Protein AF-0000000077934400 (afdb_homodimer)

Radius of gyration: 28.25 Å; Cα contacts (8 Å, |Δi|>4): 2368; chains: 2; bounding box: 60×85×66 Å

Foldseek 3Di:
DPLLFKKKKKKKAALDWDFCLLVLLLQLVQQLRAFFKKKKWAADPLWIDIFMATGTSPVTGDPVSRRDIGRIMMMMHDRPLADDRDRVPYDFDDPGFKTKYKIKAQLCLVVVDDDPGVNVSLRVQLVVCVVVVDDSVVSVLVCLVPTWFFMWMWMAGSQRKIKTFGHQQRAFWWFWKDDPLMIMIISFCVSQVVSVIDTDATQAHQWIWIDHNSDTPDIDRSHHDHHAYALCCLLPRPDQCTDGRNFRSLQLLLLLLQLCLVPVNDDWQEEEEPDDRNVSSSVSVCVNNVRHYDHFWAFDPQDPDLDDDPPCRVVSVVSNQRTDGNLVRAAPIAYEYEYSAAFQLPNLLVVVVVNVVSHHPAYEYEYSAAQQQADDSITTNGAANVSGLRNPDDFVRSCVVSVHPTYDYDDPVSSCVSRVHVNYDPCRRPVDDPIDDDDDVVVSCVVSVND/DPLLAKKKKKKKAALDWDFCLLVLLLQLVQQLRAFFKKKKWAADPLWIDIFMATGTSPVTGDPVSRRDIGRIMMMMHDRPLAPDRDRVPYDFDDPTFKTKYKIKAQLCLVVVDDDPGVNVSLRVQQVVCVVVVDDSVRSVLVCLVPTWFFMWMWMAGSQRKIKTFGHQQRAFWWFWKDDPLMIMIISFCVSQVVSVIDTDGIQAHQWIWIDHNSGTPDIDRSHHDHHAYALCCLLPRPDQCTDGRNFRSLQLLLLLLQLCLVPVNDDWQEEEEPDDRNVSSSVSVCVNNVRHYDHFWAFDPQDPDLPDDPPPRVVSVVSPQRTDGNLVRAAPIAYEYEYSAAFQLPNLLVVVVVNVVSHHPAYEYEYSAAQQQADDSIRTNGAANVRGLRNPDDFVRSCVVSVHPTYDYDDPVSSCVSRVHVNYDPCRRPVDDPIDDDDDVVVSCVVSVND

Structure (mmCIF, N/CA/C/O backbone):
data_AF-0000000077934400-model_v1
#
loop_
_entity.id
_entity.type
_entity.pdbx_description
1 polymer Amidophosphoribosyltransferase
#
loop_
_atom_site.group_PDB
_atom_site.id
_atom_site.type_symbol
_atom_site.label_atom_id
_atom_site.label_alt_id
_atom_site.label_comp_id
_atom_site.label_asym_id
_atom_site.label_entity_id
_atom_site.label_seq_id
_atom_site.pdbx_PDB_ins_code
_atom_site.Cartn_x
_atom_site.Cartn_y
_atom_site.Cartn_z
_atom_site.occupancy
_atom_site.B_iso_or_equiv
_atom_site.auth_seq_id
_atom_site.auth_comp_id
_atom_site.auth_asym_id
_atom_site.auth_atom_id
_atom_site.pdbx_PDB_model_num
ATOM 1 N N . MET A 1 1 ? -16.484 6.113 -1.085 1 32.16 1 MET A N 1
ATOM 2 C CA . MET A 1 1 ? -15.969 7.457 -1.328 1 32.16 1 MET A CA 1
ATOM 3 C C . MET A 1 1 ? -15 7.875 -0.227 1 32.16 1 MET A C 1
ATOM 5 O O . MET A 1 1 ? -15.336 7.82 0.957 1 32.16 1 MET A O 1
ATOM 9 N N . PHE A 1 2 ? -13.812 7.676 -0.437 1 43.5 2 PHE A N 1
ATOM 10 C CA . PHE A 1 2 ? -12.766 7.945 0.538 1 43.5 2 PHE A CA 1
ATOM 11 C C . PHE A 1 2 ? -12.773 9.414 0.945 1 43.5 2 PHE A C 1
ATOM 13 O O . PHE A 1 2 ? -13.148 10.281 0.155 1 43.5 2 PHE A O 1
ATOM 20 N N . LEU A 1 3 ? -13.18 9.594 2.244 1 44.72 3 LEU A N 1
ATOM 21 C CA . LEU A 1 3 ? -12.945 10.945 2.721 1 44.72 3 LEU A CA 1
ATOM 22 C C . LEU A 1 3 ? -11.75 11.578 2.01 1 44.72 3 LEU A C 1
ATOM 24 O O . LEU A 1 3 ? -10.664 11 1.994 1 44.72 3 LEU A O 1
ATOM 28 N N . LYS A 1 4 ? -12.016 12.258 0.818 1 49.44 4 LYS A N 1
ATOM 29 C CA . LYS A 1 4 ? -10.984 12.961 0.069 1 49.44 4 LYS A CA 1
ATOM 30 C C . LYS A 1 4 ? -10.445 14.148 0.86 1 49.44 4 LYS A C 1
ATOM 32 O O . LYS A 1 4 ? -11.211 15.023 1.27 1 49.44 4 LYS A O 1
ATOM 37 N N . GLU A 1 5 ? -9.539 13.766 1.959 1 51.53 5 GLU A N 1
ATOM 38 C CA . GLU A 1 5 ? -9.055 14.797 2.875 1 51.53 5 GLU A CA 1
ATOM 39 C C . GLU A 1 5 ? -7.688 15.312 2.449 1 51.53 5 GLU A C 1
ATOM 41 O O . GLU A 1 5 ? -6.973 14.648 1.699 1 51.53 5 GLU A O 1
ATOM 46 N N . HIS A 1 6 ? -7.227 16.547 2.664 1 68.5 6 HIS A N 1
ATOM 47 C CA . HIS A 1 6 ? -6.195 17.516 3.027 1 68.5 6 HIS A CA 1
ATOM 48 C C . HIS A 1 6 ? -5.129 17.625 1.943 1 68.5 6 HIS A C 1
ATOM 50 O O . HIS A 1 6 ? -5.023 16.734 1.085 1 68.5 6 HIS A O 1
ATOM 56 N N . CYS A 1 7 ? -4.77 18.656 1.824 1 90 7 CYS A N 1
ATOM 57 C CA . CYS A 1 7 ? -3.615 19.047 1.021 1 90 7 CYS A CA 1
ATOM 58 C C . CYS A 1 7 ? -2.326 18.922 1.825 1 90 7 CYS A C 1
ATOM 60 O O . CYS A 1 7 ? -2.363 18.672 3.033 1 90 7 CYS A O 1
ATOM 62 N N . GLY A 1 8 ? -1.307 18.75 1.295 1 96.25 8 GLY A N 1
ATOM 63 C CA . GLY A 1 8 ? 0.01 18.797 1.909 1 96.25 8 GLY A CA 1
ATOM 64 C C . GLY A 1 8 ? 0.884 19.906 1.357 1 96.25 8 GLY A C 1
ATOM 65 O O . GLY A 1 8 ? 0.826 20.219 0.165 1 96.25 8 GLY A O 1
ATOM 66 N N . VAL A 1 9 ? 1.655 20.547 2.305 1 98.38 9 VAL A N 1
ATOM 67 C CA . VAL A 1 9 ? 2.57 21.594 1.873 1 98.38 9 VAL A CA 1
ATOM 68 C C . VAL A 1 9 ? 3.992 21.25 2.309 1 98.38 9 VAL A C 1
ATOM 70 O O . VAL A 1 9 ? 4.191 20.562 3.314 1 98.38 9 VAL A O 1
ATOM 73 N N . ILE A 1 10 ? 4.934 21.75 1.532 1 98.69 10 ILE A N 1
ATOM 74 C CA . ILE A 1 10 ? 6.344 21.594 1.872 1 98.69 10 ILE A CA 1
ATOM 75 C C . ILE A 1 10 ? 7.129 22.797 1.35 1 98.69 10 ILE A C 1
ATOM 77 O O . ILE A 1 10 ? 6.832 23.328 0.271 1 98.69 10 ILE A O 1
ATOM 81 N N . GLY A 1 11 ? 8.047 23.344 2.111 1 98.88 11 GLY A N 1
ATOM 82 C CA . GLY A 1 11 ? 8.969 24.391 1.738 1 98.88 11 GLY A CA 1
ATOM 83 C C . GLY A 1 11 ? 10.414 24.078 2.07 1 98.88 11 GLY A C 1
ATOM 84 O O . GLY A 1 11 ? 10.695 23.484 3.111 1 98.88 11 GLY A O 1
ATOM 85 N N . VAL A 1 12 ? 11.289 24.422 1.178 1 98.81 12 VAL A N 1
ATOM 86 C CA . VAL A 1 12 ? 12.711 24.172 1.374 1 98.81 12 VAL A CA 1
ATOM 87 C C . VAL A 1 12 ? 13.492 25.469 1.233 1 98.81 12 VAL A C 1
ATOM 89 O O . VAL A 1 12 ? 13.305 26.219 0.268 1 98.81 12 VAL A O 1
ATOM 92 N N . SER A 1 13 ? 14.32 25.812 2.176 1 98.81 13 SER A N 1
ATOM 93 C CA . SER A 1 13 ? 15.258 26.922 2.156 1 98.81 13 SER A CA 1
ATOM 94 C C . SER A 1 13 ? 16.672 26.469 2.455 1 98.81 13 SER A C 1
ATOM 96 O O . SER A 1 13 ? 16.922 25.828 3.479 1 98.81 13 SER A O 1
ATOM 98 N N . SER A 1 14 ? 17.562 26.812 1.558 1 98.31 14 SER A N 1
ATOM 99 C CA . SER A 1 14 ? 18.938 26.344 1.692 1 98.31 14 SER A CA 1
ATOM 100 C C . SER A 1 14 ? 19.922 27.484 1.471 1 98.31 14 SER A C 1
ATOM 102 O O . SER A 1 14 ? 19.656 28.406 0.716 1 98.31 14 SER A O 1
ATOM 104 N N . PRO A 1 15 ? 21.109 27.438 2.131 1 96.94 15 PRO A N 1
ATOM 105 C CA . PRO A 1 15 ? 22.125 28.469 1.913 1 96.94 15 PRO A CA 1
ATOM 106 C C . PRO A 1 15 ? 22.781 28.375 0.535 1 96.94 15 PRO A C 1
ATOM 108 O O . PRO A 1 15 ? 23.359 29.344 0.05 1 96.94 15 PRO A O 1
ATOM 111 N N . PHE A 1 16 ? 22.734 27.172 -0.097 1 95.81 16 PHE A N 1
ATOM 112 C CA . PHE A 1 16 ? 23.203 26.938 -1.459 1 95.81 16 PHE A CA 1
ATOM 113 C C . PHE A 1 16 ? 22.141 26.203 -2.275 1 95.81 16 PHE A C 1
ATOM 115 O O . PHE A 1 16 ? 21.266 25.547 -1.716 1 95.81 16 PHE A O 1
ATOM 122 N N . PRO A 1 17 ? 22.266 26.422 -3.586 1 96.19 17 PRO A N 1
ATOM 123 C CA . PRO A 1 17 ? 21.266 25.734 -4.406 1 96.19 17 PRO A CA 1
ATOM 124 C C . PRO A 1 17 ? 21.266 24.219 -4.203 1 96.19 17 PRO A C 1
ATOM 126 O O . PRO A 1 17 ? 22.328 23.594 -4.164 1 96.19 17 PRO A O 1
ATOM 129 N N . VAL A 1 18 ? 20.109 23.688 -3.986 1 96.06 18 VAL A N 1
ATOM 130 C CA . VAL A 1 18 ? 19.938 22.25 -3.873 1 96.06 18 VAL A CA 1
ATOM 131 C C . VAL A 1 18 ? 18.938 21.766 -4.906 1 96.06 18 VAL A C 1
ATOM 133 O O . VAL A 1 18 ? 18.062 22.516 -5.344 1 96.06 18 VAL A O 1
ATOM 136 N N . PRO A 1 19 ? 19.062 20.484 -5.328 1 95.44 19 PRO A N 1
ATOM 137 C CA . PRO A 1 19 ? 18.109 19.953 -6.312 1 95.44 19 PRO A CA 1
ATOM 138 C C . PRO A 1 19 ? 16.656 20 -5.824 1 95.44 19 PRO A C 1
ATOM 140 O O . PRO A 1 19 ? 16.391 1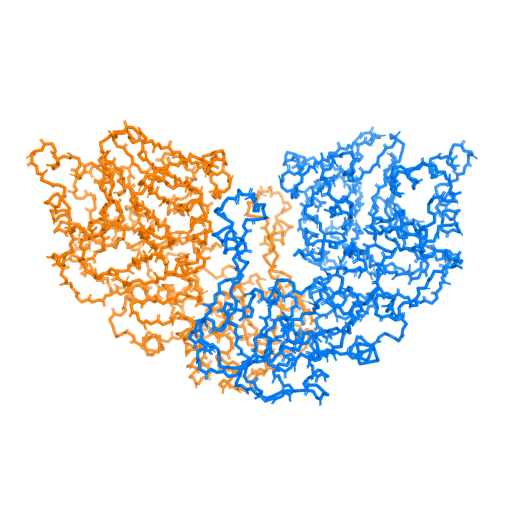9.75 -4.648 1 95.44 19 PRO A O 1
ATOM 143 N N . LEU A 1 20 ? 15.75 20.328 -6.77 1 97.75 20 LEU A N 1
ATOM 144 C CA . LEU A 1 20 ? 14.32 20.344 -6.469 1 97.75 20 LEU A CA 1
ATOM 145 C C . LEU A 1 20 ? 13.82 18.938 -6.141 1 97.75 20 LEU A C 1
ATOM 147 O O . LEU A 1 20 ? 12.688 18.766 -5.684 1 97.75 20 LEU A O 1
ATOM 151 N N . LYS A 1 21 ? 14.68 18.031 -6.27 1 94.69 21 LYS A N 1
ATOM 152 C CA . LYS A 1 21 ? 14.383 16.641 -5.891 1 94.69 21 LYS A CA 1
ATOM 153 C C . LYS A 1 21 ? 13.984 16.547 -4.422 1 94.69 21 LYS A C 1
ATOM 155 O O . LYS A 1 21 ? 13.156 15.719 -4.051 1 94.69 21 LYS A O 1
ATOM 160 N N . LEU A 1 22 ? 14.586 17.375 -3.596 1 95 22 LEU A N 1
ATOM 161 C CA . LEU A 1 22 ? 14.258 17.375 -2.174 1 95 22 LEU A CA 1
ATOM 162 C C . LEU A 1 22 ? 12.789 17.719 -1.952 1 95 22 LEU A C 1
ATOM 164 O O . LEU A 1 22 ? 12.078 16.984 -1.252 1 95 22 LEU A O 1
ATOM 168 N N . THR A 1 23 ? 12.328 18.75 -2.623 1 97.62 23 THR A N 1
ATOM 169 C CA . THR A 1 23 ? 10.93 19.141 -2.537 1 97.62 23 THR A CA 1
ATOM 170 C C . THR A 1 23 ? 10.031 18.094 -3.184 1 97.62 23 THR A C 1
ATOM 172 O O . THR A 1 23 ? 8.984 17.734 -2.633 1 97.62 23 THR A O 1
ATOM 175 N N . TYR A 1 24 ? 10.477 17.641 -4.289 1 96 24 TYR A N 1
ATOM 176 C CA . TYR A 1 24 ? 9.758 16.609 -5.035 1 96 24 TYR A CA 1
ATOM 177 C C . TYR A 1 24 ? 9.555 15.359 -4.188 1 96 24 TYR A C 1
ATOM 179 O O . TYR A 1 24 ? 8.43 14.867 -4.059 1 96 24 TYR A O 1
ATOM 187 N N . ASP A 1 25 ? 10.586 14.891 -3.594 1 93.38 25 ASP A N 1
ATOM 188 C CA . ASP A 1 25 ? 10.516 13.695 -2.758 1 93.38 25 ASP A CA 1
ATOM 189 C C . ASP A 1 25 ? 9.672 13.945 -1.507 1 93.38 25 ASP A C 1
ATOM 191 O O . ASP A 1 25 ? 8.953 13.062 -1.043 1 93.38 25 ASP A O 1
ATOM 195 N N . GLY A 1 26 ? 9.797 15.078 -0.98 1 95.62 26 GLY A N 1
ATOM 196 C CA . GLY A 1 26 ? 8.945 15.445 0.143 1 95.62 26 GLY A CA 1
ATOM 197 C C . GLY A 1 26 ? 7.469 15.383 -0.182 1 95.62 26 GLY A C 1
ATOM 198 O O . GLY A 1 26 ? 6.668 14.922 0.63 1 95.62 26 GLY A O 1
ATOM 199 N N . LEU A 1 27 ? 7.129 15.875 -1.364 1 96.5 27 LEU A N 1
ATOM 200 C CA . LEU A 1 27 ? 5.738 15.828 -1.804 1 96.5 27 LEU A CA 1
ATOM 201 C C . LEU A 1 27 ? 5.266 14.391 -1.963 1 96.5 27 LEU A C 1
ATOM 203 O O . LEU A 1 27 ? 4.121 14.062 -1.637 1 96.5 27 LEU A O 1
ATOM 207 N N . LYS A 1 28 ? 6.105 13.594 -2.438 1 93.25 28 LYS A N 1
ATOM 208 C CA . LYS A 1 28 ? 5.75 12.188 -2.559 1 93.25 28 LYS A CA 1
ATOM 209 C C . LYS A 1 28 ? 5.438 11.578 -1.194 1 93.25 28 LYS A C 1
ATOM 211 O O . LYS A 1 28 ? 4.523 10.766 -1.068 1 93.25 28 LYS A O 1
ATOM 216 N N . LEU A 1 29 ? 6.199 11.961 -0.241 1 94.12 29 LEU A N 1
ATOM 217 C CA . LEU A 1 29 ? 6.012 11.453 1.111 1 94.12 29 LEU A CA 1
ATOM 218 C C . LEU A 1 29 ? 4.73 12.008 1.728 1 94.12 29 LEU A C 1
ATOM 220 O O . LEU A 1 29 ? 4.234 11.477 2.723 1 94.12 29 LEU A O 1
ATOM 224 N N . LEU A 1 30 ? 4.199 13.055 1.114 1 95.12 30 LEU A N 1
ATOM 225 C CA . LEU A 1 30 ? 2.953 13.656 1.576 1 95.12 30 LEU A CA 1
ATOM 226 C C . LEU A 1 30 ? 1.801 13.312 0.638 1 95.12 30 LEU A C 1
ATOM 228 O O . LEU A 1 30 ? 0.711 13.875 0.75 1 95.12 30 LEU A O 1
ATOM 232 N N . GLN A 1 31 ? 1.99 12.391 -0.286 1 92.44 31 GLN A N 1
ATOM 233 C CA . GLN A 1 31 ? 1.028 12.07 -1.336 1 92.44 31 GLN A CA 1
ATOM 234 C C . GLN A 1 31 ? -0.306 11.633 -0.743 1 92.44 31 GLN A C 1
ATOM 236 O O . GLN A 1 31 ? -1.364 11.891 -1.317 1 92.44 31 GLN A O 1
ATOM 241 N N . HIS A 1 32 ? -0.294 11.016 0.437 1 89.38 32 HIS A N 1
ATOM 242 C CA . HIS A 1 32 ? -1.509 10.531 1.079 1 89.38 32 HIS A CA 1
ATOM 243 C C . HIS A 1 32 ? -2.439 11.68 1.441 1 89.38 32 HIS A C 1
ATOM 245 O O . HIS A 1 32 ? -3.637 11.477 1.659 1 89.38 32 HIS A O 1
ATOM 251 N N . ARG A 1 33 ? -1.907 12.852 1.431 1 93.06 33 ARG A N 1
ATOM 252 C CA . ARG A 1 33 ? -2.711 14.016 1.796 1 93.06 33 ARG A CA 1
ATOM 253 C C . ARG A 1 33 ? -3.389 14.625 0.57 1 93.06 33 ARG A C 1
ATOM 255 O O . ARG A 1 33 ? -4.254 15.492 0.698 1 93.06 33 ARG A O 1
ATOM 262 N N . GLY A 1 34 ? -2.959 14.203 -0.565 1 89.31 34 GLY A N 1
ATOM 263 C CA . GLY A 1 34 ? -3.553 14.711 -1.792 1 89.31 34 GLY A CA 1
ATOM 264 C C . GLY A 1 34 ? -3.127 13.938 -3.025 1 89.31 34 GLY A C 1
ATOM 265 O O . GLY A 1 34 ? -1.933 13.758 -3.268 1 89.31 34 GLY A O 1
ATOM 266 N N . GLU A 1 35 ? -4.156 13.586 -3.881 1 85.94 35 GLU A N 1
ATOM 267 C CA . GLU A 1 35 ? -3.824 12.758 -5.039 1 85.94 35 GLU A CA 1
ATOM 268 C C . GLU A 1 35 ? -4.395 13.352 -6.324 1 85.94 35 GLU A C 1
ATOM 270 O O . GLU A 1 35 ? -4.324 12.734 -7.383 1 85.94 35 GLU A O 1
ATOM 275 N N . GLU A 1 36 ? -4.938 14.539 -6.238 1 87.38 36 GLU A N 1
ATOM 276 C CA . GLU A 1 36 ? -5.652 15.078 -7.391 1 87.38 36 GLU A CA 1
ATOM 277 C C . GLU A 1 36 ? -4.742 15.969 -8.234 1 87.38 36 GLU A C 1
ATOM 279 O O . GLU A 1 36 ? -4.898 16.047 -9.461 1 87.38 36 GLU A O 1
ATOM 284 N N . SER A 1 37 ? -3.891 16.703 -7.562 1 92.31 37 SER A N 1
ATOM 285 C CA . SER A 1 37 ? -2.922 17.562 -8.242 1 92.31 37 SER A CA 1
ATOM 286 C C . SER A 1 37 ? -1.695 17.812 -7.371 1 92.31 37 SER A C 1
ATOM 288 O O . SER A 1 37 ? -1.709 17.516 -6.172 1 92.31 37 SER A O 1
ATOM 290 N N . ALA A 1 38 ? -0.666 18.281 -7.98 1 95.69 38 ALA A N 1
ATOM 291 C CA . ALA A 1 38 ? 0.574 18.625 -7.285 1 95.69 38 ALA A CA 1
ATOM 292 C C . ALA A 1 38 ? 1.332 19.719 -8.016 1 95.69 38 ALA A C 1
ATOM 294 O O . ALA A 1 38 ? 1.078 19.984 -9.195 1 95.69 38 ALA A O 1
ATOM 295 N N . GLY A 1 39 ? 2.197 20.359 -7.293 1 97.31 39 GLY A N 1
ATOM 296 C CA . GLY A 1 39 ? 2.994 21.391 -7.922 1 97.31 39 GLY A CA 1
ATOM 297 C C . GLY A 1 39 ? 4.191 21.812 -7.09 1 97.31 39 GLY A C 1
ATOM 298 O O . GLY A 1 39 ? 4.242 21.547 -5.887 1 97.31 39 GLY A O 1
ATOM 299 N N . ILE A 1 40 ? 5.148 22.438 -7.781 1 98.38 40 ILE A N 1
ATOM 300 C CA . ILE A 1 40 ? 6.344 23 -7.168 1 98.38 40 ILE A CA 1
ATOM 301 C C . ILE A 1 40 ? 6.602 24.406 -7.727 1 98.38 40 ILE A C 1
ATOM 303 O O . ILE A 1 40 ? 6.453 24.641 -8.93 1 98.38 40 ILE A O 1
ATOM 307 N N . SER A 1 41 ? 6.859 25.281 -6.902 1 98.56 41 SER A N 1
ATOM 308 C CA . SER A 1 41 ? 7.383 26.594 -7.266 1 98.56 41 SER A CA 1
ATOM 309 C C . SER A 1 41 ? 8.781 26.812 -6.699 1 98.56 41 SER A C 1
ATOM 311 O O . SER A 1 41 ? 9.102 26.328 -5.613 1 98.56 41 SER A O 1
ATOM 313 N N . TYR A 1 42 ? 9.617 27.516 -7.402 1 98.56 42 TYR A N 1
ATOM 314 C CA . TYR A 1 42 ? 11 27.734 -6.98 1 98.56 42 TYR A CA 1
ATOM 315 C C . TYR A 1 42 ? 11.531 29.047 -7.543 1 98.56 42 TYR A C 1
ATOM 317 O O . TYR A 1 42 ? 10.961 29.609 -8.477 1 98.56 42 TYR A O 1
ATOM 325 N N . VAL A 1 43 ? 12.57 29.516 -6.926 1 98 43 VAL A N 1
ATOM 326 C CA . VAL A 1 43 ? 13.219 30.75 -7.387 1 98 43 VAL A CA 1
ATOM 327 C C . VAL A 1 43 ? 14.32 30.406 -8.391 1 98 43 VAL A C 1
ATOM 329 O O . VAL A 1 43 ? 15.164 29.547 -8.117 1 98 43 VAL A O 1
ATOM 332 N N . ASP A 1 44 ? 14.25 30.984 -9.547 1 96.75 44 ASP A N 1
ATOM 333 C CA . ASP A 1 44 ? 15.266 30.891 -10.594 1 96.75 44 ASP A CA 1
ATOM 334 C C . ASP A 1 44 ? 15.75 32.281 -11.031 1 96.75 44 ASP A C 1
ATOM 336 O O . ASP A 1 44 ? 15.07 32.969 -11.797 1 96.75 44 ASP A O 1
ATOM 340 N N . SER A 1 45 ? 16.953 32.656 -10.648 1 93.94 45 SER A N 1
ATOM 341 C CA . SER A 1 45 ? 17.562 33.906 -11.016 1 93.94 45 SER A CA 1
ATOM 342 C C . SER A 1 45 ? 16.641 35.094 -10.672 1 93.94 45 SER A C 1
ATOM 344 O O . SER A 1 45 ? 16.375 35.938 -11.516 1 93.94 45 SER A O 1
ATOM 346 N N . GLY A 1 46 ? 16.031 35 -9.562 1 93.31 46 GLY A N 1
ATOM 347 C CA . GLY A 1 46 ? 15.227 36.094 -9.055 1 93.31 46 GLY A CA 1
ATOM 348 C C . GLY A 1 46 ? 13.789 36.062 -9.555 1 93.31 46 GLY A C 1
ATOM 349 O O . GLY A 1 46 ? 13.023 37 -9.312 1 93.31 46 GLY A O 1
ATOM 350 N N . ASN A 1 47 ? 13.453 35.031 -10.258 1 96.38 47 ASN A N 1
ATOM 351 C CA . ASN A 1 47 ? 12.086 34.844 -10.742 1 96.38 47 ASN A CA 1
ATOM 352 C C . ASN A 1 47 ? 11.414 33.625 -10.117 1 96.38 47 ASN A C 1
ATOM 354 O O . ASN A 1 47 ? 12.078 32.625 -9.82 1 96.38 47 ASN A O 1
ATOM 358 N N . LEU A 1 48 ? 10.125 33.812 -9.961 1 97.88 48 LEU A N 1
ATOM 359 C CA . LEU A 1 48 ? 9.344 32.688 -9.461 1 97.88 48 LEU A CA 1
ATOM 360 C C . LEU A 1 48 ? 8.867 31.812 -10.602 1 97.88 48 LEU A C 1
ATOM 362 O O . LEU A 1 48 ? 8.203 32.281 -11.523 1 97.88 48 LEU A O 1
ATOM 366 N N . LYS A 1 49 ? 9.25 30.578 -10.547 1 97.75 49 LYS A N 1
ATOM 367 C CA . LYS A 1 49 ? 8.812 29.594 -11.531 1 97.75 49 LYS A CA 1
ATOM 368 C C . LYS A 1 49 ? 7.809 28.609 -10.922 1 97.75 49 LYS A C 1
ATOM 370 O O . LYS A 1 49 ? 7.816 28.375 -9.711 1 97.75 49 LYS A O 1
ATOM 375 N N . LEU A 1 50 ? 6.957 28.141 -11.828 1 96.31 50 LEU A N 1
ATOM 376 C CA . LEU A 1 50 ? 5.871 27.281 -11.375 1 96.31 50 LEU A CA 1
ATOM 377 C C . LEU A 1 50 ? 5.719 26.062 -12.289 1 96.31 50 LEU A C 1
ATOM 379 O O . LEU A 1 50 ? 5.754 26.203 -13.516 1 96.31 50 LEU A O 1
ATOM 383 N N . ASN A 1 51 ? 5.672 24.891 -11.711 1 96.56 51 ASN A N 1
ATOM 384 C CA . ASN A 1 51 ? 5.285 23.656 -12.391 1 96.56 51 ASN A CA 1
ATOM 385 C C . ASN A 1 51 ? 4.184 22.922 -11.633 1 96.56 51 ASN A C 1
ATOM 387 O O . ASN A 1 51 ? 4.379 22.531 -10.484 1 96.56 51 ASN A O 1
ATOM 391 N N . ARG A 1 52 ? 3.01 22.797 -12.203 1 94.75 52 ARG A N 1
ATOM 392 C CA . ARG A 1 52 ? 1.882 22.125 -11.562 1 94.75 52 ARG A CA 1
ATOM 393 C C . ARG A 1 52 ? 1.099 21.281 -12.57 1 94.75 52 ARG A C 1
ATOM 395 O O . ARG A 1 52 ? 1.164 21.531 -13.773 1 94.75 52 ARG A O 1
ATOM 402 N N . GLY A 1 53 ? 0.401 20.312 -12.086 1 93.69 53 GLY A N 1
ATOM 403 C CA . GLY A 1 53 ? -0.401 19.438 -12.938 1 93.69 53 GLY A CA 1
ATOM 404 C C . GLY A 1 53 ? -1.387 18.594 -12.156 1 93.69 53 GLY A C 1
ATOM 405 O O . GLY A 1 53 ? -1.484 18.703 -10.938 1 93.69 53 GLY A O 1
ATOM 406 N N . LEU A 1 54 ? -2.143 17.859 -12.93 1 90.19 54 LEU A N 1
ATOM 407 C CA . LEU A 1 54 ? -3.145 16.984 -12.328 1 90.19 54 LEU A CA 1
ATOM 408 C C . LEU A 1 54 ? -2.545 15.617 -11.992 1 90.19 54 LEU A C 1
ATOM 410 O O . LEU A 1 54 ? -1.542 15.211 -12.578 1 90.19 54 LEU A O 1
ATOM 414 N N . GLY A 1 55 ? -3.111 14.969 -10.984 1 87.25 55 GLY A N 1
ATOM 415 C CA . GLY A 1 55 ? -2.723 13.609 -10.648 1 87.25 55 GLY A CA 1
ATOM 416 C C . GLY A 1 55 ? -1.712 13.539 -9.516 1 87.25 55 GLY A C 1
ATOM 417 O O . GLY A 1 55 ? -1.589 14.477 -8.727 1 87.25 55 GLY A O 1
ATOM 418 N N . LEU A 1 56 ? -1.06 12.391 -9.422 1 88 56 LEU A N 1
ATOM 419 C CA . LEU A 1 56 ? -0.03 12.156 -8.414 1 88 56 LEU A CA 1
ATOM 420 C C . LEU A 1 56 ? 1.209 13 -8.695 1 88 56 LEU A C 1
ATOM 422 O O . LEU A 1 56 ? 1.356 13.547 -9.789 1 88 56 LEU A O 1
ATOM 426 N N . VAL A 1 57 ? 2.068 13.109 -7.758 1 92.94 57 VAL A N 1
ATOM 427 C CA . VAL A 1 57 ? 3.271 13.93 -7.852 1 92.94 57 VAL A CA 1
ATOM 428 C C . VAL A 1 57 ? 4.062 13.547 -9.102 1 92.94 57 VAL A C 1
ATOM 430 O O . VAL A 1 57 ? 4.48 14.422 -9.867 1 92.94 57 VAL A O 1
ATOM 433 N N . GLU A 1 58 ? 4.141 12.227 -9.406 1 86.75 58 GLU A N 1
ATOM 434 C CA . GLU A 1 58 ? 4.934 11.734 -10.523 1 86.75 58 GLU A CA 1
ATOM 435 C C . GLU A 1 58 ? 4.27 12.062 -11.859 1 86.75 58 GLU A C 1
ATOM 437 O O . GLU A 1 58 ? 4.938 12.133 -12.891 1 86.75 58 GLU A O 1
ATOM 442 N N . GLU A 1 59 ? 3.039 12.281 -11.844 1 84.75 59 GLU A N 1
ATOM 443 C CA . GLU A 1 59 ? 2.281 12.625 -13.047 1 84.75 59 GLU A CA 1
ATOM 444 C C . GLU A 1 59 ? 2.23 14.133 -13.25 1 84.75 59 GLU A C 1
ATOM 446 O O . GLU A 1 59 ? 2.328 14.617 -14.383 1 84.75 59 GLU A O 1
ATOM 451 N N . ALA A 1 60 ? 2.137 14.836 -12.148 1 92.44 60 ALA A N 1
ATOM 452 C CA . ALA A 1 60 ? 1.831 16.266 -12.18 1 92.44 60 ALA A CA 1
ATOM 453 C C . ALA A 1 60 ? 3.092 17.078 -12.43 1 92.44 60 ALA A C 1
ATOM 455 O O . ALA A 1 60 ? 3.025 18.172 -13.016 1 92.44 60 ALA A O 1
ATOM 456 N N . ILE A 1 61 ? 4.203 16.547 -11.93 1 94.75 61 ILE A N 1
ATOM 457 C CA . ILE A 1 61 ? 5.434 17.328 -11.945 1 94.75 61 ILE A CA 1
ATOM 458 C C . ILE A 1 61 ? 6.43 16.719 -12.922 1 94.75 61 ILE A C 1
ATOM 460 O O . ILE A 1 61 ? 6.691 15.508 -12.867 1 94.75 61 ILE A O 1
ATOM 464 N N . ASP A 1 62 ? 7.039 17.516 -13.75 1 90.94 62 ASP A N 1
ATOM 465 C CA . ASP A 1 62 ? 8.047 17.078 -14.703 1 90.94 62 ASP A CA 1
ATOM 466 C C . ASP A 1 62 ? 9.273 16.516 -13.992 1 90.94 62 ASP A C 1
ATOM 468 O O . ASP A 1 62 ? 9.945 17.234 -13.25 1 90.94 62 ASP A O 1
ATOM 472 N N . ARG A 1 63 ? 9.609 15.383 -14.312 1 87.5 63 ARG A N 1
ATOM 473 C CA . ARG A 1 63 ? 10.711 14.703 -13.641 1 87.5 63 ARG A CA 1
ATOM 474 C C . ARG A 1 63 ? 12.031 15.445 -13.875 1 87.5 63 ARG A C 1
ATOM 476 O O . ARG A 1 63 ? 12.914 15.43 -13.016 1 87.5 63 ARG A O 1
ATOM 483 N N . SER A 1 64 ? 12.195 16.062 -14.961 1 91.25 64 SER A N 1
ATOM 484 C CA . SER A 1 64 ? 13.422 16.781 -15.281 1 91.25 64 SER A CA 1
ATOM 485 C C . SER A 1 64 ? 13.656 17.938 -14.305 1 91.25 64 SER A C 1
ATOM 487 O O . SER A 1 64 ? 14.797 18.359 -14.102 1 91.25 64 SER A O 1
ATOM 489 N N . LEU A 1 65 ? 12.602 18.375 -13.711 1 94.56 65 LEU A N 1
ATOM 490 C CA . LEU A 1 65 ? 12.672 19.484 -12.773 1 94.56 65 LEU A CA 1
ATOM 491 C C . LEU A 1 65 ? 13.453 19.094 -11.523 1 94.56 65 LEU A C 1
ATOM 493 O O . LEU A 1 65 ? 14.039 19.953 -10.859 1 94.56 65 LEU A O 1
ATOM 497 N N . THR A 1 66 ? 13.484 17.859 -11.25 1 92.75 66 THR A N 1
ATOM 498 C CA . THR A 1 66 ? 14.109 17.391 -10.016 1 92.75 66 THR A CA 1
ATOM 499 C C . THR A 1 66 ? 15.617 17.641 -10.047 1 92.75 66 THR A C 1
ATOM 501 O O . THR A 1 66 ? 16.266 17.656 -9 1 92.75 66 THR A O 1
ATOM 504 N N . TYR A 1 67 ? 16.125 17.906 -11.258 1 92.38 67 TYR A N 1
ATOM 505 C CA . TYR A 1 67 ? 17.562 18.109 -11.414 1 92.38 67 TYR A CA 1
ATOM 506 C C . TYR A 1 67 ? 17.922 19.594 -11.344 1 92.38 67 TYR A C 1
ATOM 508 O O . TYR A 1 67 ? 19.094 19.953 -11.234 1 92.38 67 TYR A O 1
ATOM 516 N N . PHE A 1 68 ? 16.922 20.375 -11.406 1 95.12 68 PHE A N 1
ATOM 517 C CA . PHE A 1 68 ? 17.172 21.797 -11.273 1 95.12 68 PHE A CA 1
ATOM 518 C C . PHE A 1 68 ? 17.438 22.156 -9.812 1 95.12 68 PHE A C 1
ATOM 520 O O . PHE A 1 68 ? 16.844 21.594 -8.906 1 95.12 68 PHE A O 1
ATOM 527 N N . SER A 1 69 ? 18.344 23.047 -9.609 1 96.62 69 SER A N 1
ATOM 528 C CA . SER A 1 69 ? 18.719 23.422 -8.25 1 96.62 69 SER A CA 1
ATOM 529 C C . SER A 1 69 ? 18.25 24.844 -7.93 1 96.62 69 SER A C 1
ATOM 531 O O . SER A 1 69 ? 18.266 25.719 -8.805 1 96.62 69 SER A O 1
ATOM 533 N N . SER A 1 70 ? 17.781 25.016 -6.77 1 97.69 70 SER A N 1
ATOM 534 C CA . SER A 1 70 ? 17.344 26.312 -6.246 1 97.69 70 SER A CA 1
ATOM 535 C C . SER A 1 70 ? 17.609 26.422 -4.75 1 97.69 70 SER A C 1
ATOM 537 O O . SER A 1 70 ? 17.812 25.406 -4.078 1 97.69 70 SER A O 1
ATOM 539 N N . THR A 1 71 ? 17.672 27.641 -4.266 1 97.56 71 THR A N 1
ATOM 540 C CA . THR A 1 71 ? 17.859 27.844 -2.832 1 97.56 71 THR A CA 1
ATOM 541 C C . THR A 1 71 ? 16.516 27.844 -2.104 1 97.56 71 THR A C 1
ATOM 543 O O . THR A 1 71 ? 16.469 27.734 -0.878 1 97.56 71 THR A O 1
ATOM 546 N N . SER A 1 72 ? 15.484 28.062 -2.857 1 98.5 72 SER A N 1
ATOM 547 C CA . SER A 1 72 ? 14.164 28.172 -2.242 1 98.5 72 SER A CA 1
ATOM 548 C C . SER A 1 72 ? 13.094 27.531 -3.127 1 98.5 72 SER A C 1
ATOM 550 O O . SER A 1 72 ? 13.039 27.797 -4.332 1 98.5 72 SER A O 1
ATOM 552 N N . SER A 1 73 ? 12.25 26.703 -2.547 1 98.75 73 SER A N 1
ATOM 553 C CA . SER A 1 73 ? 11.148 26.078 -3.27 1 98.75 73 SER A CA 1
ATOM 554 C C . SER A 1 73 ? 9.977 25.766 -2.34 1 98.75 73 SER A C 1
ATOM 556 O O . SER A 1 73 ? 10.172 25.594 -1.136 1 98.75 73 SER A O 1
ATOM 558 N N . VAL A 1 74 ? 8.781 25.781 -2.867 1 98.75 74 VAL A N 1
ATOM 559 C CA . VAL A 1 74 ? 7.547 25.438 -2.168 1 98.75 74 VAL A CA 1
ATOM 560 C C . VAL A 1 74 ? 6.75 24.422 -2.984 1 98.75 74 VAL A C 1
ATOM 562 O O . VAL A 1 74 ? 6.688 24.516 -4.211 1 98.75 74 VAL A O 1
ATOM 565 N N . GLY A 1 75 ? 6.227 23.391 -2.314 1 98.56 75 GLY A N 1
ATOM 566 C CA . GLY A 1 75 ? 5.438 22.359 -2.967 1 98.56 75 GLY A CA 1
ATOM 567 C C . GLY A 1 75 ? 4.078 22.156 -2.324 1 98.56 75 GLY A C 1
ATOM 568 O O . GLY A 1 75 ? 3.855 22.562 -1.183 1 98.56 75 GLY A O 1
ATOM 569 N N . HIS A 1 76 ? 3.215 21.516 -3.1 1 97.94 76 HIS A N 1
ATOM 570 C CA . HIS A 1 76 ? 1.843 21.297 -2.656 1 97.94 76 HIS A CA 1
ATOM 571 C C . HIS A 1 76 ? 1.248 20.047 -3.299 1 97.94 76 HIS A C 1
ATOM 573 O O . HIS A 1 76 ? 1.467 19.797 -4.484 1 97.94 76 HIS A O 1
ATOM 579 N N . VAL A 1 77 ? 0.499 19.234 -2.504 1 95.69 77 VAL A N 1
ATOM 580 C CA . VAL A 1 77 ? -0.37 18.172 -3.021 1 95.69 77 VAL A CA 1
ATOM 581 C C . VAL A 1 77 ? -1.816 18.453 -2.621 1 95.69 77 VAL A C 1
ATOM 583 O O . VAL A 1 77 ? -2.08 18.922 -1.511 1 95.69 77 VAL A O 1
ATOM 586 N N . ARG A 1 78 ? -2.699 18.078 -3.607 1 90.75 78 ARG A N 1
ATOM 587 C CA . ARG A 1 78 ? -4.074 18.516 -3.402 1 90.75 78 ARG A CA 1
ATOM 588 C C . ARG A 1 78 ? -5.039 17.344 -3.428 1 90.75 78 ARG A C 1
ATOM 590 O O . ARG A 1 78 ? -4.879 16.422 -4.227 1 90.75 78 ARG A O 1
ATOM 597 N N . TYR A 1 79 ? -6.023 17.438 -2.602 1 77.38 79 TYR A N 1
ATOM 598 C CA . TYR A 1 79 ? -7.305 16.766 -2.773 1 77.38 79 TYR A CA 1
ATOM 599 C C . TYR A 1 79 ? -8.422 17.75 -3.053 1 77.38 79 TYR A C 1
ATOM 601 O O . TYR A 1 79 ? -8.43 18.859 -2.502 1 77.38 79 TYR A O 1
ATOM 609 N N . SER A 1 80 ? -9.102 17.656 -4.348 1 56.47 80 SER A N 1
ATOM 610 C CA . SER A 1 80 ? -10.156 18.625 -4.617 1 56.47 80 SER A CA 1
ATOM 611 C C . SER A 1 80 ? -11.312 18.484 -3.627 1 56.47 80 SER A C 1
ATOM 613 O O . SER A 1 80 ? -11.742 17.359 -3.33 1 56.47 80 SER A O 1
ATOM 615 N N . THR A 1 81 ? -11.477 19.469 -2.812 1 43.81 81 THR A N 1
ATOM 616 C CA . THR A 1 81 ? -12.633 19.5 -1.933 1 43.81 81 THR A CA 1
ATOM 617 C C . THR A 1 81 ? -13.922 19.672 -2.738 1 43.81 81 THR A C 1
ATOM 619 O O . THR A 1 81 ? -15.016 19.453 -2.225 1 43.81 81 THR A O 1
ATOM 622 N N . SER A 1 82 ? -13.758 20.125 -4.023 1 45.12 82 SER A N 1
ATOM 623 C CA . SER A 1 82 ? -14.961 20.609 -4.695 1 45.12 82 SER A CA 1
ATOM 624 C C . SER A 1 82 ? -15.32 19.734 -5.887 1 45.12 82 SER A C 1
ATOM 626 O O . SER A 1 82 ? -16.297 20 -6.59 1 45.12 82 SER A O 1
ATOM 628 N N . GLY A 1 83 ? -14.711 18.391 -6.215 1 47.69 83 GLY A N 1
ATOM 629 C CA . GLY A 1 83 ? -15.211 17.516 -7.262 1 47.69 83 GLY A CA 1
ATOM 630 C C . GLY A 1 83 ? -14.25 17.359 -8.422 1 47.69 83 GLY A C 1
ATOM 631 O O . GLY A 1 83 ? -13.469 16.406 -8.469 1 47.69 83 GLY A O 1
ATOM 632 N N . VAL A 1 84 ? -14.492 18.25 -9.586 1 50.94 84 VAL A N 1
ATOM 633 C CA . VAL A 1 84 ? -13.859 17.969 -10.867 1 50.94 84 VAL A CA 1
ATOM 634 C C . VAL A 1 84 ? -12.414 18.453 -10.859 1 50.94 84 VAL A C 1
ATOM 636 O O . VAL A 1 84 ? -12.156 19.641 -10.625 1 50.94 84 VAL A O 1
ATOM 639 N N . PRO A 1 85 ? -11.367 17.562 -11.047 1 61.12 85 PRO A N 1
ATOM 640 C CA . PRO A 1 85 ? -9.969 18 -11.078 1 61.12 85 PRO A CA 1
ATOM 641 C C . PRO A 1 85 ? -9.711 19.062 -12.156 1 61.12 85 PRO A C 1
ATOM 643 O O . PRO A 1 85 ? -10.148 18.906 -13.297 1 61.12 85 PRO A O 1
ATOM 646 N N . ASP A 1 86 ? -9.43 20.297 -11.789 1 73.5 86 ASP A N 1
ATOM 647 C CA . ASP A 1 86 ? -9.055 21.422 -12.648 1 73.5 86 ASP A CA 1
ATOM 648 C C . ASP A 1 86 ? -7.637 21.891 -12.336 1 73.5 86 ASP A C 1
ATOM 650 O O . ASP A 1 86 ? -7.312 22.188 -11.18 1 73.5 86 ASP A O 1
ATOM 654 N N . VAL A 1 87 ? -6.852 21.906 -13.352 1 80 87 VAL A N 1
ATOM 655 C CA . VAL A 1 87 ? -5.453 22.297 -13.203 1 80 87 VAL A CA 1
ATOM 656 C C . VAL A 1 87 ? -5.363 23.719 -12.648 1 80 87 VAL A C 1
ATOM 658 O O . VAL A 1 87 ? -4.402 24.062 -11.961 1 80 87 VAL A O 1
ATOM 661 N N . SER A 1 88 ? -6.449 24.469 -12.852 1 79.88 88 SER A N 1
ATOM 662 C CA . SER A 1 88 ? -6.453 25.844 -12.383 1 79.88 88 SER A CA 1
ATOM 663 C C . SER A 1 88 ? -6.477 25.906 -10.859 1 79.88 88 SER A C 1
ATOM 665 O O . SER A 1 88 ? -6.11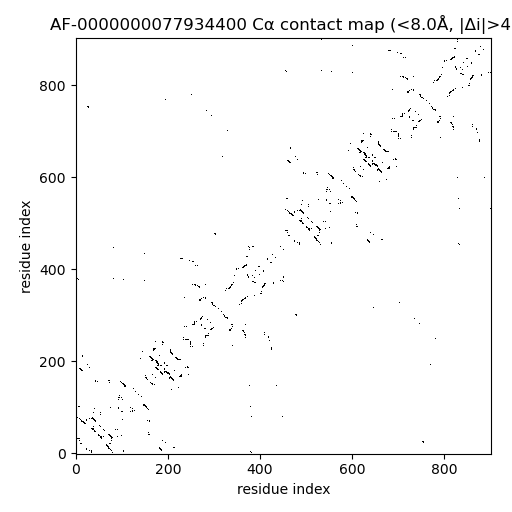3 26.938 -10.273 1 79.88 88 SER A O 1
ATOM 667 N N . GLU A 1 89 ? -6.797 24.797 -10.242 1 84.06 89 GLU A N 1
ATOM 668 C CA . GLU A 1 89 ? -6.883 24.781 -8.789 1 84.06 89 GLU A CA 1
ATOM 669 C C . GLU A 1 89 ? -5.645 24.141 -8.172 1 84.06 89 GLU A C 1
ATOM 671 O O . GLU A 1 89 ? -5.5 24.094 -6.945 1 84.06 89 GLU A O 1
ATOM 676 N N . ALA A 1 90 ? -4.871 23.641 -9.086 1 91.38 90 ALA A N 1
ATOM 677 C CA . ALA A 1 90 ? -3.627 23.062 -8.594 1 91.38 90 ALA A CA 1
ATOM 678 C C . ALA A 1 90 ? -2.748 24.125 -7.938 1 91.38 90 ALA A C 1
ATOM 680 O O . ALA A 1 90 ? -2.631 25.234 -8.453 1 91.38 90 ALA A O 1
ATOM 681 N N . GLN A 1 91 ? -2.266 23.797 -6.84 1 94.81 91 GLN A N 1
ATOM 682 C CA . GLN A 1 91 ? -1.385 24.703 -6.098 1 94.81 91 GLN A CA 1
ATOM 683 C C . GLN A 1 91 ? 0.075 24.281 -6.238 1 94.81 91 GLN A C 1
ATOM 685 O O . GLN A 1 91 ? 0.365 23.141 -6.617 1 94.81 91 GLN A O 1
ATOM 690 N N . PRO A 1 92 ? 1.063 25.188 -5.969 1 97.19 92 PRO A N 1
ATOM 691 C CA . PRO A 1 92 ? 0.961 26.562 -5.473 1 97.19 92 PRO A CA 1
ATOM 692 C C . PRO A 1 92 ? 0.404 27.531 -6.516 1 97.19 92 PRO A C 1
ATOM 694 O O . PRO A 1 92 ? 0.401 27.219 -7.711 1 97.19 92 PRO A O 1
ATOM 697 N N . LEU A 1 93 ? -0.114 28.641 -6.055 1 96.75 93 LEU A N 1
ATOM 698 C CA . LEU A 1 93 ? -0.552 29.719 -6.922 1 96.75 93 LEU A CA 1
ATOM 699 C C . LEU A 1 93 ? 0.408 30.906 -6.832 1 96.75 93 LEU A C 1
ATOM 701 O O . LEU A 1 93 ? 1.049 31.109 -5.801 1 96.75 93 LEU A O 1
ATOM 705 N N . SER A 1 94 ? 0.475 31.641 -7.949 1 96.62 94 SER A N 1
ATOM 706 C CA . SER A 1 94 ? 1.397 32.781 -7.98 1 96.62 94 SER A CA 1
ATOM 707 C C . SER A 1 94 ? 0.83 33.906 -8.805 1 96.62 94 SER A C 1
ATOM 709 O O . SER A 1 94 ? 0.071 33.688 -9.75 1 96.62 94 SER A O 1
ATOM 711 N N . ASP A 1 95 ? 1.162 35.125 -8.406 1 95.19 95 ASP A N 1
ATOM 712 C CA . ASP A 1 95 ? 0.854 36.281 -9.227 1 95.19 95 ASP A CA 1
ATOM 713 C C . ASP A 1 95 ? 2.123 36.875 -9.828 1 95.19 95 ASP A C 1
ATOM 715 O O . ASP A 1 95 ? 2.111 38.031 -10.312 1 95.19 95 ASP A O 1
ATOM 719 N N . GLY A 1 96 ? 3.193 36.094 -9.719 1 93.69 96 GLY A N 1
ATOM 720 C CA . GLY A 1 96 ? 4.469 36.562 -10.258 1 93.69 96 GLY A CA 1
ATOM 721 C C . GLY A 1 96 ? 5.359 37.188 -9.219 1 93.69 96 GLY A C 1
ATOM 722 O O . GLY A 1 96 ? 6.582 37.219 -9.367 1 93.69 96 GLY A O 1
ATOM 723 N N . ARG A 1 97 ? 4.727 37.719 -8.172 1 94 97 ARG A N 1
ATOM 724 C CA . ARG A 1 97 ? 5.484 38.375 -7.105 1 94 97 ARG A CA 1
ATOM 725 C C . ARG A 1 97 ? 5.59 37.469 -5.879 1 94 97 ARG A C 1
ATOM 727 O O . ARG A 1 97 ? 6.621 37.438 -5.207 1 94 97 ARG A O 1
ATOM 734 N N . ILE A 1 98 ? 4.496 36.781 -5.555 1 97.62 98 ILE A N 1
ATOM 735 C CA . ILE A 1 98 ? 4.52 35.844 -4.434 1 97.62 98 ILE A CA 1
ATOM 736 C C . ILE A 1 98 ? 3.867 34.531 -4.848 1 97.62 98 ILE A C 1
ATOM 738 O O . ILE A 1 98 ? 3.182 34.469 -5.871 1 97.62 98 ILE A O 1
ATOM 742 N N . VAL A 1 99 ? 4.199 33.5 -4.137 1 98 99 VAL A N 1
ATOM 743 C CA . VAL A 1 99 ? 3.643 32.156 -4.273 1 98 99 VAL A CA 1
ATOM 744 C C . VAL A 1 99 ? 2.934 31.766 -2.979 1 98 99 VAL A C 1
ATOM 746 O O . VAL A 1 99 ? 3.426 32.031 -1.884 1 98 99 VAL A O 1
ATOM 749 N N . VAL A 1 100 ? 1.748 31.141 -3.146 1 98.12 100 VAL A N 1
ATOM 750 C CA . VAL A 1 100 ? 1.006 30.688 -1.979 1 98.12 100 VAL A CA 1
ATOM 751 C C . VAL A 1 100 ? 0.727 29.188 -2.105 1 98.12 100 VAL A C 1
ATOM 753 O O . VAL A 1 100 ? 0.302 28.719 -3.162 1 98.12 100 VAL A O 1
ATOM 756 N N . ALA A 1 101 ? 1.043 28.406 -1.111 1 97.81 101 ALA A N 1
ATOM 757 C CA . ALA A 1 101 ? 0.628 27.016 -0.903 1 97.81 101 ALA A CA 1
ATOM 758 C C . ALA A 1 101 ? -0.117 26.859 0.42 1 97.81 101 ALA A C 1
ATOM 760 O O . ALA A 1 101 ? 0.387 27.266 1.474 1 97.81 101 ALA A O 1
ATOM 761 N N . PHE A 1 102 ? -1.211 26.188 0.295 1 93.62 102 PHE A N 1
ATOM 762 C CA . PHE A 1 102 ? -2.176 26.344 1.377 1 93.62 102 PHE A CA 1
ATOM 763 C C . PHE A 1 102 ? -2.885 25.031 1.657 1 93.62 102 PHE A C 1
ATOM 765 O O . PHE A 1 102 ? -3.295 24.328 0.729 1 93.62 102 PHE A O 1
ATOM 772 N N . ASN A 1 103 ? -2.947 24.578 2.912 1 94.88 103 ASN A N 1
ATOM 773 C CA . ASN A 1 103 ? -3.77 23.469 3.377 1 94.88 103 ASN A CA 1
ATOM 774 C C . ASN A 1 103 ? -4.816 23.938 4.387 1 94.88 103 ASN A C 1
ATOM 776 O O . ASN A 1 103 ? -4.477 24.359 5.492 1 94.88 103 ASN A O 1
ATOM 780 N N . GLY A 1 104 ? -6.027 23.906 3.975 1 93.94 104 GLY A N 1
ATOM 781 C CA . GLY A 1 104 ? -7.102 24.328 4.855 1 93.94 104 GLY A CA 1
ATOM 782 C C . GLY A 1 104 ? -8.281 24.938 4.113 1 93.94 104 GLY A C 1
ATOM 783 O O . GLY A 1 104 ? -8.516 24.609 2.945 1 93.94 104 GLY A O 1
ATOM 784 N N . THR A 1 105 ? -9.117 25.656 4.871 1 93.19 105 THR A N 1
ATOM 785 C CA . THR A 1 105 ? -10.258 26.391 4.348 1 93.19 105 THR A CA 1
ATOM 786 C C . THR A 1 105 ? -10.453 27.703 5.109 1 93.19 105 THR A C 1
ATOM 788 O O . THR A 1 105 ? -10.422 27.719 6.344 1 93.19 105 THR A O 1
ATOM 791 N N . ILE A 1 106 ? -10.531 28.75 4.316 1 95.31 106 ILE A N 1
ATOM 792 C CA . ILE A 1 106 ? -10.93 30.031 4.906 1 95.31 106 ILE A CA 1
ATOM 793 C C . ILE A 1 106 ? -12.453 30.141 4.883 1 95.31 106 ILE A C 1
ATOM 795 O O . ILE A 1 106 ? -13.039 30.469 3.85 1 95.31 106 ILE A O 1
ATOM 799 N N . THR A 1 107 ? -13.016 29.984 5.996 1 93.75 107 THR A N 1
ATOM 800 C CA . THR A 1 107 ? -14.469 29.828 6.113 1 93.75 107 THR A CA 1
ATOM 801 C C . THR A 1 107 ? -15.172 31.125 5.73 1 93.75 107 THR A C 1
ATOM 803 O O . THR A 1 107 ? -16.266 31.094 5.148 1 93.75 107 THR A O 1
ATOM 806 N N . ASN A 1 108 ? -14.555 32.281 5.973 1 94.25 108 ASN A N 1
ATOM 807 C CA . ASN A 1 108 ? -15.25 33.531 5.781 1 94.25 108 ASN A CA 1
ATOM 808 C C . ASN A 1 108 ? -14.766 34.25 4.52 1 94.25 108 ASN A C 1
ATOM 810 O O . ASN A 1 108 ? -14.938 35.469 4.387 1 94.25 108 ASN A O 1
ATOM 814 N N . PHE A 1 109 ? -14.133 33.531 3.643 1 93.19 109 PHE A N 1
ATOM 815 C CA . PHE A 1 109 ? -13.547 34.25 2.498 1 93.19 109 PHE A CA 1
ATOM 816 C C . PHE A 1 109 ? -14.625 34.938 1.684 1 93.19 109 PHE A C 1
ATOM 818 O O . PHE A 1 109 ? -14.352 35.938 1.019 1 93.19 109 PHE A O 1
ATOM 825 N N . PHE A 1 110 ? -15.906 34.438 1.75 1 90.88 110 PHE A N 1
ATOM 826 C CA . PHE A 1 110 ? -17 35 0.976 1 90.88 110 PHE A CA 1
ATOM 827 C C . PHE A 1 110 ? -17.344 36.406 1.438 1 90.88 110 PHE A C 1
ATOM 829 O O . PHE A 1 110 ? -18 37.188 0.721 1 90.88 110 PHE A O 1
ATOM 836 N N . LYS A 1 111 ? -16.922 36.75 2.588 1 93 111 LYS A N 1
ATOM 837 C CA . LYS A 1 111 ? -17.172 38.094 3.123 1 93 111 LYS A CA 1
ATOM 838 C C . LYS A 1 111 ? -16.297 39.156 2.447 1 93 111 LYS A C 1
ATOM 840 O O . LYS A 1 111 ? -16.547 40.344 2.562 1 93 111 LYS A O 1
ATOM 845 N N . PHE A 1 112 ? -15.289 38.688 1.721 1 94 112 PHE A N 1
ATOM 846 C CA . PHE A 1 112 ? -14.289 39.594 1.195 1 94 112 PHE A CA 1
ATOM 847 C C . PHE A 1 112 ? -14.445 39.781 -0.312 1 94 112 PHE A C 1
ATOM 849 O O . PHE A 1 112 ? -13.641 40.469 -0.952 1 94 112 PHE A O 1
ATOM 856 N N . GLY A 1 113 ? -15.445 39.125 -0.88 1 91.81 113 GLY A N 1
ATOM 857 C CA . GLY A 1 113 ? -15.711 39.25 -2.305 1 91.81 113 GLY A CA 1
ATOM 858 C C . GLY A 1 113 ? -16.047 37.906 -2.955 1 91.81 113 GLY A C 1
ATOM 859 O O . GLY A 1 113 ? -16.25 36.906 -2.264 1 91.81 113 GLY A O 1
ATOM 860 N N . LYS A 1 114 ? -16.109 38.031 -4.273 1 91.81 114 LYS A N 1
ATOM 861 C CA . LYS A 1 114 ? -16.406 36.844 -5.047 1 91.81 114 LYS A CA 1
ATOM 862 C C . LYS A 1 114 ? -15.117 36.188 -5.539 1 91.81 114 LYS A C 1
ATOM 864 O O . LYS A 1 114 ? -14.43 36.719 -6.406 1 91.81 114 LYS A O 1
ATOM 869 N N . TYR A 1 115 ? -14.781 35.156 -4.949 1 91.25 115 TYR A N 1
ATOM 870 C CA . TYR A 1 115 ? -13.609 34.375 -5.336 1 91.25 115 TYR A CA 1
ATOM 871 C C . TYR A 1 115 ? -13.992 32.938 -5.707 1 91.25 115 TYR A C 1
ATOM 873 O O . TYR A 1 115 ? -14.906 32.375 -5.113 1 91.25 115 TYR A O 1
ATOM 881 N N . PRO A 1 116 ? -13.352 32.406 -6.715 1 86.38 116 PRO A N 1
ATOM 882 C CA . PRO A 1 116 ? -13.633 31 -7.055 1 86.38 116 PRO A CA 1
ATOM 883 C C . PRO A 1 116 ? -13.281 30.031 -5.926 1 86.38 116 PRO A C 1
ATOM 885 O O . PRO A 1 116 ? -13.922 28.984 -5.777 1 86.38 116 PRO A O 1
ATOM 888 N N . ASN A 1 117 ? -12.273 30.297 -5.156 1 87.38 117 ASN A N 1
ATOM 889 C CA . ASN A 1 117 ? -11.867 29.484 -4.02 1 87.38 117 ASN A CA 1
ATOM 890 C C . ASN A 1 117 ? -11.07 30.297 -3.002 1 87.38 117 ASN A C 1
ATOM 892 O O . ASN A 1 117 ? -10.703 31.453 -3.268 1 87.38 117 ASN A O 1
ATOM 896 N N . ASP A 1 118 ? -10.805 29.734 -1.889 1 90.31 118 ASP A N 1
ATOM 897 C CA . ASP A 1 118 ? -10.156 30.453 -0.797 1 90.31 118 ASP A CA 1
ATOM 898 C C . ASP A 1 118 ? -8.672 30.688 -1.094 1 90.31 118 ASP A C 1
ATOM 900 O O . ASP A 1 118 ? -8.086 31.656 -0.626 1 90.31 118 ASP A O 1
ATOM 904 N N . THR A 1 119 ? -8.031 29.828 -1.927 1 92.31 119 THR A N 1
ATOM 905 C CA . THR A 1 119 ? -6.629 30.047 -2.256 1 92.31 119 THR A CA 1
ATOM 906 C C . THR A 1 119 ? -6.449 31.344 -3.053 1 92.31 119 THR A C 1
ATOM 908 O O . THR A 1 119 ? -5.523 32.125 -2.797 1 92.31 119 THR A O 1
ATOM 911 N N . THR A 1 120 ? -7.332 31.531 -4.051 1 94.12 120 THR A N 1
ATOM 912 C CA . THR A 1 120 ? -7.289 32.75 -4.84 1 94.12 120 THR A CA 1
ATOM 913 C C . THR A 1 120 ? -7.543 33.969 -3.959 1 94.12 120 THR A C 1
ATOM 915 O O . THR A 1 120 ? -6.953 35.031 -4.172 1 94.12 120 THR A O 1
ATOM 918 N N . PHE A 1 121 ? -8.414 33.781 -3.033 1 95.88 121 PHE A N 1
ATOM 919 C CA . PHE A 1 121 ? -8.656 34.875 -2.08 1 95.88 121 PHE A CA 1
ATOM 920 C C . PHE A 1 121 ? -7.383 35.219 -1.317 1 95.88 121 PHE A C 1
ATOM 922 O O . PHE A 1 121 ? -7.016 36.375 -1.211 1 95.88 121 PHE A O 1
ATOM 929 N N . ILE A 1 122 ? -6.672 34.219 -0.786 1 97.69 122 ILE A N 1
ATOM 930 C CA . ILE A 1 122 ? -5.453 34.406 -0.011 1 97.69 122 ILE A CA 1
ATOM 931 C C . ILE A 1 122 ? -4.426 35.188 -0.852 1 97.69 122 ILE A C 1
ATOM 933 O O . ILE A 1 122 ? -3.854 36.156 -0.397 1 97.69 122 ILE A O 1
ATOM 937 N N . LEU A 1 123 ? -4.207 34.688 -2.066 1 97.44 123 LEU A N 1
ATOM 938 C CA . LEU A 1 123 ? -3.232 35.312 -2.965 1 97.44 123 LEU A CA 1
ATOM 939 C C . LEU A 1 123 ? -3.57 36.781 -3.217 1 97.44 123 LEU A C 1
ATOM 941 O O . LEU A 1 123 ? -2.699 37.625 -3.115 1 97.44 123 LEU A O 1
ATOM 945 N N . ASP A 1 124 ? -4.824 37 -3.537 1 97.06 124 ASP A N 1
ATOM 946 C CA . ASP A 1 124 ? -5.277 38.344 -3.824 1 97.06 124 ASP A CA 1
ATOM 947 C C . ASP A 1 124 ? -5.137 39.25 -2.596 1 97.06 124 ASP A C 1
ATOM 949 O O . ASP A 1 124 ? -4.695 40.406 -2.705 1 97.06 124 ASP A O 1
ATOM 953 N N . PHE A 1 125 ? -5.535 38.75 -1.48 1 97.69 125 PHE A N 1
ATOM 954 C CA . PHE A 1 125 ? -5.492 39.5 -0.23 1 97.69 125 PHE A CA 1
ATOM 955 C C . PHE A 1 125 ? -4.07 39.938 0.082 1 97.69 125 PHE A C 1
ATOM 957 O O . PHE A 1 125 ? -3.834 41.125 0.336 1 97.69 125 PHE A O 1
ATOM 964 N N . LEU A 1 126 ? -3.127 39.062 0.08 1 98 126 LEU A N 1
ATOM 965 C CA . LEU A 1 126 ? -1.733 39.375 0.384 1 98 126 LEU A CA 1
ATOM 966 C C . LEU A 1 126 ? -1.147 40.312 -0.662 1 98 126 LEU A C 1
ATOM 968 O O . LEU A 1 126 ? -0.437 41.25 -0.319 1 98 126 LEU A O 1
ATOM 972 N N . SER A 1 127 ? -1.439 40.062 -1.914 1 96.94 127 SER A N 1
ATOM 973 C CA . SER A 1 127 ? -0.931 40.875 -3 1 96.94 127 SER A CA 1
ATOM 974 C C . SER A 1 127 ? -1.384 42.344 -2.848 1 96.94 127 SER A C 1
ATOM 976 O O . SER A 1 127 ? -0.6 43.25 -3.064 1 96.94 127 SER A O 1
ATOM 978 N N . LYS A 1 128 ? -2.631 42.531 -2.512 1 95.88 128 LYS A N 1
ATOM 979 C CA . LYS A 1 128 ? -3.184 43.875 -2.346 1 95.88 128 LYS A CA 1
ATOM 980 C C . LYS A 1 128 ? -2.5 44.594 -1.197 1 95.88 128 LYS A C 1
ATOM 982 O O . LYS A 1 128 ? -2.176 45.781 -1.319 1 95.88 128 LYS A O 1
ATOM 987 N N . ASP A 1 129 ? -2.305 43.906 -0.124 1 95.81 129 ASP A N 1
ATOM 988 C CA . ASP A 1 129 ? -1.626 44.5 1.017 1 95.81 129 ASP A CA 1
ATOM 989 C C . ASP A 1 129 ? -0.196 44.906 0.657 1 95.81 129 ASP A C 1
ATOM 991 O O . ASP A 1 129 ? 0.28 45.969 1.066 1 95.81 129 ASP A O 1
ATOM 995 N N . LEU A 1 130 ? 0.442 44.094 -0.078 1 95.25 130 LEU A N 1
ATOM 996 C CA . LEU A 1 130 ? 1.83 44.344 -0.448 1 95.25 130 LEU A CA 1
ATOM 997 C C . LEU A 1 130 ? 1.931 45.531 -1.403 1 95.25 130 LEU A C 1
ATOM 999 O O . LEU A 1 130 ? 2.922 46.25 -1.388 1 95.25 130 LEU A O 1
ATOM 1003 N N . LYS A 1 131 ? 0.96 45.719 -2.238 1 92.12 131 LYS A N 1
ATOM 1004 C CA . LYS A 1 131 ? 0.926 46.844 -3.152 1 92.12 131 LYS A CA 1
ATOM 1005 C C . LYS A 1 131 ? 0.746 48.156 -2.393 1 92.12 131 LYS A C 1
ATOM 1007 O O . LYS A 1 131 ? 1.133 49.219 -2.881 1 92.12 131 LYS A O 1
ATOM 1012 N N . GLU A 1 132 ? 0.178 48.094 -1.205 1 92.19 132 GLU A N 1
ATOM 1013 C CA . GLU A 1 132 ? -0.027 49.281 -0.37 1 92.19 132 GLU A CA 1
ATOM 1014 C C . GLU A 1 132 ? 1.168 49.531 0.548 1 92.19 132 GLU A C 1
ATOM 1016 O O . GLU A 1 132 ? 1.015 50.062 1.647 1 92.19 132 GLU A O 1
ATOM 1021 N N . ASP A 1 133 ? 2.246 49.031 0.267 1 87.44 133 ASP A N 1
ATOM 1022 C CA . ASP A 1 133 ? 3.555 49.25 0.872 1 87.44 133 ASP A CA 1
ATOM 1023 C C . ASP A 1 133 ? 3.646 48.594 2.244 1 87.44 133 ASP A C 1
ATOM 1025 O O . ASP A 1 133 ? 4.336 49.062 3.135 1 87.44 133 ASP A O 1
ATOM 1029 N N . SER A 1 134 ? 2.945 47.531 2.377 1 90.94 134 SER A N 1
ATOM 1030 C CA . SER A 1 134 ? 3.096 46.719 3.57 1 90.94 134 SER A CA 1
ATOM 1031 C C . SER A 1 134 ? 4.215 45.688 3.398 1 90.94 134 SER A C 1
ATOM 1033 O O . SER A 1 134 ? 4.492 45.25 2.281 1 90.94 134 SER A O 1
ATOM 1035 N N . SER A 1 135 ? 4.867 45.406 4.523 1 96.25 135 SER A N 1
ATOM 1036 C CA . SER A 1 135 ? 5.816 44.312 4.492 1 96.25 135 SER A CA 1
ATOM 1037 C C . SER A 1 135 ? 5.098 42.969 4.406 1 96.25 135 SER A C 1
ATOM 1039 O O . SER A 1 135 ? 3.9 42.875 4.684 1 96.25 135 SER A O 1
ATOM 1041 N N . MET A 1 136 ? 5.789 42 3.984 1 97.44 136 MET A N 1
ATOM 1042 C CA . MET A 1 136 ? 5.211 40.656 3.918 1 97.44 136 MET A CA 1
ATOM 1043 C C . MET A 1 136 ? 4.672 40.219 5.277 1 97.44 136 MET A C 1
ATOM 1045 O O . MET A 1 136 ? 3.557 39.719 5.371 1 97.44 136 MET A O 1
ATOM 1049 N N . VAL A 1 137 ? 5.406 40.469 6.32 1 97.75 137 VAL A N 1
ATOM 1050 C CA . VAL A 1 137 ? 5.016 40.094 7.676 1 97.75 137 VAL A CA 1
ATOM 1051 C C . VAL A 1 137 ? 3.73 40.812 8.062 1 97.75 137 VAL A C 1
ATOM 1053 O O . VAL A 1 137 ? 2.812 40.219 8.625 1 97.75 137 VAL A O 1
ATOM 1056 N N . ASP A 1 138 ? 3.668 42.094 7.738 1 97.62 138 ASP A N 1
ATOM 1057 C CA . ASP A 1 138 ? 2.484 42.875 8.07 1 97.62 138 ASP A CA 1
ATOM 1058 C C . ASP A 1 138 ? 1.262 42.375 7.305 1 97.62 138 ASP A C 1
ATOM 1060 O O . ASP A 1 138 ? 0.156 42.344 7.848 1 97.62 138 ASP A O 1
ATOM 1064 N N . ALA A 1 139 ? 1.489 42.094 6.039 1 98.12 139 ALA A N 1
ATOM 1065 C CA . ALA A 1 139 ? 0.396 41.562 5.234 1 98.12 139 ALA A CA 1
ATOM 1066 C C . ALA A 1 139 ? -0.12 40.25 5.816 1 98.12 139 ALA A C 1
ATOM 1068 O O . ALA A 1 139 ? -1.331 40.031 5.898 1 98.12 139 ALA A O 1
ATOM 1069 N N . ILE A 1 140 ? 0.766 39.375 6.254 1 98.31 140 ILE A N 1
ATOM 1070 C CA . ILE A 1 140 ? 0.411 38.062 6.828 1 98.31 140 ILE A CA 1
ATOM 1071 C C . ILE A 1 140 ? -0.31 38.281 8.156 1 98.31 140 ILE A C 1
ATOM 1073 O O . ILE A 1 140 ? -1.312 37.625 8.438 1 98.31 140 ILE A O 1
ATOM 1077 N N . LYS A 1 141 ? 0.217 39.25 8.953 1 97.88 141 LYS A N 1
ATOM 1078 C CA . LYS A 1 141 ? -0.442 39.562 10.219 1 97.88 141 LYS A CA 1
ATOM 1079 C C . LYS A 1 141 ? -1.871 40.031 9.984 1 97.88 141 LYS A C 1
ATOM 1081 O O . LYS A 1 141 ? -2.787 39.656 10.719 1 97.88 141 LYS A O 1
ATOM 1086 N N . HIS A 1 142 ? -2.006 40.906 8.992 1 97.81 142 HIS A N 1
ATOM 1087 C CA . HIS A 1 142 ? -3.334 41.375 8.633 1 97.81 142 HIS A CA 1
ATOM 1088 C C . HIS A 1 142 ? -4.25 40.219 8.242 1 97.81 142 HIS A C 1
ATOM 1090 O O . HIS A 1 142 ? -5.406 40.156 8.664 1 97.81 142 HIS A O 1
ATOM 1096 N N . PHE A 1 143 ? -3.779 39.312 7.488 1 97.94 143 PHE A N 1
ATOM 1097 C CA . PHE A 1 143 ? -4.531 38.125 7.066 1 97.94 143 PHE A CA 1
ATOM 1098 C C . PHE A 1 143 ? -4.961 37.312 8.273 1 97.94 143 PHE A C 1
ATOM 1100 O O . PHE A 1 143 ? -6.117 36.875 8.359 1 97.94 143 PHE A O 1
ATOM 1107 N N . ILE A 1 144 ? -4.031 37.031 9.188 1 97.44 144 ILE A N 1
ATOM 1108 C CA . ILE A 1 144 ? -4.309 36.25 10.383 1 97.44 144 ILE A CA 1
ATOM 1109 C C . ILE A 1 144 ? -5.438 36.906 11.172 1 97.44 144 ILE A C 1
ATOM 1111 O O . ILE A 1 144 ? -6.293 36.219 11.742 1 97.44 144 ILE A O 1
ATOM 1115 N N . ASP A 1 145 ? -5.453 38.156 11.125 1 95.69 145 ASP A N 1
ATOM 1116 C CA . ASP A 1 145 ? -6.43 38.938 11.898 1 95.69 145 ASP A CA 1
ATOM 1117 C C . ASP A 1 145 ? -7.836 38.75 11.328 1 95.69 145 ASP A C 1
ATOM 1119 O O . ASP A 1 145 ? -8.82 38.781 12.07 1 95.69 145 ASP A O 1
ATOM 1123 N N . VAL A 1 146 ? -7.926 38.625 10.047 1 95 146 VAL A N 1
ATOM 1124 C CA . VAL A 1 146 ? -9.258 38.688 9.453 1 95 146 VAL A CA 1
ATOM 1125 C C . VAL A 1 146 ? -9.734 37.281 9.078 1 95 146 VAL A C 1
ATOM 1127 O O . VAL A 1 146 ? -10.945 37.031 9.023 1 95 146 VAL A O 1
ATOM 1130 N N . ALA A 1 147 ? -8.852 36.406 8.789 1 96 147 ALA A N 1
ATOM 1131 C CA . ALA A 1 147 ? -9.219 35.094 8.281 1 96 147 ALA A CA 1
ATOM 1132 C C . ALA A 1 147 ? -9.773 34.188 9.398 1 96 147 ALA A C 1
ATOM 1134 O O . ALA A 1 147 ? -9.164 34.094 10.469 1 96 147 ALA A O 1
ATOM 1135 N N . ASP A 1 148 ? -10.938 33.656 9.18 1 95.25 148 ASP A N 1
ATOM 1136 C CA . ASP A 1 148 ? -11.523 32.594 10.008 1 95.25 148 ASP A CA 1
ATOM 1137 C C . ASP A 1 148 ? -11.445 31.25 9.312 1 95.25 148 ASP A C 1
ATOM 1139 O O . ASP A 1 148 ? -11.664 31.156 8.102 1 95.25 148 ASP A O 1
ATOM 1143 N N . GLY A 1 149 ? -11.031 30.297 10.086 1 93.56 149 GLY A N 1
ATOM 1144 C CA . GLY A 1 149 ? -10.93 28.969 9.492 1 93.56 149 GLY A CA 1
ATOM 1145 C C . GLY A 1 149 ? -9.625 28.281 9.812 1 93.56 149 GLY A C 1
ATOM 1146 O O . GLY A 1 149 ? -8.891 28.703 10.703 1 93.56 149 GLY A O 1
ATOM 1147 N N . ALA A 1 150 ? -9.352 27.141 9.172 1 95.44 150 ALA A N 1
ATOM 1148 C CA . ALA A 1 150 ? -8.172 26.297 9.383 1 95.44 150 ALA A CA 1
ATOM 1149 C C . ALA A 1 150 ? -7.168 26.469 8.25 1 95.44 150 ALA A C 1
ATOM 1151 O O . ALA A 1 150 ? -7.535 26.453 7.074 1 95.44 150 ALA A O 1
ATOM 1152 N N . TYR A 1 151 ? -5.832 26.703 8.688 1 95.81 151 TYR A N 1
ATOM 1153 C CA . TYR A 1 151 ? -4.891 26.797 7.582 1 95.81 151 TYR A CA 1
ATOM 1154 C C . TYR A 1 151 ? -3.457 26.609 8.062 1 95.81 151 TYR A C 1
ATOM 1156 O O . TYR A 1 151 ? -3.105 27.016 9.172 1 95.81 151 TYR A O 1
ATOM 1164 N N . SER A 1 152 ? -2.689 25.906 7.32 1 97.69 152 SER A N 1
ATOM 1165 C CA . SER A 1 152 ? -1.238 25.953 7.184 1 97.69 152 SER A CA 1
ATOM 1166 C C . SER A 1 152 ? -0.823 26.547 5.844 1 97.69 152 SER A C 1
ATOM 1168 O O . SER A 1 152 ? -1.182 26.016 4.789 1 97.69 152 SER A O 1
ATOM 1170 N N . LEU A 1 153 ? -0.062 27.609 5.918 1 98.06 153 LEU A N 1
ATOM 1171 C CA . LEU A 1 153 ? 0.165 28.438 4.738 1 98.06 153 LEU A CA 1
ATOM 1172 C C . LEU A 1 153 ? 1.654 28.703 4.531 1 98.06 153 LEU A C 1
ATOM 1174 O O . LEU A 1 153 ? 2.377 28.984 5.488 1 98.06 153 LEU A O 1
ATOM 1178 N N . LEU A 1 154 ? 2.098 28.5 3.305 1 98.81 154 LEU A N 1
ATOM 1179 C CA . LEU A 1 154 ? 3.428 28.938 2.896 1 98.81 154 LEU A CA 1
ATOM 1180 C C . LEU A 1 154 ? 3.342 30.062 1.871 1 98.81 154 LEU A C 1
ATOM 1182 O O . LEU A 1 154 ? 2.57 29.984 0.914 1 98.81 154 LEU A O 1
ATOM 1186 N N . VAL A 1 155 ? 4.113 31.125 2.102 1 98.88 155 VAL A N 1
ATOM 1187 C CA . VAL A 1 155 ? 4.25 32.219 1.165 1 98.88 155 VAL A CA 1
ATOM 1188 C C . VAL A 1 155 ? 5.719 32.406 0.794 1 98.88 155 VAL A C 1
ATOM 1190 O O . VAL A 1 155 ? 6.582 32.469 1.672 1 98.88 155 VAL A O 1
ATOM 1193 N N . MET A 1 156 ? 5.953 32.438 -0.473 1 98.81 156 MET A N 1
ATOM 1194 C CA . MET A 1 156 ? 7.316 32.656 -0.953 1 98.81 156 MET A CA 1
ATOM 1195 C C . MET A 1 156 ? 7.402 33.844 -1.896 1 98.81 156 MET A C 1
ATOM 1197 O O . MET A 1 156 ? 6.516 34.031 -2.725 1 98.81 156 MET A O 1
ATOM 1201 N N . ASN A 1 157 ? 8.445 34.656 -1.74 1 98 157 ASN A N 1
ATOM 1202 C CA . ASN A 1 157 ? 8.664 35.781 -2.678 1 98 157 ASN A CA 1
ATOM 1203 C C . ASN A 1 157 ? 9.875 35.5 -3.568 1 98 157 ASN A C 1
ATOM 1205 O O . ASN A 1 157 ? 10.523 34.469 -3.453 1 98 157 ASN A O 1
ATOM 1209 N N . SER A 1 158 ? 10.117 36.438 -4.484 1 96.5 158 SER A N 1
ATOM 1210 C CA . SER A 1 158 ? 11.141 36.25 -5.508 1 96.5 158 SER A CA 1
ATOM 1211 C C . SER A 1 158 ? 12.547 36.344 -4.91 1 96.5 158 SER A C 1
ATOM 1213 O O . SER A 1 158 ? 13.523 35.938 -5.543 1 96.5 158 SER A O 1
ATOM 1215 N N . ASP A 1 159 ? 12.648 36.875 -3.689 1 96.25 159 ASP A N 1
ATOM 1216 C CA . ASP A 1 159 ? 13.938 36.938 -3.008 1 96.25 159 ASP A CA 1
ATOM 1217 C C . ASP A 1 159 ? 14.289 35.625 -2.332 1 96.25 159 ASP A C 1
ATOM 1219 O O . ASP A 1 159 ? 15.391 35.469 -1.793 1 96.25 159 ASP A O 1
ATOM 1223 N N . GLY A 1 160 ? 13.359 34.75 -2.283 1 97.5 160 GLY A N 1
ATOM 1224 C CA . GLY A 1 160 ? 13.609 33.438 -1.714 1 97.5 160 GLY A CA 1
ATOM 1225 C C . GLY A 1 160 ? 13.195 33.312 -0.259 1 97.5 160 GLY A C 1
ATOM 1226 O O . GLY A 1 160 ? 13.516 32.344 0.413 1 97.5 160 GLY A O 1
ATOM 1227 N N . GLU A 1 161 ? 12.547 34.344 0.238 1 98.56 161 GLU A N 1
ATOM 1228 C CA . GLU A 1 161 ? 11.984 34.281 1.583 1 98.56 161 GLU A CA 1
ATOM 1229 C C . GLU A 1 161 ? 10.742 33.375 1.604 1 98.56 161 GLU A C 1
ATOM 1231 O O . GLU A 1 161 ? 9.867 33.5 0.743 1 98.56 161 GLU A O 1
ATOM 1236 N N . ILE A 1 162 ? 10.719 32.469 2.514 1 98.88 162 ILE A N 1
ATOM 1237 C CA . ILE A 1 162 ? 9.539 31.625 2.715 1 98.88 162 ILE A CA 1
ATOM 1238 C C . ILE A 1 162 ? 8.945 31.891 4.094 1 98.88 162 ILE A C 1
ATOM 1240 O O . ILE A 1 162 ? 9.656 31.875 5.102 1 98.88 162 ILE A O 1
ATOM 1244 N N . TYR A 1 163 ? 7.676 32.188 4.129 1 98.88 163 TYR A N 1
ATOM 1245 C CA . TYR A 1 163 ? 6.941 32.375 5.375 1 98.88 163 TYR A CA 1
ATOM 1246 C C . TYR A 1 163 ? 5.973 31.219 5.629 1 98.88 163 TYR A C 1
ATOM 1248 O O . TYR A 1 163 ? 5.16 30.891 4.766 1 98.88 163 TYR A O 1
ATOM 1256 N N . ALA A 1 164 ? 6.117 30.625 6.75 1 98.88 164 ALA A N 1
ATOM 1257 C CA . ALA A 1 164 ? 5.203 29.578 7.207 1 98.88 164 ALA A CA 1
ATOM 1258 C C . ALA A 1 164 ? 4.242 30.109 8.266 1 98.88 164 ALA A C 1
ATOM 1260 O O . ALA A 1 164 ? 4.664 30.75 9.234 1 98.88 164 ALA A O 1
ATOM 1261 N N . VAL A 1 165 ? 2.965 29.859 8.031 1 98.56 165 VAL A N 1
ATOM 1262 C CA . VAL A 1 165 ? 1.935 30.422 8.898 1 98.56 165 VAL A CA 1
ATOM 1263 C C . VAL A 1 165 ? 0.965 29.312 9.32 1 98.56 165 VAL A C 1
ATOM 1265 O O . VAL A 1 165 ? 0.47 28.562 8.484 1 98.56 165 VAL A O 1
ATOM 1268 N N . ARG A 1 166 ? 0.734 29.188 10.555 1 97.94 166 ARG A N 1
ATOM 1269 C CA . ARG A 1 166 ? -0.307 28.312 11.086 1 97.94 166 ARG A CA 1
ATOM 1270 C C . ARG A 1 166 ? -1.444 29.125 11.695 1 97.94 166 ARG A C 1
ATOM 1272 O O . ARG A 1 166 ? -1.205 30.141 12.359 1 97.94 166 ARG A O 1
ATOM 1279 N N . ASP A 1 167 ? -2.684 28.781 11.5 1 97.06 167 ASP A N 1
ATOM 1280 C CA . ASP A 1 167 ? -3.824 29.531 12 1 97.06 167 ASP A CA 1
ATOM 1281 C C . ASP A 1 167 ? -3.795 29.625 13.523 1 97.06 167 ASP A C 1
ATOM 1283 O O . ASP A 1 167 ? -3.148 28.812 14.188 1 97.06 167 ASP A O 1
ATOM 1287 N N . PRO A 1 168 ? -4.535 30.5 14.078 1 96.69 168 PRO A N 1
ATOM 1288 C CA . PRO A 1 168 ? -4.457 30.797 15.516 1 96.69 168 PRO A CA 1
ATOM 1289 C C . PRO A 1 168 ? -4.898 29.609 16.375 1 96.69 168 PRO A C 1
ATOM 1291 O O . PRO A 1 168 ? -4.492 29.516 17.531 1 96.69 168 PRO A O 1
ATOM 1294 N N . HIS A 1 169 ? -5.703 28.719 15.859 1 95.88 169 HIS A N 1
ATOM 1295 C CA . HIS A 1 169 ? -6.172 27.578 16.625 1 95.88 169 HIS A CA 1
ATOM 1296 C C . HIS A 1 169 ? -5.277 26.359 16.391 1 95.88 169 HIS A C 1
ATOM 1298 O O . HIS A 1 169 ? -5.328 25.391 17.156 1 95.88 169 HIS A O 1
ATOM 1304 N N . GLY A 1 170 ? -4.496 26.422 15.32 1 95.94 170 GLY A N 1
ATOM 1305 C CA . GLY A 1 170 ? -3.607 25.312 14.992 1 95.94 170 GLY A CA 1
ATOM 1306 C C . GLY A 1 170 ? -4.344 24.062 14.547 1 95.94 170 GLY A C 1
ATOM 1307 O O . GLY A 1 170 ? -4.027 22.953 14.992 1 95.94 170 GLY A O 1
ATOM 1308 N N . TYR A 1 171 ? -5.324 24.219 13.648 1 95.44 171 TYR A N 1
ATOM 1309 C CA . TYR A 1 171 ? -6.148 23.094 13.195 1 95.44 171 TYR A CA 1
ATOM 1310 C C . TYR A 1 171 ? -5.309 22.062 12.469 1 95.44 171 TYR A C 1
ATOM 1312 O O . TYR A 1 171 ? -5.473 20.859 12.688 1 95.44 171 TYR A O 1
ATOM 1320 N N . ARG A 1 172 ? -4.449 22.516 11.602 1 95.06 172 ARG A N 1
ATOM 1321 C CA . ARG A 1 172 ? -3.637 21.656 10.75 1 95.06 172 ARG A CA 1
ATOM 1322 C C . ARG A 1 172 ? -2.182 21.656 11.211 1 95.06 172 ARG A C 1
ATOM 1324 O O . ARG A 1 172 ? -1.651 22.688 11.625 1 95.06 172 ARG A O 1
ATOM 1331 N N . PRO A 1 173 ? -1.563 20.516 11.109 1 96.56 173 PRO A N 1
ATOM 1332 C CA . PRO A 1 173 ? -0.167 20.469 11.547 1 96.56 173 PRO A CA 1
ATOM 1333 C C . PRO A 1 173 ? 0.785 21.141 10.562 1 96.56 173 PRO A C 1
ATOM 1335 O O . PRO A 1 173 ? 0.483 21.219 9.367 1 96.56 173 PRO A O 1
ATOM 1338 N N . LEU A 1 174 ? 1.839 21.625 11.055 1 98.38 174 LEU A N 1
ATOM 1339 C CA . LEU A 1 174 ? 2.959 22.219 10.328 1 98.38 174 LEU A CA 1
ATOM 1340 C C . LEU A 1 174 ? 4.242 22.141 11.156 1 98.38 174 LEU A C 1
ATOM 1342 O O . LEU A 1 174 ? 4.23 22.422 12.352 1 98.38 174 LEU A O 1
ATOM 1346 N N . VAL A 1 175 ? 5.324 21.734 10.508 1 98.69 175 VAL A N 1
ATOM 1347 C CA . VAL A 1 175 ? 6.555 21.516 11.266 1 98.69 175 VAL A CA 1
ATOM 1348 C C . VAL A 1 175 ? 7.734 22.125 10.508 1 98.69 175 VAL A C 1
ATOM 1350 O O . VAL A 1 175 ? 7.66 22.344 9.297 1 98.69 175 VAL A O 1
ATOM 1353 N N . VAL A 1 176 ? 8.75 22.469 11.273 1 98.62 176 VAL A N 1
ATOM 1354 C CA . VAL A 1 176 ? 10.023 22.891 10.695 1 98.62 176 VAL A CA 1
ATOM 1355 C C . VAL A 1 176 ? 11.117 21.891 11.086 1 98.62 176 VAL A C 1
ATOM 1357 O O . VAL A 1 176 ? 11.148 21.406 12.219 1 98.62 176 VAL A O 1
ATOM 1360 N N . GLY A 1 177 ? 11.875 21.484 10.125 1 98.38 177 GLY A N 1
ATOM 1361 C CA . GLY A 1 177 ? 13 20.594 10.344 1 98.38 177 GLY A CA 1
ATOM 1362 C C . GLY A 1 177 ? 14.195 20.922 9.469 1 98.38 177 GLY A C 1
ATOM 1363 O O . GLY A 1 177 ? 14.219 21.953 8.797 1 98.38 177 GLY A O 1
ATOM 1364 N N . THR A 1 178 ? 15.227 20.125 9.609 1 97.56 178 THR A N 1
ATOM 1365 C CA . THR A 1 178 ? 16.438 20.266 8.805 1 97.56 178 THR A CA 1
ATOM 1366 C C . THR A 1 178 ? 16.734 18.984 8.031 1 97.56 178 THR A C 1
ATOM 1368 O O . THR A 1 178 ? 16.469 17.875 8.523 1 97.56 178 THR A O 1
ATOM 1371 N N . VAL A 1 179 ? 17.141 19.156 6.84 1 95.12 179 VAL A N 1
ATOM 1372 C CA . VAL A 1 179 ? 17.609 18.062 6 1 95.12 179 VAL A CA 1
ATOM 1373 C C . VAL A 1 179 ? 18.859 18.484 5.242 1 95.12 179 VAL A C 1
ATOM 1375 O O . VAL A 1 179 ? 18.812 19.375 4.395 1 95.12 179 VAL A O 1
ATOM 1378 N N . GLY A 1 180 ? 19.953 17.828 5.441 1 91.38 180 GLY A N 1
ATOM 1379 C CA . GLY A 1 180 ? 21.172 18.094 4.707 1 91.38 180 GLY A CA 1
ATOM 1380 C C . GLY A 1 180 ? 21.578 19.562 4.719 1 91.38 180 GLY A C 1
ATOM 1381 O O . GLY A 1 180 ? 21.875 20.125 3.674 1 91.38 180 GLY A O 1
ATOM 1382 N N . GLY A 1 181 ? 21.391 20.25 5.707 1 92.94 181 GLY A N 1
ATOM 1383 C CA . GLY A 1 181 ? 21.781 21.656 5.824 1 92.94 181 GLY A CA 1
ATOM 1384 C C . GLY A 1 181 ? 20.703 22.609 5.379 1 92.94 181 GLY A C 1
ATOM 1385 O O . GLY A 1 181 ? 20.859 23.828 5.492 1 92.94 181 GLY A O 1
ATOM 1386 N N . SER A 1 182 ? 19.625 22.094 4.914 1 97.56 182 SER A N 1
ATOM 1387 C CA . SER A 1 182 ? 18.484 22.922 4.504 1 97.56 182 SER A CA 1
ATOM 1388 C C . SER A 1 182 ? 17.406 22.938 5.578 1 97.56 182 SER A C 1
ATOM 1390 O O . SER A 1 182 ? 17.297 22 6.367 1 97.56 182 SER A O 1
ATOM 1392 N N . LEU A 1 183 ? 16.703 24.047 5.645 1 98.69 183 LEU A N 1
ATOM 1393 C CA . LEU A 1 183 ? 15.477 24.078 6.441 1 98.69 183 LEU A CA 1
ATOM 1394 C C . LEU A 1 183 ? 14.289 23.594 5.613 1 98.69 183 LEU A C 1
ATOM 1396 O O . LEU A 1 183 ? 14.164 23.938 4.438 1 98.69 183 LEU A O 1
ATOM 1400 N N . ILE A 1 184 ? 13.492 22.797 6.223 1 98.5 184 ILE A N 1
ATOM 1401 C CA . ILE A 1 184 ? 12.305 22.281 5.555 1 98.5 184 ILE A CA 1
ATOM 1402 C C . ILE A 1 184 ? 11.07 22.547 6.41 1 98.5 184 ILE A C 1
ATOM 1404 O O . ILE A 1 184 ? 11.086 22.328 7.625 1 98.5 184 ILE A O 1
ATOM 1408 N N . ILE A 1 185 ? 10.047 23.156 5.816 1 98.81 185 ILE A N 1
ATOM 1409 C CA . ILE A 1 185 ? 8.703 23.234 6.387 1 98.81 185 ILE A CA 1
ATOM 1410 C C . ILE A 1 185 ? 7.812 22.156 5.77 1 98.81 185 ILE A C 1
ATOM 1412 O O . ILE A 1 185 ? 7.793 21.984 4.547 1 98.81 185 ILE A O 1
ATOM 1416 N N . SER A 1 186 ? 7.094 21.438 6.594 1 98.62 186 SER A N 1
ATOM 1417 C CA . SER A 1 186 ? 6.273 20.359 6.062 1 98.62 186 SER A CA 1
ATOM 1418 C C . SER A 1 186 ? 4.996 20.188 6.875 1 98.62 186 SER A C 1
ATOM 1420 O O . SER A 1 186 ? 4.973 20.469 8.078 1 98.62 186 SER A O 1
ATOM 1422 N N . SER A 1 187 ? 3.99 19.672 6.215 1 98.19 187 SER A N 1
ATOM 1423 C CA . SER A 1 187 ? 2.738 19.359 6.895 1 98.19 187 SER A CA 1
ATOM 1424 C C . SER A 1 187 ? 2.945 18.312 7.98 1 98.19 187 SER A C 1
ATOM 1426 O O . SER A 1 187 ? 2.26 18.328 9 1 98.19 187 SER A O 1
ATOM 1428 N N . GLU A 1 188 ? 3.871 17.422 7.777 1 97.44 188 GLU A N 1
ATOM 1429 C CA . GLU A 1 188 ? 4.105 16.344 8.742 1 97.44 188 GLU A CA 1
ATOM 1430 C C . GLU A 1 188 ? 5.602 16.141 8.984 1 97.44 188 GLU A C 1
ATOM 1432 O O . GLU A 1 188 ? 6.402 16.219 8.047 1 97.44 188 GLU A O 1
ATOM 1437 N N . ASP A 1 189 ? 5.918 15.812 10.242 1 97.81 189 ASP A N 1
ATOM 1438 C CA . ASP A 1 189 ? 7.312 15.555 10.57 1 97.81 189 ASP A CA 1
ATOM 1439 C C . ASP A 1 189 ? 7.793 14.242 9.961 1 97.81 189 ASP A C 1
ATOM 1441 O O . ASP A 1 189 ? 8.992 14.031 9.789 1 97.81 189 ASP A O 1
ATOM 1445 N N . SER A 1 190 ? 6.848 13.359 9.672 1 96.25 190 SER A N 1
ATOM 1446 C CA . SER A 1 190 ? 7.203 12.094 9.055 1 96.25 190 SER A CA 1
ATOM 1447 C C . SER A 1 190 ? 7.953 12.305 7.742 1 96.25 190 SER A C 1
ATOM 1449 O O . SER A 1 190 ? 8.914 11.586 7.445 1 96.25 190 SER A O 1
ATOM 1451 N N . ALA A 1 191 ? 7.539 13.25 6.965 1 95.44 191 ALA A N 1
ATOM 1452 C CA . ALA A 1 191 ? 8.211 13.547 5.703 1 95.44 191 ALA A CA 1
ATOM 1453 C C . ALA A 1 191 ? 9.633 14.039 5.941 1 95.44 191 ALA A C 1
ATOM 1455 O O . ALA A 1 191 ? 10.562 13.617 5.246 1 95.44 191 ALA A O 1
ATOM 1456 N N . VAL A 1 192 ? 9.852 14.875 6.973 1 96.31 192 VAL A N 1
ATOM 1457 C CA . VAL A 1 192 ? 11.172 15.398 7.309 1 96.31 192 VAL A CA 1
ATOM 1458 C C . VAL A 1 192 ? 12.102 14.258 7.703 1 96.31 192 VAL A C 1
ATOM 1460 O O . VAL A 1 192 ? 13.211 14.141 7.18 1 96.31 192 VAL A O 1
ATOM 1463 N N . LYS A 1 193 ? 11.586 13.453 8.562 1 94.19 193 LYS A N 1
ATOM 1464 C CA . LYS A 1 193 ? 12.398 12.352 9.086 1 94.19 193 LYS A CA 1
ATOM 1465 C C . LYS A 1 193 ? 12.766 11.367 7.98 1 94.19 193 LYS A C 1
ATOM 1467 O O . LYS A 1 193 ? 13.906 10.922 7.895 1 94.19 193 LYS A O 1
ATOM 1472 N N . GLN A 1 194 ? 11.828 11.078 7.141 1 92.69 194 GLN A N 1
ATOM 1473 C CA . GLN A 1 194 ? 12.07 10.078 6.102 1 92.69 194 GLN A CA 1
ATOM 1474 C C . GLN A 1 194 ? 12.992 10.633 5.02 1 92.69 194 GLN A C 1
ATOM 1476 O O . GLN A 1 194 ? 13.625 9.867 4.281 1 92.69 194 GLN A O 1
ATOM 1481 N N . LEU A 1 195 ? 13.086 11.914 4.902 1 92.31 195 LEU A N 1
ATOM 1482 C CA . LEU A 1 195 ? 14.039 12.547 3.994 1 92.31 195 LEU A CA 1
ATOM 1483 C C . LEU A 1 195 ? 15.445 12.531 4.586 1 92.31 195 LEU A C 1
ATOM 1485 O O . LEU A 1 195 ? 16.391 13.008 3.955 1 92.31 195 LEU A O 1
ATOM 1489 N N . GLY A 1 196 ? 15.555 12.016 5.754 1 90.06 196 GLY A N 1
ATOM 1490 C CA . GLY A 1 196 ? 16.859 11.945 6.41 1 90.06 196 GLY A CA 1
ATOM 1491 C C . GLY A 1 196 ? 17.125 13.148 7.301 1 90.06 196 GLY A C 1
ATOM 1492 O O . GLY A 1 196 ? 18.281 13.445 7.602 1 90.06 196 GLY A O 1
ATOM 1493 N N . GLY A 1 197 ? 16.062 13.836 7.656 1 93.88 197 GLY A N 1
ATOM 1494 C CA . GLY A 1 197 ? 16.234 15.055 8.438 1 93.88 197 GLY A CA 1
ATOM 1495 C C . GLY A 1 197 ? 15.82 14.891 9.891 1 93.88 197 GLY A C 1
ATOM 1496 O O . GLY A 1 197 ? 15.703 13.766 10.383 1 93.88 197 GLY A O 1
ATOM 1497 N N . LYS A 1 198 ? 15.82 16.062 10.531 1 95.19 198 LYS A N 1
ATOM 1498 C CA . LYS A 1 198 ? 15.438 16.125 11.938 1 95.19 198 LYS A CA 1
ATOM 1499 C C . LYS A 1 198 ? 14.438 17.25 12.172 1 95.19 198 LYS A C 1
ATOM 1501 O O . LYS A 1 198 ? 14.562 18.344 11.609 1 95.19 198 LYS A O 1
ATOM 1506 N N . LYS A 1 199 ? 13.445 16.891 12.938 1 97 199 LYS A N 1
ATOM 1507 C CA . LYS A 1 199 ? 12.461 17.906 13.32 1 97 199 LYS A CA 1
ATOM 1508 C C . LYS A 1 199 ? 13.055 18.906 14.305 1 97 199 LYS A C 1
ATOM 1510 O O . LYS A 1 199 ? 13.727 18.516 15.266 1 97 199 LYS A O 1
ATOM 1515 N N . ILE A 1 200 ? 12.805 20.141 14.039 1 97.81 200 ILE A N 1
ATOM 1516 C CA . ILE A 1 200 ? 13.195 21.188 14.984 1 97.81 200 ILE A CA 1
ATOM 1517 C C . ILE A 1 200 ? 12.039 21.469 15.945 1 97.81 200 ILE A C 1
ATOM 1519 O O . ILE A 1 200 ? 12.195 21.359 17.156 1 97.81 200 ILE A O 1
ATOM 1523 N N . LYS A 1 201 ? 10.836 21.781 15.398 1 98 201 LYS A N 1
ATOM 1524 C CA . LYS A 1 201 ? 9.672 22.047 16.234 1 98 201 LYS A CA 1
ATOM 1525 C C . LYS A 1 201 ? 8.391 22.078 15.391 1 98 201 LYS A C 1
ATOM 1527 O O . LYS A 1 201 ? 8.453 22.141 14.164 1 98 201 LYS A O 1
ATOM 1532 N N . ASP A 1 202 ? 7.316 21.984 16.094 1 98.06 202 ASP A N 1
ATOM 1533 C CA . ASP A 1 202 ? 6.039 22.344 15.484 1 98.06 202 ASP A CA 1
ATOM 1534 C C . ASP A 1 202 ? 5.887 23.859 15.352 1 98.06 202 ASP A C 1
ATOM 1536 O O . ASP A 1 202 ? 6.312 24.609 16.234 1 98.06 202 ASP A O 1
ATOM 1540 N N . VAL A 1 203 ? 5.328 24.266 14.227 1 98.25 203 VAL A N 1
ATOM 1541 C CA . VAL A 1 203 ? 4.898 25.656 14.148 1 98.25 203 VAL A CA 1
ATOM 1542 C C . VAL A 1 203 ? 3.707 25.875 15.078 1 98.25 203 VAL A C 1
ATOM 1544 O O . VAL A 1 203 ? 2.705 25.172 15 1 98.25 203 VAL A O 1
ATOM 1547 N N . GLU A 1 204 ? 3.783 26.844 15.922 1 97.62 204 GLU A N 1
ATOM 1548 C CA . GLU A 1 204 ? 2.754 27.078 16.938 1 97.62 204 GLU A CA 1
ATOM 1549 C C . GLU A 1 204 ? 1.515 27.719 16.328 1 97.62 204 GLU A C 1
ATOM 1551 O O . GLU A 1 204 ? 1.6 28.391 15.289 1 97.62 204 GLU A O 1
ATOM 1556 N N . PRO A 1 205 ? 0.377 27.516 17.016 1 96.88 205 PRO A N 1
ATOM 1557 C CA . PRO A 1 205 ? -0.81 28.25 16.562 1 96.88 205 PRO A CA 1
ATOM 1558 C C . PRO A 1 205 ? -0.588 29.75 16.516 1 96.88 205 PRO A C 1
ATOM 1560 O O . PRO A 1 205 ? -0.145 30.344 17.516 1 96.88 205 PRO A O 1
ATOM 1563 N N . GLY A 1 206 ? -0.845 30.312 15.352 1 97.56 206 GLY A N 1
ATOM 1564 C CA . GLY A 1 206 ? -0.726 31.75 15.195 1 97.56 206 GLY A CA 1
ATOM 1565 C C . GLY A 1 206 ? 0.7 32.219 14.945 1 97.56 206 GLY A C 1
ATOM 1566 O O . GLY A 1 206 ? 0.985 33.406 14.961 1 97.56 206 GLY A O 1
ATOM 1567 N N . GLU A 1 207 ? 1.538 31.281 14.695 1 98.12 207 GLU A N 1
ATOM 1568 C CA . GLU A 1 207 ? 2.949 31.594 14.5 1 98.12 207 GLU A CA 1
ATOM 1569 C C . GLU A 1 207 ? 3.246 31.922 13.039 1 98.12 207 GLU A C 1
ATOM 1571 O O . GLU A 1 207 ? 2.699 31.281 12.133 1 98.12 207 GLU A O 1
ATOM 1576 N N . VAL A 1 208 ? 4.055 32.938 12.836 1 98.62 208 VAL A N 1
ATOM 1577 C CA . VAL A 1 208 ? 4.664 33.25 11.547 1 98.62 208 VAL A CA 1
ATOM 1578 C C . VAL A 1 208 ? 6.172 33 11.617 1 98.62 208 VAL A C 1
ATOM 1580 O O . VAL A 1 208 ? 6.863 33.625 12.43 1 98.62 208 VAL A O 1
ATOM 1583 N N . LEU A 1 209 ? 6.594 32.125 10.805 1 98.62 209 LEU A N 1
ATOM 1584 C CA . LEU A 1 209 ? 8.016 31.781 10.719 1 98.62 209 LEU A CA 1
ATOM 1585 C C . LEU A 1 209 ? 8.578 32.156 9.352 1 98.62 209 LEU A C 1
ATOM 1587 O O . LEU A 1 209 ? 8.031 31.766 8.32 1 98.62 209 LEU A O 1
ATOM 1591 N N . GLY A 1 210 ? 9.633 33 9.352 1 98.75 210 GLY A N 1
ATOM 1592 C CA . GLY A 1 210 ? 10.328 33.344 8.117 1 98.75 210 GLY A CA 1
ATOM 1593 C C . GLY A 1 210 ? 11.664 32.656 7.973 1 98.75 210 GLY A C 1
ATOM 1594 O O . GLY A 1 210 ? 12.5 32.688 8.883 1 98.75 210 GLY A O 1
ATOM 1595 N N . ILE A 1 211 ? 11.852 31.969 6.816 1 98.75 211 ILE A N 1
ATOM 1596 C CA . ILE A 1 211 ? 13.117 31.281 6.598 1 98.75 211 ILE A CA 1
ATOM 1597 C C . ILE A 1 211 ? 13.742 31.734 5.281 1 98.75 211 ILE A C 1
ATOM 1599 O O . ILE A 1 211 ? 13.023 32.031 4.324 1 98.75 211 ILE A O 1
ATOM 1603 N N . LYS A 1 212 ? 14.984 31.781 5.273 1 98.12 212 LYS A N 1
ATOM 1604 C CA . LYS A 1 212 ? 15.766 32.156 4.102 1 98.12 212 LYS A CA 1
ATOM 1605 C C . LYS A 1 212 ? 17.203 31.672 4.219 1 98.12 212 LYS A C 1
ATOM 1607 O O . LYS A 1 212 ? 17.781 31.656 5.312 1 98.12 212 LYS A O 1
ATOM 1612 N N . ASP A 1 213 ? 17.766 31.25 3.129 1 97.25 213 ASP A N 1
ATOM 1613 C CA . ASP A 1 213 ? 19.172 30.844 3.031 1 97.25 213 ASP A CA 1
ATOM 1614 C C . ASP A 1 213 ? 19.531 29.844 4.129 1 97.25 213 ASP A C 1
ATOM 1616 O O . ASP A 1 213 ? 20.594 29.953 4.742 1 97.25 213 ASP A O 1
ATOM 1620 N N . GLY A 1 214 ? 18.562 29.047 4.457 1 97.06 214 GLY A N 1
ATOM 1621 C CA . GLY A 1 214 ? 18.812 27.969 5.406 1 97.06 214 GLY A CA 1
ATOM 1622 C C . GLY A 1 214 ? 18.75 28.422 6.852 1 97.06 214 GLY A C 1
ATOM 1623 O O . GLY A 1 214 ? 19.203 27.719 7.75 1 97.06 214 GLY A O 1
ATOM 1624 N N . GLY A 1 215 ? 18.203 29.562 7.066 1 97.88 215 GLY A N 1
ATOM 1625 C CA . GLY A 1 215 ? 18.094 30.094 8.422 1 97.88 215 GLY A CA 1
ATOM 1626 C C . GLY A 1 215 ? 16.734 30.703 8.719 1 97.88 215 GLY A C 1
ATOM 1627 O O . GLY A 1 215 ? 15.992 31.062 7.797 1 97.88 215 GLY A O 1
ATOM 1628 N N . ILE A 1 216 ? 16.422 30.797 10.008 1 98.44 216 ILE A N 1
ATOM 1629 C CA . ILE A 1 216 ? 15.211 31.453 10.461 1 98.44 216 ILE A CA 1
ATOM 1630 C C . ILE A 1 216 ? 15.5 32.938 10.734 1 98.44 216 ILE A C 1
ATOM 1632 O O . ILE A 1 216 ? 16.344 33.25 11.57 1 98.44 216 ILE A O 1
ATOM 1636 N N . PHE A 1 217 ? 14.844 33.844 10 1 98.19 217 PHE A N 1
ATOM 1637 C CA . PHE A 1 217 ? 15.133 35.25 10.195 1 98.19 217 PHE A CA 1
ATOM 1638 C C . PHE A 1 217 ? 13.961 35.938 10.883 1 98.19 217 PHE A C 1
ATOM 1640 O O . PHE A 1 217 ? 14.094 37.094 11.328 1 98.19 217 PHE A O 1
ATOM 1647 N N . TYR A 1 218 ? 12.82 35.312 11.008 1 98.25 218 TYR A N 1
ATOM 1648 C CA . TYR A 1 218 ? 11.641 35.844 11.68 1 98.25 218 TYR A CA 1
ATOM 1649 C C . TYR A 1 218 ? 10.883 34.719 12.398 1 98.25 218 TYR A C 1
ATOM 1651 O O . TYR A 1 218 ? 10.758 33.594 11.875 1 98.25 218 TYR A O 1
ATOM 1659 N N . ASP A 1 219 ? 10.414 34.875 13.602 1 98.19 219 ASP A N 1
ATOM 1660 C CA . ASP A 1 219 ? 9.688 33.906 14.422 1 98.19 219 ASP A CA 1
ATOM 1661 C C . ASP A 1 219 ? 8.844 34.625 15.477 1 98.19 219 ASP A C 1
ATOM 1663 O O . ASP A 1 219 ? 9.375 35.125 16.469 1 98.19 219 ASP A O 1
ATOM 1667 N N . GLU A 1 220 ? 7.523 34.688 15.188 1 98.12 220 GLU A N 1
ATOM 1668 C CA . GLU A 1 220 ? 6.641 35.406 16.109 1 98.12 220 GLU A CA 1
ATOM 1669 C C . GLU A 1 220 ? 5.254 34.75 16.141 1 98.12 220 GLU A C 1
ATOM 1671 O O . GLU A 1 220 ? 4.664 34.469 15.102 1 98.12 220 GLU A O 1
ATOM 1676 N N . VAL A 1 221 ? 4.773 34.469 17.344 1 97.31 221 VAL A N 1
ATOM 1677 C CA . VAL A 1 221 ? 3.365 34.156 17.516 1 97.31 221 VAL A CA 1
ATOM 1678 C C . VAL A 1 221 ? 2.529 35.438 17.562 1 97.31 221 VAL A C 1
ATOM 1680 O O . VAL A 1 221 ? 2.529 36.156 18.562 1 97.31 221 VAL A O 1
ATOM 1683 N N . VAL A 1 222 ? 1.747 35.625 16.531 1 95.31 222 VAL A N 1
ATOM 1684 C CA . VAL A 1 222 ? 1.082 36.906 16.328 1 95.31 222 VAL A CA 1
ATOM 1685 C C . VAL A 1 222 ? -0.283 36.906 17 1 95.31 222 VAL A C 1
ATOM 1687 O O . VAL A 1 222 ? -0.795 37.938 17.406 1 95.31 222 VAL A O 1
ATOM 1690 N N . LYS A 1 223 ? -0.921 35.75 17.047 1 89.38 223 LYS A N 1
ATOM 1691 C CA . LYS A 1 223 ? -2.244 35.562 17.641 1 89.38 223 LYS A CA 1
ATOM 1692 C C . LYS A 1 223 ? -2.445 34.094 18.031 1 89.38 223 LYS A C 1
ATOM 1694 O O . LYS A 1 223 ? -2.318 33.188 17.188 1 89.38 223 LYS A O 1
ATOM 1699 N N . SER A 1 224 ? -2.656 33.906 19.297 1 86.44 224 SER A N 1
ATOM 1700 C CA . SER A 1 224 ? -2.863 32.5 19.688 1 86.44 224 SER A CA 1
ATOM 1701 C C . SER A 1 224 ? -4.191 32.344 20.406 1 86.44 224 SER A C 1
ATOM 1703 O O . SER A 1 224 ? -4.59 33.188 21.203 1 86.44 224 SER A O 1
ATOM 1705 N N . LYS A 1 225 ? -4.852 31.391 19.969 1 90.62 225 LYS A N 1
ATOM 1706 C CA . LYS A 1 225 ? -6.098 30.922 20.578 1 90.62 225 LYS A CA 1
ATOM 1707 C C . LYS A 1 225 ? -5.934 29.531 21.156 1 90.62 225 LYS A C 1
ATOM 1709 O O . LYS A 1 225 ? -4.875 28.906 21.016 1 90.62 225 LYS A O 1
ATOM 1714 N N . PRO A 1 226 ? -6.945 29.141 21.906 1 89.81 226 PRO A N 1
ATOM 1715 C CA . PRO A 1 226 ? -6.836 27.766 22.406 1 89.81 226 PRO A CA 1
ATOM 1716 C C . PRO A 1 226 ? -6.617 26.75 21.281 1 89.81 226 PRO A C 1
ATOM 1718 O O . PRO A 1 226 ? -7.32 26.797 20.266 1 89.81 226 PRO A O 1
ATOM 1721 N N . LYS A 1 227 ? -5.613 25.922 21.547 1 92.25 227 LYS A N 1
ATOM 1722 C CA . LYS A 1 227 ? -5.234 24.922 20.562 1 92.25 227 LYS A CA 1
ATOM 1723 C C . LYS A 1 227 ? -6.387 23.969 20.266 1 92.25 227 LYS A C 1
ATOM 1725 O O . LYS A 1 227 ? -6.883 23.297 21.172 1 92.25 227 LYS A O 1
ATOM 1730 N N . THR A 1 228 ? -6.84 23.938 19.031 1 95.38 228 THR A N 1
ATOM 1731 C CA . THR A 1 228 ? -7.957 23.109 18.578 1 95.38 228 THR A CA 1
ATOM 1732 C C . THR A 1 228 ? -7.57 22.328 17.328 1 95.38 228 THR A C 1
ATOM 1734 O O . THR A 1 228 ? -8.062 22.594 16.234 1 95.38 228 THR A O 1
ATOM 1737 N N . ILE A 1 229 ? -6.762 21.297 17.578 1 96.62 229 ILE A N 1
ATOM 1738 C CA . ILE A 1 229 ? -6.27 20.484 16.469 1 96.62 229 ILE A CA 1
ATOM 1739 C C . ILE A 1 229 ? -7.402 19.609 15.93 1 96.62 229 ILE A C 1
ATOM 1741 O O . ILE A 1 229 ? -8.219 19.094 16.703 1 96.62 229 ILE A O 1
ATOM 1745 N N . CYS A 1 230 ? -7.449 19.484 14.688 1 96.69 230 CYS A N 1
ATOM 1746 C CA . CYS A 1 230 ? -8.453 18.625 14.062 1 96.69 230 CYS A CA 1
ATOM 1747 C C . CYS A 1 230 ? -8.336 17.188 14.555 1 96.69 230 CYS A C 1
ATOM 1749 O O . CYS A 1 230 ? -7.281 16.562 14.422 1 96.69 230 CYS A O 1
ATOM 1751 N N . SER A 1 231 ? -9.422 16.594 15.039 1 97.44 231 SER A N 1
ATOM 1752 C CA . SER A 1 231 ? -9.43 15.234 15.555 1 97.44 231 SER A CA 1
ATOM 1753 C C . SER A 1 231 ? -9.125 14.227 14.453 1 97.44 231 SER A C 1
ATOM 1755 O O . SER A 1 231 ? -8.531 13.18 14.711 1 97.44 231 SER A O 1
ATOM 1757 N N . PHE A 1 232 ? -9.445 14.562 13.234 1 96.38 232 PHE A N 1
ATOM 1758 C CA . PHE A 1 232 ? -9.312 13.617 12.133 1 96.38 232 PHE A CA 1
ATOM 1759 C C . PHE A 1 232 ? -7.852 13.43 11.75 1 96.38 232 PHE A C 1
ATOM 1761 O O . PHE A 1 232 ? -7.504 12.492 11.023 1 96.38 232 PHE A O 1
ATOM 1768 N N . GLU A 1 233 ? -7.008 14.344 12.141 1 96.69 233 GLU A N 1
ATOM 1769 C CA . GLU A 1 233 ? -5.578 14.086 11.984 1 96.69 233 GLU A CA 1
ATOM 1770 C C . GLU A 1 233 ? -5.152 12.82 12.719 1 96.69 233 GLU A C 1
ATOM 1772 O O . GLU A 1 233 ? -4.348 12.039 12.203 1 96.69 233 GLU A O 1
ATOM 1777 N N . PHE A 1 234 ? -5.754 12.602 13.859 1 97.75 234 PHE A N 1
ATOM 1778 C CA . PHE A 1 234 ? -5.391 11.469 14.703 1 97.75 234 PHE A CA 1
ATOM 1779 C C . PHE A 1 234 ? -6.188 10.227 14.32 1 97.75 234 PHE A C 1
ATOM 1781 O O . PHE A 1 234 ? -5.727 9.102 14.523 1 97.75 234 PHE A O 1
ATOM 1788 N N . ILE A 1 235 ? -7.324 10.438 13.75 1 97.06 235 ILE A N 1
ATOM 1789 C CA . ILE A 1 235 ? -8.211 9.32 13.43 1 97.06 235 ILE A CA 1
ATOM 1790 C C . ILE A 1 235 ? -7.793 8.695 12.102 1 97.06 235 ILE A C 1
ATOM 1792 O O . ILE A 1 235 ? -7.77 7.465 11.969 1 97.06 235 ILE A O 1
ATOM 1796 N N . TYR A 1 236 ? -7.391 9.625 11.172 1 94.94 236 TYR A N 1
ATOM 1797 C CA . TYR A 1 236 ? -7.305 9.07 9.828 1 94.94 236 TYR A CA 1
ATOM 1798 C C . TYR A 1 236 ? -6.223 9.781 9.016 1 94.94 236 TYR A C 1
ATOM 1800 O O . TYR A 1 236 ? -5.391 9.125 8.375 1 94.94 236 TYR A O 1
ATOM 1808 N N . PHE A 1 237 ? -6.039 11.023 8.961 1 94.5 237 PHE A N 1
ATOM 1809 C CA . PHE A 1 237 ? -5.367 11.789 7.922 1 94.5 237 PHE A CA 1
ATOM 1810 C C . PHE A 1 237 ? -3.854 11.633 8.031 1 94.5 237 PHE A C 1
ATOM 1812 O O . PHE A 1 237 ? -3.18 11.367 7.035 1 94.5 237 PHE A O 1
ATOM 1819 N N . SER A 1 238 ? -3.328 11.844 9.172 1 96.31 238 SER A N 1
ATOM 1820 C CA . SER A 1 238 ? -1.876 11.859 9.312 1 96.31 238 SER A CA 1
ATOM 1821 C C . SER A 1 238 ? -1.298 10.453 9.266 1 96.31 238 SER A C 1
ATOM 1823 O O . SER A 1 238 ? -1.95 9.492 9.68 1 96.31 238 SER A O 1
ATOM 1825 N N . ARG A 1 239 ? -0.126 10.367 8.766 1 95.88 239 ARG A N 1
ATOM 1826 C CA . ARG A 1 239 ? 0.576 9.094 8.828 1 95.88 239 ARG A CA 1
ATOM 1827 C C . ARG A 1 239 ? 0.776 8.648 10.273 1 95.88 239 ARG A C 1
ATOM 1829 O O . ARG A 1 239 ? 0.912 9.477 11.172 1 95.88 239 ARG A O 1
ATOM 1836 N N . ALA A 1 240 ? 0.859 7.371 10.406 1 96.81 240 ALA A N 1
ATOM 1837 C CA . ALA A 1 240 ? 0.993 6.816 11.75 1 96.81 240 ALA A CA 1
ATOM 1838 C C . ALA A 1 240 ? 2.328 7.211 12.375 1 96.81 240 ALA A C 1
ATOM 1840 O O . ALA A 1 240 ? 2.453 7.27 13.594 1 96.81 240 ALA A O 1
ATOM 1841 N N . ASP A 1 241 ? 3.314 7.523 11.531 1 96.81 241 ASP A N 1
ATOM 1842 C CA . ASP A 1 241 ? 4.633 7.852 12.062 1 96.81 241 ASP A CA 1
ATOM 1843 C C . ASP A 1 241 ? 4.781 9.359 12.273 1 96.81 241 ASP A C 1
ATOM 1845 O O . ASP A 1 241 ? 5.898 9.859 12.414 1 96.81 241 ASP A O 1
ATOM 1849 N N . THR A 1 242 ? 3.689 10.047 12.297 1 97.62 242 THR A N 1
ATOM 1850 C CA . THR A 1 242 ? 3.676 11.484 12.555 1 97.62 242 THR A CA 1
ATOM 1851 C C . THR A 1 242 ? 3.418 11.766 14.031 1 97.62 242 THR A C 1
ATOM 1853 O O . THR A 1 242 ? 2.693 11.023 14.695 1 97.62 242 THR A O 1
ATOM 1856 N N . THR A 1 243 ? 4.051 12.766 14.523 1 97.75 243 THR A N 1
ATOM 1857 C CA . THR A 1 243 ? 3.756 13.359 15.82 1 97.75 243 THR A CA 1
ATOM 1858 C C . THR A 1 243 ? 3.244 14.789 15.664 1 97.75 243 THR A C 1
ATOM 1860 O O . THR A 1 243 ? 3.898 15.617 15.031 1 97.75 243 THR A O 1
ATOM 1863 N N . ILE A 1 244 ? 2.078 15.039 16.203 1 97.62 244 ILE A N 1
ATOM 1864 C CA . ILE A 1 244 ? 1.469 16.359 16.078 1 97.62 244 ILE A CA 1
ATOM 1865 C C . ILE A 1 244 ? 1.484 17.062 17.422 1 97.62 244 ILE A C 1
ATOM 1867 O O . ILE A 1 244 ? 0.812 16.641 18.359 1 97.62 244 ILE A O 1
ATOM 1871 N N . ASP A 1 245 ? 2.25 18.172 17.516 1 96.19 245 ASP A N 1
ATOM 1872 C CA . ASP A 1 245 ? 2.34 18.969 18.734 1 96.19 245 ASP A CA 1
ATOM 1873 C C . ASP A 1 245 ? 2.648 18.078 19.938 1 96.19 245 ASP A C 1
ATOM 1875 O O . ASP A 1 245 ? 1.974 18.172 20.969 1 96.19 245 ASP A O 1
ATOM 1879 N N . GLY A 1 246 ? 3.521 17.203 19.75 1 95.38 246 GLY A N 1
ATOM 1880 C CA . GLY A 1 246 ? 4.008 16.359 20.828 1 95.38 246 GLY A CA 1
ATOM 1881 C C . GLY A 1 246 ? 3.188 15.094 21.016 1 95.38 246 GLY A C 1
ATOM 1882 O O . GLY A 1 246 ? 3.514 14.258 21.859 1 95.38 246 GLY A O 1
ATOM 1883 N N . ASN A 1 247 ? 2.123 14.867 20.312 1 97 247 ASN A N 1
ATOM 1884 C CA . ASN A 1 247 ? 1.256 13.695 20.438 1 97 247 ASN A CA 1
ATOM 1885 C C . ASN A 1 247 ? 1.439 12.727 19.281 1 97 247 ASN A C 1
ATOM 1887 O O . ASN A 1 247 ? 1.102 13.047 18.141 1 97 247 ASN A O 1
ATOM 1891 N N . PRO A 1 248 ? 1.953 11.547 19.531 1 97.94 248 PRO A N 1
ATOM 1892 C CA . PRO A 1 248 ? 2.137 10.562 18.469 1 97.94 248 PRO A CA 1
ATOM 1893 C C . PRO A 1 248 ? 0.814 10.016 17.938 1 97.94 248 PRO A C 1
ATOM 1895 O O . PRO A 1 248 ? -0.028 9.562 18.703 1 97.94 248 PRO A O 1
ATOM 1898 N N . VAL A 1 249 ? 0.674 10.062 16.672 1 98.31 249 VAL A N 1
ATOM 1899 C CA . VAL A 1 249 ? -0.558 9.633 16.016 1 98.31 249 VAL A CA 1
ATOM 1900 C C . VAL A 1 249 ? -0.769 8.141 16.25 1 98.31 249 VAL A C 1
ATOM 1902 O O . VAL A 1 249 ? -1.868 7.711 16.609 1 98.31 249 VAL A O 1
ATOM 1905 N N . TYR A 1 250 ? 0.271 7.344 16.125 1 98.44 250 TYR A N 1
ATOM 1906 C CA . TYR A 1 250 ? 0.186 5.895 16.266 1 98.44 250 TYR A CA 1
ATOM 1907 C C . TYR A 1 250 ? -0.331 5.512 17.641 1 98.44 250 TYR A C 1
ATOM 1909 O O . TYR A 1 250 ? -1.271 4.723 17.766 1 98.44 250 TYR A O 1
ATOM 1917 N N . LEU A 1 251 ? 0.215 6.031 18.672 1 98.25 251 LEU A N 1
ATOM 1918 C CA . LEU A 1 251 ? -0.18 5.695 20.031 1 98.25 251 LEU A CA 1
ATOM 1919 C C . LEU A 1 251 ? -1.613 6.137 20.312 1 98.25 251 LEU A C 1
ATOM 1921 O O . LEU A 1 251 ? -2.35 5.457 21.031 1 98.25 251 LEU A O 1
ATOM 1925 N N . SER A 1 252 ? -1.924 7.305 19.781 1 98.62 252 SER A N 1
ATOM 1926 C CA . SER A 1 252 ? -3.303 7.762 19.922 1 98.62 252 SER A CA 1
ATOM 1927 C C . SER A 1 252 ? -4.281 6.746 19.328 1 98.62 252 SER A C 1
ATOM 1929 O O . SER A 1 252 ? -5.305 6.438 19.953 1 98.62 252 SER A O 1
ATOM 1931 N N . ARG A 1 253 ? -3.959 6.207 18.203 1 98.75 253 ARG A N 1
ATOM 1932 C CA . ARG A 1 253 ? -4.832 5.242 17.531 1 98.75 253 ARG A CA 1
ATOM 1933 C C . ARG A 1 253 ? -4.887 3.932 18.312 1 98.75 253 ARG A C 1
ATOM 1935 O O . ARG A 1 253 ? -5.949 3.314 18.422 1 98.75 253 ARG A O 1
ATOM 1942 N N . VAL A 1 254 ? -3.764 3.498 18.891 1 98.75 254 VAL A N 1
ATOM 1943 C CA . VAL A 1 254 ? -3.748 2.305 19.719 1 98.75 254 VAL A CA 1
ATOM 1944 C C . VAL A 1 254 ? -4.676 2.502 20.922 1 98.75 254 VAL A C 1
ATOM 1946 O O . VAL A 1 254 ? -5.48 1.627 21.25 1 98.75 254 VAL A O 1
ATOM 1949 N N . ARG A 1 255 ? -4.621 3.689 21.531 1 98.81 255 ARG A N 1
ATOM 1950 C CA . ARG A 1 255 ? -5.449 3.984 22.688 1 98.81 255 ARG A CA 1
ATOM 1951 C C . ARG A 1 255 ? -6.926 4.031 22.312 1 98.81 255 ARG A C 1
ATOM 1953 O O . ARG A 1 255 ? -7.785 3.633 23.109 1 98.81 255 ARG A O 1
ATOM 1960 N N . LEU A 1 256 ? -7.227 4.547 21.125 1 98.88 256 LEU A N 1
ATOM 1961 C CA . LEU A 1 256 ? -8.602 4.48 20.641 1 98.88 256 LEU A CA 1
ATOM 1962 C C . LEU A 1 256 ? -9.117 3.043 20.672 1 98.88 256 LEU A C 1
ATOM 1964 O O . LEU A 1 256 ? -10.234 2.785 21.125 1 98.88 256 LEU A O 1
ATOM 1968 N N . GLY A 1 257 ? -8.258 2.148 20.172 1 98.88 257 GLY A N 1
ATOM 1969 C CA . GLY A 1 257 ? -8.617 0.74 20.141 1 98.88 257 GLY A CA 1
ATOM 1970 C C . GLY A 1 257 ? -8.789 0.131 21.516 1 98.88 257 GLY A C 1
ATOM 1971 O O . GLY A 1 257 ? -9.695 -0.668 21.734 1 98.88 257 GLY A O 1
ATOM 1972 N N . GLU A 1 258 ? -7.945 0.502 22.453 1 98.81 258 GLU A N 1
ATOM 1973 C CA . GLU A 1 258 ? -8.023 -0.01 23.812 1 98.81 258 GLU A CA 1
ATOM 1974 C C . GLU A 1 258 ? -9.328 0.411 24.484 1 98.81 258 GLU A C 1
ATOM 1976 O O . GLU A 1 258 ? -10 -0.406 25.125 1 98.81 258 GLU A O 1
ATOM 1981 N N . ILE A 1 259 ? -9.664 1.665 24.312 1 98.88 259 ILE A N 1
ATOM 1982 C CA . ILE A 1 259 ? -10.891 2.18 24.906 1 98.88 259 ILE A CA 1
ATOM 1983 C C . ILE A 1 259 ? -12.102 1.518 24.25 1 98.88 259 ILE A C 1
ATOM 1985 O O . ILE A 1 259 ? -13.062 1.141 24.922 1 98.88 259 ILE A O 1
ATOM 1989 N N . LEU A 1 260 ? -12.031 1.371 22.953 1 98.69 260 LEU A N 1
ATOM 1990 C CA . LEU A 1 260 ? -13.102 0.698 22.219 1 98.69 260 LEU A CA 1
ATOM 1991 C C . LEU A 1 260 ? -13.344 -0.701 22.766 1 98.69 260 LEU A C 1
ATOM 1993 O O . LEU A 1 260 ? -14.492 -1.101 22.984 1 98.69 260 LEU A O 1
ATOM 1997 N N . ALA A 1 261 ? -12.305 -1.444 23.031 1 98.75 261 ALA A N 1
ATOM 1998 C CA . ALA A 1 261 ? -12.406 -2.803 23.562 1 98.75 261 ALA A CA 1
ATOM 1999 C C . ALA A 1 261 ? -12.977 -2.803 24.984 1 98.75 261 ALA A C 1
ATOM 2001 O O . ALA A 1 261 ? -13.805 -3.654 25.328 1 98.75 261 ALA A O 1
ATOM 2002 N N . ARG A 1 262 ? -12.609 -1.834 25.781 1 98.56 262 ARG A N 1
ATOM 2003 C CA . ARG A 1 262 ? -13.016 -1.77 27.188 1 98.56 262 ARG A CA 1
ATOM 2004 C C . ARG A 1 262 ? -14.477 -1.37 27.312 1 98.56 262 ARG A C 1
ATOM 2006 O O . ARG A 1 262 ? -15.211 -1.911 28.141 1 98.56 262 ARG A O 1
ATOM 2013 N N . ARG A 1 263 ? -14.906 -0.411 26.453 1 98.56 263 ARG A N 1
ATOM 2014 C CA . ARG A 1 263 ? -16.203 0.227 26.688 1 98.56 263 ARG A CA 1
ATOM 2015 C C . ARG A 1 263 ? -17.234 -0.234 25.672 1 98.56 263 ARG A C 1
ATOM 2017 O O . ARG A 1 263 ? -18.438 -0.183 25.938 1 98.56 263 ARG A O 1
ATOM 2024 N N . HIS A 1 264 ? -16.766 -0.653 24.547 1 98.5 264 HIS A N 1
ATOM 2025 C CA . HIS A 1 264 ? -17.672 -1.019 23.453 1 98.5 264 HIS A CA 1
ATOM 2026 C C . HIS A 1 264 ? -17.297 -2.371 22.859 1 98.5 264 HIS A C 1
ATOM 2028 O O . HIS A 1 264 ? -17.281 -2.537 21.641 1 98.5 264 HIS A O 1
ATOM 2034 N N . GLY A 1 265 ? -16.891 -3.293 23.656 1 96.69 265 GLY A N 1
ATOM 2035 C CA . GLY A 1 265 ? -16.406 -4.586 23.188 1 96.69 265 GLY A CA 1
ATOM 2036 C C . GLY A 1 265 ? -17.484 -5.438 22.562 1 96.69 265 GLY A C 1
ATOM 2037 O O . GLY A 1 265 ? -18.641 -5 22.422 1 96.69 265 GLY A O 1
ATOM 2038 N N . ALA A 1 266 ? -17.125 -6.484 21.984 1 96.19 266 ALA A N 1
ATOM 2039 C CA . ALA A 1 266 ? -17.984 -7.527 21.438 1 96.19 266 ALA A CA 1
ATOM 2040 C C . ALA A 1 266 ? -17.359 -8.906 21.609 1 96.19 266 ALA A C 1
ATOM 2042 O O . ALA A 1 266 ? -16.125 -9.031 21.703 1 96.19 266 ALA A O 1
ATOM 2043 N N . GLU A 1 267 ? -18.203 -9.852 21.703 1 96.19 267 GLU A N 1
ATOM 2044 C CA . GLU A 1 267 ? -17.688 -11.219 21.656 1 96.19 267 GLU A CA 1
ATOM 2045 C C . GLU A 1 267 ? -17.359 -11.641 20.234 1 96.19 267 GLU A C 1
ATOM 2047 O O . GLU A 1 267 ? -18.094 -11.312 19.297 1 96.19 267 GLU A O 1
ATOM 2052 N N . GLY A 1 268 ? -16.219 -12.117 20.047 1 97.81 268 GLY A N 1
ATOM 2053 C CA . GLY A 1 268 ? -15.805 -12.57 18.734 1 97.81 268 GLY A CA 1
ATOM 2054 C C . GLY A 1 268 ? -14.57 -13.445 18.781 1 97.81 268 GLY A C 1
ATOM 2055 O O . GLY A 1 268 ? -13.945 -13.602 19.828 1 97.81 268 GLY A O 1
ATOM 2056 N N . ASP A 1 269 ? -14.281 -14.023 17.625 1 98.44 269 ASP A N 1
ATOM 2057 C CA . ASP A 1 269 ? -13.164 -14.961 17.516 1 98.44 269 ASP A CA 1
ATOM 2058 C C . ASP A 1 269 ? -11.891 -14.242 17.078 1 98.44 269 ASP A C 1
ATOM 2060 O O . ASP A 1 269 ? -10.789 -14.641 17.453 1 98.44 269 ASP A O 1
ATOM 2064 N N . VAL A 1 270 ? -12.047 -13.203 16.234 1 98.56 270 VAL A N 1
ATOM 2065 C CA . VAL A 1 270 ? -10.875 -12.523 15.703 1 98.56 270 VAL A CA 1
ATOM 2066 C C . VAL A 1 270 ? -11.172 -11.031 15.523 1 98.56 270 VAL A C 1
ATOM 2068 O O . VAL A 1 270 ? -12.32 -10.648 15.289 1 98.56 270 VAL A O 1
ATOM 2071 N N . VAL A 1 271 ? -10.148 -10.195 15.695 1 98.81 271 VAL A N 1
ATOM 2072 C CA . VAL A 1 271 ? -10.18 -8.773 15.391 1 98.81 271 VAL A CA 1
ATOM 2073 C C . VAL A 1 271 ? -9.578 -8.523 14.008 1 98.81 271 VAL A C 1
ATOM 2075 O O . VAL A 1 271 ? -8.469 -8.984 13.711 1 98.81 271 VAL A O 1
ATOM 2078 N N . VAL A 1 272 ? -10.297 -7.828 13.133 1 98.75 272 VAL A N 1
ATOM 2079 C CA . VAL A 1 272 ? -9.875 -7.602 11.758 1 98.75 272 VAL A CA 1
ATOM 2080 C C . VAL A 1 272 ? -9.891 -6.105 11.445 1 98.75 272 VAL A C 1
ATOM 2082 O O . VAL A 1 272 ? -10.938 -5.457 11.523 1 98.75 272 VAL A O 1
ATOM 2085 N N . PRO A 1 273 ? -8.75 -5.52 11.086 1 98.19 273 PRO A N 1
ATOM 2086 C CA . PRO A 1 273 ? -8.734 -4.109 10.695 1 98.19 273 PRO A CA 1
ATOM 2087 C C . PRO A 1 273 ? -9.141 -3.9 9.234 1 98.19 273 PRO A C 1
ATOM 2089 O O . PRO A 1 273 ? -8.812 -4.723 8.375 1 98.19 273 PRO A O 1
ATOM 2092 N N . VAL A 1 274 ? -9.844 -2.855 8.938 1 96.56 274 VAL A N 1
ATOM 2093 C CA . VAL A 1 274 ? -9.953 -2.33 7.578 1 96.56 274 VAL A CA 1
ATOM 2094 C C . VAL A 1 274 ? -8.734 -1.463 7.258 1 96.56 274 VAL A C 1
ATOM 2096 O O . VAL A 1 274 ? -8.648 -0.317 7.703 1 96.56 274 VAL A O 1
ATOM 2099 N N . PRO A 1 275 ? -7.816 -1.983 6.617 1 92.44 275 PRO A N 1
ATOM 2100 C CA . PRO A 1 275 ? -6.547 -1.269 6.449 1 92.44 275 PRO A CA 1
ATOM 2101 C C . PRO A 1 275 ? -6.699 0.011 5.629 1 92.44 275 PRO A C 1
ATOM 2103 O O . PRO A 1 275 ? -7.633 0.132 4.832 1 92.44 275 PRO A O 1
ATOM 2106 N N . ASP A 1 276 ? -5.766 1.039 5.891 1 88.75 276 ASP A N 1
ATOM 2107 C CA . ASP A 1 276 ? -4.543 0.882 6.668 1 88.75 276 ASP A CA 1
ATOM 2108 C C . ASP A 1 276 ? -4.637 1.627 8 1 88.75 276 ASP A C 1
ATOM 2110 O O . ASP A 1 276 ? -4.078 1.186 9.008 1 88.75 276 ASP A O 1
ATOM 2114 N N . SER A 1 277 ? -5.457 2.686 8.016 1 91.31 277 SER A N 1
ATOM 2115 C CA . SER A 1 277 ? -5.43 3.619 9.133 1 91.31 277 SER A CA 1
ATOM 2116 C C . SER A 1 277 ? -5.996 2.984 10.398 1 91.31 277 SER A C 1
ATOM 2118 O O . SER A 1 277 ? -5.711 3.438 11.508 1 91.31 277 SER A O 1
ATOM 2120 N N . SER A 1 278 ? -6.75 1.911 10.32 1 96.88 278 SER A N 1
ATOM 2121 C CA . SER A 1 278 ? -7.391 1.312 11.484 1 96.88 278 SER A CA 1
ATOM 2122 C C . SER A 1 278 ? -6.512 0.23 12.102 1 96.88 278 SER A C 1
ATOM 2124 O O . SER A 1 278 ? -6.848 -0.329 13.148 1 96.88 278 SER A O 1
ATOM 2126 N N . ARG A 1 279 ? -5.336 -0.04 11.492 1 97.38 279 ARG A N 1
ATOM 2127 C CA . ARG A 1 279 ? -4.48 -1.118 11.977 1 97.38 279 ARG A CA 1
ATOM 2128 C C . ARG A 1 279 ? -4.047 -0.866 13.414 1 97.38 279 ARG A C 1
ATOM 2130 O O . ARG A 1 279 ? -4.207 -1.731 14.281 1 97.38 279 ARG A O 1
ATOM 2137 N N . PRO A 1 280 ? -3.561 0.357 13.719 1 98.5 280 PRO A N 1
ATOM 2138 C CA . PRO A 1 280 ? -3.197 0.582 15.125 1 98.5 280 PRO A CA 1
ATOM 2139 C C . PRO A 1 280 ? -4.395 0.477 16.062 1 98.5 280 PRO A C 1
ATOM 2141 O O . PRO A 1 280 ? -4.25 0.029 17.203 1 98.5 280 PRO A O 1
ATOM 2144 N N . ILE A 1 281 ? -5.57 0.895 15.625 1 98.81 281 ILE A N 1
ATOM 2145 C CA . ILE A 1 281 ? -6.777 0.778 16.438 1 98.81 281 ILE A CA 1
ATOM 2146 C C . ILE A 1 281 ? -7.074 -0.694 16.703 1 98.81 281 ILE A C 1
ATOM 2148 O O . ILE A 1 281 ? -7.352 -1.076 17.844 1 98.81 281 ILE A O 1
ATOM 2152 N N . ALA A 1 282 ? -6.961 -1.513 15.703 1 98.88 282 ALA A N 1
ATOM 2153 C CA . ALA A 1 282 ? -7.203 -2.947 15.828 1 98.88 282 ALA A CA 1
ATOM 2154 C C . ALA A 1 282 ? -6.184 -3.594 16.766 1 98.88 282 ALA A C 1
ATOM 2156 O O . ALA A 1 282 ? -6.523 -4.492 17.531 1 98.88 282 ALA A O 1
ATOM 2157 N N . ILE A 1 283 ? -4.938 -3.158 16.688 1 98.62 283 ILE A N 1
ATOM 2158 C CA . ILE A 1 283 ? -3.887 -3.668 17.562 1 98.62 283 ILE A CA 1
ATOM 2159 C C . ILE A 1 283 ? -4.242 -3.373 19.016 1 98.62 283 ILE A C 1
ATOM 2161 O O . ILE A 1 283 ? -4.18 -4.266 19.859 1 98.62 283 ILE A O 1
ATOM 2165 N N . GLY A 1 284 ? -4.656 -2.104 19.266 1 98.69 284 GLY A N 1
ATOM 2166 C CA . GLY A 1 284 ? -5.074 -1.749 20.625 1 98.69 284 GLY A CA 1
ATOM 2167 C C . GLY A 1 284 ? -6.266 -2.555 21.109 1 98.69 284 GLY A C 1
ATOM 2168 O O . GLY A 1 284 ? -6.277 -3.027 22.25 1 98.69 284 GLY A O 1
ATOM 2169 N N . PHE A 1 285 ? -7.258 -2.715 20.203 1 98.88 285 PHE A N 1
ATOM 2170 C CA . PHE A 1 285 ? -8.453 -3.475 20.562 1 98.88 285 PHE A CA 1
ATOM 2171 C C . PHE A 1 285 ? -8.094 -4.922 20.891 1 98.88 285 PHE A C 1
ATOM 2173 O O . PHE A 1 285 ? -8.547 -5.461 21.906 1 98.88 285 PHE A O 1
ATOM 2180 N N . SER A 1 286 ? -7.312 -5.547 20 1 98.69 286 SER A N 1
ATOM 2181 C CA . SER A 1 286 ? -6.91 -6.938 20.172 1 98.69 286 SER A CA 1
ATOM 2182 C C . SER A 1 286 ? -6.152 -7.133 21.484 1 98.69 286 SER A C 1
ATOM 2184 O O . SER A 1 286 ? -6.441 -8.062 22.234 1 98.69 286 SER A O 1
ATOM 2186 N N . ARG A 1 287 ? -5.234 -6.273 21.797 1 97.69 287 ARG A N 1
ATOM 2187 C CA . ARG A 1 287 ? -4.418 -6.363 23 1 97.69 287 ARG A CA 1
ATOM 2188 C C . ARG A 1 287 ? -5.285 -6.27 24.25 1 97.69 287 ARG A C 1
ATOM 2190 O O . ARG A 1 287 ? -5.156 -7.094 25.172 1 97.69 287 ARG A O 1
ATOM 2197 N N . GLU A 1 288 ? -6.172 -5.297 24.25 1 98.19 288 GLU A N 1
ATOM 2198 C CA . GLU A 1 288 ? -7.012 -5.039 25.406 1 98.19 288 GLU A CA 1
ATOM 2199 C C . GLU A 1 288 ? -8.031 -6.156 25.609 1 98.19 288 GLU A C 1
ATOM 2201 O O . GLU A 1 288 ? -8.273 -6.582 26.75 1 98.19 288 GLU A O 1
ATOM 2206 N N . SER A 1 289 ? -8.641 -6.688 24.562 1 98.31 289 SER A N 1
ATOM 2207 C CA . SER A 1 289 ? -9.711 -7.68 24.625 1 98.31 289 SER A CA 1
ATOM 2208 C C . SER A 1 289 ? -9.141 -9.094 24.719 1 98.31 289 SER A C 1
ATOM 2210 O O . SER A 1 289 ? -9.867 -10.031 25.047 1 98.31 289 SER A O 1
ATOM 2212 N N . LYS A 1 290 ? -7.887 -9.25 24.312 1 97.25 290 LYS A N 1
ATOM 2213 C CA . LYS A 1 290 ? -7.207 -10.539 24.266 1 97.25 290 LYS A CA 1
ATOM 2214 C C . LYS A 1 290 ? -7.773 -11.414 23.141 1 97.25 290 LYS A C 1
ATOM 2216 O O . LYS A 1 290 ? -7.586 -12.633 23.141 1 97.25 290 LYS A O 1
ATOM 2221 N N . ILE A 1 291 ? -8.586 -10.836 22.266 1 98.19 291 ILE A N 1
ATOM 2222 C CA . ILE A 1 291 ? -9.047 -11.523 21.062 1 98.19 291 ILE A CA 1
ATOM 2223 C C . ILE A 1 291 ? -7.984 -11.414 19.969 1 98.19 291 ILE A C 1
ATOM 2225 O O . ILE A 1 291 ? -7.469 -10.328 19.703 1 98.19 291 ILE A O 1
ATOM 2229 N N . PRO A 1 292 ? -7.625 -12.516 19.312 1 97.94 292 PRO A N 1
ATOM 2230 C CA . PRO A 1 292 ? -6.508 -12.5 18.359 1 97.94 292 PRO A CA 1
ATOM 2231 C C . PRO A 1 292 ? -6.762 -11.594 17.156 1 97.94 292 PRO A C 1
ATOM 2233 O O . PRO A 1 292 ? -7.887 -11.516 16.672 1 97.94 292 PRO A O 1
ATOM 2236 N N . LEU A 1 293 ? -5.672 -10.922 16.734 1 98.44 293 LEU A N 1
ATOM 2237 C CA . LEU A 1 293 ? -5.672 -10.086 15.539 1 98.44 293 LEU A CA 1
ATOM 2238 C C . LEU A 1 293 ? -5.461 -10.938 14.281 1 98.44 293 LEU A C 1
ATOM 2240 O O . LEU A 1 293 ? -4.621 -11.836 14.273 1 98.44 293 LEU A O 1
ATOM 2244 N N . GLU A 1 294 ? -6.254 -10.703 13.219 1 98.06 294 GLU A N 1
ATOM 2245 C CA . GLU A 1 294 ? -6.078 -11.312 11.906 1 98.06 294 GLU A CA 1
ATOM 2246 C C . GLU A 1 294 ? -6.141 -10.258 10.797 1 98.06 294 GLU A C 1
ATOM 2248 O O . GLU A 1 294 ? -7 -9.383 10.82 1 98.06 294 GLU A O 1
ATOM 2253 N N . GLU A 1 295 ? -5.227 -10.273 9.875 1 96.94 295 GLU A N 1
ATOM 2254 C CA . GLU A 1 295 ? -5.305 -9.422 8.688 1 96.94 295 GLU A CA 1
ATOM 2255 C C . GLU A 1 295 ? -6.09 -10.102 7.57 1 96.94 295 GLU A C 1
ATOM 2257 O O . GLU A 1 295 ? -5.504 -10.594 6.602 1 96.94 295 GLU A O 1
ATOM 2262 N N . ALA A 1 296 ? -7.352 -9.977 7.656 1 97.62 296 ALA A N 1
ATOM 2263 C CA . ALA A 1 296 ? -8.219 -10.719 6.742 1 97.62 296 ALA A CA 1
ATOM 2264 C C . ALA A 1 296 ? -8.516 -9.898 5.488 1 97.62 296 ALA A C 1
ATOM 2266 O O . ALA A 1 296 ? -9.148 -10.391 4.555 1 97.62 296 ALA A O 1
ATOM 2267 N N . LEU A 1 297 ? -8.133 -8.656 5.438 1 96.38 297 LEU A N 1
ATOM 2268 C CA . LEU A 1 297 ? -8.32 -7.781 4.285 1 96.38 297 LEU A CA 1
ATOM 2269 C C . LEU A 1 297 ? -6.973 -7.367 3.699 1 96.38 297 LEU A C 1
ATOM 2271 O O . LEU A 1 297 ? -6.117 -6.836 4.414 1 96.38 297 LEU A O 1
ATOM 2275 N N . VAL A 1 298 ? -6.801 -7.676 2.424 1 93.31 298 VAL A N 1
ATOM 2276 C CA . VAL A 1 298 ? -5.57 -7.344 1.713 1 93.31 298 VAL A CA 1
ATOM 2277 C C . VAL A 1 298 ? -5.828 -6.188 0.751 1 93.31 298 VAL A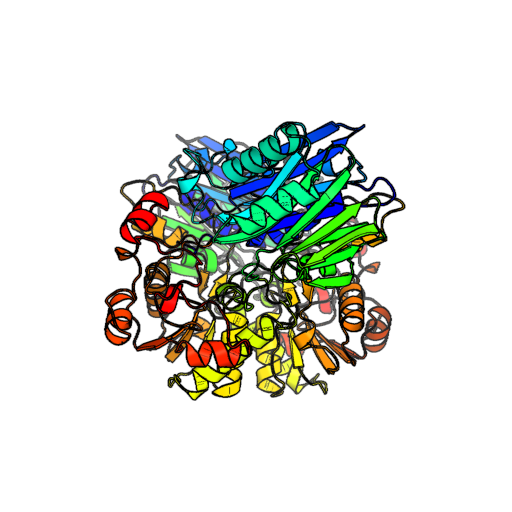 C 1
ATOM 2279 O O . VAL A 1 298 ? -6.645 -6.301 -0.165 1 93.31 298 VAL A O 1
ATOM 2282 N N . ARG A 1 299 ? -5.086 -5.121 1.018 1 88.5 299 ARG A N 1
ATOM 2283 C CA . ARG A 1 299 ? -5.258 -3.961 0.148 1 88.5 299 ARG A CA 1
ATOM 2284 C C . ARG A 1 299 ? -4.605 -4.195 -1.212 1 88.5 299 ARG A C 1
ATOM 2286 O O . ARG A 1 299 ? -3.475 -4.68 -1.29 1 88.5 299 ARG A O 1
ATOM 2293 N N . THR A 1 300 ? -5.414 -4.02 -2.199 1 83.56 300 THR A N 1
ATOM 2294 C CA . THR A 1 300 ? -4.891 -4.145 -3.555 1 83.56 300 THR A CA 1
ATOM 2295 C C . THR A 1 300 ? -4.934 -2.799 -4.277 1 83.56 300 THR A C 1
ATOM 2297 O O . THR A 1 300 ? -5.652 -1.888 -3.859 1 83.56 300 THR A O 1
ATOM 2300 N N . ILE A 1 301 ? -3.93 -2.447 -4.949 1 59.72 301 ILE A N 1
ATOM 2301 C CA . ILE A 1 301 ? -3.865 -1.165 -5.641 1 59.72 301 ILE A CA 1
ATOM 2302 C C . ILE A 1 301 ? -5.035 -1.047 -6.613 1 59.72 301 ILE A C 1
ATOM 2304 O O . ILE A 1 301 ? -5.25 -1.932 -7.445 1 59.72 301 ILE A O 1
ATOM 2308 N N . SER A 1 302 ? -6.297 -0.937 -6.027 1 49.69 302 SER A N 1
ATOM 2309 C CA . SER A 1 302 ? -7.41 -0.779 -6.953 1 49.69 302 SER A CA 1
ATOM 2310 C C . SER A 1 302 ? -7.277 0.505 -7.766 1 49.69 302 SER A C 1
ATOM 2312 O O . SER A 1 302 ? -6.625 1.456 -7.328 1 49.69 302 SER A O 1
ATOM 2314 N N . SER A 1 303 ? -7.566 0.336 -8.984 1 42.81 303 SER A N 1
ATOM 2315 C CA . SER A 1 303 ? -7.719 1.415 -9.953 1 42.81 303 SER A CA 1
ATOM 2316 C C . SER A 1 303 ? -8.641 2.508 -9.422 1 42.81 303 SER A C 1
ATOM 2318 O O . SER A 1 303 ? -9.703 2.217 -8.867 1 42.81 303 SER A O 1
ATOM 2320 N N . LYS A 1 304 ? -8.172 3.625 -8.984 1 41.94 304 LYS A N 1
ATOM 2321 C CA . LYS A 1 304 ? -8.969 4.816 -8.695 1 41.94 304 LYS A CA 1
ATOM 2322 C C . LYS A 1 304 ? -10.297 4.785 -9.438 1 41.94 304 LYS A C 1
ATOM 2324 O O . LYS A 1 304 ? -11.336 5.168 -8.891 1 41.94 304 LYS A O 1
ATOM 2329 N N . ARG A 1 305 ? -10.227 5.016 -10.828 1 35.81 305 ARG A N 1
ATOM 2330 C CA . ARG A 1 305 ? -11.328 5.598 -11.578 1 35.81 305 ARG A CA 1
ATOM 2331 C C . ARG A 1 305 ? -12.234 4.512 -12.148 1 35.81 305 ARG A C 1
ATOM 2333 O O . ARG A 1 305 ? -11.875 3.83 -13.109 1 35.81 305 ARG A O 1
ATOM 2340 N N . SER A 1 306 ? -13.016 3.871 -11.289 1 33.81 306 SER A N 1
ATOM 2341 C CA . SER A 1 306 ? -14.039 3.01 -11.883 1 33.81 306 SER A CA 1
ATOM 2342 C C . SER A 1 306 ? -14.914 3.781 -12.867 1 33.81 306 SER A C 1
ATOM 2344 O O . SER A 1 306 ? -15.578 4.75 -12.484 1 33.81 306 SER A O 1
ATOM 2346 N N . PHE A 1 307 ? -14.648 3.834 -14.062 1 28.39 307 PHE A N 1
ATOM 2347 C CA . PHE A 1 307 ? -15.617 4.309 -15.047 1 28.39 307 PHE A CA 1
ATOM 2348 C C . PHE A 1 307 ? -16.906 3.496 -14.977 1 28.39 307 PHE A C 1
ATOM 2350 O O . PHE A 1 307 ? -16.875 2.266 -15.031 1 28.39 307 PHE A O 1
ATOM 2357 N N . ILE A 1 308 ? -18.031 3.994 -14.438 1 33.03 308 ILE A N 1
ATOM 2358 C CA . ILE A 1 308 ? -19.422 3.523 -14.461 1 33.03 308 ILE A CA 1
ATOM 2359 C C . ILE A 1 308 ? -19.797 3.115 -15.883 1 33.03 308 ILE A C 1
ATOM 2361 O O . ILE A 1 308 ? -19.906 3.961 -16.781 1 33.03 308 ILE A O 1
ATOM 2365 N N . MET A 1 309 ? -19.547 1.918 -16.5 1 30.98 309 MET A N 1
ATOM 2366 C CA . MET A 1 309 ? -20.406 1.67 -17.656 1 30.98 309 MET A CA 1
ATOM 2367 C C . MET A 1 309 ? -21.828 1.311 -17.203 1 30.98 309 MET A C 1
ATOM 2369 O O . MET A 1 309 ? -22 0.684 -16.156 1 30.98 309 MET A O 1
ATOM 2373 N N . PRO A 1 310 ? -22.984 1.462 -17.938 1 32.53 310 PRO A N 1
ATOM 2374 C CA . PRO A 1 310 ? -24.438 1.393 -17.734 1 32.53 310 PRO A CA 1
ATOM 2375 C C . PRO A 1 310 ? -24.891 0.049 -17.172 1 32.53 310 PRO A C 1
ATOM 2377 O O . PRO A 1 310 ? -25.641 0.009 -16.188 1 32.53 310 PRO A O 1
ATOM 2380 N N . THR A 1 311 ? -25.375 -1.064 -17.938 1 36.53 311 THR A N 1
ATOM 2381 C CA . THR A 1 311 ? -26.172 -2.232 -17.578 1 36.53 311 THR A CA 1
ATOM 2382 C C . THR A 1 311 ? -25.406 -3.131 -16.609 1 36.53 311 THR A C 1
ATOM 2384 O O . THR A 1 311 ? -25.922 -4.156 -16.156 1 36.53 311 THR A O 1
ATOM 2387 N N . GLN A 1 312 ? -24.109 -3.578 -16.875 1 38.16 312 GLN A N 1
ATOM 2388 C CA . GLN A 1 312 ? -22.812 -4.109 -16.453 1 38.16 312 GLN A CA 1
ATOM 2389 C C . GLN A 1 312 ? -22.344 -3.445 -15.172 1 38.16 312 GLN A C 1
ATOM 2391 O O . GLN A 1 312 ? -21.266 -2.857 -15.125 1 38.16 312 GLN A O 1
ATOM 2396 N N . GLN A 1 313 ? -22.891 -2.941 -14.273 1 38.69 313 GLN A N 1
ATOM 2397 C CA . GLN A 1 313 ? -22.797 -2.18 -13.031 1 38.69 313 GLN A CA 1
ATOM 2398 C C . GLN A 1 313 ? -22.234 -3.039 -11.898 1 38.69 313 GLN A C 1
ATOM 2400 O O . GLN A 1 313 ? -21.391 -2.584 -11.125 1 38.69 313 GLN A O 1
ATOM 2405 N N . ALA A 1 314 ? -23.031 -4.09 -11.695 1 39.53 314 ALA A N 1
ATOM 2406 C CA . ALA A 1 314 ? -22.625 -4.941 -10.578 1 39.53 314 ALA A CA 1
ATOM 2407 C C . ALA A 1 314 ? -21.156 -5.352 -10.695 1 39.53 314 ALA A C 1
ATOM 2409 O O . ALA A 1 314 ? -20.469 -5.539 -9.688 1 39.53 314 ALA A O 1
ATOM 2410 N N . ARG A 1 315 ? -20.812 -5.797 -11.898 1 40.12 315 ARG A N 1
ATOM 2411 C CA . ARG A 1 315 ? -19.438 -6.215 -12.156 1 40.12 315 ARG A CA 1
ATOM 2412 C C . ARG A 1 315 ? -18.453 -5.105 -11.789 1 40.12 315 ARG A C 1
ATOM 2414 O O . ARG A 1 315 ? -17.344 -5.383 -11.344 1 40.12 315 ARG A O 1
ATOM 2421 N N . LEU A 1 316 ? -18.812 -3.887 -12.094 1 43.44 316 LEU A N 1
ATOM 2422 C CA . LEU A 1 316 ? -18 -2.691 -11.859 1 43.44 316 LEU A CA 1
ATOM 2423 C C . LEU A 1 316 ? -17.781 -2.473 -10.367 1 43.44 316 LEU A C 1
ATOM 2425 O O . LEU A 1 316 ? -16.734 -1.983 -9.953 1 43.44 316 LEU A O 1
ATOM 2429 N N . ASP A 1 317 ? -18.859 -2.928 -9.695 1 46 317 ASP A N 1
ATOM 2430 C CA . ASP A 1 317 ? -18.797 -2.705 -8.258 1 46 317 ASP A CA 1
ATOM 2431 C C . ASP A 1 317 ? -17.719 -3.588 -7.613 1 46 317 ASP A C 1
ATOM 2433 O O . ASP A 1 317 ? -17.062 -3.18 -6.652 1 46 317 ASP A O 1
ATOM 2437 N N . ALA A 1 318 ? -17.75 -4.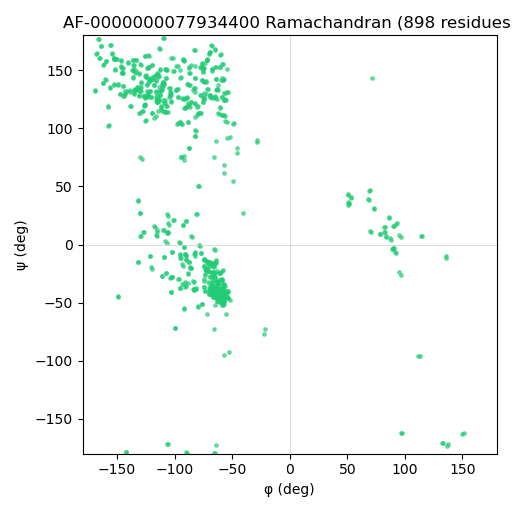816 -8.141 1 45.34 318 ALA A N 1
ATOM 2438 C CA . ALA A 1 318 ? -16.719 -5.707 -7.605 1 45.34 318 ALA A CA 1
ATOM 2439 C C . ALA A 1 318 ? -15.328 -5.113 -7.801 1 45.34 318 ALA A C 1
ATOM 2441 O O . ALA A 1 318 ? -14.453 -5.277 -6.949 1 45.34 318 ALA A O 1
ATOM 2442 N N . LEU A 1 319 ? -15.055 -4.5 -9.008 1 46.31 319 LEU A N 1
ATOM 2443 C CA . LEU A 1 319 ? -13.75 -3.955 -9.383 1 46.31 319 LEU A CA 1
ATOM 2444 C C . LEU A 1 319 ? -13.367 -2.791 -8.477 1 46.31 319 LEU A C 1
ATOM 2446 O O . LEU A 1 319 ? -12.211 -2.363 -8.469 1 46.31 319 LEU A O 1
ATOM 2450 N N . LYS A 1 320 ? -14.453 -2.398 -7.781 1 51.5 320 LYS A N 1
ATOM 2451 C CA . LYS A 1 320 ? -14.125 -1.229 -6.969 1 51.5 320 LYS A CA 1
ATOM 2452 C C . LYS A 1 320 ? -13.531 -1.643 -5.625 1 51.5 320 LYS A C 1
ATOM 2454 O O . LYS A 1 320 ? -13.242 -0.792 -4.785 1 51.5 320 LYS A O 1
ATOM 2459 N N . GLU A 1 321 ? -13.344 -3.092 -5.715 1 61.38 321 GLU A N 1
ATOM 2460 C CA . GLU A 1 321 ? -13.047 -3.459 -4.332 1 61.38 321 GLU A CA 1
ATOM 2461 C C . GLU A 1 321 ? -11.562 -3.297 -4.027 1 61.38 321 GLU A C 1
ATOM 2463 O O . GLU A 1 321 ? -10.711 -3.879 -4.711 1 61.38 321 GLU A O 1
ATOM 2468 N N . LYS A 1 322 ? -11.398 -2.547 -3.102 1 79.19 322 LYS A N 1
ATOM 2469 C CA . LYS A 1 322 ? -10.07 -2.107 -2.674 1 79.19 322 LYS A CA 1
ATOM 2470 C C . LYS A 1 322 ? -9.359 -3.201 -1.884 1 79.19 322 LYS A C 1
ATOM 2472 O O . LYS A 1 322 ? -8.141 -3.156 -1.712 1 79.19 322 LYS A O 1
ATOM 2477 N N . PHE A 1 323 ? -10.305 -4.391 -1.601 1 90.75 323 PHE A N 1
ATOM 2478 C CA . PHE A 1 323 ? -9.664 -5.328 -0.69 1 90.75 323 PHE A CA 1
ATOM 2479 C C . PHE A 1 323 ? -9.867 -6.766 -1.162 1 90.75 323 PHE A C 1
ATOM 2481 O O . PHE A 1 323 ? -10.961 -7.133 -1.597 1 90.75 323 PHE A O 1
ATOM 2488 N N . GLY A 1 324 ? -8.789 -7.559 -1.17 1 94.31 324 GLY A N 1
ATOM 2489 C CA . GLY A 1 324 ? -8.93 -9.008 -1.139 1 94.31 324 GLY A CA 1
ATOM 2490 C C . GLY A 1 324 ? -9.297 -9.539 0.233 1 94.31 324 GLY A C 1
ATOM 2491 O O . GLY A 1 324 ? -9.016 -8.906 1.25 1 94.31 324 GLY A O 1
ATOM 2492 N N . ILE A 1 325 ? -9.992 -10.703 0.271 1 96.31 325 ILE A N 1
ATOM 2493 C CA . ILE A 1 325 ? -10.43 -11.273 1.54 1 96.31 325 ILE A CA 1
ATOM 2494 C C . ILE A 1 325 ? -9.703 -12.594 1.789 1 96.31 325 ILE A C 1
ATOM 2496 O O . ILE A 1 325 ? -9.688 -13.469 0.924 1 96.31 325 ILE A O 1
ATOM 2500 N N . VAL A 1 326 ? -9.078 -12.68 2.91 1 97.81 326 VAL A N 1
ATOM 2501 C CA . VAL A 1 326 ? -8.461 -13.922 3.369 1 97.81 326 VAL A CA 1
ATOM 2502 C C . VAL A 1 326 ? -9.523 -14.812 4.016 1 97.81 326 VAL A C 1
ATOM 2504 O O . VAL A 1 326 ? -9.719 -14.773 5.23 1 97.81 326 VAL A O 1
ATOM 2507 N N . GLU A 1 327 ? -10.07 -15.656 3.264 1 96.88 327 GLU A N 1
ATOM 2508 C CA . GLU A 1 327 ? -11.195 -16.484 3.709 1 96.88 327 GLU A CA 1
ATOM 2509 C C . GLU A 1 327 ? -10.789 -17.391 4.867 1 96.88 327 GLU A C 1
ATOM 2511 O O . GLU A 1 327 ? -11.562 -17.578 5.809 1 96.88 327 GLU A O 1
ATOM 2516 N N . SER A 1 328 ? -9.625 -17.891 4.812 1 95.94 328 SER A N 1
ATOM 2517 C CA . SER A 1 328 ? -9.156 -18.844 5.809 1 95.94 328 SER A CA 1
ATOM 2518 C C . SER A 1 328 ? -9.039 -18.188 7.184 1 95.94 328 SER A C 1
ATOM 2520 O O . SER A 1 328 ? -9.039 -18.891 8.203 1 95.94 328 SER A O 1
ATOM 2522 N N . ALA A 1 329 ? -8.984 -16.891 7.191 1 97 329 ALA A N 1
ATOM 2523 C CA . ALA A 1 329 ? -8.828 -16.188 8.453 1 97 329 ALA A CA 1
ATOM 2524 C C . ALA A 1 329 ? -10.18 -15.914 9.109 1 97 329 ALA A C 1
ATOM 2526 O O . ALA A 1 329 ? -10.258 -15.641 10.305 1 97 329 ALA A O 1
ATOM 2527 N N . ILE A 1 330 ? -11.328 -16.062 8.297 1 97.62 330 ILE A N 1
ATOM 2528 C CA . ILE A 1 330 ? -12.562 -15.539 8.875 1 97.62 330 ILE A CA 1
ATOM 2529 C C . ILE A 1 330 ? -13.672 -16.578 8.742 1 97.62 330 ILE A C 1
ATOM 2531 O O . ILE A 1 330 ? -14.734 -16.438 9.352 1 97.62 330 ILE A O 1
ATOM 2535 N N . ARG A 1 331 ? -13.5 -17.625 7.891 1 97.25 331 ARG A N 1
ATOM 2536 C CA . ARG A 1 331 ? -14.562 -18.578 7.629 1 97.25 331 ARG A CA 1
ATOM 2537 C C . ARG A 1 331 ? -15.039 -19.234 8.922 1 97.25 331 ARG A C 1
ATOM 2539 O O . ARG A 1 331 ? -14.234 -19.766 9.688 1 97.25 331 ARG A O 1
ATOM 2546 N N . GLY A 1 332 ? -16.328 -19.141 9.18 1 98.19 332 GLY A N 1
ATOM 2547 C CA . GLY A 1 332 ? -16.953 -19.766 10.336 1 98.19 332 GLY A CA 1
ATOM 2548 C C . GLY A 1 332 ? -16.734 -18.984 11.617 1 98.19 332 GLY A C 1
ATOM 2549 O O . GLY A 1 332 ? -17.094 -19.453 12.703 1 98.19 332 GLY A O 1
ATOM 2550 N N . LYS A 1 333 ? -16.203 -17.797 11.555 1 98.5 333 LYS A N 1
ATOM 2551 C CA . LYS A 1 333 ? -15.82 -17.078 12.758 1 98.5 333 LYS A CA 1
ATOM 2552 C C . LYS A 1 333 ? -16.703 -15.836 12.953 1 98.5 333 LYS A C 1
ATOM 2554 O O . LYS A 1 333 ? -17.25 -15.297 11.992 1 98.5 333 LYS A O 1
ATOM 2559 N N . SER A 1 334 ? -16.875 -15.477 14.203 1 98.69 334 SER A N 1
ATOM 2560 C CA . SER A 1 334 ? -17.391 -14.156 14.562 1 98.69 334 SER A CA 1
ATOM 2561 C C . SER A 1 334 ? -16.281 -13.117 14.555 1 98.69 334 SER A C 1
ATOM 2563 O O . SER A 1 334 ? -15.305 -13.227 15.297 1 98.69 334 SER A O 1
ATOM 2565 N N . ILE A 1 335 ? -16.484 -12.125 13.742 1 98.5 335 ILE A N 1
ATOM 2566 C CA . ILE A 1 335 ? -15.398 -11.18 13.508 1 98.5 335 ILE A CA 1
ATOM 2567 C C . ILE A 1 335 ? -15.75 -9.828 14.141 1 98.5 335 ILE A C 1
ATOM 2569 O O . ILE A 1 335 ? -16.906 -9.406 14.109 1 98.5 335 ILE A O 1
ATOM 2573 N N . ILE A 1 336 ? -14.789 -9.227 14.781 1 98.88 336 ILE A N 1
ATOM 2574 C CA . ILE A 1 336 ? -14.844 -7.824 15.18 1 98.88 336 ILE A CA 1
ATOM 2575 C C . ILE A 1 336 ? -14.094 -6.969 14.156 1 98.88 336 ILE A C 1
ATOM 2577 O O . ILE A 1 336 ? -12.867 -6.973 14.125 1 98.88 336 ILE A O 1
ATOM 2581 N N . LEU A 1 337 ? -14.82 -6.281 13.328 1 98.81 337 LEU A N 1
ATOM 2582 C CA . LEU A 1 337 ? -14.281 -5.469 12.242 1 98.81 337 LEU A CA 1
ATOM 2583 C C . LEU A 1 337 ? -14.016 -4.043 12.711 1 98.81 337 LEU A C 1
ATOM 2585 O O . LEU A 1 337 ? -14.945 -3.33 13.102 1 98.81 337 LEU A O 1
ATOM 2589 N N . ILE A 1 338 ? -12.742 -3.609 12.656 1 98.88 338 ILE A N 1
ATOM 2590 C CA . ILE A 1 338 ? -12.344 -2.305 13.172 1 98.88 338 ILE A CA 1
ATOM 2591 C C . ILE A 1 338 ? -12.141 -1.33 12.016 1 98.88 338 ILE A C 1
ATOM 2593 O O . ILE A 1 338 ? -11.359 -1.603 11.094 1 98.88 338 ILE A O 1
ATOM 2597 N N . ASP A 1 339 ? -12.758 -0.27 11.977 1 98.06 339 ASP A N 1
ATOM 2598 C CA . ASP A 1 339 ? -12.539 0.827 11.031 1 98.06 339 ASP A CA 1
ATOM 2599 C C . ASP A 1 339 ? -12.242 2.131 11.773 1 98.06 339 ASP A C 1
ATOM 2601 O O . ASP A 1 339 ? -12.461 2.229 12.984 1 98.06 339 ASP A O 1
ATOM 2605 N N . ASP A 1 340 ? -11.711 3.037 11.062 1 97.69 340 ASP A N 1
ATOM 2606 C CA . ASP A 1 340 ? -11.367 4.297 11.711 1 97.69 340 ASP A CA 1
ATOM 2607 C C . ASP A 1 340 ? -12.57 5.223 11.805 1 97.69 340 ASP A C 1
ATOM 2609 O O . ASP A 1 340 ? -12.727 5.965 12.773 1 97.69 340 ASP A O 1
ATOM 2613 N N . SER A 1 341 ? -13.391 5.25 10.742 1 97.31 341 SER A N 1
ATOM 2614 C CA . SER A 1 341 ? -14.578 6.102 10.688 1 97.31 341 SER A CA 1
ATOM 2615 C C . SER A 1 341 ? -15.578 5.598 9.656 1 97.31 341 SER A C 1
ATOM 2617 O O . SER A 1 341 ? -15.234 4.793 8.789 1 97.31 341 SER A O 1
ATOM 2619 N N . ILE A 1 342 ? -16.812 5.969 9.797 1 97 342 ILE A N 1
ATOM 2620 C CA . ILE A 1 342 ? -17.859 5.699 8.812 1 97 342 ILE A CA 1
ATOM 2621 C C . ILE A 1 342 ? -18.547 7 8.43 1 97 342 ILE A C 1
ATOM 2623 O O . ILE A 1 342 ? -19.094 7.699 9.281 1 97 342 ILE A O 1
ATOM 2627 N N . VAL A 1 343 ? -18.5 7.336 7.141 1 95 343 VAL A N 1
ATOM 2628 C CA . VAL A 1 343 ? -19.109 8.57 6.652 1 95 343 VAL A CA 1
ATOM 2629 C C . VAL A 1 343 ? -20.469 8.273 6.039 1 95 343 VAL A C 1
ATOM 2631 O O . VAL A 1 343 ? -21.5 8.32 6.727 1 95 343 VAL A O 1
ATOM 2634 N N . ARG A 1 344 ? -20.516 7.625 4.855 1 94.19 344 ARG A N 1
ATOM 2635 C CA . ARG A 1 344 ? -21.766 7.289 4.188 1 94.19 344 ARG A CA 1
ATOM 2636 C C . ARG A 1 344 ? -22.172 5.855 4.5 1 94.19 344 ARG A C 1
ATOM 2638 O O . ARG A 1 344 ? -23.359 5.516 4.418 1 94.19 344 ARG A O 1
ATOM 2645 N N . GLY A 1 345 ? -21.25 5.047 4.73 1 94.19 345 GLY A N 1
ATOM 2646 C CA . GLY A 1 345 ? -21.531 3.668 5.09 1 94.19 345 GLY A CA 1
ATOM 2647 C C . GLY A 1 345 ? -21.578 2.738 3.895 1 94.19 345 GLY A C 1
ATOM 2648 O O . GLY A 1 345 ? -21.625 1.517 4.051 1 94.19 345 GLY A O 1
ATOM 2649 N N . ASN A 1 346 ? -21.516 3.227 2.676 1 91.94 346 ASN A N 1
ATOM 2650 C CA . ASN A 1 346 ? -21.641 2.41 1.474 1 91.94 346 ASN A CA 1
ATOM 2651 C C . ASN A 1 346 ? -20.484 1.414 1.348 1 91.94 346 ASN A C 1
ATOM 2653 O O . ASN A 1 346 ? -20.703 0.243 1.034 1 91.94 346 ASN A O 1
ATOM 2657 N N . THR A 1 347 ? -19.297 1.883 1.572 1 89.62 347 THR A N 1
ATOM 2658 C CA . THR A 1 347 ? -18.125 1.008 1.492 1 89.62 347 THR A CA 1
ATOM 2659 C C . THR A 1 347 ? -18.203 -0.096 2.543 1 89.62 347 THR A C 1
ATOM 2661 O O . THR A 1 347 ? -17.922 -1.26 2.25 1 89.62 347 THR A O 1
ATOM 2664 N N . MET A 1 348 ? -18.594 0.265 3.691 1 95.25 348 MET A N 1
ATOM 2665 C CA . MET A 1 348 ? -18.719 -0.708 4.773 1 95.25 348 MET A CA 1
ATOM 2666 C C . MET A 1 348 ? -19.797 -1.745 4.453 1 95.25 348 MET A C 1
ATOM 2668 O O . MET A 1 348 ? -19.594 -2.938 4.695 1 95.25 348 MET A O 1
ATOM 2672 N N . LYS A 1 349 ? -20.906 -1.26 3.938 1 96.25 349 LYS A N 1
ATOM 2673 C CA . LYS A 1 349 ? -22 -2.156 3.564 1 96.25 349 LYS A CA 1
ATOM 2674 C C . LYS A 1 349 ? -21.531 -3.211 2.566 1 96.25 349 LYS A C 1
ATOM 2676 O O . LYS A 1 349 ? -21.797 -4.402 2.738 1 96.25 349 LYS A O 1
ATOM 2681 N N . ARG A 1 350 ? -20.828 -2.773 1.567 1 92.31 350 ARG A N 1
ATOM 2682 C CA . ARG A 1 350 ? -20.312 -3.682 0.551 1 92.31 350 ARG A CA 1
ATOM 2683 C C . ARG A 1 350 ? -19.297 -4.652 1.151 1 92.31 350 ARG A C 1
ATOM 2685 O O . ARG A 1 350 ? -19.312 -5.844 0.833 1 92.31 350 ARG A O 1
ATOM 2692 N N . LEU A 1 351 ? -18.422 -4.129 1.97 1 94.62 351 LEU A N 1
ATOM 2693 C CA . LEU A 1 351 ? -17.391 -4.949 2.598 1 94.62 351 LEU A CA 1
ATOM 2694 C C . LEU A 1 351 ? -18.016 -6.039 3.461 1 94.62 351 LEU A C 1
ATOM 2696 O O . LEU A 1 351 ? -17.594 -7.199 3.41 1 94.62 351 LEU A O 1
ATOM 2700 N N . ILE A 1 352 ? -19.031 -5.707 4.211 1 97.5 352 ILE A N 1
ATOM 2701 C CA . ILE A 1 352 ? -19.703 -6.656 5.094 1 97.5 352 ILE A CA 1
ATOM 2702 C C . ILE A 1 352 ? -20.344 -7.766 4.27 1 97.5 352 ILE A C 1
ATOM 2704 O O . ILE A 1 352 ? -20.25 -8.945 4.617 1 97.5 352 ILE A O 1
ATOM 2708 N N . SER A 1 353 ? -21 -7.367 3.219 1 95.69 353 SER A N 1
ATOM 2709 C CA . SER A 1 353 ? -21.609 -8.352 2.332 1 95.69 353 SER A CA 1
ATOM 2710 C C . SER A 1 353 ? -20.578 -9.352 1.813 1 95.69 353 SER A C 1
ATOM 2712 O O . SER A 1 353 ? -20.812 -10.555 1.813 1 95.69 353 SER A O 1
ATOM 2714 N N . ARG A 1 354 ? -19.438 -8.875 1.422 1 93.69 354 ARG A N 1
ATOM 2715 C CA . ARG A 1 354 ? -18.391 -9.734 0.887 1 93.69 354 ARG A CA 1
ATOM 2716 C C . ARG A 1 354 ? -17.812 -10.641 1.973 1 93.69 354 ARG A C 1
ATOM 2718 O O . ARG A 1 354 ? -17.484 -11.797 1.71 1 93.69 354 ARG A O 1
ATOM 2725 N N . LEU A 1 355 ? -17.656 -10.094 3.174 1 96.88 355 LEU A N 1
ATOM 2726 C CA . LEU A 1 355 ? -17.156 -10.883 4.293 1 96.88 355 LEU A CA 1
ATOM 2727 C C . LEU A 1 355 ? -18.109 -12.016 4.629 1 96.88 355 LEU A C 1
ATOM 2729 O O . LEU A 1 355 ? -17.688 -13.141 4.91 1 96.88 355 LEU A O 1
ATOM 2733 N N . ARG A 1 356 ? -19.375 -11.734 4.562 1 97.19 356 ARG A N 1
ATOM 2734 C CA . ARG A 1 356 ? -20.375 -12.773 4.793 1 97.19 356 ARG A CA 1
ATOM 2735 C C . ARG A 1 356 ? -20.312 -13.836 3.703 1 97.19 356 ARG A C 1
ATOM 2737 O O . ARG A 1 356 ? -20.375 -15.031 3.994 1 97.19 356 ARG A O 1
ATOM 2744 N N . ASP A 1 357 ? -20.188 -13.375 2.477 1 93.94 357 ASP A N 1
ATOM 2745 C CA . ASP A 1 357 ? -20.078 -14.305 1.356 1 93.94 357 ASP A CA 1
ATOM 2746 C C . ASP A 1 357 ? -18.844 -15.195 1.516 1 93.94 357 ASP A C 1
ATOM 2748 O O . ASP A 1 357 ? -18.859 -16.344 1.077 1 93.94 357 ASP A O 1
ATOM 2752 N N . ALA A 1 358 ? -17.859 -14.641 2.168 1 94.81 358 ALA A N 1
ATOM 2753 C CA . ALA A 1 358 ? -16.609 -15.367 2.354 1 94.81 358 ALA A CA 1
ATOM 2754 C C . ALA A 1 358 ? -16.688 -16.328 3.535 1 94.81 358 ALA A C 1
ATOM 2756 O O . ALA A 1 358 ? -15.758 -17.094 3.803 1 94.81 358 ALA A O 1
ATOM 2757 N N . GLY A 1 359 ? -17.812 -16.281 4.297 1 96.81 359 GLY A N 1
ATOM 2758 C CA . GLY A 1 359 ? -18.062 -17.312 5.289 1 96.81 359 GLY A CA 1
ATOM 2759 C C . GLY A 1 359 ? -18.031 -16.797 6.715 1 96.81 359 GLY A C 1
ATOM 2760 O O . GLY A 1 359 ? -18.109 -17.578 7.664 1 96.81 359 GLY A O 1
ATOM 2761 N N . ALA A 1 360 ? -17.938 -15.477 6.941 1 98.31 360 ALA A N 1
ATOM 2762 C CA . ALA A 1 360 ? -18 -14.938 8.297 1 98.31 360 ALA A CA 1
ATOM 2763 C C . ALA A 1 360 ? -19.344 -15.234 8.945 1 98.31 360 ALA A C 1
ATOM 2765 O O . ALA A 1 360 ? -20.391 -15.039 8.32 1 98.31 360 ALA A O 1
ATOM 2766 N N . LYS A 1 361 ? -19.344 -15.703 10.156 1 98.38 361 LYS A N 1
ATOM 2767 C CA . LYS A 1 361 ? -20.562 -16.078 10.859 1 98.38 361 LYS A CA 1
ATOM 2768 C C . LYS A 1 361 ? -21.266 -14.844 11.414 1 98.38 361 LYS A C 1
ATOM 2770 O O . LYS A 1 361 ? -22.484 -14.68 11.219 1 98.38 361 LYS A O 1
ATOM 2775 N N . GLU A 1 362 ? -20.562 -14.055 12.156 1 98.69 362 GLU A N 1
ATOM 2776 C CA . GLU A 1 362 ? -21.031 -12.781 12.703 1 98.69 362 GLU A CA 1
ATOM 2777 C C . GLU A 1 362 ? -20.016 -11.664 12.43 1 98.69 362 GLU A C 1
ATOM 2779 O O . GLU A 1 362 ? -18.812 -11.914 12.328 1 98.69 362 GLU A O 1
ATOM 2784 N N . ILE A 1 363 ? -20.594 -10.516 12.25 1 98.81 363 ILE A N 1
ATOM 2785 C CA . ILE A 1 363 ? -19.734 -9.359 12.016 1 98.81 363 ILE A CA 1
ATOM 2786 C C . ILE A 1 363 ? -20.141 -8.219 12.945 1 98.81 363 ILE A C 1
ATOM 2788 O O . ILE A 1 363 ? -21.25 -7.684 12.828 1 98.81 363 ILE A O 1
ATOM 2792 N N . HIS A 1 364 ? -19.312 -7.855 13.859 1 98.88 364 HIS A N 1
ATOM 2793 C CA . HIS A 1 364 ? -19.484 -6.727 14.766 1 98.88 364 HIS A CA 1
ATOM 2794 C C . HIS A 1 364 ? -18.531 -5.586 14.422 1 98.88 364 HIS A C 1
ATOM 2796 O O . HIS A 1 364 ? -17.312 -5.715 14.586 1 98.88 364 HIS A O 1
ATOM 2802 N N . VAL A 1 365 ? -19.062 -4.461 13.984 1 98.88 365 VAL A N 1
ATOM 2803 C CA . VAL A 1 365 ? -18.25 -3.322 13.57 1 98.88 365 VAL A CA 1
ATOM 2804 C C . VAL A 1 365 ? -17.969 -2.422 14.773 1 98.88 365 VAL A C 1
ATOM 2806 O O . VAL A 1 365 ? -18.875 -2.109 15.547 1 98.88 365 VAL A O 1
ATOM 2809 N N . ARG A 1 366 ? -16.781 -2.137 15.016 1 98.88 366 ARG A N 1
ATOM 2810 C CA . ARG A 1 366 ? -16.344 -1.175 16.016 1 98.88 366 ARG A CA 1
ATOM 2811 C C . ARG A 1 366 ? -15.531 -0.047 15.383 1 98.88 366 ARG A C 1
ATOM 2813 O O . ARG A 1 366 ? -14.578 -0.299 14.648 1 98.88 366 ARG A O 1
ATOM 2820 N N . VAL A 1 367 ? -15.922 1.199 15.641 1 98.81 367 VAL A N 1
ATOM 2821 C CA . VAL A 1 367 ? -15.406 2.355 14.914 1 98.81 367 VAL A CA 1
ATOM 2822 C C . VAL A 1 367 ? -14.562 3.221 15.852 1 98.81 367 VAL A C 1
ATOM 2824 O O . VAL A 1 367 ? -15.031 3.631 16.922 1 98.81 367 VAL A O 1
ATOM 2827 N N . GLY A 1 368 ? -13.328 3.543 15.398 1 98.44 368 GLY A N 1
ATOM 2828 C CA . GLY A 1 368 ? -12.359 4.27 16.203 1 98.44 368 GLY A CA 1
ATOM 2829 C C . GLY A 1 368 ? -12.602 5.766 16.219 1 98.44 368 GLY A C 1
ATOM 2830 O O . GLY A 1 368 ? -11.656 6.551 16.297 1 98.44 368 GLY A O 1
ATOM 2831 N N . SER A 1 369 ? -13.789 6.207 16.016 1 98.56 369 SER A N 1
ATOM 2832 C CA . SER A 1 369 ? -14.188 7.605 16.109 1 98.56 369 SER A CA 1
ATOM 2833 C C . SER A 1 369 ? -15.648 7.738 16.516 1 98.56 369 SER A C 1
ATOM 2835 O O . SER A 1 369 ? -16.406 6.773 16.469 1 98.56 369 SER A O 1
ATOM 2837 N N . PRO A 1 370 ? -16.062 8.938 17.062 1 98.69 370 PRO A N 1
ATOM 2838 C CA . PRO A 1 370 ? -17.5 9.188 17.25 1 98.69 370 PRO A CA 1
ATOM 2839 C C . PRO A 1 370 ? -18.25 9.25 15.922 1 98.69 370 PRO A C 1
ATOM 2841 O O . PRO A 1 370 ? -17.641 9.242 14.852 1 98.69 370 PRO A O 1
ATOM 2844 N N . MET A 1 371 ? -19.562 9.227 16.031 1 98.44 371 MET A N 1
ATOM 2845 C CA . MET A 1 371 ? -20.422 9.32 14.844 1 98.44 371 MET A CA 1
ATOM 2846 C C . MET A 1 371 ? -20.266 10.68 14.172 1 98.44 371 MET A C 1
ATOM 2848 O O . MET A 1 371 ? -20.359 11.719 14.828 1 98.44 371 MET A O 1
ATOM 2852 N N . ILE A 1 372 ? -19.984 10.68 12.883 1 97.75 372 ILE A N 1
ATOM 2853 C CA . ILE A 1 372 ? -19.922 11.914 12.102 1 97.75 372 ILE A CA 1
ATOM 2854 C C . ILE A 1 372 ? -21.344 12.375 11.742 1 97.75 372 ILE A C 1
ATOM 2856 O O . ILE A 1 372 ? -22.016 11.75 10.922 1 97.75 372 ILE A O 1
ATOM 2860 N N . LYS A 1 373 ? -21.75 13.469 12.281 1 96.88 373 LYS A N 1
ATOM 2861 C CA . LYS A 1 373 ? -23.141 13.875 12.133 1 96.88 373 LYS A CA 1
ATOM 2862 C C . LYS A 1 373 ? -23.25 15.242 11.461 1 96.88 373 LYS A C 1
ATOM 2864 O O . LYS A 1 373 ? -24.328 15.648 11.031 1 96.88 373 LYS A O 1
ATOM 2869 N N . PHE A 1 374 ? -22.125 15.953 11.297 1 94.81 374 PHE A N 1
ATOM 2870 C CA . PHE A 1 374 ? -22.156 17.344 10.82 1 94.81 374 PHE A CA 1
ATOM 2871 C C . PHE A 1 374 ? -21.094 17.562 9.758 1 94.81 374 PHE A C 1
ATOM 2873 O O . PHE A 1 374 ? -20.062 16.891 9.734 1 94.81 374 PHE A O 1
ATOM 2880 N N . PRO A 1 375 ? -21.344 18.469 8.867 1 92.88 375 PRO A N 1
ATOM 2881 C CA . PRO A 1 375 ? -20.312 18.812 7.875 1 92.88 375 PRO A CA 1
ATOM 2882 C C . PRO A 1 375 ? -19.141 19.562 8.477 1 92.88 375 PRO A C 1
ATOM 2884 O O . PRO A 1 375 ? -19.188 19.953 9.648 1 92.88 375 PRO A O 1
ATOM 2887 N N . CYS A 1 376 ? -18.078 19.625 7.738 1 92.88 376 CYS A N 1
ATOM 2888 C CA . CYS A 1 376 ? -16.922 20.422 8.125 1 92.88 376 CYS A CA 1
ATOM 2889 C C . CYS A 1 376 ? -16.781 21.641 7.223 1 92.88 376 CYS A C 1
ATOM 2891 O O . CYS A 1 376 ? -16.953 21.547 6.008 1 92.88 376 CYS A O 1
ATOM 2893 N N . TYR A 1 377 ? -16.453 22.797 7.797 1 91.38 377 TYR A N 1
ATOM 2894 C CA . TYR A 1 377 ? -16.25 24.031 7.043 1 91.38 377 TYR A CA 1
ATOM 2895 C C . TYR A 1 377 ? -14.797 24.5 7.152 1 91.38 377 TYR A C 1
ATOM 2897 O O . TYR A 1 377 ? -14.469 25.625 6.773 1 91.38 377 TYR A O 1
ATOM 2905 N N . MET A 1 378 ? -13.992 23.672 7.734 1 90.88 378 MET A N 1
ATOM 2906 C CA . MET A 1 378 ? -12.617 24.062 8.008 1 90.88 378 MET A CA 1
ATOM 2907 C C . MET A 1 378 ? -11.641 23.156 7.262 1 90.88 378 MET A C 1
ATOM 2909 O O . MET A 1 378 ? -10.461 23.078 7.625 1 90.88 378 MET A O 1
ATOM 2913 N N . GLY A 1 379 ? -12.109 22.422 6.281 1 88.25 379 GLY A N 1
ATOM 2914 C CA . GLY A 1 379 ? -11.078 21.828 5.441 1 88.25 379 GLY A CA 1
ATOM 2915 C C . GLY A 1 379 ? -11.344 20.375 5.113 1 88.25 379 GLY A C 1
ATOM 2916 O O . GLY A 1 379 ? -10.633 19.781 4.297 1 88.25 379 GLY A O 1
ATOM 2917 N N . ILE A 1 380 ? -12.305 19.656 5.738 1 90.25 380 ILE A N 1
ATOM 2918 C CA . ILE A 1 380 ? -12.602 18.281 5.395 1 90.25 380 ILE A CA 1
ATOM 2919 C C . ILE A 1 380 ? -13.789 18.234 4.43 1 90.25 380 ILE A C 1
ATOM 2921 O O . ILE A 1 380 ? -14.797 18.906 4.648 1 90.25 380 ILE A O 1
ATOM 2925 N N . ASP A 1 381 ? -13.641 17.438 3.383 1 85.12 381 ASP A N 1
ATOM 2926 C CA . ASP A 1 381 ? -14.672 17.359 2.357 1 85.12 381 ASP A CA 1
ATOM 2927 C C . ASP A 1 381 ? -15.633 16.203 2.639 1 85.12 381 ASP A C 1
ATOM 2929 O O . ASP A 1 381 ? -15.656 15.219 1.897 1 85.12 381 ASP A O 1
ATOM 2933 N N . PHE A 1 382 ? -16.453 16.422 3.576 1 88.25 382 PHE A N 1
ATOM 2934 C CA . PHE A 1 382 ? -17.531 15.469 3.801 1 88.25 382 PHE A CA 1
ATOM 2935 C C . PHE A 1 382 ? -18.641 15.656 2.77 1 88.25 382 PHE A C 1
ATOM 2937 O O . PHE A 1 382 ? -18.828 16.75 2.24 1 88.25 382 PHE A O 1
ATOM 2944 N N . PRO A 1 383 ? -19.359 14.602 2.477 1 87.06 383 PRO A N 1
ATOM 2945 C CA . PRO A 1 383 ? -20.547 14.781 1.626 1 87.06 383 PRO A CA 1
ATOM 2946 C C . PRO A 1 383 ? -21.625 15.633 2.283 1 87.06 383 PRO A C 1
ATOM 2948 O O . PRO A 1 383 ? -21.406 16.172 3.369 1 87.06 383 PRO A O 1
ATOM 2951 N N . SER A 1 384 ? -22.688 15.789 1.551 1 87.62 384 SER A N 1
ATOM 2952 C CA . SER A 1 384 ? -23.797 16.547 2.104 1 87.62 384 SER A CA 1
ATOM 2953 C C . SER A 1 384 ? -24.312 15.93 3.398 1 87.62 384 SER A C 1
ATOM 2955 O O . SER A 1 384 ? -24.141 14.727 3.623 1 87.62 384 SER A O 1
ATOM 2957 N N . VAL A 1 385 ? -24.891 16.734 4.164 1 87.88 385 VAL A N 1
ATOM 2958 C CA . VAL A 1 385 ? -25.344 16.328 5.496 1 87.88 385 VAL A CA 1
ATOM 2959 C C . VAL A 1 385 ? -26.297 15.133 5.383 1 87.88 385 VAL A C 1
ATOM 2961 O O . VAL A 1 385 ? -26.266 14.227 6.223 1 87.88 385 VAL A O 1
ATOM 2964 N N . ASN A 1 386 ? -27.031 15.125 4.363 1 89.5 386 ASN A N 1
ATOM 2965 C CA . ASN A 1 386 ? -28.031 14.07 4.195 1 89.5 386 ASN A CA 1
ATOM 2966 C C . ASN A 1 386 ? -27.391 12.75 3.803 1 89.5 386 ASN A C 1
ATOM 2968 O O . ASN A 1 386 ? -28.016 11.688 3.898 1 89.5 386 ASN A O 1
ATOM 2972 N N . GLU A 1 387 ? -26.125 12.797 3.428 1 92.5 387 GLU A N 1
ATOM 2973 C CA . GLU A 1 387 ? -25.422 11.594 2.998 1 92.5 387 GLU A CA 1
ATOM 2974 C C . GLU A 1 387 ? -24.641 10.977 4.148 1 92.5 387 GLU A C 1
ATOM 2976 O O . GLU A 1 387 ? -24.109 9.867 4.027 1 92.5 387 GLU A O 1
ATOM 2981 N N . LEU A 1 388 ? -24.562 11.68 5.266 1 94.75 388 LEU A N 1
ATOM 2982 C CA . LEU A 1 388 ? -23.906 11.133 6.449 1 94.75 388 LEU A CA 1
ATOM 2983 C C . LEU A 1 388 ? -24.797 10.086 7.125 1 94.75 388 LEU A C 1
ATOM 2985 O O . LEU A 1 388 ? -25.906 10.398 7.559 1 94.75 388 LEU A O 1
ATOM 2989 N N . ILE A 1 389 ? -24.312 8.93 7.27 1 96.06 389 ILE A N 1
ATOM 2990 C CA . ILE A 1 389 ? -25.141 7.812 7.719 1 96.06 389 ILE A CA 1
ATOM 2991 C C . ILE A 1 389 ? -25.578 8.039 9.164 1 96.06 389 ILE A C 1
ATOM 2993 O O . ILE A 1 389 ? -26.656 7.605 9.562 1 96.06 389 ILE A O 1
ATOM 2997 N N . ALA A 1 390 ? -24.797 8.766 9.953 1 96.94 390 ALA A N 1
ATOM 2998 C CA . ALA A 1 390 ? -25.047 8.906 11.383 1 96.94 390 ALA A CA 1
ATOM 2999 C C . ALA A 1 390 ? -25.844 10.18 11.68 1 96.94 390 ALA A C 1
ATOM 3001 O O . ALA A 1 390 ? -26.094 10.508 12.836 1 96.94 390 ALA A O 1
ATOM 3002 N N . ARG A 1 391 ? -26.188 10.914 10.594 1 94.56 391 ARG A N 1
ATOM 3003 C CA . ARG A 1 391 ? -26.891 12.18 10.805 1 94.56 391 ARG A CA 1
ATOM 3004 C C . ARG A 1 391 ? -28.203 11.961 11.57 1 94.56 391 ARG A C 1
ATOM 3006 O O . ARG A 1 391 ? -28.5 12.695 12.523 1 94.56 391 ARG A O 1
ATOM 3013 N N . SER A 1 392 ? -28.984 10.93 11.133 1 93.75 392 SER A N 1
ATOM 3014 C CA . SER A 1 392 ? -30.312 10.727 11.711 1 93.75 392 SER A CA 1
ATOM 3015 C C . SER A 1 392 ? -30.484 9.297 12.211 1 93.75 392 SER A C 1
ATOM 3017 O O . SER A 1 392 ? -31.609 8.836 12.43 1 93.75 392 SER A O 1
ATOM 3019 N N . LYS A 1 393 ? -29.422 8.594 12.258 1 97.25 393 LYS A N 1
ATOM 3020 C CA . LYS A 1 393 ? -29.531 7.188 12.641 1 97.25 393 LYS A CA 1
ATOM 3021 C C . LYS A 1 393 ? -28.688 6.883 13.875 1 97.25 393 LYS A C 1
ATOM 3023 O O . LYS A 1 393 ? -27.625 7.473 14.07 1 97.25 393 LYS A O 1
ATOM 3028 N N . ASN A 1 394 ? -29.234 6.023 14.695 1 97.38 394 ASN A N 1
ATOM 3029 C CA . ASN A 1 394 ? -28.469 5.52 15.828 1 97.38 394 ASN A CA 1
ATOM 3030 C C . ASN A 1 394 ? -27.688 4.254 15.461 1 97.38 394 ASN A C 1
ATOM 3032 O O . ASN A 1 394 ? -27.734 3.805 14.32 1 97.38 394 ASN A O 1
ATOM 3036 N N . GLU A 1 395 ? -26.984 3.703 16.406 1 98.25 395 GLU A N 1
ATOM 3037 C CA . GLU A 1 395 ? -26.094 2.566 16.156 1 98.25 395 GLU A CA 1
ATOM 3038 C C . GLU A 1 395 ? -26.891 1.36 15.648 1 98.25 395 GLU A C 1
ATOM 3040 O O . GLU A 1 395 ? -26.438 0.658 14.742 1 98.25 395 GLU A O 1
ATOM 3045 N N . GLU A 1 396 ? -28.031 1.089 16.203 1 98.25 396 GLU A N 1
ATOM 3046 C CA . GLU A 1 396 ? -28.859 -0.043 15.789 1 98.25 396 GLU A CA 1
ATOM 3047 C C . GLU A 1 396 ? -29.328 0.118 14.352 1 98.25 396 GLU A C 1
ATOM 3049 O O . GLU A 1 396 ? -29.281 -0.833 13.562 1 98.25 396 GLU A O 1
ATOM 3054 N N . GLU A 1 397 ? -29.75 1.315 14.008 1 98.31 397 GLU A N 1
ATOM 3055 C CA . GLU A 1 397 ? -30.219 1.6 12.656 1 98.31 397 GLU A CA 1
ATOM 3056 C C . GLU A 1 397 ? -29.078 1.498 11.648 1 98.31 397 GLU A C 1
ATOM 3058 O O . GLU A 1 397 ? -29.266 0.994 10.539 1 98.31 397 GLU A O 1
ATOM 3063 N N . ILE A 1 398 ? -27.922 2 12.055 1 98.56 398 ILE A N 1
ATOM 3064 C CA . ILE A 1 398 ? -26.766 1.937 11.18 1 98.56 398 ILE A CA 1
ATOM 3065 C C . ILE A 1 398 ? -26.359 0.479 10.953 1 98.56 398 ILE A C 1
ATOM 3067 O O . ILE A 1 398 ? -26.062 0.081 9.82 1 98.56 398 ILE A O 1
ATOM 3071 N N . SER A 1 399 ? -26.344 -0.347 12.031 1 98.25 399 SER A N 1
ATOM 3072 C CA . SER A 1 399 ? -26.016 -1.764 11.922 1 98.25 399 SER A CA 1
ATOM 3073 C C . SER A 1 399 ? -26.922 -2.461 10.906 1 98.25 399 SER A C 1
ATOM 3075 O O . SER A 1 399 ? -26.453 -3.236 10.078 1 98.25 399 SER A O 1
ATOM 3077 N N . LYS A 1 400 ? -28.188 -2.186 10.953 1 98.06 400 LYS A N 1
ATOM 3078 C CA . LYS A 1 400 ? -29.141 -2.773 10.016 1 98.06 400 LYS A CA 1
ATOM 3079 C C . LYS A 1 400 ? -28.875 -2.312 8.586 1 98.06 400 LYS A C 1
ATOM 3081 O O . LYS A 1 400 ? -28.906 -3.115 7.652 1 98.06 400 LYS A O 1
ATOM 3086 N N . GLU A 1 401 ? -28.609 -1.065 8.477 1 97.62 401 GLU A N 1
ATOM 3087 C CA . GLU A 1 401 ? -28.406 -0.499 7.145 1 97.62 401 GLU A CA 1
ATOM 3088 C C . GLU A 1 401 ? -27.156 -1.089 6.488 1 97.62 401 GLU A C 1
ATOM 3090 O O . GLU A 1 401 ? -27.156 -1.375 5.289 1 97.62 401 GLU A O 1
ATOM 3095 N N . ILE A 1 402 ? -26.094 -1.257 7.246 1 97.62 402 ILE A N 1
ATOM 3096 C CA . ILE A 1 402 ? -24.844 -1.719 6.645 1 97.62 402 ILE A CA 1
ATOM 3097 C C . ILE A 1 402 ? -24.797 -3.244 6.676 1 97.62 402 ILE A C 1
ATOM 3099 O O . ILE A 1 402 ? -23.875 -3.852 6.125 1 97.62 402 ILE A O 1
ATOM 3103 N N . GLY A 1 403 ? -25.719 -3.914 7.367 1 98.12 403 GLY A N 1
ATOM 3104 C CA . GLY A 1 403 ? -25.828 -5.363 7.363 1 98.12 403 GLY A CA 1
ATOM 3105 C C . GLY A 1 403 ? -24.938 -6.027 8.398 1 98.12 403 GLY A C 1
ATOM 3106 O O . GLY A 1 403 ? -24.516 -7.176 8.219 1 98.12 403 GLY A O 1
ATOM 3107 N N . ALA A 1 404 ? -24.531 -5.328 9.453 1 98.62 404 ALA A N 1
ATOM 3108 C CA . ALA A 1 404 ? -23.703 -5.887 10.523 1 98.62 404 ALA A CA 1
ATOM 3109 C C . ALA A 1 404 ? -24.578 -6.445 11.648 1 98.62 404 ALA A C 1
ATOM 3111 O O . ALA A 1 404 ? -25.766 -6.125 11.742 1 98.62 404 ALA A O 1
ATOM 3112 N N . ASP A 1 405 ? -24.016 -7.301 12.391 1 98.69 405 ASP A N 1
ATOM 3113 C CA . ASP A 1 405 ? -24.719 -7.812 13.562 1 98.69 405 ASP A CA 1
ATOM 3114 C C . ASP A 1 405 ? -24.75 -6.766 14.68 1 98.69 405 ASP A C 1
ATOM 3116 O O . ASP A 1 405 ? -25.703 -6.734 15.469 1 98.69 405 ASP A O 1
ATOM 3120 N N . SER A 1 406 ? -23.766 -5.941 14.727 1 98.69 406 SER A N 1
ATOM 3121 C CA . SER A 1 406 ? -23.766 -4.785 15.617 1 98.69 406 SER A CA 1
ATOM 3122 C C . SER A 1 406 ? -22.719 -3.756 15.18 1 98.69 406 SER A C 1
ATOM 3124 O O . SER A 1 406 ? -21.781 -4.086 14.469 1 98.69 406 SER A O 1
ATOM 3126 N N . VAL A 1 407 ? -22.969 -2.494 15.555 1 98.69 407 VAL A N 1
ATOM 3127 C CA . VAL A 1 407 ? -22.031 -1.404 15.328 1 98.69 407 VAL A CA 1
ATOM 3128 C C . VAL A 1 407 ? -21.969 -0.5 16.547 1 98.69 407 VAL A C 1
ATOM 3130 O O . VAL A 1 407 ? -23 -0.197 17.156 1 98.69 407 VAL A O 1
ATOM 3133 N N . GLN A 1 408 ? -20.797 -0.19 17 1 98.81 408 GLN A N 1
ATOM 3134 C CA . GLN A 1 408 ? -20.625 0.773 18.078 1 98.81 408 GLN A CA 1
ATOM 3135 C C . GLN A 1 408 ? -19.5 1.752 17.781 1 98.81 408 GLN A C 1
ATOM 3137 O O . GLN A 1 408 ? -18.547 1.415 17.062 1 98.81 408 GLN A O 1
ATOM 3142 N N . PHE A 1 409 ? -19.656 2.934 18.297 1 98.75 409 PHE A N 1
ATOM 3143 C CA . PHE A 1 409 ? -18.734 4.039 18.094 1 98.75 409 PHE A CA 1
ATOM 3144 C C . PHE A 1 409 ? -18.156 4.52 19.422 1 98.75 409 PHE A C 1
ATOM 3146 O O . PHE A 1 409 ? -18.766 4.324 20.469 1 98.75 409 PHE A O 1
ATOM 3153 N N . LEU A 1 410 ? -17 5.094 19.328 1 98.81 410 LEU A N 1
ATOM 3154 C CA . LEU A 1 410 ? -16.516 5.844 20.469 1 98.81 410 LEU A CA 1
ATOM 3155 C C . LEU A 1 410 ? -17.359 7.094 20.703 1 98.81 410 LEU A C 1
ATOM 3157 O O . LEU A 1 410 ? -17.906 7.66 19.766 1 98.81 410 LEU A O 1
ATOM 3161 N N . THR A 1 411 ? -17.422 7.512 21.969 1 98.56 411 THR A N 1
ATOM 3162 C CA . THR A 1 411 ? -17.969 8.836 22.25 1 98.56 411 THR A CA 1
ATOM 3163 C C . THR A 1 411 ? -16.891 9.906 22.062 1 98.56 411 THR A C 1
ATOM 3165 O O . THR A 1 411 ? -15.703 9.594 21.953 1 98.56 411 THR A O 1
ATOM 3168 N N . VAL A 1 412 ? -17.312 11.141 22.031 1 98.5 412 VAL A N 1
ATOM 3169 C CA . VAL A 1 412 ? -16.391 12.266 21.891 1 98.5 412 VAL A CA 1
ATOM 3170 C C . VAL A 1 412 ? -15.414 12.289 23.062 1 98.5 412 VAL A C 1
ATOM 3172 O O . VAL A 1 412 ? -14.211 12.445 22.875 1 98.5 412 VAL A O 1
ATOM 3175 N N . ASP A 1 413 ? -15.898 12.062 24.266 1 98.5 413 ASP A N 1
ATOM 3176 C CA . ASP A 1 413 ? -15.055 12.078 25.453 1 98.5 413 ASP A CA 1
ATOM 3177 C C . ASP A 1 413 ? -14.008 10.969 25.406 1 98.5 413 ASP A C 1
ATOM 3179 O O . ASP A 1 413 ? -12.859 11.18 25.797 1 98.5 413 ASP A O 1
ATOM 3183 N N . GLU A 1 414 ? -14.406 9.844 24.984 1 98.69 414 GLU A N 1
ATOM 3184 C CA . GLU A 1 414 ? -13.492 8.719 24.859 1 98.69 414 GLU A CA 1
ATOM 3185 C C . GLU A 1 414 ? -12.391 9 23.844 1 98.69 414 GLU A C 1
ATOM 3187 O O . GLU A 1 414 ? -11.227 8.68 24.062 1 98.69 414 GLU A O 1
ATOM 3192 N N . MET A 1 415 ? -12.758 9.602 22.688 1 98.62 415 MET A N 1
ATOM 3193 C CA . MET A 1 415 ? -11.773 9.984 21.672 1 98.62 415 MET A CA 1
ATOM 3194 C C . MET A 1 415 ? -10.781 10.992 22.234 1 98.62 415 MET A C 1
ATOM 3196 O O . MET A 1 415 ? -9.57 10.836 22.062 1 98.62 415 MET A O 1
ATOM 3200 N N . ILE A 1 416 ? -11.281 12 22.953 1 98.19 416 ILE A N 1
ATOM 3201 C CA . ILE A 1 416 ? -10.438 13.039 23.547 1 98.19 416 ILE A CA 1
ATOM 3202 C C . ILE A 1 416 ? -9.469 12.406 24.547 1 98.19 416 ILE A C 1
ATOM 3204 O O . ILE A 1 416 ? -8.281 12.734 24.547 1 98.19 416 ILE A O 1
ATOM 3208 N N . SER A 1 417 ? -9.953 11.477 25.312 1 98.12 417 SER A N 1
ATOM 3209 C CA . SER A 1 417 ? -9.117 10.789 26.281 1 98.12 417 SER A CA 1
ATOM 3210 C C . SER A 1 417 ? -8.016 9.992 25.609 1 98.12 417 SER A C 1
ATOM 3212 O O . SER A 1 417 ? -6.879 9.953 26.078 1 98.12 417 SER A O 1
ATOM 3214 N N . ALA A 1 418 ? -8.305 9.359 24.531 1 98.19 418 ALA A N 1
ATOM 3215 C CA . ALA A 1 418 ? -7.34 8.539 23.797 1 98.19 418 ALA A CA 1
ATOM 3216 C C . ALA A 1 418 ? -6.234 9.406 23.188 1 98.19 418 ALA A C 1
ATOM 3218 O O . ALA A 1 418 ? -5.055 9.055 23.266 1 98.19 418 ALA A O 1
ATOM 3219 N N . VAL A 1 419 ? -6.602 10.516 22.578 1 97.5 419 VAL A N 1
ATOM 3220 C CA . VAL A 1 419 ? -5.648 11.383 21.891 1 97.5 419 VAL A CA 1
ATOM 3221 C C . VAL A 1 419 ? -4.828 12.156 22.922 1 97.5 419 VAL A C 1
ATOM 3223 O O . VAL A 1 419 ? -3.641 12.422 22.703 1 97.5 419 VAL A O 1
ATOM 3226 N N . GLY A 1 420 ? -5.492 12.539 24 1 95.88 420 GLY A N 1
ATOM 3227 C CA . GLY A 1 420 ? -4.789 13.195 25.094 1 95.88 420 GLY A CA 1
ATOM 3228 C C . GLY A 1 420 ? -4.754 14.711 24.938 1 95.88 420 GLY A C 1
ATOM 3229 O O . GLY A 1 420 ? -3.914 15.375 25.547 1 95.88 420 GLY A O 1
ATOM 3230 N N . ILE A 1 421 ? -5.59 15.273 24.078 1 95.25 421 ILE A N 1
ATOM 3231 C CA . ILE A 1 421 ? -5.73 16.719 23.891 1 95.25 421 ILE A CA 1
ATOM 3232 C C . ILE A 1 421 ? -7.168 17.141 24.203 1 95.25 421 ILE A C 1
ATOM 3234 O O . ILE A 1 421 ? -8.078 16.828 23.422 1 95.25 421 ILE A O 1
ATOM 3238 N N . SER A 1 422 ? -7.398 17.875 25.203 1 94.44 422 SER A N 1
ATOM 3239 C CA . SER A 1 422 ? -8.734 18.203 25.703 1 94.44 422 SER A CA 1
ATOM 3240 C C . SER A 1 422 ? -9.438 19.188 24.766 1 94.44 422 SER A C 1
ATOM 3242 O O . SER A 1 422 ? -10.672 19.234 24.734 1 94.44 422 SER A O 1
ATOM 3244 N N . THR A 1 423 ? -8.688 19.922 23.953 1 94.31 423 THR A N 1
ATOM 3245 C CA . THR A 1 423 ? -9.289 20.969 23.141 1 94.31 423 THR A CA 1
ATOM 3246 C C . THR A 1 423 ? -9.367 20.562 21.672 1 94.31 423 THR A C 1
ATOM 3248 O O . THR A 1 423 ? -9.391 21.406 20.781 1 94.31 423 THR A O 1
ATOM 3251 N N . LEU A 1 424 ? -9.414 19.297 21.375 1 96.62 424 LEU A N 1
ATOM 3252 C CA . LEU A 1 424 ? -9.531 18.812 20.016 1 96.62 424 LEU A CA 1
ATOM 3253 C C . LEU A 1 424 ? -10.797 19.359 19.359 1 96.62 424 LEU A C 1
ATOM 3255 O O . LEU A 1 424 ? -11.836 19.484 20 1 96.62 424 LEU 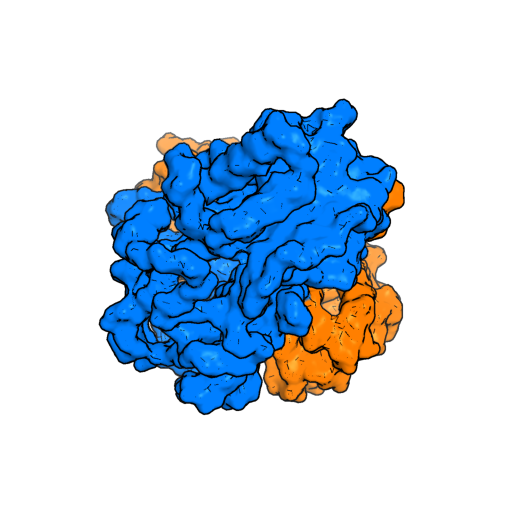A O 1
ATOM 3259 N N . CYS A 1 425 ? -10.641 19.641 18.078 1 97.06 425 CYS A N 1
ATOM 3260 C CA . CYS A 1 425 ? -11.844 19.969 17.328 1 97.06 425 CYS A CA 1
ATOM 3261 C C . CYS A 1 425 ? -12.75 18.75 17.188 1 97.06 425 CYS A C 1
ATOM 3263 O O . CYS A 1 425 ? -12.289 17.672 16.797 1 97.06 425 CYS A O 1
ATOM 3265 N N . HIS A 1 426 ? -13.961 18.844 17.547 1 97.12 426 HIS A N 1
ATOM 3266 C CA . HIS A 1 426 ? -14.922 17.75 17.406 1 97.12 426 HIS A CA 1
ATOM 3267 C C . HIS A 1 426 ? -16.203 18.219 16.734 1 97.12 426 HIS A C 1
ATOM 3269 O O . HIS A 1 426 ? -17.297 17.703 17.016 1 97.12 426 HIS A O 1
ATOM 3275 N N . ALA A 1 427 ? -16.062 19.281 15.898 1 95.75 427 ALA A N 1
ATOM 3276 C CA . ALA A 1 427 ? -17.188 19.938 15.242 1 95.75 427 ALA A CA 1
ATOM 3277 C C . ALA A 1 427 ? -17.969 18.938 14.391 1 95.75 427 ALA A C 1
ATOM 3279 O O . ALA A 1 427 ? -19.203 18.953 14.383 1 95.75 427 ALA A O 1
ATOM 3280 N N . CYS A 1 428 ? -17.328 18.031 13.75 1 95.69 428 CYS A N 1
ATOM 3281 C CA . CYS A 1 428 ? -18 17.125 12.828 1 95.69 428 CYS A CA 1
ATOM 3282 C C . CYS A 1 428 ? -18.828 16.109 13.586 1 95.69 428 CYS A C 1
ATOM 3284 O O . CYS A 1 428 ? -19.703 15.461 13.008 1 95.69 428 CYS A O 1
ATOM 3286 N N . PHE A 1 429 ? -18.594 15.984 14.93 1 97.69 429 PHE A N 1
ATOM 3287 C CA . PHE A 1 429 ? -19.312 15.008 15.742 1 97.69 429 PHE A CA 1
ATOM 3288 C C . PHE A 1 429 ? -20.422 15.688 16.547 1 97.69 429 PHE A C 1
ATOM 3290 O O . PHE A 1 429 ? -21.453 15.07 16.828 1 97.69 429 PHE A O 1
ATOM 3297 N N . THR A 1 430 ? -20.25 17 16.891 1 96.88 430 THR A N 1
ATOM 3298 C CA . THR A 1 430 ? -21.141 17.625 17.875 1 96.88 430 THR A CA 1
ATOM 3299 C C . THR A 1 430 ? -21.875 18.812 17.25 1 96.88 430 THR A C 1
ATOM 3301 O O . THR A 1 430 ? -22.844 19.312 17.812 1 96.88 430 THR A O 1
ATOM 3304 N N . GLY A 1 431 ? -21.328 19.312 16.156 1 94.25 431 GLY A N 1
ATOM 3305 C CA . GLY A 1 431 ? -21.906 20.5 15.547 1 94.25 431 GLY A CA 1
ATOM 3306 C C . GLY A 1 431 ? -21.438 21.781 16.188 1 94.25 431 GLY A C 1
ATOM 3307 O O . GLY A 1 431 ? -21.891 22.875 15.82 1 94.25 431 GLY A O 1
ATOM 3308 N N . ARG A 1 432 ? -20.5 21.672 17.078 1 93.94 432 ARG A N 1
ATOM 3309 C CA . ARG A 1 432 ? -19.922 22.859 17.703 1 93.94 432 ARG A CA 1
ATOM 3310 C C . ARG A 1 432 ? -18.641 23.281 16.984 1 93.94 432 ARG A C 1
ATOM 3312 O O . ARG A 1 432 ? -17.578 22.734 17.25 1 93.94 432 ARG A O 1
ATOM 3319 N N . TYR A 1 433 ? -18.781 24.328 16.234 1 92.94 433 TYR A N 1
ATOM 3320 C CA . TYR A 1 433 ? -17.672 24.781 15.398 1 92.94 433 TYR A CA 1
ATOM 3321 C C . TYR A 1 433 ? -16.844 25.844 16.125 1 92.94 433 TYR A C 1
ATOM 3323 O O . TYR A 1 433 ? -17.359 26.859 16.562 1 92.94 433 TYR A O 1
ATOM 3331 N N . PRO A 1 434 ? -15.539 25.609 16.219 1 91.44 434 PRO A N 1
ATOM 3332 C CA . PRO A 1 434 ? -14.672 26.578 16.859 1 91.44 434 PRO A CA 1
ATOM 3333 C C . PRO A 1 434 ? -14.32 27.766 15.953 1 91.44 434 PRO A C 1
ATOM 3335 O O . PRO A 1 434 ? -13.148 28.125 15.836 1 91.44 434 PRO A O 1
ATOM 3338 N N . LEU A 1 435 ? -15.266 28.359 15.383 1 90.5 435 LEU A N 1
ATOM 3339 C CA . LEU A 1 435 ? -15.109 29.5 14.508 1 90.5 435 LEU A CA 1
ATOM 3340 C C . LEU A 1 435 ? -15.383 30.797 15.258 1 90.5 435 LEU A C 1
ATOM 3342 O O . LEU A 1 435 ? -16.062 30.797 16.281 1 90.5 435 LEU A O 1
ATOM 3346 N N . GLU A 1 436 ? -14.812 31.781 14.797 1 85.69 436 GLU A N 1
ATOM 3347 C CA . GLU A 1 436 ? -14.867 33.062 15.508 1 85.69 436 GLU A CA 1
ATOM 3348 C C . GLU A 1 436 ? -16.172 33.781 15.195 1 85.69 436 GLU A C 1
ATOM 3350 O O . GLU A 1 436 ? -16.75 34.406 16.078 1 85.69 436 GLU A O 1
ATOM 3355 N N . ASP A 1 437 ? -16.578 33.688 14.023 1 85.5 437 ASP A N 1
ATOM 3356 C CA . ASP A 1 437 ? -17.781 34.406 13.609 1 85.5 437 ASP A CA 1
ATOM 3357 C C . ASP A 1 437 ? -19.031 33.562 13.773 1 85.5 437 ASP A C 1
ATOM 3359 O O . ASP A 1 437 ? -18.938 32.344 13.945 1 85.5 437 ASP A O 1
ATOM 3363 N N . ASN A 1 438 ? -20.062 34.281 13.859 1 83.88 438 ASN A N 1
ATOM 3364 C CA . ASN A 1 438 ? -21.359 33.594 13.805 1 83.88 438 ASN A CA 1
ATOM 3365 C C . ASN A 1 438 ? -21.828 33.406 12.367 1 83.88 438 ASN A C 1
ATOM 3367 O O . ASN A 1 438 ? -21.969 34.375 11.617 1 83.88 438 ASN A O 1
ATOM 3371 N N . TYR A 1 439 ? -21.938 32.125 12.117 1 88.5 439 TYR A N 1
ATOM 3372 C CA . TYR A 1 439 ? -22.297 31.844 10.734 1 88.5 439 TYR A CA 1
ATOM 3373 C C . TYR A 1 439 ? -23.688 31.219 10.656 1 88.5 439 TYR A C 1
ATOM 3375 O O . TYR A 1 439 ? -24.125 30.547 11.586 1 88.5 439 TYR A O 1
ATOM 3383 N N . ASN A 1 440 ? -24.359 31.609 9.547 1 87.44 440 ASN A N 1
ATOM 3384 C CA . ASN A 1 440 ? -25.531 30.828 9.141 1 87.44 440 ASN A CA 1
ATOM 3385 C C . ASN A 1 440 ? -25.125 29.531 8.438 1 87.44 440 ASN A C 1
ATOM 3387 O O . ASN A 1 440 ? -24.688 29.562 7.285 1 87.44 440 ASN A O 1
ATOM 3391 N N . PHE A 1 441 ? -25.422 28.516 9.086 1 85.38 441 PHE A N 1
ATOM 3392 C CA . PHE A 1 441 ? -24.906 27.25 8.609 1 85.38 441 PHE A CA 1
ATOM 3393 C C . PHE A 1 441 ? -25.578 26.844 7.301 1 85.38 441 PHE A C 1
ATOM 3395 O O . PHE A 1 441 ? -24.969 26.172 6.461 1 85.38 441 PHE A O 1
ATOM 3402 N N . SER A 1 442 ? -26.75 27.297 7.141 1 84.19 442 SER A N 1
ATOM 3403 C CA . SER A 1 442 ? -27.406 27.031 5.867 1 84.19 442 SER A CA 1
ATOM 3404 C C . SER A 1 442 ? -26.672 27.703 4.715 1 84.19 442 SER A C 1
ATOM 3406 O O . SER A 1 442 ? -26.562 27.141 3.627 1 84.19 442 SER A O 1
ATOM 3408 N N . SER A 1 443 ? -26.203 28.906 5.027 1 85.12 443 SER A N 1
ATOM 3409 C CA . SER A 1 443 ? -25.438 29.625 4.023 1 85.12 443 SER A CA 1
ATOM 3410 C C . SER A 1 443 ? -24.094 28.953 3.76 1 85.12 443 SER A C 1
ATOM 3412 O O . SER A 1 443 ? -23.656 28.859 2.611 1 85.12 443 SER A O 1
ATOM 3414 N N . LEU A 1 444 ? -23.5 28.484 4.812 1 87.62 444 LEU A N 1
ATOM 3415 C CA . LEU A 1 444 ? -22.219 27.797 4.66 1 87.62 444 LEU A CA 1
ATOM 3416 C C . LEU A 1 444 ? -22.375 26.516 3.854 1 87.62 444 LEU A C 1
ATOM 3418 O O . LEU A 1 444 ? -21.516 26.188 3.037 1 87.62 444 LEU A O 1
ATOM 3422 N N . ASP A 1 445 ? -23.484 25.891 4.082 1 86.75 445 ASP A N 1
ATOM 3423 C CA . ASP A 1 445 ? -23.766 24.656 3.35 1 86.75 445 ASP A CA 1
ATOM 3424 C C . ASP A 1 445 ? -23.797 24.906 1.844 1 86.75 445 ASP A C 1
ATOM 3426 O O . ASP A 1 445 ? -23.266 24.109 1.062 1 86.75 445 ASP A O 1
ATOM 3430 N N . LYS A 1 446 ? -24.375 25.984 1.453 1 83.38 446 LYS A N 1
ATOM 3431 C CA . LYS A 1 446 ? -24.484 26.344 0.039 1 83.38 446 LYS A CA 1
ATOM 3432 C C . LYS A 1 446 ? -23.109 26.719 -0.535 1 83.38 446 LYS A C 1
ATOM 3434 O O . LYS A 1 446 ? -22.766 26.297 -1.637 1 83.38 446 LYS A O 1
ATOM 3439 N N . ILE A 1 447 ? -22.391 27.469 0.238 1 81.19 447 ILE A N 1
ATOM 3440 C CA . ILE A 1 447 ? -21.109 27.984 -0.213 1 81.19 447 ILE A CA 1
ATOM 3441 C C . ILE A 1 447 ? -20.109 26.828 -0.372 1 81.19 447 ILE A C 1
ATOM 3443 O O . ILE A 1 447 ? -19.344 26.797 -1.327 1 81.19 447 ILE A O 1
ATOM 3447 N N . PHE A 1 448 ? -20.219 25.844 0.498 1 81.81 448 PHE A N 1
ATOM 3448 C CA . PHE A 1 448 ? -19.219 24.781 0.518 1 81.81 448 PHE A CA 1
ATOM 3449 C C . PHE A 1 448 ? -19.797 23.484 -0.066 1 81.81 448 PHE A C 1
ATOM 3451 O O . PHE A 1 448 ? -19.203 22.422 0.072 1 81.81 448 PHE A O 1
ATOM 3458 N N . GLY A 1 449 ? -21 23.516 -0.694 1 73.62 449 GLY A N 1
ATOM 3459 C CA . GLY A 1 449 ? -21.594 22.406 -1.433 1 73.62 449 GLY A CA 1
ATOM 3460 C C . GLY A 1 449 ? -22 21.25 -0.545 1 73.62 449 GLY A C 1
ATOM 3461 O O . GLY A 1 449 ? -21.781 20.094 -0.89 1 73.62 449 GLY A O 1
ATOM 3462 N N . LYS A 1 450 ? -22.516 21.516 0.594 1 72.94 450 LYS A N 1
ATOM 3463 C CA . LYS A 1 450 ? -22.922 20.484 1.548 1 72.94 450 LYS A CA 1
ATOM 3464 C C . LYS A 1 450 ? -24.438 20.281 1.505 1 72.94 450 LYS A C 1
ATOM 3466 O O . LYS A 1 450 ? -25.047 19.859 2.492 1 72.94 450 LYS A O 1
ATOM 3471 N N . VAL A 1 451 ? -25.125 20.703 0.336 1 72.19 451 VAL A N 1
ATOM 3472 C CA . VAL A 1 451 ? -26.562 20.547 0.176 1 72.19 451 VAL A CA 1
ATOM 3473 C C . VAL A 1 451 ? -26.859 19.359 -0.737 1 72.19 451 VAL A C 1
ATOM 3475 O O . VAL A 1 451 ? -26.062 19.031 -1.621 1 72.19 451 VAL A O 1
ATOM 3478 N N . MET B 1 1 ? 17.359 -4.297 -2.916 1 32.25 1 MET B N 1
ATOM 3479 C CA . MET B 1 1 ? 16.969 -4.863 -4.203 1 32.25 1 MET B CA 1
ATOM 3480 C C . MET B 1 1 ? 15.867 -5.902 -4.031 1 32.25 1 MET B C 1
ATOM 3482 O O . MET B 1 1 ? 16.016 -6.836 -3.24 1 32.25 1 MET B O 1
ATOM 3486 N N . PHE B 1 2 ? 14.719 -5.512 -4.18 1 43.25 2 PHE B N 1
ATOM 3487 C CA . PHE B 1 2 ? 13.547 -6.352 -3.971 1 43.25 2 PHE B CA 1
ATOM 3488 C C . PHE B 1 2 ? 13.578 -7.566 -4.891 1 43.25 2 PHE B C 1
ATOM 3490 O O . PHE B 1 2 ? 14.141 -7.504 -5.988 1 43.25 2 PHE B O 1
ATOM 3497 N N . LEU B 1 3 ? 13.781 -8.75 -4.188 1 45.53 3 LEU B N 1
ATOM 3498 C CA . LEU B 1 3 ? 13.57 -9.93 -5.016 1 45.53 3 LEU B CA 1
ATOM 3499 C C . LEU B 1 3 ? 12.555 -9.648 -6.121 1 45.53 3 LEU B C 1
ATOM 3501 O O . LEU B 1 3 ? 11.461 -9.148 -5.848 1 45.53 3 LEU B O 1
ATOM 3505 N N . LYS B 1 4 ? 13.109 -9.172 -7.324 1 49.97 4 LYS B N 1
ATOM 3506 C CA . LYS B 1 4 ? 12.266 -8.914 -8.484 1 49.97 4 LYS B CA 1
ATOM 3507 C C . LYS B 1 4 ? 11.625 -10.195 -9 1 49.97 4 LYS B C 1
ATOM 3509 O O . LYS B 1 4 ? 12.32 -11.188 -9.25 1 49.97 4 LYS B O 1
ATOM 3514 N N . GLU B 1 5 ? 10.43 -10.375 -8.336 1 52.75 5 GLU B N 1
ATOM 3515 C CA . GLU B 1 5 ? 9.633 -11.594 -8.477 1 52.75 5 GLU B CA 1
ATOM 3516 C C . GLU B 1 5 ? 9.125 -11.75 -9.906 1 52.75 5 GLU B C 1
ATOM 3518 O O . GLU B 1 5 ? 9.211 -10.82 -10.711 1 52.75 5 GLU B O 1
ATOM 3523 N N . HIS B 1 6 ? 8.195 -12.789 -10.18 1 68.12 6 HIS B N 1
ATOM 3524 C CA . HIS B 1 6 ? 7.383 -13.617 -11.062 1 68.12 6 HIS B CA 1
ATOM 3525 C C . HIS B 1 6 ? 6.484 -12.758 -11.953 1 68.12 6 HIS B C 1
ATOM 3527 O O . HIS B 1 6 ? 6.285 -11.57 -11.68 1 68.12 6 HIS B O 1
ATOM 3533 N N . CYS B 1 7 ? 6.219 -13.188 -12.93 1 90 7 CYS B N 1
ATOM 3534 C CA . CYS B 1 7 ? 5.234 -12.703 -13.898 1 90 7 CYS B CA 1
ATOM 3535 C C . CYS B 1 7 ? 3.832 -13.172 -13.523 1 90 7 CYS B C 1
ATOM 3537 O O . CYS B 1 7 ? 3.662 -13.984 -12.609 1 90 7 CYS B O 1
ATOM 3539 N N . GLY B 1 8 ? 2.867 -12.562 -13.852 1 96.25 8 GLY B N 1
ATOM 3540 C CA . GLY B 1 8 ? 1.478 -12.977 -13.734 1 96.25 8 GLY B CA 1
ATOM 3541 C C . GLY B 1 8 ? 0.786 -13.141 -15.07 1 96.25 8 GLY B C 1
ATOM 3542 O O . GLY B 1 8 ? 1.051 -12.391 -16.016 1 96.25 8 GLY B O 1
ATOM 3543 N N . VAL B 1 9 ? -0.079 -14.211 -15.141 1 98.38 9 VAL B N 1
ATOM 3544 C CA . VAL B 1 9 ? -0.833 -14.43 -16.375 1 98.38 9 VAL B CA 1
ATOM 3545 C C . VAL B 1 9 ? -2.328 -14.461 -16.062 1 98.38 9 VAL B C 1
ATOM 3547 O O . VAL B 1 9 ? -2.732 -14.828 -14.953 1 98.38 9 VAL B O 1
ATOM 3550 N N . ILE B 1 10 ? -3.098 -14.07 -17.062 1 98.69 10 ILE B N 1
ATOM 3551 C CA . ILE B 1 10 ? -4.551 -14.148 -16.953 1 98.69 10 ILE B CA 1
ATOM 3552 C C . ILE B 1 10 ? -5.148 -14.398 -18.344 1 98.69 10 ILE B C 1
ATOM 3554 O O . ILE B 1 10 ? -4.652 -13.883 -19.344 1 98.69 10 ILE B O 1
ATOM 3558 N N . GLY B 1 11 ? -6.133 -15.258 -18.453 1 98.88 11 GLY B N 1
ATOM 3559 C CA . GLY B 1 11 ? -6.906 -15.531 -19.641 1 98.88 11 GLY B CA 1
ATOM 3560 C C . GLY B 1 11 ? -8.406 -15.477 -19.422 1 98.88 11 GLY B C 1
ATOM 3561 O O . GLY B 1 11 ? -8.891 -15.922 -18.375 1 98.88 11 GLY B O 1
ATOM 3562 N N . VAL B 1 12 ? -9.102 -14.922 -20.359 1 98.75 12 VAL B N 1
ATOM 3563 C CA . VAL B 1 12 ? -10.547 -14.805 -20.266 1 98.75 12 VAL B CA 1
ATOM 3564 C C . VAL B 1 12 ? -11.203 -15.422 -21.5 1 98.75 12 VAL B C 1
ATOM 3566 O O . VAL B 1 12 ? -10.805 -15.133 -22.641 1 98.75 12 VAL B O 1
ATOM 3569 N N . SER B 1 13 ? -12.141 -16.312 -21.344 1 98.81 13 SER B N 1
ATOM 3570 C CA . SER B 1 13 ? -12.969 -16.891 -22.391 1 98.81 13 SER B CA 1
ATOM 3571 C C . SER B 1 13 ? -14.453 -16.734 -22.062 1 98.81 13 SER B C 1
ATOM 3573 O O . SER B 1 13 ? -14.906 -17.141 -20.984 1 98.81 13 SER B O 1
ATOM 3575 N N . SER B 1 14 ? -15.148 -16.172 -23 1 98.31 14 SER B N 1
ATOM 3576 C CA . SER B 1 14 ? -16.562 -15.883 -22.766 1 98.31 14 SER B CA 1
ATOM 3577 C C . SER B 1 14 ? -17.422 -16.312 -23.953 1 98.31 14 SER B C 1
ATOM 3579 O O . SER B 1 14 ? -16.953 -16.312 -25.094 1 98.31 14 SER B O 1
ATOM 3581 N N . PRO B 1 15 ? -18.672 -16.734 -23.719 1 96.94 15 PRO B N 1
ATOM 3582 C CA . PRO B 1 15 ? -19.562 -17.109 -24.828 1 96.94 15 PRO B CA 1
ATOM 3583 C C . PRO B 1 15 ? -20 -15.906 -25.656 1 96.94 15 PRO B C 1
ATOM 3585 O O . PRO B 1 15 ? -20.438 -16.062 -26.797 1 96.94 15 PRO B O 1
ATOM 3588 N N . PHE B 1 16 ? -19.969 -14.688 -25.078 1 95.81 16 PHE B N 1
ATOM 3589 C CA . PHE B 1 16 ? -20.234 -13.43 -25.766 1 95.81 16 PHE B CA 1
ATOM 3590 C C . PHE B 1 16 ? -19.125 -12.422 -25.5 1 95.81 16 PHE B C 1
ATOM 3592 O O . PHE B 1 16 ? -18.391 -12.531 -24.516 1 95.81 16 PHE B O 1
ATOM 3599 N N . PRO B 1 17 ? -19 -11.508 -26.469 1 96.12 17 PRO B N 1
ATOM 3600 C CA . PRO B 1 17 ? -17.953 -10.523 -26.25 1 96.12 17 PRO B CA 1
ATOM 3601 C C . PRO B 1 17 ? -18.094 -9.766 -24.938 1 96.12 17 PRO B C 1
ATOM 3603 O O . PRO B 1 17 ? -19.203 -9.336 -24.594 1 96.12 17 PRO B O 1
ATOM 3606 N N . VAL B 1 18 ? -17.031 -9.703 -24.203 1 95.94 18 VAL B N 1
ATOM 3607 C CA . VAL B 1 18 ? -17 -8.93 -22.969 1 95.94 18 VAL B CA 1
ATOM 3608 C C . VAL B 1 18 ? -15.875 -7.895 -23.031 1 95.94 18 VAL B C 1
ATOM 3610 O O . VAL B 1 18 ? -14.898 -8.078 -23.766 1 95.94 18 VAL B O 1
ATOM 3613 N N . PRO B 1 19 ? -16.047 -6.77 -22.297 1 95.19 19 PRO B N 1
ATOM 3614 C CA . PRO B 1 19 ? -14.992 -5.746 -22.312 1 95.19 19 PRO B CA 1
ATOM 3615 C C . PRO B 1 19 ? -13.641 -6.281 -21.844 1 95.19 19 PRO B C 1
ATOM 3617 O O . PRO B 1 19 ? -13.578 -7.082 -20.906 1 95.19 19 PRO B O 1
ATOM 3620 N N . LEU B 1 20 ? -12.562 -5.797 -22.516 1 97.69 20 LEU B N 1
ATOM 3621 C CA . LEU B 1 20 ? -11.203 -6.156 -22.125 1 97.69 20 LEU B CA 1
ATOM 3622 C C . LEU B 1 20 ? -10.867 -5.609 -20.75 1 97.69 20 LEU B C 1
ATOM 3624 O O . LEU B 1 20 ? -9.836 -5.957 -20.172 1 97.69 20 LEU B O 1
ATOM 3628 N N . LYS B 1 21 ? -11.758 -4.883 -20.219 1 94.62 21 LYS B N 1
ATOM 3629 C CA . LYS B 1 21 ? -11.641 -4.371 -18.859 1 94.62 21 LYS B CA 1
ATOM 3630 C C . LYS B 1 21 ? -11.477 -5.508 -17.859 1 94.62 21 LYS B C 1
ATOM 3632 O O . LYS B 1 21 ? -10.781 -5.359 -16.859 1 94.62 21 LYS B O 1
ATOM 3637 N N . LEU B 1 22 ? -12.133 -6.609 -18.109 1 94.88 22 LEU B N 1
ATOM 3638 C CA . LEU B 1 22 ? -12.031 -7.762 -17.219 1 94.88 22 LEU B CA 1
ATOM 3639 C C . LEU B 1 22 ? -10.594 -8.258 -17.141 1 94.88 22 LEU B C 1
ATOM 3641 O O . LEU B 1 22 ? -10.055 -8.422 -16.047 1 94.88 22 LEU B O 1
ATOM 3645 N N . THR B 1 23 ? -9.961 -8.391 -18.297 1 97.56 23 THR B N 1
ATOM 3646 C CA . THR B 1 23 ? -8.562 -8.805 -18.328 1 97.56 23 THR B CA 1
ATOM 3647 C C . THR B 1 23 ? -7.66 -7.73 -17.75 1 97.56 23 THR B C 1
ATOM 3649 O O . THR B 1 23 ? -6.75 -8.031 -16.969 1 97.56 23 THR B O 1
ATOM 3652 N N . TYR B 1 24 ? -7.961 -6.543 -18.094 1 96 24 TYR B N 1
ATOM 3653 C CA . TYR B 1 24 ? -7.211 -5.387 -17.609 1 96 24 TYR B CA 1
ATOM 3654 C C . TYR B 1 24 ? -7.238 -5.312 -16.094 1 96 24 TYR B C 1
ATOM 3656 O O . TYR B 1 24 ? -6.191 -5.219 -15.453 1 96 24 TYR B O 1
ATOM 3664 N N . ASP B 1 25 ? -8.375 -5.418 -15.531 1 93.31 25 ASP B N 1
ATOM 3665 C CA . ASP B 1 25 ? -8.531 -5.363 -14.078 1 93.31 25 ASP B CA 1
ATOM 3666 C C . ASP B 1 25 ? -7.883 -6.57 -13.414 1 93.31 25 ASP B C 1
ATOM 3668 O O . ASP B 1 25 ? -7.316 -6.457 -12.32 1 93.31 25 ASP B O 1
ATOM 3672 N N . GLY B 1 26 ? -7.996 -7.664 -14.023 1 95.62 26 GLY B N 1
ATOM 3673 C CA . GLY B 1 26 ? -7.309 -8.844 -13.516 1 95.62 26 GLY B CA 1
ATOM 3674 C C . GLY B 1 26 ? -5.805 -8.664 -13.438 1 95.62 26 GLY B C 1
ATOM 3675 O O . GLY B 1 26 ? -5.18 -9.086 -12.461 1 95.62 26 GLY B O 1
ATOM 3676 N N . LEU B 1 27 ? -5.25 -8.055 -14.461 1 96.44 27 LEU B N 1
ATOM 3677 C CA . LEU B 1 27 ? -3.816 -7.781 -14.469 1 96.44 27 LEU B CA 1
ATOM 3678 C C . LEU B 1 27 ? -3.439 -6.82 -13.352 1 96.44 27 LEU B C 1
ATOM 3680 O O . LEU B 1 27 ? -2.389 -6.973 -12.719 1 96.44 27 LEU B O 1
ATOM 3684 N N . LYS B 1 28 ? -4.25 -5.895 -13.125 1 93.25 28 LYS B N 1
ATOM 3685 C CA . LYS B 1 28 ? -3.994 -4.969 -12.031 1 93.25 28 LYS B CA 1
ATOM 3686 C C . LYS B 1 28 ? -3.941 -5.703 -10.695 1 93.25 28 LYS B C 1
ATOM 3688 O O . LYS B 1 28 ? -3.123 -5.379 -9.828 1 93.25 28 LYS B O 1
ATOM 3693 N N . LEU B 1 29 ? -4.809 -6.641 -10.555 1 94.12 29 LEU B N 1
ATOM 3694 C CA . LEU B 1 29 ? -4.871 -7.414 -9.32 1 94.12 29 LEU B CA 1
ATOM 3695 C C . LEU B 1 29 ? -3.662 -8.336 -9.195 1 94.12 29 LEU B C 1
ATOM 3697 O O . LEU B 1 29 ? -3.365 -8.836 -8.109 1 94.12 29 LEU B O 1
ATOM 3701 N N . LEU B 1 30 ? -2.961 -8.531 -10.305 1 95.12 30 LEU B N 1
ATOM 3702 C CA . LEU B 1 30 ? -1.76 -9.359 -10.32 1 95.12 30 LEU B CA 1
ATOM 3703 C C . LEU B 1 30 ? -0.506 -8.5 -10.422 1 95.12 30 LEU B C 1
ATOM 3705 O O . LEU B 1 30 ? 0.592 -9.016 -10.641 1 95.12 30 LEU B O 1
ATOM 3709 N N . GLN B 1 31 ? -0.626 -7.191 -10.266 1 92.38 31 GLN B N 1
ATOM 3710 C CA . GLN B 1 31 ? 0.461 -6.242 -10.477 1 92.38 31 GLN B CA 1
ATOM 3711 C C . GLN B 1 31 ? 1.646 -6.547 -9.57 1 92.38 31 GLN B C 1
ATOM 3713 O O . GLN B 1 31 ? 2.799 -6.332 -9.945 1 92.38 31 GLN B O 1
ATOM 3718 N N . HIS B 1 32 ? 1.407 -7.109 -8.398 1 89.25 32 HIS B N 1
ATOM 3719 C CA . HIS B 1 32 ? 2.465 -7.422 -7.441 1 89.25 32 HIS B CA 1
ATOM 3720 C C . HIS B 1 32 ? 3.416 -8.477 -7.996 1 89.25 32 HIS B C 1
ATOM 3722 O O . HIS B 1 32 ? 4.543 -8.617 -7.516 1 89.25 32 HIS B O 1
ATOM 3728 N N . ARG B 1 33 ? 2.984 -9.141 -9.023 1 93 33 ARG B N 1
ATOM 3729 C CA . ARG B 1 33 ? 3.807 -10.195 -9.602 1 93 33 ARG B CA 1
ATOM 3730 C C . ARG B 1 33 ? 4.715 -9.641 -10.695 1 93 33 ARG B C 1
ATOM 3732 O O . ARG B 1 33 ? 5.621 -10.336 -11.164 1 93 33 ARG B O 1
ATOM 3739 N N . GLY B 1 34 ? 4.426 -8.453 -11.102 1 89.25 34 GLY B N 1
ATOM 3740 C CA . GLY B 1 34 ? 5.242 -7.84 -12.141 1 89.25 34 GLY B CA 1
ATOM 3741 C C . GLY B 1 34 ? 4.957 -6.363 -12.328 1 89.25 34 GLY B C 1
ATOM 3742 O O . GLY B 1 34 ? 3.805 -5.969 -12.523 1 89.25 34 GLY B O 1
ATOM 3743 N N . GLU B 1 35 ? 6.074 -5.555 -12.375 1 85.94 35 GLU B N 1
ATOM 3744 C CA . GLU B 1 35 ? 5.863 -4.109 -12.453 1 85.94 35 GLU B CA 1
ATOM 3745 C C . GLU B 1 35 ? 6.668 -3.498 -13.594 1 85.94 35 GLU B C 1
ATOM 3747 O O . GLU B 1 35 ? 6.711 -2.275 -13.75 1 85.94 35 GLU B O 1
ATOM 3752 N N . GLU B 1 36 ? 7.277 -4.34 -14.406 1 87.19 36 GLU B N 1
ATOM 3753 C CA . GLU B 1 36 ? 8.203 -3.805 -15.406 1 87.19 36 GLU B CA 1
ATOM 3754 C C . GLU B 1 36 ? 7.508 -3.598 -16.75 1 87.19 36 GLU B C 1
ATOM 3756 O O . GLU B 1 36 ? 7.859 -2.691 -17.5 1 87.19 36 GLU B O 1
ATOM 3761 N N . SER B 1 37 ? 6.621 -4.508 -17.062 1 92.38 37 SER B N 1
ATOM 3762 C CA . SER B 1 37 ? 5.832 -4.406 -18.297 1 92.38 37 SER B CA 1
ATOM 3763 C C . SER B 1 37 ? 4.508 -5.152 -18.156 1 92.38 37 SER B C 1
ATOM 3765 O O . SER B 1 37 ? 4.316 -5.922 -17.219 1 92.38 37 SER B O 1
ATOM 3767 N N . ALA B 1 38 ? 3.625 -4.879 -19.047 1 95.75 38 ALA B N 1
ATOM 3768 C CA . ALA B 1 38 ? 2.32 -5.535 -19.094 1 95.75 38 ALA B CA 1
ATOM 3769 C C . ALA B 1 38 ? 1.771 -5.562 -20.531 1 95.75 38 ALA B C 1
ATOM 3771 O O . ALA B 1 38 ? 2.227 -4.805 -21.391 1 95.75 38 ALA B O 1
ATOM 3772 N N . GLY B 1 39 ? 0.866 -6.457 -20.734 1 97.31 39 GLY B N 1
ATOM 3773 C CA . GLY B 1 39 ? 0.256 -6.523 -22.047 1 97.31 39 GLY B CA 1
ATOM 3774 C C . GLY B 1 39 ? -1.017 -7.348 -22.078 1 97.31 39 GLY B C 1
ATOM 3775 O O . GLY B 1 39 ? -1.275 -8.133 -21.156 1 97.31 39 GLY B O 1
ATOM 3776 N N . ILE B 1 40 ? -1.812 -7.102 -23.141 1 98.38 40 ILE B N 1
ATOM 3777 C CA . ILE B 1 40 ? -3.043 -7.836 -23.406 1 98.38 40 ILE B CA 1
ATOM 3778 C C . ILE B 1 40 ? -3.102 -8.219 -24.875 1 98.38 40 ILE B C 1
ATOM 3780 O O . ILE B 1 40 ? -2.752 -7.418 -25.75 1 98.38 40 ILE B O 1
ATOM 3784 N N . SER B 1 41 ? -3.412 -9.383 -25.141 1 98.56 41 SER B N 1
ATOM 3785 C CA . SER B 1 41 ? -3.77 -9.852 -26.469 1 98.56 41 SER B CA 1
ATOM 3786 C C . SER B 1 41 ? -5.219 -10.32 -26.516 1 98.56 41 SER B C 1
ATOM 3788 O O . SER B 1 41 ? -5.738 -10.859 -25.547 1 98.56 41 SER B O 1
ATOM 3790 N N . TYR B 1 42 ? -5.887 -10.125 -27.625 1 98.56 42 TYR B N 1
ATOM 3791 C CA . TYR B 1 42 ? -7.293 -10.484 -27.766 1 98.56 42 TYR B CA 1
ATOM 3792 C C . TYR B 1 42 ? -7.633 -10.789 -29.219 1 98.56 42 TYR B C 1
ATOM 3794 O O . TYR B 1 42 ? -6.879 -10.438 -30.125 1 98.56 42 TYR B O 1
ATOM 3802 N N . VAL B 1 43 ? -8.711 -11.477 -29.391 1 98 43 VAL B N 1
ATOM 3803 C CA . VAL B 1 43 ? -9.18 -11.805 -30.734 1 98 43 VAL B CA 1
ATOM 3804 C C . VAL B 1 43 ? -10.133 -10.719 -31.219 1 98 43 VAL B C 1
ATOM 3806 O O . VAL B 1 43 ? -11.078 -10.344 -30.516 1 98 43 VAL B O 1
ATOM 3809 N N . ASP B 1 44 ? -9.852 -10.172 -32.375 1 96.69 44 ASP B N 1
ATOM 3810 C CA . ASP B 1 44 ? -10.688 -9.203 -33.062 1 96.69 44 ASP B CA 1
ATOM 3811 C C . ASP B 1 44 ? -10.992 -9.648 -34.469 1 96.69 44 ASP B C 1
ATOM 3813 O O . ASP B 1 44 ? -10.141 -9.516 -35.375 1 96.69 44 ASP B O 1
ATOM 3817 N N . SER B 1 45 ? -12.195 -10.086 -34.75 1 93.94 45 SER B N 1
ATOM 3818 C CA . SER B 1 45 ? -12.633 -10.516 -36.062 1 93.94 45 SER B CA 1
ATOM 3819 C C . SER B 1 45 ? -11.695 -11.57 -36.625 1 93.94 45 SER B C 1
ATOM 3821 O O . SER B 1 45 ? -11.227 -11.438 -37.781 1 93.94 45 SER B O 1
ATOM 3823 N N . GLY B 1 46 ? -11.281 -12.445 -35.812 1 93.31 46 GLY B N 1
ATOM 3824 C CA . GLY B 1 46 ? -10.484 -13.578 -36.281 1 93.31 46 GLY B CA 1
ATOM 3825 C C . GLY B 1 46 ? -9 -13.281 -36.312 1 93.31 46 GLY B C 1
ATOM 3826 O O . GLY B 1 46 ? -8.211 -14.102 -36.812 1 93.31 46 GLY B O 1
ATOM 3827 N N . ASN B 1 47 ? -8.641 -12.102 -35.844 1 96.38 47 ASN B N 1
ATOM 3828 C CA . ASN B 1 47 ? -7.23 -11.727 -35.781 1 96.38 47 ASN B CA 1
ATOM 3829 C C . ASN B 1 47 ? -6.762 -11.531 -34.344 1 96.38 47 ASN B C 1
ATOM 3831 O O . ASN B 1 47 ? -7.539 -11.117 -33.5 1 96.38 47 ASN B O 1
ATOM 3835 N N . LEU B 1 48 ? -5.496 -11.867 -34.219 1 97.88 48 LEU B N 1
ATOM 3836 C CA . LEU B 1 48 ? -4.895 -11.641 -32.906 1 97.88 48 LEU B CA 1
ATOM 3837 C C . LEU B 1 48 ? -4.312 -10.234 -32.781 1 97.88 48 LEU B C 1
ATOM 3839 O O . LEU B 1 48 ? -3.484 -9.844 -33.625 1 97.88 48 LEU B O 1
ATOM 3843 N N . LYS B 1 49 ? -4.809 -9.508 -31.844 1 97.75 49 LYS B N 1
ATOM 3844 C CA . LYS B 1 49 ? -4.305 -8.164 -31.562 1 97.75 49 LYS B CA 1
ATOM 3845 C C . LYS B 1 49 ? -3.482 -8.133 -30.281 1 97.75 49 LYS B C 1
ATOM 3847 O O . LYS B 1 49 ? -3.689 -8.961 -29.391 1 97.75 49 LYS B O 1
ATOM 3852 N N . LEU B 1 50 ? -2.535 -7.195 -30.312 1 96.31 50 LEU B N 1
ATOM 3853 C CA . LEU B 1 50 ? -1.604 -7.121 -29.188 1 96.31 50 LEU B CA 1
ATOM 3854 C C . LEU B 1 50 ? -1.396 -5.676 -28.75 1 96.31 50 LEU B C 1
ATOM 3856 O O . LEU B 1 50 ? -1.232 -4.785 -29.594 1 96.31 50 LEU B O 1
ATOM 3860 N N . ASN B 1 51 ? -1.519 -5.434 -27.484 1 96.62 51 ASN B N 1
ATOM 3861 C CA . ASN B 1 51 ? -1.128 -4.18 -26.844 1 96.62 51 ASN B CA 1
ATOM 3862 C C . ASN B 1 51 ? -0.221 -4.414 -25.641 1 96.62 51 ASN B C 1
ATOM 3864 O O . ASN B 1 51 ? -0.623 -5.066 -24.672 1 96.62 51 ASN B O 1
ATOM 3868 N N . ARG B 1 52 ? 1.02 -3.979 -25.688 1 94.81 52 ARG B N 1
ATOM 3869 C CA . ARG B 1 52 ? 1.977 -4.164 -24.609 1 94.81 52 ARG B CA 1
ATOM 3870 C C . ARG B 1 52 ? 2.842 -2.922 -24.422 1 94.81 52 ARG B C 1
ATOM 3872 O O . ARG B 1 52 ? 2.98 -2.111 -25.344 1 94.81 52 ARG B O 1
ATOM 3879 N N . GLY B 1 53 ? 3.371 -2.775 -23.25 1 93.69 53 GLY B N 1
ATOM 3880 C CA . GLY B 1 53 ? 4.227 -1.641 -22.938 1 93.69 53 GLY B CA 1
ATOM 3881 C C . GLY B 1 53 ? 5.016 -1.819 -21.656 1 93.69 53 GLY B C 1
ATOM 3882 O O . GLY B 1 53 ? 4.926 -2.861 -21 1 93.69 53 GLY B O 1
ATOM 3883 N N . LEU B 1 54 ? 5.836 -0.816 -21.406 1 90.12 54 LEU B N 1
ATOM 3884 C CA . LEU B 1 54 ? 6.66 -0.842 -20.203 1 90.12 54 LEU B CA 1
ATOM 3885 C C . LEU B 1 54 ? 5.914 -0.24 -19.016 1 90.12 54 LEU B C 1
ATOM 3887 O O . LEU B 1 54 ? 4.984 0.548 -19.203 1 90.12 54 LEU B O 1
ATOM 3891 N N . GLY B 1 55 ? 6.262 -0.678 -17.828 1 87.12 55 GLY B N 1
ATOM 3892 C CA . GLY B 1 55 ? 5.719 -0.092 -16.609 1 87.12 55 GLY B CA 1
ATOM 3893 C C . GLY B 1 55 ? 4.543 -0.867 -16.047 1 87.12 55 GLY B C 1
ATOM 3894 O O . GLY B 1 55 ? 4.375 -2.051 -16.344 1 87.12 55 GLY B O 1
ATOM 3895 N N . LEU B 1 56 ? 3.797 -0.197 -15.188 1 88 56 LEU B N 1
ATOM 3896 C CA . LEU B 1 56 ? 2.609 -0.774 -14.562 1 88 56 LEU B CA 1
ATOM 3897 C C . LEU B 1 56 ? 1.498 -0.966 -15.594 1 88 56 LEU B C 1
ATOM 3899 O O . LEU B 1 56 ? 1.568 -0.426 -16.703 1 88 56 LEU B O 1
ATOM 3903 N N . VAL B 1 57 ? 0.516 -1.703 -15.258 1 92.81 57 VAL B N 1
ATOM 3904 C CA . VAL B 1 57 ? -0.59 -2.033 -16.141 1 92.81 57 VAL B CA 1
ATOM 3905 C C . VAL B 1 57 ? -1.203 -0.751 -16.703 1 92.81 57 VAL B C 1
ATOM 3907 O O . VAL B 1 57 ? -1.431 -0.641 -17.922 1 92.81 57 VAL B O 1
ATOM 3910 N N . GLU B 1 58 ? -1.337 0.293 -15.844 1 86.56 58 GLU B N 1
ATOM 3911 C CA . GLU B 1 58 ? -1.98 1.541 -16.25 1 86.56 58 GLU B CA 1
ATOM 3912 C C . GLU B 1 58 ? -1.092 2.344 -17.188 1 86.56 58 GLU B C 1
ATOM 3914 O O . GLU B 1 58 ? -1.584 3.172 -17.953 1 86.56 58 GLU B O 1
ATOM 3919 N N . GLU B 1 59 ? 0.146 2.104 -17.156 1 84.62 59 GLU B N 1
ATOM 3920 C CA . GLU B 1 59 ? 1.105 2.787 -18.016 1 84.62 59 GLU B CA 1
ATOM 3921 C C . GLU B 1 59 ? 1.306 2.033 -19.328 1 84.62 59 GLU B C 1
ATOM 3923 O O . GLU B 1 59 ? 1.421 2.646 -20.391 1 84.62 59 GLU B O 1
ATOM 3928 N N . ALA B 1 60 ? 1.27 0.726 -19.219 1 92.31 60 ALA B N 1
ATOM 3929 C CA . ALA B 1 60 ? 1.685 -0.136 -20.328 1 92.31 60 ALA B CA 1
ATOM 3930 C C . ALA B 1 60 ? 0.545 -0.342 -21.312 1 92.31 60 ALA B C 1
ATOM 3932 O O . ALA B 1 60 ? 0.783 -0.54 -22.516 1 92.31 60 ALA B O 1
ATOM 3933 N N . ILE B 1 61 ? -0.671 -0.329 -20.781 1 94.75 61 ILE B N 1
ATOM 3934 C CA . ILE B 1 61 ? -1.822 -0.695 -21.594 1 94.75 61 ILE B CA 1
ATOM 3935 C C . ILE B 1 61 ? -2.701 0.531 -21.828 1 94.75 61 ILE B C 1
ATOM 3937 O O . ILE B 1 61 ? -3.059 1.235 -20.875 1 94.75 61 ILE B O 1
ATOM 3941 N N . ASP B 1 62 ? -3.111 0.744 -23.047 1 91 62 ASP B N 1
ATOM 3942 C CA . ASP B 1 62 ? -3.988 1.854 -23.391 1 91 62 ASP B CA 1
ATOM 3943 C C . ASP B 1 62 ? -5.355 1.712 -22.734 1 91 62 ASP B C 1
ATOM 3945 O O . ASP B 1 62 ? -6.07 0.736 -22.969 1 91 62 ASP B O 1
ATOM 3949 N N . ARG B 1 63 ? -5.719 2.682 -22.078 1 87.62 63 ARG B N 1
ATOM 3950 C CA . ARG B 1 63 ? -6.965 2.641 -21.312 1 87.62 63 ARG B CA 1
ATOM 3951 C C . ARG B 1 63 ? -8.164 2.484 -22.25 1 87.62 63 ARG B C 1
ATOM 3953 O O . ARG B 1 63 ? -9.172 1.885 -21.859 1 87.62 63 ARG B O 1
ATOM 3960 N N . SER B 1 64 ? -8.109 2.992 -23.375 1 91.25 64 SER B N 1
ATOM 3961 C CA . SER B 1 64 ? -9.203 2.904 -24.344 1 91.25 64 SER B CA 1
ATOM 3962 C C . SER B 1 64 ? -9.5 1.455 -24.703 1 91.25 64 SER B C 1
ATOM 3964 O O . SER B 1 64 ? -10.625 1.127 -25.094 1 91.25 64 SER B O 1
ATOM 3966 N N . LEU B 1 65 ? -8.523 0.645 -24.547 1 94.5 65 LEU B N 1
ATOM 3967 C CA . LEU B 1 65 ? -8.656 -0.767 -24.891 1 94.5 65 LEU B CA 1
ATOM 3968 C C . LEU B 1 65 ? -9.648 -1.46 -23.969 1 94.5 65 LEU B C 1
ATOM 3970 O O . LEU B 1 65 ? -10.266 -2.461 -24.344 1 94.5 65 LEU B O 1
ATOM 3974 N N . THR B 1 66 ? -9.82 -0.926 -22.828 1 92.75 66 THR B N 1
ATOM 3975 C CA . THR B 1 66 ? -10.664 -1.569 -21.828 1 92.75 66 THR B CA 1
ATOM 3976 C C . THR B 1 66 ? -12.125 -1.577 -22.281 1 92.75 66 THR B C 1
ATOM 3978 O O . THR B 1 66 ? -12.922 -2.373 -21.781 1 92.75 66 THR B O 1
ATOM 3981 N N . TYR B 1 67 ? -12.422 -0.74 -23.297 1 92.31 67 TYR B N 1
ATOM 3982 C CA . TYR B 1 67 ? -13.797 -0.625 -23.766 1 92.31 67 TYR B CA 1
ATOM 3983 C C . TYR B 1 67 ? -14.047 -1.545 -24.953 1 92.31 67 TYR B C 1
ATOM 3985 O O . TYR B 1 67 ? -15.188 -1.74 -25.359 1 92.31 67 TYR B O 1
ATOM 3993 N N . PHE B 1 68 ? -12.992 -2.057 -25.453 1 95.06 68 PHE B N 1
ATOM 3994 C CA . PHE B 1 68 ? -13.141 -3.012 -26.547 1 95.06 68 PHE B CA 1
ATOM 3995 C C . PHE B 1 68 ? -13.609 -4.363 -26.016 1 95.06 68 PHE B C 1
ATOM 3997 O O . PHE B 1 68 ? -13.211 -4.785 -24.938 1 95.06 68 PHE B O 1
ATOM 4004 N N . SER B 1 69 ? -14.461 -4.988 -26.734 1 96.62 69 SER B N 1
ATOM 4005 C CA . SER B 1 69 ? -15 -6.27 -26.297 1 96.62 69 SER B CA 1
ATOM 4006 C C . SER B 1 69 ? -14.492 -7.414 -27.156 1 96.62 69 SER B C 1
ATOM 4008 O O . SER B 1 69 ? -14.289 -7.25 -28.359 1 96.62 69 SER B O 1
ATOM 4010 N N . SER B 1 70 ? -14.195 -8.484 -26.547 1 97.69 70 SER B N 1
ATOM 4011 C CA . SER B 1 70 ? -13.75 -9.711 -27.188 1 97.69 70 SER B CA 1
ATOM 4012 C C . SER B 1 70 ? -14.234 -10.945 -26.422 1 97.69 70 SER B C 1
ATOM 4014 O O . SER B 1 70 ? -14.617 -10.844 -25.266 1 97.69 70 SER B O 1
ATOM 4016 N N . THR B 1 71 ? -14.281 -12.055 -27.125 1 97.56 71 THR B N 1
ATOM 4017 C CA . THR B 1 71 ? -14.68 -13.297 -26.469 1 97.56 71 THR B CA 1
ATOM 4018 C C . THR B 1 71 ? -13.469 -13.977 -25.828 1 97.56 71 THR B C 1
ATOM 4020 O O . THR B 1 71 ? -13.617 -14.883 -25 1 97.56 71 THR B O 1
ATOM 4023 N N . SER B 1 72 ? -12.312 -13.602 -26.297 1 98.5 72 SER B N 1
ATOM 4024 C CA . SER B 1 72 ? -11.102 -14.25 -25.812 1 98.5 72 SER B CA 1
ATOM 4025 C C . SER B 1 72 ? -9.961 -13.25 -25.656 1 98.5 72 SER B C 1
ATOM 4027 O O . SER B 1 72 ? -9.703 -12.461 -26.578 1 98.5 72 SER B O 1
ATOM 4029 N N . SER B 1 73 ? -9.289 -13.273 -24.531 1 98.75 73 SER B N 1
ATOM 4030 C CA . SER B 1 73 ? -8.141 -12.406 -24.281 1 98.75 73 SER B CA 1
ATOM 4031 C C . SER B 1 73 ? -7.16 -13.047 -23.312 1 98.75 73 SER B C 1
ATOM 4033 O O . SER B 1 73 ? -7.551 -13.875 -22.484 1 98.75 73 SER B O 1
ATOM 4035 N N . VAL B 1 74 ? -5.895 -12.719 -23.438 1 98.81 74 VAL B N 1
ATOM 4036 C CA . VAL B 1 74 ? -4.812 -13.164 -22.578 1 98.81 74 VAL B CA 1
ATOM 4037 C C . VAL B 1 74 ? -3.98 -11.961 -22.125 1 98.81 74 VAL B C 1
ATOM 4039 O O . VAL B 1 74 ? -3.721 -11.055 -22.906 1 98.81 74 VAL B O 1
ATOM 4042 N N . GLY B 1 75 ? -3.654 -11.922 -20.828 1 98.56 75 GLY B N 1
ATOM 4043 C CA . GLY B 1 75 ? -2.854 -10.844 -20.281 1 98.56 75 GLY B CA 1
ATOM 4044 C C . GLY B 1 75 ? -1.629 -11.336 -19.531 1 98.56 75 GLY B C 1
ATOM 4045 O O . GLY B 1 75 ? -1.559 -12.5 -19.141 1 98.56 75 GLY B O 1
ATOM 4046 N N . HIS B 1 76 ? -0.699 -10.391 -19.344 1 98 76 HIS B N 1
ATOM 4047 C CA . HIS B 1 76 ? 0.567 -10.719 -18.703 1 98 76 HIS B CA 1
ATOM 4048 C C . HIS B 1 76 ? 1.158 -9.5 -18 1 98 76 HIS B C 1
ATOM 4050 O O . HIS B 1 76 ? 1.108 -8.383 -18.531 1 98 76 HIS B O 1
ATOM 4056 N N . VAL B 1 77 ? 1.699 -9.695 -16.766 1 95.69 77 VAL B N 1
ATOM 4057 C CA . VAL B 1 77 ? 2.555 -8.719 -16.109 1 95.69 77 VAL B CA 1
ATOM 4058 C C . VAL B 1 77 ? 3.939 -9.32 -15.875 1 95.69 77 VAL B C 1
ATOM 4060 O O . VAL B 1 77 ? 4.062 -10.5 -15.547 1 95.69 77 VAL B O 1
ATOM 4063 N N . ARG B 1 78 ? 4.938 -8.367 -16.016 1 90.75 78 ARG B N 1
ATOM 4064 C CA . ARG B 1 78 ? 6.297 -8.906 -16.031 1 90.75 78 ARG B CA 1
ATOM 4065 C C . ARG B 1 78 ? 7.156 -8.25 -14.961 1 90.75 78 ARG B C 1
ATOM 4067 O O . ARG B 1 78 ? 7.035 -7.051 -14.703 1 90.75 78 ARG B O 1
ATOM 4074 N N . TYR B 1 79 ? 8.008 -9.039 -14.414 1 76.88 79 TYR B N 1
ATOM 4075 C CA . TYR B 1 79 ? 9.234 -8.594 -13.758 1 76.88 79 TYR B CA 1
ATOM 4076 C C . TYR B 1 79 ? 10.469 -9.07 -14.516 1 76.88 79 TYR B C 1
ATOM 4078 O O . TYR B 1 79 ? 10.484 -10.18 -15.047 1 76.88 79 TYR B O 1
ATOM 4086 N N . SER B 1 80 ? 11.336 -8.055 -15.125 1 56.22 80 SER B N 1
ATOM 4087 C CA . SER B 1 80 ? 12.492 -8.516 -15.883 1 56.22 80 SER B CA 1
ATOM 4088 C C . SER B 1 80 ? 13.453 -9.297 -15 1 56.22 80 SER B C 1
ATOM 4090 O O . SER B 1 80 ? 13.75 -8.891 -13.875 1 56.22 80 SER B O 1
ATOM 4092 N N . THR B 1 81 ? 13.555 -10.57 -15.258 1 43.22 81 THR B N 1
ATOM 4093 C CA . THR B 1 81 ? 14.562 -11.383 -14.586 1 43.22 81 THR B CA 1
ATOM 4094 C C . THR B 1 81 ? 15.969 -10.953 -15 1 43.22 81 THR B C 1
ATOM 4096 O O . THR B 1 81 ? 16.953 -11.32 -14.352 1 43.22 81 THR B O 1
ATOM 4099 N N . SER B 1 82 ? 16.047 -10.188 -16.141 1 44.88 82 SER B N 1
ATOM 4100 C CA . SER B 1 82 ? 17.375 -10.047 -16.734 1 44.88 82 SER B CA 1
ATOM 4101 C C . SER B 1 82 ? 17.844 -8.594 -16.688 1 44.88 82 SER B C 1
ATOM 4103 O O . SER B 1 82 ? 18.922 -8.273 -17.188 1 44.88 82 SER B O 1
ATOM 4105 N N . GLY B 1 83 ? 17.203 -7.469 -15.891 1 47.31 83 GLY B N 1
ATOM 4106 C CA . GLY B 1 83 ? 17.797 -6.148 -15.734 1 47.31 83 GLY B CA 1
ATOM 4107 C C . GLY B 1 83 ? 17.016 -5.059 -16.453 1 47.31 83 GLY B C 1
ATOM 4108 O O . GLY B 1 83 ? 16.125 -4.434 -15.875 1 47.31 83 GLY B O 1
ATOM 4109 N N . VAL B 1 84 ? 17.516 -4.695 -17.828 1 50.81 84 VAL B N 1
ATOM 4110 C CA . VAL B 1 84 ? 17.078 -3.455 -18.453 1 50.81 84 VAL B CA 1
ATOM 4111 C C . VAL B 1 84 ? 15.695 -3.639 -19.062 1 50.81 84 VAL B C 1
ATOM 4113 O O . VAL B 1 84 ? 15.492 -4.523 -19.906 1 50.81 84 VAL B O 1
ATOM 4116 N N . PRO B 1 85 ? 14.609 -2.883 -18.609 1 61 85 PRO B N 1
ATOM 4117 C CA . PRO B 1 85 ? 13.273 -3.012 -19.203 1 61 85 PRO B CA 1
ATOM 4118 C C . PRO B 1 85 ? 13.266 -2.768 -20.703 1 61 85 PRO B C 1
ATOM 4120 O O . PRO B 1 85 ? 13.867 -1.802 -21.188 1 61 85 PRO B O 1
ATOM 4123 N N . ASP B 1 86 ? 13.047 -3.783 -21.547 1 72.69 86 ASP B N 1
ATOM 4124 C CA . ASP B 1 86 ? 12.891 -3.738 -22.984 1 72.69 86 ASP B CA 1
ATOM 4125 C C . ASP B 1 86 ? 11.484 -4.164 -23.406 1 72.69 86 ASP B C 1
ATOM 4127 O O . ASP B 1 86 ? 11.008 -5.227 -23 1 72.69 86 ASP B O 1
ATOM 4131 N N . VAL B 1 87 ? 10.859 -3.293 -24.125 1 79.81 87 VAL B N 1
ATOM 4132 C CA . VAL B 1 87 ? 9.484 -3.535 -24.562 1 79.81 87 VAL B CA 1
ATOM 4133 C C . VAL B 1 87 ? 9.414 -4.828 -25.375 1 79.81 87 VAL B C 1
ATOM 4135 O O . VAL B 1 87 ? 8.391 -5.508 -25.375 1 79.81 87 VAL B O 1
ATOM 4138 N N . SER B 1 88 ? 10.578 -5.215 -25.906 1 79.56 88 SER B N 1
ATOM 4139 C CA . SER B 1 88 ? 10.617 -6.422 -26.719 1 79.56 88 SER B CA 1
ATOM 4140 C C . SER B 1 88 ? 10.406 -7.672 -25.875 1 79.56 88 SER B C 1
ATOM 4142 O O . SER B 1 88 ? 10.039 -8.727 -26.391 1 79.56 88 SER B O 1
ATOM 4144 N N . GLU B 1 89 ? 10.531 -7.508 -24.578 1 83.81 89 GLU B N 1
ATOM 4145 C CA . GLU B 1 89 ? 10.391 -8.656 -23.688 1 83.81 89 GLU B CA 1
ATOM 4146 C C . GLU B 1 89 ? 9.023 -8.656 -23.016 1 83.81 89 GLU B C 1
ATOM 4148 O O . GLU B 1 89 ? 8.688 -9.594 -22.281 1 83.81 89 GLU B O 1
ATOM 4153 N N . ALA B 1 90 ? 8.367 -7.574 -23.281 1 91.44 90 ALA B N 1
ATOM 4154 C CA . ALA B 1 90 ? 7.016 -7.52 -22.719 1 91.44 90 ALA B CA 1
ATOM 4155 C C . ALA B 1 90 ? 6.129 -8.609 -23.328 1 91.44 90 ALA B C 1
ATOM 4157 O O . ALA B 1 90 ? 6.184 -8.875 -24.531 1 91.44 90 ALA B O 1
ATOM 4158 N N . GLN B 1 91 ? 5.461 -9.258 -22.5 1 94.88 91 GLN B N 1
ATOM 4159 C CA . GLN B 1 91 ? 4.547 -10.32 -22.906 1 94.88 91 GLN B CA 1
ATOM 4160 C C . GLN B 1 91 ? 3.1 -9.836 -22.891 1 94.88 91 GLN B C 1
ATOM 4162 O O . GLN B 1 91 ? 2.787 -8.82 -22.25 1 94.88 91 GLN B O 1
ATOM 4167 N N . PRO B 1 92 ? 2.148 -10.523 -23.609 1 97.25 92 PRO B N 1
ATOM 4168 C CA . PRO B 1 92 ? 2.281 -11.758 -24.391 1 97.25 92 PRO B CA 1
ATOM 4169 C C . PRO B 1 92 ? 3.064 -11.555 -25.688 1 97.25 92 PRO B C 1
ATOM 4171 O O . PRO B 1 92 ? 3.234 -10.414 -26.125 1 97.25 92 PRO B O 1
ATOM 4174 N N . LEU B 1 93 ? 3.586 -12.625 -26.203 1 96.75 93 LEU B N 1
ATOM 4175 C CA . LEU B 1 93 ? 4.234 -12.633 -27.516 1 96.75 93 LEU B CA 1
ATOM 4176 C C . LEU B 1 93 ? 3.363 -13.344 -28.547 1 96.75 93 LEU B C 1
ATOM 4178 O O . LEU B 1 93 ? 2.582 -14.234 -28.203 1 96.75 93 LEU B O 1
ATOM 4182 N N . SER B 1 94 ? 3.525 -12.891 -29.797 1 96.62 94 SER B N 1
ATOM 4183 C CA . SER B 1 94 ? 2.709 -13.477 -30.859 1 96.62 94 SER B CA 1
ATOM 4184 C C . SER B 1 94 ? 3.484 -13.562 -32.156 1 96.62 94 SER B C 1
ATOM 4186 O O . SER B 1 94 ? 4.363 -12.742 -32.438 1 96.62 94 SER B O 1
ATOM 4188 N N . ASP B 1 95 ? 3.191 -14.586 -32.938 1 95.06 95 ASP B N 1
ATOM 4189 C CA . ASP B 1 95 ? 3.715 -14.664 -34.281 1 95.06 95 ASP B CA 1
ATOM 4190 C C . ASP B 1 95 ? 2.605 -14.453 -35.312 1 95.06 95 ASP B C 1
ATOM 4192 O O . ASP B 1 95 ? 2.779 -14.758 -36.5 1 95.06 95 ASP B O 1
ATOM 4196 N N . GLY B 1 96 ? 1.463 -13.977 -34.781 1 93.56 96 GLY B N 1
ATOM 4197 C CA . GLY B 1 96 ? 0.327 -13.727 -35.656 1 93.56 96 GLY B CA 1
ATOM 4198 C C . GLY B 1 96 ? -0.662 -14.875 -35.719 1 93.56 96 GLY B C 1
ATOM 4199 O O . GLY B 1 96 ? -1.845 -14.68 -36 1 93.56 96 GLY B O 1
ATOM 4200 N N . ARG B 1 97 ? -0.167 -16.078 -35.406 1 93.81 97 ARG B N 1
ATOM 4201 C CA . ARG B 1 97 ? -1.028 -17.266 -35.406 1 93.81 97 ARG B CA 1
ATOM 4202 C C . ARG B 1 97 ? -1.394 -17.672 -34 1 93.81 97 ARG B C 1
ATOM 4204 O O . ARG B 1 97 ? -2.52 -18.109 -33.75 1 93.81 97 ARG B O 1
ATOM 4211 N N . ILE B 1 98 ? -0.421 -17.594 -33.094 1 97.56 98 ILE B N 1
ATOM 4212 C CA . ILE B 1 98 ? -0.695 -17.922 -31.688 1 97.56 98 ILE B CA 1
ATOM 4213 C C . ILE B 1 98 ? -0.088 -16.844 -30.781 1 97.56 98 ILE B C 1
ATOM 4215 O O . ILE B 1 98 ? 0.744 -16.047 -31.234 1 97.56 98 ILE B O 1
ATOM 4219 N N . VAL B 1 99 ? -0.607 -16.766 -29.594 1 98.06 99 VAL B N 1
ATOM 4220 C CA . VAL B 1 99 ? -0.137 -15.883 -28.531 1 98.06 99 VAL B CA 1
ATOM 4221 C C . VAL B 1 99 ? 0.331 -16.719 -27.344 1 98.06 99 VAL B C 1
ATOM 4223 O O . VAL B 1 99 ? -0.302 -17.719 -27 1 98.06 99 VAL B O 1
ATOM 4226 N N . VAL B 1 100 ? 1.485 -16.297 -26.781 1 98.12 100 VAL B N 1
ATOM 4227 C CA . VAL B 1 100 ? 2.002 -17 -25.609 1 98.12 100 VAL B CA 1
ATOM 4228 C C . VAL B 1 100 ? 2.182 -16.016 -24.453 1 98.12 100 VAL B C 1
ATOM 4230 O O . VAL B 1 100 ? 2.729 -14.93 -24.641 1 98.12 100 VAL B O 1
ATOM 4233 N N . ALA B 1 101 ? 1.654 -16.312 -23.297 1 97.81 101 ALA B N 1
ATOM 4234 C CA . ALA B 1 101 ? 1.925 -15.672 -22 1 97.81 101 ALA B CA 1
ATOM 4235 C C . ALA B 1 101 ? 2.438 -16.688 -20.984 1 97.81 101 ALA B C 1
ATOM 4237 O O . ALA B 1 101 ? 1.797 -17.703 -20.75 1 97.81 101 ALA B O 1
ATOM 4238 N N . PHE B 1 102 ? 3.492 -16.266 -20.359 1 93.56 102 PHE B N 1
ATOM 4239 C CA . PHE B 1 102 ? 4.285 -17.297 -19.672 1 93.56 102 PHE B CA 1
ATOM 4240 C C . PHE B 1 102 ? 4.84 -16.766 -18.359 1 93.56 102 PHE B C 1
ATOM 4242 O O . PHE B 1 102 ? 5.332 -15.641 -18.297 1 93.56 102 PHE B O 1
ATOM 4249 N N . ASN B 1 103 ? 4.668 -17.516 -17.266 1 94.88 103 ASN B N 1
ATOM 4250 C CA . ASN B 1 103 ? 5.32 -17.266 -15.984 1 94.88 103 ASN B CA 1
ATOM 4251 C C . ASN B 1 103 ? 6.23 -18.422 -15.586 1 94.88 103 ASN B C 1
ATOM 4253 O O . ASN B 1 103 ? 5.754 -19.531 -15.328 1 94.88 103 ASN B O 1
ATOM 4257 N N . GLY B 1 104 ? 7.492 -18.188 -15.641 1 93.94 104 GLY B N 1
ATOM 4258 C CA . GLY B 1 104 ? 8.445 -19.219 -15.289 1 93.94 104 GLY B CA 1
ATOM 4259 C C . GLY B 1 104 ? 9.766 -19.094 -16.016 1 93.94 104 GLY B C 1
ATOM 4260 O O . GLY B 1 104 ? 10.156 -17.984 -16.422 1 93.94 104 GLY B O 1
ATOM 4261 N N . THR B 1 105 ? 10.508 -20.188 -16.016 1 93.25 105 THR B N 1
ATOM 4262 C CA . THR B 1 105 ? 11.773 -20.312 -16.734 1 93.25 105 THR B CA 1
ATOM 4263 C C . THR B 1 105 ? 11.945 -21.719 -17.281 1 93.25 105 THR B C 1
ATOM 4265 O O . THR B 1 105 ? 11.719 -22.703 -16.578 1 93.25 105 THR B O 1
ATOM 4268 N N . ILE B 1 106 ? 12.227 -21.734 -18.578 1 95.38 106 ILE B N 1
ATOM 4269 C CA . ILE B 1 106 ? 12.625 -23.016 -19.172 1 95.38 106 ILE B CA 1
ATOM 4270 C C . ILE B 1 106 ? 14.141 -23.188 -19.047 1 95.38 106 ILE B C 1
ATOM 4272 O O . ILE B 1 106 ? 14.898 -22.609 -19.828 1 95.38 106 ILE B O 1
ATOM 4276 N N . THR B 1 107 ? 14.508 -24.016 -18.172 1 93.75 107 THR B N 1
ATOM 4277 C CA . THR B 1 107 ? 15.898 -24.125 -17.766 1 93.75 107 THR B CA 1
ATOM 4278 C C . THR B 1 107 ? 16.766 -24.656 -18.906 1 93.75 107 THR B C 1
ATOM 4280 O O . THR B 1 107 ? 17.922 -24.266 -19.062 1 93.75 107 THR B O 1
ATOM 4283 N N . ASN B 1 108 ? 16.188 -25.5 -19.766 1 94.31 108 ASN B N 1
ATOM 4284 C CA . ASN B 1 108 ? 17 -26.172 -20.781 1 94.31 108 ASN B CA 1
ATOM 4285 C C . ASN B 1 108 ? 16.781 -25.562 -22.156 1 94.31 108 ASN B C 1
ATOM 4287 O O . ASN B 1 108 ? 17.062 -26.203 -23.172 1 94.31 108 ASN B O 1
ATOM 4291 N N . PHE B 1 109 ? 16.234 -24.391 -22.219 1 93.31 109 PHE B N 1
ATOM 4292 C CA . PHE B 1 109 ? 15.891 -23.859 -23.531 1 93.31 109 PHE B CA 1
ATOM 4293 C C . PHE B 1 109 ? 17.141 -23.719 -24.406 1 93.31 109 PHE B C 1
ATOM 4295 O O . PHE B 1 109 ? 17.047 -23.781 -25.641 1 93.31 109 PHE B O 1
ATOM 4302 N N . PHE B 1 110 ? 18.344 -23.578 -23.781 1 90.94 110 PHE B N 1
ATOM 4303 C CA . PHE B 1 110 ? 19.594 -23.375 -24.5 1 90.94 110 PHE B CA 1
ATOM 4304 C C . PHE B 1 110 ? 19.953 -24.625 -25.297 1 90.94 110 PHE B C 1
ATOM 4306 O O . PHE B 1 110 ? 20.781 -24.562 -26.219 1 90.94 110 PHE B O 1
ATOM 4313 N N . LYS B 1 111 ? 19.391 -25.719 -24.969 1 92.94 111 LYS B N 1
ATOM 4314 C CA . LYS B 1 111 ? 19.656 -26.969 -25.672 1 92.94 111 LYS B CA 1
ATOM 4315 C C . LYS B 1 111 ? 18.969 -27 -27.031 1 92.94 111 LYS B C 1
ATOM 4317 O O . LYS B 1 111 ? 19.281 -27.844 -27.875 1 92.94 111 LYS B O 1
ATOM 4322 N N . PHE B 1 112 ? 18.062 -26.078 -27.266 1 93.94 112 PHE B N 1
ATOM 4323 C CA . PHE B 1 112 ? 17.234 -26.156 -28.453 1 93.94 112 PHE B CA 1
ATOM 4324 C C . PHE B 1 112 ? 17.625 -25.078 -29.453 1 93.94 112 PHE B C 1
ATOM 4326 O O . PHE B 1 112 ? 16.984 -24.922 -30.5 1 93.94 112 PHE B O 1
ATOM 4333 N N . GLY B 1 113 ? 18.672 -24.297 -29.125 1 91.69 113 GLY B N 1
ATOM 4334 C CA . GLY B 1 113 ? 19.156 -23.25 -30.016 1 91.69 113 GLY B CA 1
ATOM 4335 C C . GLY B 1 113 ? 19.484 -21.953 -29.297 1 91.69 113 GLY B C 1
ATOM 4336 O O . GLY B 1 113 ? 19.516 -21.922 -28.062 1 91.69 113 GLY B O 1
ATOM 4337 N N . LYS B 1 114 ? 19.781 -20.984 -30.141 1 91.38 114 LYS B N 1
ATOM 4338 C CA . LYS B 1 114 ? 20.094 -19.656 -29.594 1 91.38 114 LYS B CA 1
ATOM 4339 C C . LYS B 1 114 ? 18.859 -18.766 -29.562 1 91.38 114 LYS B C 1
ATOM 4341 O O . LYS B 1 114 ? 18.344 -18.359 -30.609 1 91.38 114 LYS B O 1
ATOM 4346 N N . TYR B 1 115 ? 18.328 -18.609 -28.453 1 91.38 115 TYR B N 1
ATOM 4347 C CA . TYR B 1 115 ? 17.172 -17.734 -28.25 1 91.38 115 TYR B CA 1
ATOM 4348 C C . TYR B 1 115 ? 17.516 -16.609 -27.281 1 91.38 115 TYR B C 1
ATOM 4350 O O . TYR B 1 115 ? 18.281 -16.812 -26.328 1 91.38 115 TYR B O 1
ATOM 4358 N N . PRO B 1 116 ? 17 -15.43 -27.531 1 86.44 116 PRO B N 1
ATOM 4359 C CA . PRO B 1 116 ? 17.234 -14.336 -26.578 1 86.44 116 PRO B CA 1
ATOM 4360 C C . PRO B 1 116 ? 16.641 -14.625 -25.203 1 86.44 116 PRO B C 1
ATOM 4362 O O . PRO B 1 116 ? 17.172 -14.172 -24.188 1 86.44 116 PRO B O 1
ATOM 4365 N N . ASN B 1 117 ? 15.547 -15.305 -25.109 1 87.44 117 ASN B N 1
ATOM 4366 C CA . ASN B 1 117 ? 14.906 -15.68 -23.859 1 87.44 117 ASN B CA 1
ATOM 4367 C C . ASN B 1 117 ? 14.031 -16.922 -24.031 1 87.44 117 ASN B C 1
ATOM 4369 O O . ASN B 1 117 ? 13.797 -17.375 -25.141 1 87.44 117 ASN B O 1
ATOM 4373 N N . ASP B 1 118 ? 13.555 -17.438 -22.953 1 90.38 118 ASP B N 1
ATOM 4374 C CA . ASP B 1 118 ? 12.797 -18.688 -22.984 1 90.38 118 ASP B CA 1
ATOM 4375 C C . ASP B 1 118 ? 11.398 -18.469 -23.562 1 90.38 118 ASP B C 1
ATOM 4377 O O . ASP B 1 118 ? 10.82 -19.391 -24.141 1 90.38 118 ASP B O 1
ATOM 4381 N N . THR B 1 119 ? 10.836 -17.25 -23.484 1 92.38 119 THR B N 1
ATOM 4382 C CA . THR B 1 119 ? 9.523 -17 -24.062 1 92.38 119 THR B CA 1
ATOM 4383 C C . THR B 1 119 ? 9.57 -17.141 -25.594 1 92.38 119 THR B C 1
ATOM 4385 O O . THR B 1 119 ? 8.672 -17.734 -26.188 1 92.38 119 THR B O 1
ATOM 4388 N N . THR B 1 120 ? 10.602 -16.547 -26.203 1 94.12 120 THR B N 1
ATOM 4389 C CA . THR B 1 120 ? 10.766 -16.656 -27.641 1 94.12 120 THR B CA 1
ATOM 4390 C C . THR B 1 120 ? 10.969 -18.109 -28.047 1 94.12 120 THR B C 1
ATOM 4392 O O . THR B 1 120 ? 10.492 -18.531 -29.109 1 94.12 120 THR B O 1
ATOM 4395 N N . PHE B 1 121 ? 11.68 -18.812 -27.234 1 95.75 121 PHE B N 1
ATOM 4396 C CA . PHE B 1 121 ? 11.852 -20.234 -27.484 1 95.75 121 PHE B CA 1
ATOM 4397 C C . PHE B 1 121 ? 10.5 -20.938 -27.5 1 95.75 121 PHE B C 1
ATOM 4399 O O . PHE B 1 121 ? 10.211 -21.703 -28.422 1 95.75 121 PHE B O 1
ATOM 4406 N N . ILE B 1 122 ? 9.641 -20.703 -26.516 1 97.75 122 ILE B N 1
ATOM 4407 C CA . ILE B 1 122 ? 8.336 -21.344 -26.406 1 97.75 122 ILE B CA 1
ATOM 4408 C C . ILE B 1 122 ? 7.516 -21.047 -27.656 1 97.75 122 ILE B C 1
ATOM 4410 O O . ILE B 1 122 ? 6.953 -21.969 -28.266 1 97.75 122 ILE B O 1
ATOM 4414 N N . LEU B 1 123 ? 7.449 -19.766 -28.016 1 97.44 123 LEU B N 1
ATOM 4415 C CA . LEU B 1 123 ? 6.676 -19.344 -29.188 1 97.44 123 LEU B CA 1
ATOM 4416 C C . LEU B 1 123 ? 7.156 -20.062 -30.438 1 97.44 123 LEU B C 1
ATOM 4418 O O . LEU B 1 123 ? 6.348 -20.609 -31.203 1 97.44 123 LEU B O 1
ATOM 4422 N N . ASP B 1 124 ? 8.453 -20.062 -30.625 1 97.06 124 ASP B N 1
ATOM 4423 C CA . ASP B 1 124 ? 9.047 -20.688 -31.797 1 97.06 124 ASP B CA 1
ATOM 4424 C C . ASP B 1 124 ? 8.789 -22.188 -31.812 1 97.06 124 ASP B C 1
ATOM 4426 O O . ASP B 1 124 ? 8.445 -22.766 -32.844 1 97.06 124 ASP B O 1
ATOM 4430 N N . PHE B 1 125 ? 8.977 -22.797 -30.688 1 97.69 125 PHE B N 1
ATOM 4431 C CA . PHE B 1 125 ? 8.797 -24.234 -30.547 1 97.69 125 PHE B CA 1
ATOM 4432 C C . PHE B 1 125 ? 7.383 -24.656 -30.938 1 97.69 125 PHE B C 1
ATOM 4434 O O . PHE B 1 125 ? 7.195 -25.547 -31.766 1 97.69 125 PHE B O 1
ATOM 4441 N N . LEU B 1 126 ? 6.379 -24.031 -30.375 1 98 126 LEU B N 1
ATOM 4442 C CA . LEU B 1 126 ? 4.984 -24.359 -30.656 1 98 126 LEU B CA 1
ATOM 4443 C C . LEU B 1 126 ? 4.641 -24.047 -32.125 1 98 126 LEU B C 1
ATOM 4445 O O . LEU B 1 126 ? 3.967 -24.844 -32.781 1 98 126 LEU B O 1
ATOM 4449 N N . SER B 1 127 ? 5.109 -22.922 -32.625 1 96.94 127 SER B N 1
ATOM 4450 C CA . SER B 1 127 ? 4.84 -22.531 -34 1 96.94 127 SER B CA 1
ATOM 4451 C C . SER B 1 127 ? 5.367 -23.562 -34.969 1 96.94 127 SER B C 1
ATOM 4453 O O . SER B 1 127 ? 4.695 -23.891 -35.969 1 96.94 127 SER B O 1
ATOM 4455 N N . LYS B 1 128 ? 6.551 -24.047 -34.75 1 95.81 128 LYS B N 1
ATOM 4456 C CA . LYS B 1 128 ? 7.168 -25.047 -35.625 1 95.81 128 LYS B CA 1
ATOM 4457 C C . LYS B 1 128 ? 6.371 -26.344 -35.625 1 95.81 128 LYS B C 1
ATOM 4459 O O . LYS B 1 128 ? 6.156 -26.938 -36.688 1 95.81 128 LYS B O 1
ATOM 4464 N N . ASP B 1 129 ? 5.957 -26.75 -34.469 1 95.69 129 ASP B N 1
ATOM 4465 C CA . ASP B 1 129 ? 5.156 -27.969 -34.375 1 95.69 129 ASP B CA 1
ATOM 4466 C C . ASP B 1 129 ? 3.836 -27.812 -35.125 1 95.69 129 ASP B C 1
ATOM 4468 O O . ASP B 1 129 ? 3.383 -28.734 -35.812 1 95.69 129 ASP B O 1
ATOM 4472 N N . LEU B 1 130 ? 3.268 -26.688 -35 1 95.12 130 LEU B N 1
ATOM 4473 C CA . LEU B 1 130 ? 1.979 -26.422 -35.656 1 95.12 130 LEU B CA 1
ATOM 4474 C C . LEU B 1 130 ? 2.121 -26.391 -37.156 1 95.12 130 LEU B C 1
ATOM 4476 O O . LEU B 1 130 ? 1.198 -26.766 -37.906 1 95.12 130 LEU B O 1
ATOM 4480 N N . LYS B 1 131 ? 3.221 -25.906 -37.656 1 91.75 131 LYS B N 1
ATOM 4481 C CA . LYS B 1 131 ? 3.482 -25.875 -39.094 1 91.75 131 LYS B CA 1
ATOM 4482 C C . LYS B 1 131 ? 3.637 -27.281 -39.656 1 91.75 131 LYS B C 1
ATOM 4484 O O . LYS B 1 131 ? 3.418 -27.516 -40.844 1 91.75 131 LYS B O 1
ATOM 4489 N N . GLU B 1 132 ? 3.998 -28.234 -38.812 1 91.88 132 GLU B N 1
ATOM 4490 C CA . GLU B 1 132 ? 4.156 -29.625 -39.219 1 91.88 132 GLU B CA 1
ATOM 4491 C C . GLU B 1 132 ? 2.852 -30.406 -39.062 1 91.88 132 GLU B C 1
ATOM 4493 O O . GLU B 1 132 ? 2.869 -31.609 -38.812 1 91.88 132 GLU B O 1
ATOM 4498 N N . ASP B 1 133 ? 1.801 -29.797 -39 1 87.25 133 ASP B N 1
ATOM 4499 C CA . ASP B 1 133 ? 0.433 -30.297 -39.031 1 87.25 133 ASP B CA 1
ATOM 4500 C C . ASP B 1 133 ? 0.078 -30.984 -37.719 1 87.25 133 ASP B C 1
ATOM 4502 O O . ASP B 1 133 ? -0.707 -31.922 -37.688 1 87.25 133 ASP B O 1
ATOM 4506 N N . SER B 1 134 ? 0.667 -30.516 -36.688 1 90.81 134 SER B N 1
ATOM 4507 C CA . SER B 1 134 ? 0.27 -30.953 -35.344 1 90.81 134 SER B CA 1
ATOM 4508 C C . SER B 1 134 ? -0.881 -30.109 -34.812 1 90.81 134 SER B C 1
ATOM 4510 O O . SER B 1 134 ? -1.017 -28.938 -35.188 1 90.81 134 SER B O 1
ATOM 4512 N N . SER B 1 135 ? -1.703 -30.781 -34.031 1 96.19 135 SER B N 1
ATOM 4513 C CA . SER B 1 135 ? -2.717 -30.016 -33.312 1 96.19 135 SER B CA 1
ATOM 4514 C C . SER B 1 135 ? -2.096 -29.188 -32.188 1 96.19 135 SER B C 1
ATOM 4516 O O . SER B 1 135 ? -0.969 -29.453 -31.781 1 96.19 135 SER B O 1
ATOM 4518 N N . MET B 1 136 ? -2.783 -28.203 -31.781 1 97.44 136 MET B N 1
ATOM 4519 C CA . MET B 1 136 ? -2.307 -27.375 -30.672 1 97.44 136 MET B CA 1
ATOM 4520 C C . MET B 1 136 ? -2.018 -28.234 -29.453 1 97.44 136 MET B C 1
ATOM 4522 O O . MET B 1 136 ? -0.974 -28.094 -28.812 1 97.44 136 MET B O 1
ATOM 4526 N N . VAL B 1 137 ? -2.881 -29.156 -29.141 1 97.75 137 VAL B N 1
ATOM 4527 C CA . VAL B 1 137 ? -2.734 -30.047 -27.984 1 97.75 137 VAL B CA 1
ATOM 4528 C C . VAL B 1 137 ? -1.475 -30.891 -28.141 1 97.75 137 VAL B C 1
ATOM 4530 O O . VAL B 1 137 ? -0.704 -31.047 -27.188 1 97.75 137 VAL B O 1
ATOM 4533 N N . ASP B 1 138 ? -1.271 -31.391 -29.312 1 97.62 138 ASP B N 1
ATOM 4534 C CA . ASP B 1 138 ? -0.097 -32.219 -29.562 1 97.62 138 ASP B CA 1
ATOM 4535 C C . ASP B 1 138 ? 1.19 -31.422 -29.438 1 97.62 138 ASP B C 1
ATOM 4537 O O . ASP B 1 138 ? 2.188 -31.906 -28.891 1 97.62 138 ASP B O 1
ATOM 4541 N N . ALA B 1 139 ? 1.145 -30.219 -29.984 1 98.12 139 ALA B N 1
ATOM 4542 C CA . ALA B 1 139 ? 2.305 -29.344 -29.859 1 98.12 139 ALA B CA 1
ATOM 4543 C C . ALA B 1 139 ? 2.619 -29.047 -28.391 1 98.12 139 ALA B C 1
ATOM 4545 O O . ALA B 1 139 ? 3.783 -29.078 -27.984 1 98.12 139 ALA B O 1
ATOM 4546 N N . ILE B 1 140 ? 1.62 -28.812 -27.594 1 98.38 140 ILE B N 1
ATOM 4547 C CA . ILE B 1 140 ? 1.778 -28.516 -26.172 1 98.38 140 ILE B CA 1
ATOM 4548 C C . ILE B 1 140 ? 2.295 -29.75 -25.438 1 98.38 140 ILE B C 1
ATOM 4550 O O . ILE B 1 140 ? 3.188 -29.641 -24.594 1 98.38 140 ILE B O 1
ATOM 4554 N N . LYS B 1 141 ? 1.721 -30.906 -25.797 1 97.88 141 LYS B N 1
ATOM 4555 C CA . LYS B 1 141 ? 2.195 -32.156 -25.203 1 97.88 141 LYS B CA 1
ATOM 4556 C C . LYS B 1 141 ? 3.676 -32.375 -25.5 1 97.88 141 LYS B C 1
ATOM 4558 O O . LYS B 1 141 ? 4.438 -32.781 -24.625 1 97.88 141 LYS B O 1
ATOM 4563 N N . HIS B 1 142 ? 4.023 -32.125 -26.75 1 97.81 142 HIS B N 1
ATOM 4564 C CA . HIS B 1 142 ? 5.426 -32.219 -27.141 1 97.81 142 HIS B CA 1
ATOM 4565 C C . HIS B 1 142 ? 6.297 -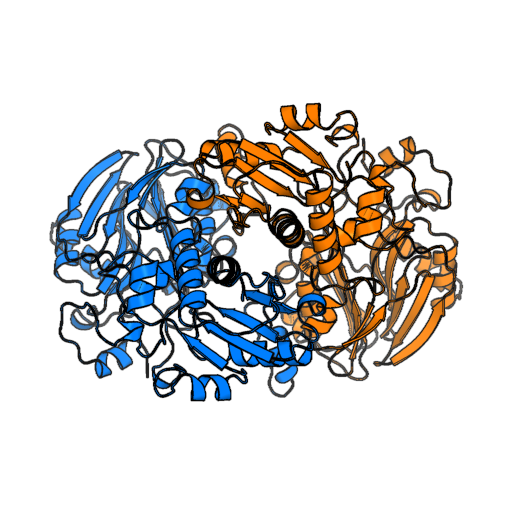31.297 -26.312 1 97.81 142 HIS B C 1
ATOM 4567 O O . HIS B 1 142 ? 7.371 -31.688 -25.844 1 97.81 142 HIS B O 1
ATOM 4573 N N . PHE B 1 143 ? 5.875 -30.094 -26.094 1 98 143 PHE B N 1
ATOM 4574 C CA . PHE B 1 143 ? 6.59 -29.109 -25.297 1 98 143 PHE B CA 1
ATOM 4575 C C . PHE B 1 143 ? 6.762 -29.594 -23.875 1 98 143 PHE B C 1
ATOM 4577 O O . PHE B 1 143 ? 7.852 -29.5 -23.297 1 98 143 PHE B O 1
ATOM 4584 N N . ILE B 1 144 ? 5.695 -30.094 -23.266 1 97.5 144 ILE B N 1
ATOM 4585 C CA . ILE B 1 144 ? 5.723 -30.609 -21.906 1 97.5 144 ILE B CA 1
ATOM 4586 C C . ILE B 1 144 ? 6.766 -31.703 -21.781 1 97.5 144 ILE B C 1
ATOM 4588 O O . ILE B 1 144 ? 7.469 -31.797 -20.766 1 97.5 144 ILE B O 1
ATOM 4592 N N . ASP B 1 145 ? 6.879 -32.438 -22.797 1 95.75 145 ASP B N 1
ATOM 4593 C CA . ASP B 1 145 ? 7.777 -33.594 -22.781 1 95.75 145 ASP B CA 1
ATOM 4594 C C . ASP B 1 145 ? 9.234 -33.125 -22.781 1 95.75 145 ASP B C 1
ATOM 4596 O O . ASP B 1 145 ? 10.094 -33.812 -22.203 1 95.75 145 ASP B O 1
ATOM 4600 N N . VAL B 1 146 ? 9.516 -32.031 -23.406 1 95.12 146 VAL B N 1
ATOM 4601 C CA . VAL B 1 146 ? 10.922 -31.703 -23.609 1 95.12 146 VAL B CA 1
ATOM 4602 C C . VAL B 1 146 ? 11.344 -30.609 -22.641 1 95.12 146 VAL B C 1
ATOM 4604 O O . VAL B 1 146 ? 12.523 -30.484 -22.297 1 95.12 146 VAL B O 1
ATOM 4607 N N . ALA B 1 147 ? 10.445 -29.781 -22.25 1 96.12 147 ALA B N 1
ATOM 4608 C CA . ALA B 1 147 ? 10.789 -28.609 -21.438 1 96.12 147 ALA B CA 1
ATOM 4609 C C . ALA B 1 147 ? 11.094 -29 -20 1 96.12 147 ALA B C 1
ATOM 4611 O O . ALA B 1 147 ? 10.312 -29.719 -19.375 1 96.12 147 ALA B O 1
ATOM 4612 N N . ASP B 1 148 ? 12.234 -28.594 -19.516 1 95.31 148 ASP B N 1
ATOM 4613 C CA . ASP B 1 148 ? 12.594 -28.656 -18.109 1 95.31 148 ASP B CA 1
ATOM 4614 C C . ASP B 1 148 ? 12.531 -27.281 -17.453 1 95.31 148 ASP B C 1
ATOM 4616 O O . ASP B 1 148 ? 12.93 -26.281 -18.062 1 95.31 148 ASP B O 1
ATOM 4620 N N . GLY B 1 149 ? 11.945 -27.281 -16.312 1 93.69 149 GLY B N 1
ATOM 4621 C CA . GLY B 1 149 ? 11.836 -26 -15.625 1 93.69 149 GLY B CA 1
ATOM 4622 C C . GLY B 1 149 ? 10.445 -25.734 -15.094 1 93.69 149 GLY B C 1
ATOM 4623 O O . GLY B 1 149 ? 9.609 -26.641 -15.016 1 93.69 149 GLY B O 1
ATOM 4624 N N . ALA B 1 150 ? 10.188 -24.516 -14.609 1 95.5 150 ALA B N 1
ATOM 4625 C CA . ALA B 1 150 ? 8.93 -24.078 -14 1 95.5 150 ALA B CA 1
ATOM 4626 C C . ALA B 1 150 ? 8.133 -23.219 -14.969 1 95.5 150 ALA B C 1
ATOM 4628 O O . ALA B 1 150 ? 8.68 -22.312 -15.602 1 95.5 150 ALA B O 1
ATOM 4629 N N . TYR B 1 151 ? 6.766 -23.594 -15.094 1 95.88 151 TYR B N 1
ATOM 4630 C CA . TYR B 1 151 ? 6.02 -22.703 -15.977 1 95.88 151 TYR B CA 1
ATOM 4631 C C . TYR B 1 151 ? 4.52 -22.844 -15.766 1 95.88 151 TYR B C 1
ATOM 4633 O O . TYR B 1 151 ? 4.031 -23.953 -15.492 1 95.88 151 TYR B O 1
ATOM 4641 N N . SER B 1 152 ? 3.822 -21.766 -15.766 1 97.75 152 SER B N 1
ATOM 4642 C CA . SER B 1 152 ? 2.416 -21.578 -16.094 1 97.75 152 SER B CA 1
ATOM 4643 C C . SER B 1 152 ? 2.264 -20.844 -17.422 1 97.75 152 SER B C 1
ATOM 4645 O O . SER B 1 152 ? 2.746 -19.719 -17.578 1 97.75 152 SER B O 1
ATOM 4647 N N . LEU B 1 153 ? 1.59 -21.484 -18.344 1 98.06 153 LEU B N 1
ATOM 4648 C CA . LEU B 1 153 ? 1.612 -21.031 -19.734 1 98.06 153 LEU B CA 1
ATOM 4649 C C . LEU B 1 153 ? 0.198 -20.906 -20.281 1 98.06 153 LEU B C 1
ATOM 4651 O O . LEU B 1 153 ? -0.641 -21.781 -20.062 1 98.06 153 LEU B O 1
ATOM 4655 N N . LEU B 1 154 ? -0.068 -19.781 -20.922 1 98.81 154 LEU B N 1
ATOM 4656 C CA . LEU B 1 154 ? -1.282 -19.625 -21.719 1 98.81 154 LEU B CA 1
ATOM 4657 C C . LEU B 1 154 ? -0.952 -19.5 -23.203 1 98.81 154 LEU B C 1
ATOM 4659 O O . LEU B 1 154 ? -0.053 -18.75 -23.578 1 98.81 154 LEU B O 1
ATOM 4663 N N . VAL B 1 155 ? -1.67 -20.266 -24.016 1 98.88 155 VAL B N 1
ATOM 4664 C CA . VAL B 1 155 ? -1.57 -20.188 -25.469 1 98.88 155 VAL B CA 1
ATOM 4665 C C . VAL B 1 155 ? -2.945 -19.891 -26.078 1 98.88 155 VAL B C 1
ATOM 4667 O O . VAL B 1 155 ? -3.93 -20.547 -25.734 1 98.88 155 VAL B O 1
ATOM 4670 N N . MET B 1 156 ? -2.971 -18.891 -26.875 1 98.81 156 MET B N 1
ATOM 4671 C CA . MET B 1 156 ? -4.227 -18.516 -27.516 1 98.81 156 MET B CA 1
ATOM 4672 C C . MET B 1 156 ? -4.07 -18.484 -29.047 1 98.81 156 MET B C 1
ATOM 4674 O O . MET B 1 156 ? -3.057 -18.016 -29.562 1 98.81 156 MET B O 1
ATOM 4678 N N . ASN B 1 157 ? -5.062 -19.016 -29.766 1 98 157 ASN B N 1
ATOM 4679 C CA . ASN B 1 157 ? -5.047 -18.922 -31.219 1 98 157 ASN B CA 1
ATOM 4680 C C . ASN B 1 157 ? -6.125 -17.969 -31.734 1 98 157 ASN B C 1
ATOM 4682 O O . ASN B 1 157 ? -6.859 -17.375 -30.953 1 98 157 ASN B O 1
ATOM 4686 N N . SER B 1 158 ? -6.152 -17.781 -33.062 1 96.56 158 SER B N 1
ATOM 4687 C CA . SER B 1 158 ? -7.02 -16.797 -33.656 1 96.56 158 SER B CA 1
ATOM 4688 C C . SER B 1 158 ? -8.484 -17.203 -33.594 1 96.56 158 SER B C 1
ATOM 4690 O O . SER B 1 158 ? -9.383 -16.391 -33.812 1 96.56 158 SER B O 1
ATOM 4692 N N . ASP B 1 159 ? -8.734 -18.484 -33.312 1 96.31 159 ASP B N 1
ATOM 4693 C CA . ASP B 1 159 ? -10.102 -18.969 -33.188 1 96.31 159 ASP B CA 1
ATOM 4694 C C . ASP B 1 159 ? -10.656 -18.688 -31.781 1 96.31 159 ASP B C 1
ATOM 4696 O O . ASP B 1 159 ? -11.828 -18.938 -31.5 1 96.31 159 ASP B O 1
ATOM 4700 N N . GLY B 1 160 ? -9.82 -18.25 -30.906 1 97.5 160 GLY B N 1
ATOM 4701 C CA . GLY B 1 160 ? -10.25 -17.891 -29.562 1 97.5 160 GLY B CA 1
ATOM 4702 C C . GLY B 1 160 ? -10.078 -19.016 -28.562 1 97.5 160 GLY B C 1
ATOM 4703 O O . GLY B 1 160 ? -10.578 -18.922 -27.438 1 97.5 160 GLY B O 1
ATOM 4704 N N . GLU B 1 161 ? -9.43 -20.078 -28.984 1 98.56 161 GLU B N 1
ATOM 4705 C CA . GLU B 1 161 ? -9.094 -21.125 -28.031 1 98.56 161 GLU B CA 1
ATOM 4706 C C . GLU B 1 161 ? -7.938 -20.703 -27.125 1 98.56 161 GLU B C 1
ATOM 4708 O O . GLU B 1 161 ? -6.938 -20.172 -27.609 1 98.56 161 GLU B O 1
ATOM 4713 N N . ILE B 1 162 ? -8.133 -20.875 -25.859 1 98.88 162 ILE B N 1
ATOM 4714 C CA . ILE B 1 162 ? -7.062 -20.625 -24.891 1 98.88 162 ILE B CA 1
ATOM 4715 C C . ILE B 1 162 ? -6.676 -21.922 -24.203 1 98.88 162 ILE B C 1
ATOM 4717 O O . ILE B 1 162 ? -7.539 -22.656 -23.703 1 98.88 162 ILE B O 1
ATOM 4721 N N . TYR B 1 163 ? -5.41 -22.219 -24.203 1 98.88 163 TYR B N 1
ATOM 4722 C CA . TYR B 1 163 ? -4.867 -23.391 -23.516 1 98.88 163 TYR B CA 1
ATOM 4723 C C . TYR B 1 163 ? -4.043 -22.969 -22.297 1 98.88 163 TYR B C 1
ATOM 4725 O O . TYR B 1 163 ? -3.133 -22.141 -22.422 1 98.88 163 TYR B O 1
ATOM 4733 N N . ALA B 1 164 ? -4.395 -23.484 -21.188 1 98.88 164 ALA B N 1
ATOM 4734 C CA . ALA B 1 164 ? -3.646 -23.281 -19.953 1 98.88 164 ALA B CA 1
ATOM 4735 C C . ALA B 1 164 ? -2.82 -24.531 -19.609 1 98.88 164 ALA B C 1
ATOM 4737 O O . ALA B 1 164 ? -3.342 -25.641 -19.594 1 98.88 164 ALA B O 1
ATOM 4738 N N . VAL B 1 165 ? -1.549 -24.281 -19.344 1 98.62 165 VAL B N 1
ATOM 4739 C CA . VAL B 1 165 ? -0.626 -25.391 -19.109 1 98.62 165 VAL B CA 1
ATOM 4740 C C . VAL B 1 165 ? 0.177 -25.141 -17.844 1 98.62 165 VAL B C 1
ATOM 4742 O O . VAL B 1 165 ? 0.737 -24.047 -17.656 1 98.62 165 VAL B O 1
ATOM 4745 N N . ARG B 1 166 ? 0.198 -26.047 -16.969 1 98 166 ARG B N 1
ATOM 4746 C CA . ARG B 1 166 ? 1.074 -26.016 -15.805 1 98 166 ARG B CA 1
ATOM 4747 C C . ARG B 1 166 ? 2.16 -27.094 -15.914 1 98 166 ARG B C 1
ATOM 4749 O O . ARG B 1 166 ? 1.899 -28.203 -16.359 1 98 166 ARG B O 1
ATOM 4756 N N . ASP B 1 167 ? 3.391 -26.828 -15.562 1 97.12 167 ASP B N 1
ATOM 4757 C CA . ASP B 1 167 ? 4.492 -27.766 -15.688 1 97.12 167 ASP B CA 1
ATOM 4758 C C . ASP B 1 167 ? 4.234 -29.031 -14.867 1 97.12 167 ASP B C 1
ATOM 4760 O O . ASP B 1 167 ? 3.43 -29.016 -13.93 1 97.12 167 ASP B O 1
ATOM 4764 N N . PRO B 1 168 ? 4.926 -30.062 -15.117 1 96.81 168 PRO B N 1
ATOM 4765 C CA . PRO B 1 168 ? 4.645 -31.359 -14.516 1 96.81 168 PRO B CA 1
ATOM 4766 C C . PRO B 1 168 ? 4.855 -31.359 -13 1 96.81 168 PRO B C 1
ATOM 4768 O O . PRO B 1 168 ? 4.262 -32.188 -12.297 1 96.81 168 PRO B O 1
ATOM 4771 N N . HIS B 1 169 ? 5.664 -30.484 -12.492 1 95.94 169 HIS B N 1
ATOM 4772 C CA . HIS B 1 169 ? 5.914 -30.422 -11.055 1 95.94 169 HIS B CA 1
ATOM 4773 C C . HIS B 1 169 ? 4.977 -29.438 -10.367 1 95.94 169 HIS B C 1
ATOM 4775 O O . HIS B 1 169 ? 4.836 -29.453 -9.141 1 95.94 169 HIS B O 1
ATOM 4781 N N . GLY B 1 170 ? 4.387 -28.562 -11.148 1 96 170 GLY B N 1
ATOM 4782 C CA . GLY B 1 170 ? 3.479 -27.562 -10.602 1 96 170 GLY B CA 1
ATOM 4783 C C . GLY B 1 170 ? 4.18 -26.5 -9.766 1 96 170 GLY B C 1
ATOM 4784 O O . GLY B 1 170 ? 3.715 -26.156 -8.68 1 96 170 GLY B O 1
ATOM 4785 N N . TYR B 1 171 ? 5.289 -25.953 -10.273 1 95.5 171 TYR B N 1
ATOM 4786 C CA . TYR B 1 171 ? 6.086 -24.984 -9.523 1 95.5 171 TYR B CA 1
ATOM 4787 C C . TYR B 1 171 ? 5.293 -23.719 -9.258 1 95.5 171 TYR B C 1
ATOM 4789 O O . TYR B 1 171 ? 5.332 -23.172 -8.148 1 95.5 171 TYR B O 1
ATOM 4797 N N . ARG B 1 172 ? 4.621 -23.25 -10.266 1 95.06 172 ARG B N 1
ATOM 4798 C CA . ARG B 1 172 ? 3.887 -21.984 -10.211 1 95.06 172 ARG B CA 1
ATOM 4799 C C . ARG B 1 172 ? 2.381 -22.234 -10.164 1 95.06 172 ARG B C 1
ATOM 4801 O O . ARG B 1 172 ? 1.874 -23.141 -10.828 1 95.06 172 ARG B O 1
ATOM 4808 N N . PRO B 1 173 ? 1.705 -21.406 -9.422 1 96.62 173 PRO B N 1
ATOM 4809 C CA . PRO B 1 173 ? 0.258 -21.625 -9.336 1 96.62 173 PRO B CA 1
ATOM 4810 C C . PRO B 1 173 ? -0.475 -21.172 -10.602 1 96.62 173 PRO B C 1
ATOM 4812 O O . PRO B 1 173 ? 0.012 -20.297 -11.328 1 96.62 173 PRO B O 1
ATOM 4815 N N . LEU B 1 174 ? -1.553 -21.781 -10.852 1 98.44 174 LEU B N 1
ATOM 4816 C CA . LEU B 1 174 ? -2.498 -21.469 -11.922 1 98.44 174 LEU B CA 1
ATOM 4817 C C . LEU B 1 174 ? -3.893 -21.984 -11.578 1 98.44 174 LEU B C 1
ATOM 4819 O O . LEU B 1 174 ? -4.047 -23.109 -11.102 1 98.44 174 LEU B O 1
ATOM 4823 N N . VAL B 1 175 ? -4.883 -21.141 -11.812 1 98.69 175 VAL B N 1
ATOM 4824 C CA . VAL B 1 175 ? -6.23 -21.516 -11.391 1 98.69 175 VAL B CA 1
ATOM 4825 C C . VAL B 1 175 ? -7.227 -21.188 -12.5 1 98.69 175 VAL B C 1
ATOM 4827 O O . VAL B 1 175 ? -6.949 -20.375 -13.375 1 98.69 175 VAL B O 1
ATOM 4830 N N . VAL B 1 176 ? -8.32 -21.922 -12.469 1 98.62 176 VAL B N 1
ATOM 4831 C CA . VAL B 1 176 ? -9.453 -21.625 -13.336 1 98.62 176 VAL B CA 1
ATOM 4832 C C . VAL B 1 176 ? -10.672 -21.234 -12.492 1 98.62 176 VAL B C 1
ATOM 4834 O O . VAL B 1 176 ? -10.914 -21.844 -11.438 1 98.62 176 VAL B O 1
ATOM 4837 N N . GLY B 1 177 ? -11.289 -20.172 -12.852 1 98.38 177 GLY B N 1
ATOM 4838 C CA . GLY B 1 177 ? -12.508 -19.719 -12.195 1 98.38 177 GLY B CA 1
ATOM 4839 C C . GLY B 1 177 ? -13.516 -19.125 -13.148 1 98.38 177 GLY B C 1
ATOM 4840 O O . GLY B 1 177 ? -13.359 -19.219 -14.367 1 98.38 177 GLY B O 1
ATOM 4841 N N . THR B 1 178 ? -14.617 -18.672 -12.594 1 97.5 178 THR B N 1
ATOM 4842 C CA . THR B 1 178 ? -15.664 -18.031 -13.375 1 97.5 178 THR B CA 1
ATOM 4843 C C . THR B 1 178 ? -15.938 -16.625 -12.852 1 97.5 178 THR B C 1
ATOM 4845 O O . THR B 1 178 ? -15.844 -16.375 -11.648 1 97.5 178 THR B O 1
ATOM 4848 N N . VAL B 1 179 ? -16.156 -15.766 -13.766 1 95.12 179 VAL B N 1
ATOM 4849 C CA . VAL B 1 179 ? -16.562 -14.391 -13.461 1 95.12 179 VAL B CA 1
ATOM 4850 C C . VAL B 1 179 ? -17.641 -13.945 -14.438 1 95.12 179 VAL B C 1
ATOM 4852 O O . VAL B 1 179 ? -17.391 -13.82 -15.641 1 95.12 179 VAL B O 1
ATOM 4855 N N . GLY B 1 180 ? -18.781 -13.617 -13.977 1 91.25 180 GLY B N 1
ATOM 4856 C CA . GLY B 1 180 ? -19.859 -13.102 -14.812 1 91.25 180 GLY B CA 1
ATOM 4857 C C . GLY B 1 180 ? -20.141 -13.961 -16.031 1 91.25 180 GLY B C 1
ATOM 4858 O O . GLY B 1 180 ? -20.234 -13.461 -17.141 1 91.25 180 GLY B O 1
ATOM 4859 N N . GLY B 1 181 ? -20.062 -15.188 -15.961 1 93 181 GLY B N 1
ATOM 4860 C CA . GLY B 1 181 ? -20.359 -16.094 -17.062 1 93 181 GLY B CA 1
ATOM 4861 C C . GLY B 1 181 ? -19.156 -16.406 -17.922 1 93 181 GLY B C 1
ATOM 4862 O O . GLY B 1 181 ? -19.234 -17.219 -18.844 1 93 181 GLY B O 1
ATOM 4863 N N . SER B 1 182 ? -18.062 -15.812 -17.625 1 97.62 182 SER B N 1
ATOM 4864 C CA . SER B 1 182 ? -16.828 -16.078 -18.344 1 97.62 182 SER B CA 1
ATOM 4865 C C . SER B 1 182 ? -15.922 -17.016 -17.547 1 97.62 182 SER B C 1
ATOM 4867 O O . SER B 1 182 ? -16 -17.094 -16.328 1 97.62 182 SER B O 1
ATOM 4869 N N . LEU B 1 183 ? -15.148 -17.797 -18.281 1 98.69 183 LEU B N 1
ATOM 4870 C CA . LEU B 1 183 ? -14.07 -18.531 -17.641 1 98.69 183 LEU B CA 1
ATOM 4871 C C . LEU B 1 183 ? -12.805 -17.688 -17.578 1 98.69 183 LEU B C 1
ATOM 4873 O O . LEU B 1 183 ? -12.477 -16.969 -18.516 1 98.69 183 LEU B O 1
ATOM 4877 N N . ILE B 1 184 ? -12.172 -17.75 -16.438 1 98.5 184 ILE B N 1
ATOM 4878 C CA . ILE B 1 184 ? -10.938 -17 -16.234 1 98.5 184 ILE B CA 1
ATOM 4879 C C . ILE B 1 184 ? -9.836 -17.938 -15.758 1 98.5 184 ILE B C 1
ATOM 4881 O O . ILE B 1 184 ? -10.062 -18.75 -14.867 1 98.5 184 ILE B O 1
ATOM 4885 N N . ILE B 1 185 ? -8.695 -17.906 -16.438 1 98.81 185 ILE B N 1
ATOM 4886 C CA . ILE B 1 185 ? -7.457 -18.516 -15.953 1 98.81 185 ILE B CA 1
ATOM 4887 C C . ILE B 1 185 ? -6.566 -17.453 -15.328 1 98.81 185 ILE B C 1
ATOM 4889 O O . ILE B 1 185 ? -6.367 -16.375 -15.906 1 98.81 185 ILE B O 1
ATOM 4893 N N . SER B 1 186 ? -6.043 -17.734 -14.164 1 98.62 186 SER B N 1
ATOM 4894 C CA . SER B 1 186 ? -5.238 -16.719 -13.484 1 98.62 186 SER B CA 1
ATOM 4895 C C . SER B 1 186 ? -4.117 -17.359 -12.672 1 98.62 186 SER B C 1
ATOM 4897 O O . SER B 1 186 ? -4.262 -18.469 -12.18 1 98.62 186 SER B O 1
ATOM 4899 N N . SER B 1 187 ? -3.059 -16.594 -12.508 1 98.19 187 SER B N 1
ATOM 4900 C CA . SER B 1 187 ? -1.954 -17.047 -11.664 1 98.19 187 SER B CA 1
ATOM 4901 C C . SER B 1 187 ? -2.408 -17.25 -10.227 1 98.19 187 SER B C 1
ATOM 4903 O O . SER B 1 187 ? -1.891 -18.125 -9.523 1 98.19 187 SER B O 1
ATOM 4905 N N . GLU B 1 188 ? -3.365 -16.484 -9.781 1 97.44 188 GLU B N 1
ATOM 4906 C CA . GLU B 1 188 ? -3.83 -16.562 -8.406 1 97.44 188 GLU B CA 1
ATOM 4907 C C . GLU B 1 188 ? -5.352 -16.531 -8.328 1 97.44 188 GLU B C 1
ATOM 4909 O O . GLU B 1 188 ? -5.992 -15.766 -9.062 1 97.44 188 GLU B O 1
ATOM 4914 N N . ASP B 1 189 ? -5.879 -17.297 -7.375 1 97.81 189 ASP B N 1
ATOM 4915 C CA . ASP B 1 189 ? -7.328 -17.297 -7.191 1 97.81 189 ASP B CA 1
ATOM 4916 C C . ASP B 1 189 ? -7.805 -15.977 -6.586 1 97.81 189 ASP B C 1
ATOM 4918 O O . ASP B 1 189 ? -8.984 -15.625 -6.699 1 97.81 189 ASP B O 1
ATOM 4922 N N . SER B 1 190 ? -6.902 -15.281 -5.914 1 96.31 190 SER B N 1
ATOM 4923 C CA . SER B 1 190 ? -7.254 -13.992 -5.328 1 96.31 190 SER B CA 1
ATOM 4924 C C . SER B 1 190 ? -7.773 -13.023 -6.383 1 96.31 190 SER B C 1
ATOM 4926 O O . SER B 1 190 ? -8.727 -12.281 -6.141 1 96.31 190 SER B O 1
ATOM 4928 N N . ALA B 1 191 ? -7.168 -13.023 -7.531 1 95.44 191 ALA B N 1
ATOM 4929 C CA . ALA B 1 191 ? -7.613 -12.148 -8.617 1 95.44 191 ALA B CA 1
ATOM 4930 C C . ALA B 1 191 ? -9.016 -12.523 -9.086 1 95.44 191 ALA B C 1
ATOM 4932 O O . ALA B 1 191 ? -9.859 -11.648 -9.305 1 95.44 191 ALA B O 1
ATOM 4933 N N . VAL B 1 192 ? -9.32 -13.828 -9.164 1 96.31 192 VAL B N 1
ATOM 4934 C CA . VAL B 1 192 ? -10.633 -14.312 -9.586 1 96.31 192 VAL B CA 1
ATOM 4935 C C . VAL B 1 192 ? -11.703 -13.859 -8.594 1 96.31 192 VAL B C 1
ATOM 4937 O O . VAL B 1 192 ? -12.719 -13.281 -8.984 1 96.31 192 VAL B O 1
ATOM 4940 N N . LYS B 1 193 ? -11.391 -14.094 -7.371 1 94.25 193 LYS B N 1
ATOM 4941 C CA . LYS B 1 193 ? -12.352 -13.773 -6.32 1 94.25 193 LYS B CA 1
ATOM 4942 C C . LYS B 1 193 ? -12.617 -12.273 -6.25 1 94.25 193 LYS B C 1
ATOM 4944 O O . LYS B 1 193 ? -13.766 -11.844 -6.125 1 94.25 193 LYS B O 1
ATOM 4949 N N . GLN B 1 194 ? -11.586 -11.508 -6.371 1 92.81 194 GLN B N 1
ATOM 4950 C CA . GLN B 1 194 ? -11.742 -10.062 -6.23 1 92.81 194 GLN B CA 1
ATOM 4951 C C . GLN B 1 194 ? -12.438 -9.469 -7.453 1 92.81 194 GLN B C 1
ATOM 4953 O O . GLN B 1 194 ? -12.992 -8.367 -7.379 1 92.81 194 GLN B O 1
ATOM 4958 N N . LEU B 1 195 ? -12.414 -10.148 -8.539 1 92.38 195 LEU B N 1
ATOM 4959 C CA . LEU B 1 195 ? -13.156 -9.734 -9.727 1 92.38 195 LEU B CA 1
ATOM 4960 C C . LEU B 1 195 ? -14.633 -10.086 -9.594 1 92.38 195 LEU B C 1
ATOM 4962 O O . LEU B 1 195 ? -15.43 -9.812 -10.492 1 92.38 195 LEU B O 1
ATOM 4966 N N . GLY B 1 196 ? -14.969 -10.688 -8.492 1 90.06 196 GLY B N 1
ATOM 4967 C CA . GLY B 1 196 ? -16.359 -11.062 -8.266 1 90.06 196 GLY B CA 1
ATOM 4968 C C . GLY B 1 196 ? -16.672 -12.469 -8.727 1 90.06 196 GLY B C 1
ATOM 4969 O O . GLY B 1 196 ? -17.828 -12.797 -8.977 1 90.06 196 GLY B O 1
ATOM 4970 N N . GLY B 1 197 ? -15.633 -13.258 -8.906 1 93.94 197 GLY B N 1
ATOM 4971 C CA . GLY B 1 197 ? -15.82 -14.602 -9.43 1 93.94 197 GLY B CA 1
ATOM 4972 C C . GLY B 1 197 ? -15.656 -15.688 -8.383 1 93.94 197 GLY B C 1
ATOM 4973 O O . GLY B 1 197 ? -15.703 -15.406 -7.18 1 93.94 197 GLY B O 1
ATOM 4974 N N . LYS B 1 198 ? -15.656 -16.906 -8.93 1 95.25 198 LYS B N 1
ATOM 4975 C CA . LYS B 1 198 ? -15.492 -18.094 -8.094 1 95.25 198 LYS B CA 1
ATOM 4976 C C . LYS B 1 198 ? -14.445 -19.031 -8.688 1 95.25 198 LYS B C 1
ATOM 4978 O O . LYS B 1 198 ? -14.398 -19.234 -9.898 1 95.25 198 LYS B O 1
ATOM 4983 N N . LYS B 1 199 ? -13.625 -19.5 -7.797 1 97.06 199 LYS B N 1
ATOM 4984 C CA . LYS B 1 199 ? -12.633 -20.484 -8.219 1 97.06 199 LYS B CA 1
ATOM 4985 C C . LYS B 1 199 ? -13.297 -21.828 -8.516 1 97.06 199 LYS B C 1
ATOM 4987 O O . LYS B 1 199 ? -14.133 -22.297 -7.746 1 97.06 199 LYS B O 1
ATOM 4992 N N . ILE B 1 200 ? -12.914 -22.391 -9.617 1 97.81 200 ILE B N 1
ATOM 4993 C CA . ILE B 1 200 ? -13.359 -23.734 -9.953 1 97.81 200 ILE B CA 1
ATOM 4994 C C . ILE B 1 200 ? -12.352 -24.75 -9.43 1 97.81 200 ILE B C 1
ATOM 4996 O O . ILE B 1 200 ? -12.711 -25.656 -8.656 1 97.81 200 ILE B O 1
ATOM 5000 N N . LYS B 1 201 ? -11.07 -24.609 -9.812 1 98 201 LYS B N 1
ATOM 5001 C CA . LYS B 1 201 ? -10.023 -25.516 -9.359 1 98 201 LYS B CA 1
ATOM 5002 C C . LYS B 1 201 ? -8.633 -24.969 -9.68 1 98 201 LYS B C 1
ATOM 5004 O O . LYS B 1 201 ? -8.5 -24.031 -10.461 1 98 201 LYS B O 1
ATOM 5009 N N . ASP B 1 202 ? -7.691 -25.562 -9.031 1 98.06 202 ASP B N 1
ATOM 5010 C CA . ASP B 1 202 ? -6.312 -25.391 -9.469 1 98.06 202 ASP B CA 1
ATOM 5011 C C . ASP B 1 202 ? -6.027 -26.219 -10.727 1 98.06 202 ASP B C 1
ATOM 5013 O O . ASP B 1 202 ? -6.531 -27.328 -10.859 1 98.06 202 ASP B O 1
ATOM 5017 N N . VAL B 1 203 ? -5.258 -25.609 -11.617 1 98.31 203 VAL B N 1
ATOM 5018 C CA . VAL B 1 203 ? -4.719 -26.422 -12.695 1 98.31 203 VAL B CA 1
ATOM 5019 C C . VAL B 1 203 ? -3.674 -27.391 -12.148 1 98.31 203 VAL B C 1
ATOM 5021 O O . VAL B 1 203 ? -2.732 -26.984 -11.469 1 98.31 203 VAL B O 1
ATOM 5024 N N . GLU B 1 204 ? -3.807 -28.641 -12.422 1 97.69 204 GLU B N 1
ATOM 5025 C CA . GLU B 1 204 ? -2.938 -29.656 -11.852 1 97.69 204 GLU B CA 1
ATOM 5026 C C . GLU B 1 204 ? -1.57 -29.672 -12.531 1 97.69 204 GLU B C 1
ATOM 5028 O O . GLU B 1 204 ? -1.441 -29.25 -13.68 1 97.69 204 GLU B O 1
ATOM 5033 N N . PRO B 1 205 ? -0.583 -30.172 -11.789 1 96.94 205 PRO B N 1
ATOM 5034 C CA . PRO B 1 205 ? 0.711 -30.359 -12.445 1 96.94 205 PRO B CA 1
ATOM 5035 C C . PRO B 1 205 ? 0.617 -31.234 -13.703 1 96.94 205 PRO B C 1
ATOM 5037 O O . PRO B 1 205 ? 0.069 -32.344 -13.656 1 96.94 205 PRO B O 1
ATOM 5040 N N . GLY B 1 206 ? 1.094 -30.656 -14.789 1 97.62 206 GLY B N 1
ATOM 5041 C CA . GLY B 1 206 ? 1.114 -31.391 -16.031 1 97.62 206 GLY B CA 1
ATOM 5042 C C . GLY B 1 206 ? -0.216 -31.359 -16.766 1 97.62 206 GLY B C 1
ATOM 5043 O O . GLY B 1 206 ? -0.407 -32.094 -17.75 1 97.62 206 GLY B O 1
ATOM 5044 N N . GLU B 1 207 ? -1.074 -30.531 -16.312 1 98.19 207 GLU B N 1
ATOM 5045 C CA . GLU B 1 207 ? -2.408 -30.469 -16.891 1 98.19 207 GLU B CA 1
ATOM 5046 C C . GLU B 1 207 ? -2.449 -29.469 -18.062 1 98.19 207 GLU B C 1
ATOM 5048 O O . GLU B 1 207 ? -1.825 -28.406 -18 1 98.19 207 GLU B O 1
ATOM 5053 N N . VAL B 1 208 ? -3.139 -29.875 -19.109 1 98.62 208 VAL B N 1
ATOM 5054 C CA . VAL B 1 208 ? -3.512 -28.984 -20.219 1 98.62 208 VAL B CA 1
ATOM 5055 C C . VAL B 1 208 ? -5.023 -28.781 -20.219 1 98.62 208 VAL B C 1
ATOM 5057 O O . VAL B 1 208 ? -5.785 -29.75 -20.344 1 98.62 208 VAL B O 1
ATOM 5060 N N . LEU B 1 209 ? -5.383 -27.562 -20.047 1 98.62 209 LEU B N 1
ATOM 5061 C CA . LEU B 1 209 ? -6.789 -27.172 -20.062 1 98.62 209 LEU B CA 1
ATOM 5062 C C . LEU B 1 209 ? -7.102 -26.281 -21.25 1 98.62 209 LEU B C 1
ATOM 5064 O O . LEU B 1 209 ? -6.43 -25.281 -21.469 1 98.62 209 LEU B O 1
ATOM 5068 N N . GLY B 1 210 ? -8.086 -26.703 -22.094 1 98.75 210 GLY B N 1
ATOM 5069 C CA . GLY B 1 210 ? -8.555 -25.891 -23.188 1 98.75 210 GLY B CA 1
ATOM 5070 C C . GLY B 1 210 ? -9.898 -25.234 -22.922 1 98.75 210 GLY B C 1
ATOM 5071 O O . GLY B 1 210 ? -10.867 -25.922 -22.562 1 98.75 210 GLY B O 1
ATOM 5072 N N . ILE B 1 211 ? -9.961 -23.891 -23.109 1 98.75 211 ILE B N 1
ATOM 5073 C CA . ILE B 1 211 ? -11.227 -23.203 -22.875 1 98.75 211 ILE B CA 1
ATOM 5074 C C . ILE B 1 211 ? -11.602 -22.391 -24.125 1 98.75 211 ILE B C 1
ATOM 5076 O O . ILE B 1 211 ? -10.719 -21.891 -24.828 1 98.75 211 ILE B O 1
ATOM 5080 N N . LYS B 1 212 ? -12.812 -22.328 -24.359 1 98.12 212 LYS B N 1
ATOM 5081 C CA . LYS B 1 212 ? -13.367 -21.562 -25.469 1 98.12 212 LYS B CA 1
ATOM 5082 C C . LYS B 1 212 ? -14.844 -21.25 -25.234 1 98.12 212 LYS B C 1
ATOM 5084 O O . LYS B 1 212 ? -15.578 -22.062 -24.672 1 98.12 212 LYS B O 1
ATOM 5089 N N . ASP B 1 213 ? -15.258 -20.078 -25.609 1 97.31 213 ASP B N 1
ATOM 5090 C CA . ASP B 1 213 ? -16.641 -19.641 -25.578 1 97.31 213 ASP B CA 1
ATOM 5091 C C . ASP B 1 213 ? -17.266 -19.891 -24.203 1 97.31 213 ASP B C 1
ATOM 5093 O O . ASP B 1 213 ? -18.391 -20.359 -24.094 1 97.31 213 ASP B O 1
ATOM 5097 N N . GLY B 1 214 ? -16.406 -19.734 -23.219 1 97.12 214 GLY B N 1
ATOM 5098 C CA . GLY B 1 214 ? -16.891 -19.828 -21.844 1 97.12 214 GLY B CA 1
ATOM 5099 C C . GLY B 1 214 ? -17.016 -21.25 -21.344 1 97.12 214 GLY B C 1
ATOM 5100 O O . GLY B 1 214 ? -17.672 -21.5 -20.328 1 97.12 214 GLY B O 1
ATOM 5101 N N . GLY B 1 215 ? -16.422 -22.156 -22.031 1 97.88 215 GLY B N 1
ATOM 5102 C CA . GLY B 1 215 ? -16.484 -23.547 -21.641 1 97.88 215 GLY B CA 1
ATOM 5103 C C . GLY B 1 215 ? -15.141 -24.266 -21.734 1 97.88 215 GLY B C 1
ATOM 5104 O O . GLY B 1 215 ? -14.25 -23.812 -22.453 1 97.88 215 GLY B O 1
ATOM 5105 N N . ILE B 1 216 ? -15.039 -25.359 -21 1 98.44 216 ILE B N 1
ATOM 5106 C CA . ILE B 1 216 ? -13.859 -26.219 -21.062 1 98.44 216 ILE B CA 1
ATOM 5107 C C . ILE B 1 216 ? -14.07 -27.312 -22.109 1 98.44 216 ILE B C 1
ATOM 5109 O O . ILE B 1 216 ? -15 -28.109 -22.016 1 98.44 216 ILE B O 1
ATOM 5113 N N . PHE B 1 217 ? -13.242 -27.328 -23.156 1 98.19 217 PHE B N 1
ATOM 5114 C CA . PHE B 1 217 ? -13.453 -28.312 -24.203 1 98.19 217 PHE B CA 1
ATOM 5115 C C . PHE B 1 217 ? -12.352 -29.375 -24.188 1 98.19 217 PHE B C 1
ATOM 5117 O O . PHE B 1 217 ? -12.461 -30.406 -24.844 1 98.19 217 PHE B O 1
ATOM 5124 N N . TYR B 1 218 ? -11.297 -29.156 -23.422 1 98.25 218 TYR B N 1
ATOM 5125 C CA . TYR B 1 218 ? -10.195 -30.109 -23.266 1 98.25 218 TYR B CA 1
ATOM 5126 C C . TYR B 1 218 ? -9.648 -30.062 -21.844 1 98.25 218 TYR B C 1
ATOM 5128 O O . TYR B 1 218 ? -9.531 -28.984 -21.25 1 98.25 218 TYR B O 1
ATOM 5136 N N . ASP B 1 219 ? -9.367 -31.156 -21.203 1 98.19 219 ASP B N 1
ATOM 5137 C CA . ASP B 1 219 ? -8.859 -31.281 -19.828 1 98.19 219 ASP B CA 1
ATOM 5138 C C . ASP B 1 219 ? -8.141 -32.625 -19.625 1 98.19 219 ASP B C 1
ATOM 5140 O O . ASP B 1 219 ? -8.773 -33.656 -19.531 1 98.19 219 ASP B O 1
ATOM 5144 N N . GLU B 1 220 ? -6.781 -32.531 -19.641 1 98.12 220 GLU B N 1
ATOM 5145 C CA . GLU B 1 220 ? -6 -33.75 -19.531 1 98.12 220 GLU B CA 1
ATOM 5146 C C . GLU B 1 220 ? -4.691 -33.5 -18.797 1 98.12 220 GLU B C 1
ATOM 5148 O O . GLU B 1 220 ? -3.969 -32.562 -19.094 1 98.12 220 GLU B O 1
ATOM 5153 N N . VAL B 1 221 ? -4.422 -34.344 -17.797 1 97.44 221 VAL B N 1
ATOM 5154 C CA . VAL B 1 221 ? -3.088 -34.375 -17.203 1 97.44 221 VAL B CA 1
ATOM 5155 C C . VAL B 1 221 ? -2.17 -35.25 -18.062 1 97.44 221 VAL B C 1
ATOM 5157 O O . VAL B 1 221 ? -2.264 -36.469 -18.047 1 97.44 221 VAL B O 1
ATOM 5160 N N . VAL B 1 222 ? -1.237 -34.594 -18.719 1 95.5 222 VAL B N 1
ATOM 5161 C CA . VAL B 1 222 ? -0.444 -35.25 -19.75 1 95.5 222 VAL B CA 1
ATOM 5162 C C . VAL B 1 222 ? 0.786 -35.906 -19.109 1 95.5 222 VAL B C 1
ATOM 5164 O O . VAL B 1 222 ? 1.289 -36.906 -19.609 1 95.5 222 VAL B O 1
ATOM 5167 N N . LYS B 1 223 ? 1.316 -35.312 -18.078 1 89.75 223 LYS B N 1
ATOM 5168 C CA . LYS B 1 223 ? 2.512 -35.75 -17.359 1 89.75 223 LYS B CA 1
ATOM 5169 C C . LYS B 1 223 ? 2.537 -35.188 -15.938 1 89.75 223 LYS B C 1
ATOM 5171 O O . LYS B 1 223 ? 2.473 -33.969 -15.742 1 89.75 223 LYS B O 1
ATOM 5176 N N . SER B 1 224 ? 2.525 -36.094 -15.016 1 87.06 224 SER B N 1
ATOM 5177 C CA . SER B 1 224 ? 2.555 -35.562 -13.648 1 87.06 224 SER B CA 1
ATOM 5178 C C . SER B 1 224 ? 3.742 -36.125 -12.875 1 87.06 224 SER B C 1
ATOM 5180 O O . SER B 1 224 ? 4.082 -37.312 -13.016 1 87.06 224 SER B O 1
ATOM 5182 N N . LYS B 1 225 ? 4.395 -35.281 -12.289 1 90.94 225 LYS B N 1
ATOM 5183 C CA . LYS B 1 225 ? 5.488 -35.562 -11.367 1 90.94 225 LYS B CA 1
ATOM 5184 C C . LYS B 1 225 ? 5.125 -35.156 -9.938 1 90.94 225 LYS B C 1
ATOM 5186 O O . LYS B 1 225 ? 4.055 -34.594 -9.703 1 90.94 225 LYS B O 1
ATOM 5191 N N . PRO B 1 226 ? 5.961 -35.594 -9.023 1 90.25 226 PRO B N 1
ATOM 5192 C CA . PRO B 1 226 ? 5.664 -35.125 -7.664 1 90.25 226 PRO B CA 1
ATOM 5193 C C . PRO B 1 226 ? 5.539 -33.625 -7.562 1 90.25 226 PRO B C 1
ATOM 5195 O O . PRO B 1 226 ? 6.383 -32.875 -8.086 1 90.25 226 PRO B O 1
ATOM 5198 N N . LYS B 1 227 ? 4.449 -33.25 -6.914 1 92.25 227 LYS B N 1
ATOM 5199 C CA . LYS B 1 227 ? 4.145 -31.844 -6.77 1 92.25 227 LYS B CA 1
ATOM 5200 C C . LYS B 1 227 ? 5.246 -31.109 -6 1 92.25 227 LYS B C 1
ATOM 5202 O O . LYS B 1 227 ? 5.512 -31.422 -4.84 1 92.25 227 LYS B O 1
ATOM 5207 N N . THR B 1 228 ? 5.895 -30.172 -6.637 1 95.44 228 THR B N 1
ATOM 5208 C CA . THR B 1 228 ? 7.008 -29.406 -6.09 1 95.44 228 THR B CA 1
ATOM 5209 C C . THR B 1 228 ? 6.773 -27.906 -6.262 1 95.44 228 THR B C 1
ATOM 5211 O O . THR B 1 228 ? 7.457 -27.25 -7.047 1 95.44 228 THR B O 1
ATOM 5214 N N . ILE B 1 229 ? 5.863 -27.422 -5.43 1 96.62 229 ILE B N 1
ATOM 5215 C CA . ILE B 1 229 ? 5.496 -26 -5.512 1 96.62 229 ILE B CA 1
ATOM 5216 C C . ILE B 1 229 ? 6.629 -25.141 -4.965 1 96.62 229 ILE B C 1
ATOM 5218 O O . ILE B 1 229 ? 7.27 -25.5 -3.975 1 96.62 229 ILE B O 1
ATOM 5222 N N . CYS B 1 230 ? 6.859 -24.078 -5.586 1 96.75 230 CYS B N 1
ATOM 5223 C CA . CYS B 1 230 ? 7.879 -23.141 -5.125 1 96.75 230 CYS B CA 1
ATOM 5224 C C . CYS B 1 230 ? 7.582 -22.656 -3.713 1 96.75 230 CYS B C 1
ATOM 5226 O O . CYS B 1 230 ? 6.516 -22.094 -3.459 1 96.75 230 CYS B O 1
ATOM 5228 N N . SER B 1 231 ? 8.531 -22.766 -2.789 1 97.44 231 SER B N 1
ATOM 5229 C CA . SER B 1 231 ? 8.352 -22.359 -1.402 1 97.44 231 SER B CA 1
ATOM 5230 C C . SER B 1 231 ? 8.148 -20.844 -1.302 1 97.44 231 SER B C 1
ATOM 5232 O O . SER B 1 231 ? 7.441 -20.359 -0.41 1 97.44 231 SER B O 1
ATOM 5234 N N . PHE B 1 232 ? 8.68 -20.109 -2.234 1 96.38 232 PHE B N 1
ATOM 5235 C CA . PHE B 1 232 ? 8.648 -18.656 -2.158 1 96.38 232 PHE B CA 1
ATOM 5236 C C . PHE B 1 232 ? 7.258 -18.125 -2.467 1 96.38 232 PHE B C 1
ATOM 5238 O O . PHE B 1 232 ? 6.961 -16.953 -2.205 1 96.38 232 PHE B O 1
ATOM 5245 N N . GLU B 1 233 ? 6.434 -18.922 -3.084 1 96.75 233 GLU B N 1
ATOM 5246 C CA . GLU B 1 233 ? 5.031 -18.531 -3.201 1 96.75 233 GLU B CA 1
ATOM 5247 C C . GLU B 1 233 ? 4.402 -18.312 -1.828 1 96.75 233 GLU B C 1
ATOM 5249 O O . GLU B 1 233 ? 3.635 -17.359 -1.635 1 96.75 233 GLU B O 1
ATOM 5254 N N . PHE B 1 234 ? 4.797 -19.125 -0.887 1 97.75 234 PHE B N 1
ATOM 5255 C CA . PHE B 1 234 ? 4.223 -19.078 0.452 1 97.75 234 PHE B CA 1
ATOM 5256 C C . PHE B 1 234 ? 4.969 -18.094 1.332 1 97.75 234 PHE B C 1
ATOM 5258 O O . PHE B 1 234 ? 4.398 -17.531 2.273 1 97.75 234 PHE B O 1
ATOM 5265 N N . ILE B 1 235 ? 6.191 -17.844 1.005 1 97.06 235 ILE B N 1
ATOM 5266 C CA . ILE B 1 235 ? 7.027 -16.984 1.835 1 97.06 235 ILE B CA 1
ATOM 5267 C C . ILE B 1 235 ? 6.777 -15.523 1.481 1 97.06 235 ILE B C 1
ATOM 5269 O O . ILE B 1 235 ? 6.68 -14.672 2.369 1 97.06 235 ILE B O 1
ATOM 5273 N N . TYR B 1 236 ? 6.598 -15.32 0.134 1 94.88 236 TYR B N 1
ATOM 5274 C CA . TYR B 1 236 ? 6.68 -13.914 -0.236 1 94.88 236 TYR B CA 1
ATOM 5275 C C . TYR B 1 236 ? 5.797 -13.609 -1.439 1 94.88 236 TYR B C 1
ATOM 5277 O O . TYR B 1 236 ? 5.023 -12.648 -1.424 1 94.88 236 TYR B O 1
ATOM 5285 N N . PHE B 1 237 ? 5.719 -14.32 -2.482 1 94.44 237 PHE B N 1
ATOM 5286 C CA . PHE B 1 237 ? 5.277 -13.906 -3.809 1 94.44 237 PHE B CA 1
ATOM 5287 C C . PHE B 1 237 ? 3.76 -13.773 -3.857 1 94.44 237 PHE B C 1
ATOM 5289 O O . PHE B 1 237 ? 3.23 -12.773 -4.332 1 94.44 237 PHE B O 1
ATOM 5296 N N . SER B 1 238 ? 3.076 -14.766 -3.436 1 96.25 238 SER B N 1
ATOM 5297 C CA . SER B 1 238 ? 1.626 -14.773 -3.594 1 96.25 238 SER B CA 1
ATOM 5298 C C . SER B 1 238 ? 0.957 -13.836 -2.594 1 96.25 238 SER B C 1
ATOM 5300 O O . SER B 1 238 ? 1.462 -13.641 -1.486 1 96.25 238 SER B O 1
ATOM 5302 N N . ARG B 1 239 ? -0.126 -13.297 -2.998 1 95.88 239 ARG B N 1
ATOM 5303 C CA . ARG B 1 239 ? -0.922 -12.516 -2.059 1 95.88 239 ARG B CA 1
ATOM 5304 C C . ARG B 1 239 ? -1.38 -13.375 -0.883 1 95.88 239 ARG B C 1
ATOM 5306 O O . ARG B 1 239 ? -1.591 -14.578 -1.032 1 95.88 239 ARG B O 1
ATOM 5313 N N . ALA B 1 240 ? -1.578 -12.695 0.19 1 96.88 240 ALA B N 1
ATOM 5314 C CA . ALA B 1 240 ? -1.964 -13.414 1.402 1 96.88 240 ALA B CA 1
ATOM 5315 C C . ALA B 1 240 ? -3.344 -14.047 1.25 1 96.88 240 ALA B C 1
ATOM 5317 O O . ALA B 1 240 ? -3.652 -15.039 1.905 1 96.88 240 ALA B O 1
ATOM 5318 N N . ASP B 1 241 ? -4.164 -13.492 0.352 1 96.88 241 ASP B N 1
ATOM 5319 C CA . ASP B 1 241 ? -5.523 -14.008 0.202 1 96.88 241 ASP B CA 1
ATOM 5320 C C . ASP B 1 241 ? -5.586 -15.078 -0.889 1 96.88 241 ASP B C 1
ATOM 5322 O O . ASP B 1 241 ? -6.664 -15.406 -1.379 1 96.88 241 ASP B O 1
ATOM 5326 N N . THR B 1 242 ? -4.453 -15.602 -1.256 1 97.69 242 THR B N 1
ATOM 5327 C CA . THR B 1 242 ? -4.367 -16.672 -2.238 1 97.69 242 THR B CA 1
ATOM 5328 C C . THR B 1 242 ? -4.324 -18.031 -1.55 1 97.69 242 THR B C 1
ATOM 5330 O O . THR B 1 242 ? -3.768 -18.172 -0.457 1 97.69 242 THR B O 1
ATOM 5333 N N . THR B 1 243 ? -4.941 -18.984 -2.152 1 97.75 243 THR B N 1
ATOM 5334 C CA . THR B 1 243 ? -4.805 -20.406 -1.809 1 97.75 243 THR B CA 1
ATOM 5335 C C . THR B 1 243 ? -4.168 -21.172 -2.957 1 97.75 243 THR B C 1
ATOM 5337 O O . THR B 1 243 ? -4.645 -21.125 -4.094 1 97.75 243 THR B O 1
ATOM 5340 N N . ILE B 1 244 ? -3.078 -21.859 -2.637 1 97.62 244 ILE B N 1
ATOM 5341 C CA . ILE B 1 244 ? -2.355 -22.594 -3.666 1 97.62 244 ILE B CA 1
ATOM 5342 C C . ILE B 1 244 ? -2.525 -24.094 -3.436 1 97.62 244 ILE B C 1
ATOM 5344 O O . ILE B 1 244 ? -2.045 -24.641 -2.438 1 97.62 244 ILE B O 1
ATOM 5348 N N . ASP B 1 245 ? -3.203 -24.766 -4.383 1 96.25 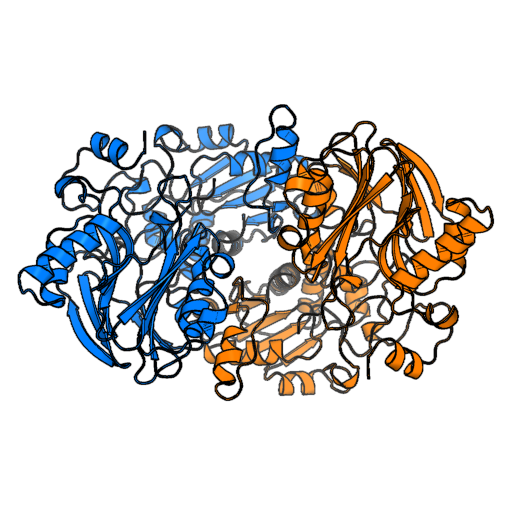245 ASP B N 1
ATOM 5349 C CA . ASP B 1 245 ? -3.42 -26.219 -4.309 1 96.25 245 ASP B CA 1
ATOM 5350 C C . ASP B 1 245 ? -3.977 -26.609 -2.943 1 96.25 245 ASP B C 1
ATOM 5352 O O . ASP B 1 245 ? -3.467 -27.531 -2.305 1 96.25 245 ASP B O 1
ATOM 5356 N N . GLY B 1 246 ? -4.879 -25.859 -2.48 1 95.38 246 GLY B N 1
ATOM 5357 C CA . GLY B 1 246 ? -5.594 -26.172 -1.251 1 95.38 246 GLY B CA 1
ATOM 5358 C C . GLY B 1 246 ? -4.914 -25.609 -0.013 1 95.38 246 GLY B C 1
ATOM 5359 O O . GLY B 1 246 ? -5.426 -25.75 1.099 1 95.38 246 GLY B O 1
ATOM 5360 N N . ASN B 1 247 ? -3.779 -24.984 -0.087 1 97 247 ASN B N 1
ATOM 5361 C CA . ASN B 1 247 ? -3.037 -24.453 1.049 1 97 247 ASN B CA 1
ATOM 5362 C C . ASN B 1 247 ? -3.113 -22.938 1.102 1 97 247 ASN B C 1
ATOM 5364 O O . ASN B 1 247 ? -2.578 -22.25 0.226 1 97 247 ASN B O 1
ATOM 5368 N N . PRO B 1 248 ? -3.756 -22.375 2.109 1 98 248 PRO B N 1
ATOM 5369 C CA . PRO B 1 248 ? -3.846 -20.922 2.225 1 98 248 PRO B CA 1
ATOM 5370 C C . PRO B 1 248 ? -2.502 -20.266 2.547 1 98 248 PRO B C 1
ATOM 5372 O O . PRO B 1 248 ? -1.826 -20.672 3.494 1 98 248 PRO B O 1
ATOM 5375 N N . VAL B 1 249 ? -2.164 -19.312 1.79 1 98.31 249 VAL B N 1
ATOM 5376 C CA . VAL B 1 249 ? -0.882 -18.625 1.937 1 98.31 249 VAL B CA 1
ATOM 5377 C C . VAL B 1 249 ? -0.825 -17.922 3.287 1 98.31 249 VAL B C 1
ATOM 5379 O O . VAL B 1 249 ? 0.169 -18.016 4.012 1 98.31 249 VAL B O 1
ATOM 5382 N N . TYR B 1 250 ? -1.893 -17.25 3.68 1 98.44 250 TYR B N 1
ATOM 5383 C CA . TYR B 1 250 ? -1.945 -16.5 4.926 1 98.44 250 TYR B CA 1
ATOM 5384 C C . TYR B 1 250 ? -1.68 -17.391 6.125 1 98.44 250 TYR B C 1
ATOM 5386 O O . TYR B 1 250 ? -0.834 -17.078 6.969 1 98.44 250 TYR B O 1
ATOM 5394 N N . LEU B 1 251 ? -2.33 -18.484 6.234 1 98.25 251 LEU B N 1
ATOM 5395 C CA . LEU B 1 251 ? -2.18 -19.391 7.367 1 98.25 251 LEU B CA 1
ATOM 5396 C C . LEU B 1 251 ? -0.777 -19.984 7.402 1 98.25 251 LEU B C 1
ATOM 5398 O O . LEU B 1 251 ? -0.216 -20.203 8.477 1 98.25 251 LEU B O 1
ATOM 5402 N N . SER B 1 252 ? -0.294 -20.297 6.203 1 98.62 252 SER B N 1
ATOM 5403 C CA . SER B 1 252 ? 1.079 -20.781 6.137 1 98.62 252 SER B CA 1
ATOM 5404 C C . SER B 1 252 ? 2.055 -19.781 6.746 1 98.62 252 SER B C 1
ATOM 5406 O O . SER B 1 252 ? 2.939 -20.156 7.52 1 98.62 252 SER B O 1
ATOM 5408 N N . ARG B 1 253 ? 1.856 -18.531 6.461 1 98.75 253 ARG B N 1
ATOM 5409 C CA . ARG B 1 253 ? 2.744 -17.484 6.969 1 98.75 253 ARG B CA 1
ATOM 5410 C C . ARG B 1 253 ? 2.574 -17.312 8.477 1 98.75 253 ARG B C 1
ATOM 5412 O O . ARG B 1 253 ? 3.555 -17.109 9.195 1 98.75 253 ARG B O 1
ATOM 5419 N N . VAL B 1 254 ? 1.352 -17.422 8.977 1 98.75 254 VAL B N 1
ATOM 5420 C CA . VAL B 1 254 ? 1.113 -17.375 10.414 1 98.75 254 VAL B CA 1
ATOM 5421 C C . VAL B 1 254 ? 1.854 -18.516 11.109 1 98.75 254 VAL B C 1
ATOM 5423 O O . VAL B 1 254 ? 2.529 -18.297 12.117 1 98.75 254 VAL B O 1
ATOM 5426 N N . ARG B 1 255 ? 1.806 -19.703 10.523 1 98.81 255 ARG B N 1
ATOM 5427 C CA . ARG B 1 255 ? 2.461 -20.859 11.109 1 98.81 255 ARG B CA 1
ATOM 5428 C C . ARG B 1 255 ? 3.979 -20.703 11.078 1 98.81 255 ARG B C 1
ATOM 5430 O O . ARG B 1 255 ? 4.668 -21.156 11.992 1 98.81 255 ARG B O 1
ATOM 5437 N N . LEU B 1 256 ? 4.496 -20.094 10.016 1 98.88 256 LEU B N 1
ATOM 5438 C CA . LEU B 1 256 ? 5.918 -19.797 10 1 98.88 256 LEU B CA 1
ATOM 5439 C C . LEU B 1 256 ? 6.312 -18.984 11.234 1 98.88 256 LEU B C 1
ATOM 5441 O O . LEU B 1 256 ? 7.316 -19.281 11.883 1 98.88 256 LEU B O 1
ATOM 5445 N N . GLY B 1 257 ? 5.465 -17.969 11.508 1 98.88 257 GLY B N 1
ATOM 5446 C CA . GLY B 1 257 ? 5.719 -17.125 12.656 1 98.88 257 GLY B CA 1
ATOM 5447 C C . GLY B 1 257 ? 5.621 -17.859 13.984 1 98.88 257 GLY B C 1
ATOM 5448 O O . GLY B 1 257 ? 6.418 -17.609 14.891 1 98.88 257 GLY B O 1
ATOM 5449 N N . GLU B 1 258 ? 4.684 -18.75 14.102 1 98.81 258 GLU B N 1
ATOM 5450 C CA . GLU B 1 258 ? 4.504 -19.531 15.328 1 98.81 258 GLU B CA 1
ATOM 5451 C C . GLU B 1 258 ? 5.715 -20.422 15.594 1 98.81 258 GLU B C 1
ATOM 5453 O O . GLU B 1 258 ? 6.211 -20.484 16.719 1 98.81 258 GLU B O 1
ATOM 5458 N N . ILE B 1 259 ? 6.172 -21.062 14.555 1 98.88 259 ILE B N 1
ATOM 5459 C CA . ILE B 1 259 ? 7.328 -21.938 14.695 1 98.88 259 ILE B CA 1
ATOM 5460 C C . ILE B 1 259 ? 8.57 -21.109 15.023 1 98.88 259 ILE B C 1
ATOM 5462 O O . ILE B 1 259 ? 9.375 -21.5 15.875 1 98.88 259 ILE B O 1
ATOM 5466 N N . LEU B 1 260 ? 8.688 -19.984 14.359 1 98.69 260 LEU B N 1
ATOM 5467 C CA . LEU B 1 260 ? 9.797 -19.094 14.625 1 98.69 260 LEU B CA 1
ATOM 5468 C C . LEU B 1 260 ? 9.836 -18.703 16.094 1 98.69 260 LEU B C 1
ATOM 5470 O O . LEU B 1 260 ? 10.906 -18.719 16.719 1 98.69 260 LEU B O 1
ATOM 5474 N N . ALA B 1 261 ? 8.719 -18.375 16.672 1 98.75 261 ALA B N 1
ATOM 5475 C CA . ALA B 1 261 ? 8.625 -17.984 18.078 1 98.75 261 ALA B CA 1
ATOM 5476 C C . ALA B 1 261 ? 8.969 -19.141 19 1 98.75 261 ALA B C 1
ATOM 5478 O O . ALA B 1 261 ? 9.656 -18.953 20.016 1 98.75 261 ALA B O 1
ATOM 5479 N N . ARG B 1 262 ? 8.555 -20.344 18.656 1 98.5 262 ARG B N 1
ATOM 5480 C CA . ARG B 1 262 ? 8.742 -21.516 19.5 1 98.5 262 ARG B CA 1
ATOM 5481 C C . ARG B 1 262 ? 10.195 -21.969 19.484 1 98.5 262 ARG B C 1
ATOM 5483 O O . ARG B 1 262 ? 10.742 -22.359 20.516 1 98.5 262 ARG B O 1
ATOM 5490 N N . ARG B 1 263 ? 10.828 -21.906 18.281 1 98.56 263 ARG B N 1
ATOM 5491 C CA . ARG B 1 263 ? 12.109 -22.578 18.125 1 98.56 263 ARG B CA 1
ATOM 5492 C C . ARG B 1 263 ? 13.258 -21.578 18.047 1 98.56 263 ARG B C 1
ATOM 5494 O O . ARG B 1 263 ? 14.406 -21.922 18.344 1 98.56 263 ARG B O 1
ATOM 5501 N N . HIS B 1 264 ? 12.938 -20.391 17.641 1 98.5 264 HIS B N 1
ATOM 5502 C CA . HIS B 1 264 ? 13.969 -19.375 17.422 1 98.5 264 HIS B CA 1
ATOM 5503 C C . HIS B 1 264 ? 13.594 -18.062 18.078 1 98.5 264 HIS B C 1
ATOM 5505 O O . HIS B 1 264 ? 13.773 -16.984 17.484 1 98.5 264 HIS B O 1
ATOM 5511 N N . GLY B 1 265 ? 13.008 -18.094 19.219 1 96.56 265 GLY B N 1
ATOM 5512 C CA . GLY B 1 265 ? 12.5 -16.906 19.891 1 96.56 265 GLY B CA 1
ATOM 5513 C C . GLY B 1 265 ? 13.602 -15.977 20.359 1 96.56 265 GLY B C 1
ATOM 5514 O O . GLY B 1 265 ? 14.781 -16.234 20.125 1 96.56 265 GLY B O 1
ATOM 5515 N N . ALA B 1 266 ? 13.242 -14.859 20.797 1 96.06 266 ALA B N 1
ATOM 5516 C CA . ALA B 1 266 ? 14.102 -13.867 21.438 1 96.06 266 ALA B CA 1
ATOM 5517 C C . ALA B 1 266 ? 13.352 -13.109 22.516 1 96.06 266 ALA B C 1
ATOM 5519 O O . ALA B 1 266 ? 12.125 -13.016 22.484 1 96.06 266 ALA B O 1
ATOM 5520 N N . GLU B 1 267 ? 14.109 -12.68 23.453 1 96.06 267 GLU B N 1
ATOM 5521 C CA . GLU B 1 267 ? 13.5 -11.773 24.422 1 96.06 267 GLU B CA 1
ATOM 5522 C C . GLU B 1 267 ? 13.359 -10.367 23.859 1 96.06 267 GLU B C 1
ATOM 5524 O O . GLU B 1 267 ? 14.258 -9.875 23.172 1 96.06 267 GLU B O 1
ATOM 5529 N N . GLY B 1 268 ? 12.227 -9.852 23.953 1 97.81 268 GLY B N 1
ATOM 5530 C CA . GLY B 1 268 ? 11.984 -8.5 23.469 1 97.81 268 GLY B CA 1
ATOM 5531 C C . GLY B 1 268 ? 10.695 -7.902 24 1 97.81 268 GLY B C 1
ATOM 5532 O O . GLY B 1 268 ? 9.898 -8.594 24.641 1 97.81 268 GLY B O 1
ATOM 5533 N N . ASP B 1 269 ? 10.547 -6.609 23.734 1 98.44 269 ASP B N 1
ATOM 5534 C CA . ASP B 1 269 ? 9.391 -5.871 24.234 1 98.44 269 ASP B CA 1
ATOM 5535 C C . ASP B 1 269 ? 8.258 -5.871 23.219 1 98.44 269 ASP B C 1
ATOM 5537 O O . ASP B 1 269 ? 7.082 -5.852 23.578 1 98.44 269 ASP B O 1
ATOM 5541 N N . VAL B 1 270 ? 8.625 -5.84 21.922 1 98.56 270 VAL B N 1
ATOM 5542 C CA . VAL B 1 270 ? 7.602 -5.742 20.891 1 98.56 270 VAL B CA 1
ATOM 5543 C C . VAL B 1 270 ? 8.039 -6.527 19.656 1 98.56 270 VAL B C 1
ATOM 5545 O O . VAL B 1 270 ? 9.234 -6.672 19.391 1 98.56 270 VAL B O 1
ATOM 5548 N N . VAL B 1 271 ? 7.062 -7.09 18.922 1 98.81 271 VAL B N 1
ATOM 5549 C CA . VAL B 1 271 ? 7.25 -7.715 17.625 1 98.81 271 VAL B CA 1
ATOM 5550 C C . VAL B 1 271 ? 6.891 -6.723 16.516 1 98.81 271 VAL B C 1
ATOM 5552 O O . VAL B 1 271 ? 5.812 -6.125 16.531 1 98.81 271 VAL B O 1
ATOM 5555 N N . VAL B 1 272 ? 7.793 -6.512 15.562 1 98.75 272 VAL B N 1
ATOM 5556 C CA . VAL B 1 272 ? 7.609 -5.527 14.5 1 98.75 272 VAL B CA 1
ATOM 5557 C C . VAL B 1 272 ? 7.785 -6.191 13.141 1 98.75 272 VAL B C 1
ATOM 5559 O O . VAL B 1 272 ? 8.859 -6.719 12.836 1 98.75 272 VAL B O 1
ATOM 5562 N N . PRO B 1 273 ? 6.773 -6.176 12.289 1 98.19 273 PRO B N 1
ATOM 5563 C CA . PRO B 1 273 ? 6.93 -6.715 10.938 1 98.19 273 PRO B CA 1
ATOM 5564 C C . PRO B 1 273 ? 7.57 -5.719 9.977 1 98.19 273 PRO B C 1
ATOM 5566 O O . PRO B 1 273 ? 7.324 -4.512 10.07 1 98.19 273 PRO B O 1
ATOM 5569 N N . VAL B 1 274 ? 8.391 -6.164 9.078 1 96.56 274 VAL B N 1
ATOM 5570 C CA . VAL B 1 274 ? 8.75 -5.414 7.879 1 96.56 274 VAL B CA 1
ATOM 5571 C C . VAL B 1 274 ? 7.664 -5.594 6.816 1 96.56 274 VAL B C 1
ATOM 5573 O O . VAL B 1 274 ? 7.598 -6.633 6.156 1 96.56 274 VAL B O 1
ATOM 5576 N N . PRO B 1 275 ? 6.809 -4.695 6.711 1 92.38 275 PRO B N 1
ATOM 5577 C CA . PRO B 1 275 ? 5.645 -4.898 5.844 1 92.38 275 PRO B CA 1
ATOM 5578 C C . PRO B 1 275 ? 6.023 -5.039 4.371 1 92.38 275 PRO B C 1
ATOM 5580 O O . PRO B 1 275 ? 7.078 -4.559 3.955 1 92.38 275 PRO B O 1
ATOM 5583 N N . ASP B 1 276 ? 5.148 -5.801 3.562 1 88.81 276 ASP B N 1
ATOM 5584 C CA . ASP B 1 276 ? 3.805 -6.227 3.947 1 88.81 276 ASP B CA 1
ATOM 5585 C C . ASP B 1 276 ? 3.746 -7.734 4.156 1 88.81 276 ASP B C 1
ATOM 5587 O O . ASP B 1 276 ? 3.006 -8.219 5.016 1 88.81 276 ASP B O 1
ATOM 5591 N N . SER B 1 277 ? 4.633 -8.453 3.457 1 91.44 277 SER B N 1
ATOM 5592 C CA . SER B 1 277 ? 4.5 -9.906 3.375 1 91.44 277 SER B CA 1
ATOM 5593 C C . SER B 1 277 ? 4.816 -10.57 4.715 1 91.44 277 SER B C 1
ATOM 5595 O O . SER B 1 277 ? 4.406 -11.703 4.965 1 91.44 277 SER B O 1
ATOM 5597 N N . SER B 1 278 ? 5.496 -9.906 5.629 1 96.88 278 SER B N 1
ATOM 5598 C CA . SER B 1 278 ? 5.902 -10.516 6.891 1 96.88 278 SER B CA 1
ATOM 5599 C C . SER B 1 278 ? 4.855 -10.281 7.98 1 96.88 278 SER B C 1
ATOM 5601 O O . SER B 1 278 ? 4.984 -10.797 9.094 1 96.88 278 SER B O 1
ATOM 5603 N N . ARG B 1 279 ? 3.77 -9.539 7.652 1 97.38 279 ARG B N 1
ATOM 5604 C CA . ARG B 1 279 ? 2.77 -9.211 8.664 1 97.38 279 ARG B CA 1
ATOM 5605 C C . ARG B 1 279 ? 2.137 -10.469 9.242 1 97.38 279 ARG B C 1
ATOM 5607 O O . ARG B 1 279 ? 2.094 -10.641 10.469 1 97.38 279 ARG B O 1
ATOM 5614 N N . PRO B 1 280 ? 1.708 -11.414 8.391 1 98.5 280 PRO B N 1
ATOM 5615 C CA . PRO B 1 280 ? 1.15 -12.633 8.984 1 98.5 280 PRO B CA 1
ATOM 5616 C C . PRO B 1 280 ? 2.174 -13.406 9.805 1 98.5 280 PRO B C 1
ATOM 5618 O O . PRO B 1 280 ? 1.819 -14.031 10.812 1 98.5 280 PRO B O 1
ATOM 5621 N N . ILE B 1 281 ? 3.438 -13.398 9.398 1 98.81 281 ILE B N 1
ATOM 5622 C CA . ILE B 1 281 ? 4.488 -14.062 10.164 1 98.81 281 ILE B CA 1
ATOM 5623 C C . ILE B 1 281 ? 4.625 -13.414 11.539 1 98.81 281 ILE B C 1
ATOM 5625 O O . ILE B 1 281 ? 4.691 -14.109 12.555 1 98.81 281 ILE B O 1
ATOM 5629 N N . ALA B 1 282 ? 4.598 -12.109 11.562 1 98.88 282 ALA B N 1
ATOM 5630 C CA . ALA B 1 282 ? 4.703 -11.367 12.82 1 98.88 282 ALA B CA 1
ATOM 5631 C C . ALA B 1 282 ? 3.502 -11.633 13.719 1 98.88 282 ALA B C 1
ATOM 5633 O O . ALA B 1 282 ? 3.645 -11.727 14.938 1 98.88 282 ALA B O 1
ATOM 5634 N N . ILE B 1 283 ? 2.33 -11.727 13.125 1 98.69 283 ILE B N 1
ATOM 5635 C CA . ILE B 1 283 ? 1.119 -12.031 13.883 1 98.69 283 ILE B CA 1
ATOM 5636 C C . ILE B 1 283 ? 1.263 -13.391 14.562 1 98.69 283 ILE B C 1
ATOM 5638 O O . ILE B 1 283 ? 0.999 -13.516 15.766 1 98.69 283 ILE B O 1
ATOM 5642 N N . GLY B 1 284 ? 1.733 -14.406 13.781 1 98.69 284 GLY B N 1
ATOM 5643 C CA . GLY B 1 284 ? 1.963 -15.719 14.367 1 98.69 284 GLY B CA 1
ATOM 5644 C C . GLY B 1 284 ? 2.996 -15.703 15.477 1 98.69 284 GLY B C 1
ATOM 5645 O O . GLY B 1 284 ? 2.793 -16.328 16.531 1 98.69 284 GLY B O 1
ATOM 5646 N N . PHE B 1 285 ? 4.094 -14.977 15.219 1 98.88 285 PHE B N 1
ATOM 5647 C CA . PHE B 1 285 ? 5.152 -14.883 16.219 1 98.88 285 PHE B CA 1
ATOM 5648 C C . PHE B 1 285 ? 4.641 -14.242 17.5 1 98.88 285 PHE B C 1
ATOM 5650 O O . PHE B 1 285 ? 4.887 -14.75 18.594 1 98.88 285 PHE B O 1
ATOM 5657 N N . SER B 1 286 ? 3.965 -13.094 17.344 1 98.69 286 SER B N 1
ATOM 5658 C CA . SER B 1 286 ? 3.434 -12.359 18.484 1 98.69 286 SER B CA 1
ATOM 5659 C C . SER B 1 286 ? 2.467 -13.219 19.297 1 98.69 286 SER B C 1
ATOM 5661 O O . SER B 1 286 ? 2.562 -13.281 20.516 1 98.69 286 SER B O 1
ATOM 5663 N N . ARG B 1 287 ? 1.581 -13.922 18.656 1 97.69 287 ARG B N 1
ATOM 5664 C CA . ARG B 1 287 ? 0.583 -14.758 19.312 1 97.69 287 ARG B CA 1
ATOM 5665 C C . ARG B 1 287 ? 1.245 -15.875 20.109 1 97.69 287 ARG B C 1
ATOM 5667 O O . ARG B 1 287 ? 0.917 -16.078 21.281 1 97.69 287 ARG B O 1
ATOM 5674 N N . GLU B 1 288 ? 2.191 -16.531 19.484 1 98.19 288 GLU B N 1
ATOM 5675 C CA . GLU B 1 288 ? 2.855 -17.672 20.094 1 98.19 288 GLU B CA 1
ATOM 5676 C C . GLU B 1 288 ? 3.742 -17.234 21.266 1 98.19 288 GLU B C 1
ATOM 5678 O O . GLU B 1 288 ? 3.768 -17.891 22.312 1 98.19 288 GLU B O 1
ATOM 5683 N N . SER B 1 289 ? 4.469 -16.125 21.141 1 98.31 289 SER B N 1
ATOM 5684 C CA . SER B 1 289 ? 5.434 -15.656 22.141 1 98.31 289 SER B CA 1
ATOM 5685 C C . SER B 1 289 ? 4.75 -14.828 23.219 1 98.31 289 SER B C 1
ATOM 5687 O O . SER B 1 289 ? 5.336 -14.57 24.281 1 98.31 289 SER B O 1
ATOM 5689 N N . LYS B 1 290 ? 3.562 -14.32 22.906 1 97.31 290 LYS B N 1
ATOM 5690 C CA . LYS B 1 290 ? 2.801 -13.445 23.797 1 97.31 290 LYS B CA 1
ATOM 5691 C C . LYS B 1 290 ? 3.469 -12.078 23.922 1 97.31 290 LYS B C 1
ATOM 5693 O O . LYS B 1 290 ? 3.189 -11.328 24.859 1 97.31 290 LYS B O 1
ATOM 5698 N N . ILE B 1 291 ? 4.445 -11.789 23.062 1 98.19 291 ILE B N 1
ATOM 5699 C CA . ILE B 1 291 ? 5.031 -10.453 22.984 1 98.19 291 ILE B CA 1
ATOM 5700 C C . ILE B 1 291 ? 4.168 -9.57 22.078 1 98.19 291 ILE B C 1
ATOM 5702 O O . ILE B 1 291 ? 3.781 -9.977 20.984 1 98.19 291 ILE B O 1
ATOM 5706 N N . PRO B 1 292 ? 3.84 -8.352 22.5 1 97.94 292 PRO B N 1
ATOM 5707 C CA . PRO B 1 292 ? 2.889 -7.523 21.766 1 97.94 292 PRO B CA 1
ATOM 5708 C C . PRO B 1 292 ? 3.395 -7.141 20.375 1 97.94 292 PRO B C 1
ATOM 5710 O O . PRO B 1 292 ? 4.59 -6.891 20.188 1 97.94 292 PRO B O 1
ATOM 5713 N N . LEU B 1 293 ? 2.439 -7.121 19.422 1 98.44 293 LEU B N 1
ATOM 5714 C CA . LEU B 1 293 ? 2.689 -6.684 18.062 1 98.44 293 LEU B CA 1
ATOM 5715 C C . LEU B 1 293 ? 2.615 -5.164 17.953 1 98.44 293 LEU B C 1
ATOM 5717 O O . LEU B 1 293 ? 1.727 -4.539 18.547 1 98.44 293 LEU B O 1
ATOM 5721 N N . GLU B 1 294 ? 3.58 -4.523 17.25 1 98.06 294 GLU B N 1
ATOM 5722 C CA . GLU B 1 294 ? 3.562 -3.102 16.938 1 98.06 294 GLU B CA 1
ATOM 5723 C C . GLU B 1 294 ? 3.873 -2.869 15.453 1 98.06 294 GLU B C 1
ATOM 5725 O O . GLU B 1 294 ? 4.777 -3.496 14.898 1 98.06 294 GLU B O 1
ATOM 5730 N N . GLU B 1 295 ? 3.121 -2.055 14.773 1 96.94 295 GLU B N 1
ATOM 5731 C CA . GLU B 1 295 ? 3.445 -1.633 13.414 1 96.94 295 GLU B CA 1
ATOM 5732 C C . GLU B 1 295 ? 4.34 -0.399 13.422 1 96.94 295 GLU B C 1
ATOM 5734 O O . GLU B 1 295 ? 3.879 0.712 13.156 1 96.94 295 GLU B O 1
ATOM 5739 N N . ALA B 1 296 ? 5.582 -0.639 13.57 1 97.62 296 ALA B N 1
ATOM 5740 C CA . ALA B 1 296 ? 6.523 0.462 13.75 1 97.62 296 ALA B CA 1
ATOM 5741 C C . ALA B 1 296 ? 7.074 0.937 12.406 1 97.62 296 ALA B C 1
ATOM 5743 O O . ALA B 1 296 ? 7.801 1.931 12.344 1 97.62 296 ALA B O 1
ATOM 5744 N N . LEU B 1 297 ? 6.805 0.249 11.336 1 96.38 297 LEU B N 1
ATOM 5745 C CA . LEU B 1 297 ? 7.227 0.619 9.992 1 96.38 297 LEU B CA 1
ATOM 5746 C C . LEU B 1 297 ? 6.023 0.933 9.109 1 96.38 297 LEU B C 1
ATOM 5748 O O . LEU B 1 297 ? 5.109 0.115 8.984 1 96.38 297 LEU B O 1
ATOM 5752 N N . VAL B 1 298 ? 6.035 2.143 8.57 1 93.31 298 VAL B N 1
ATOM 5753 C CA . VAL B 1 298 ? 4.957 2.6 7.703 1 93.31 298 VAL B CA 1
ATOM 5754 C C . VAL B 1 298 ? 5.445 2.643 6.258 1 93.31 298 VAL B C 1
ATOM 5756 O O . VAL B 1 298 ? 6.383 3.375 5.934 1 93.31 298 VAL B O 1
ATOM 5759 N N . ARG B 1 299 ? 4.754 1.845 5.445 1 88.25 299 ARG B N 1
ATOM 5760 C CA . ARG B 1 299 ? 5.141 1.826 4.039 1 88.25 299 ARG B CA 1
ATOM 5761 C C . ARG B 1 299 ? 4.684 3.096 3.328 1 88.25 299 ARG B C 1
ATOM 5763 O O . ARG B 1 299 ? 3.535 3.523 3.484 1 88.25 299 ARG B O 1
ATOM 5770 N N . THR B 1 300 ? 5.645 3.725 2.734 1 83.12 300 THR B N 1
ATOM 5771 C CA . THR B 1 300 ? 5.324 4.918 1.958 1 83.12 300 THR B CA 1
ATOM 5772 C C . THR B 1 300 ? 5.527 4.664 0.467 1 83.12 300 THR B C 1
ATOM 5774 O O . THR B 1 300 ? 6.227 3.723 0.082 1 83.12 300 THR B O 1
ATOM 5777 N N . ILE B 1 301 ? 4.648 5.051 -0.348 1 60 301 ILE B N 1
ATOM 5778 C CA . ILE B 1 301 ? 4.738 4.812 -1.784 1 60 301 ILE B CA 1
ATOM 5779 C C . ILE B 1 301 ? 6.035 5.414 -2.324 1 60 301 ILE B C 1
ATOM 5781 O O . ILE B 1 301 ? 6.297 6.605 -2.146 1 60 301 ILE B O 1
ATOM 5785 N N . SER B 1 302 ? 7.207 4.871 -1.79 1 49.12 302 SER B N 1
ATOM 5786 C CA . SER B 1 302 ? 8.445 5.438 -2.312 1 49.12 302 SER B CA 1
ATOM 5787 C C . SER B 1 302 ? 8.531 5.277 -3.826 1 49.12 302 SER B C 1
ATOM 5789 O O . SER B 1 302 ? 7.891 4.395 -4.398 1 49.12 302 SER B O 1
ATOM 5791 N N . SER B 1 303 ? 9.055 6.309 -4.375 1 42.38 303 SER B N 1
ATOM 5792 C CA . SER B 1 303 ? 9.461 6.41 -5.773 1 42.38 303 SER B CA 1
ATOM 5793 C C . SER B 1 303 ? 10.297 5.211 -6.195 1 42.38 303 SER B C 1
ATOM 5795 O O . SER B 1 303 ? 11.188 4.777 -5.457 1 42.38 303 SER B O 1
ATOM 5797 N N . LYS B 1 304 ? 9.797 4.281 -6.934 1 41.59 304 LYS B N 1
ATOM 5798 C CA . LYS B 1 304 ? 10.586 3.248 -7.59 1 41.59 304 LYS B CA 1
ATOM 5799 C C . LYS B 1 304 ? 12.039 3.689 -7.762 1 41.59 304 LYS B C 1
ATOM 5801 O O . LYS B 1 304 ? 12.961 2.908 -7.523 1 41.59 304 LYS B O 1
ATOM 5806 N N . ARG B 1 305 ? 12.242 4.605 -8.812 1 35.72 305 ARG B N 1
ATOM 5807 C CA . ARG B 1 305 ? 13.523 4.746 -9.5 1 35.72 305 ARG B CA 1
ATOM 5808 C C . ARG B 1 305 ? 14.383 5.82 -8.836 1 35.72 305 ARG B C 1
ATOM 5810 O O . ARG B 1 305 ? 14.078 7.012 -8.938 1 35.72 305 ARG B O 1
ATOM 5817 N N . SER B 1 306 ? 14.969 5.52 -7.707 1 33.97 306 SER B N 1
ATOM 5818 C CA . SER B 1 306 ? 15.984 6.449 -7.223 1 33.97 306 SER B CA 1
ATOM 5819 C C . SER B 1 306 ? 17.016 6.738 -8.305 1 33.97 306 SER B C 1
ATOM 5821 O O . SER B 1 306 ? 17.672 5.824 -8.805 1 33.97 306 SER B O 1
ATOM 5823 N N . PHE B 1 307 ? 16.906 7.691 -9.078 1 28.22 307 PHE B N 1
ATOM 5824 C CA . PHE B 1 307 ? 18.016 8.141 -9.906 1 28.22 307 PHE B CA 1
ATOM 5825 C C . PHE B 1 307 ? 19.234 8.438 -9.047 1 28.22 307 PHE B C 1
ATOM 5827 O O . PHE B 1 307 ? 19.172 9.266 -8.133 1 28.22 307 PHE B O 1
ATOM 5834 N N . ILE B 1 308 ? 20.281 7.633 -9.008 1 32.88 308 ILE B N 1
ATOM 5835 C CA . ILE B 1 308 ? 21.625 7.812 -8.453 1 32.88 308 ILE B CA 1
ATOM 5836 C C . ILE B 1 308 ? 22.172 9.18 -8.859 1 32.88 308 ILE B C 1
ATOM 5838 O O . ILE B 1 308 ? 22.453 9.422 -10.039 1 32.88 308 ILE B O 1
ATOM 5842 N N . MET B 1 309 ? 21.891 10.375 -8.336 1 31.28 309 MET B N 1
ATOM 5843 C CA . MET B 1 309 ? 22.859 11.43 -8.648 1 31.28 309 MET B CA 1
ATOM 5844 C C . MET B 1 309 ? 24.203 11.164 -7.984 1 31.28 309 MET B C 1
ATOM 5846 O O . MET B 1 309 ? 24.25 10.617 -6.879 1 31.28 309 MET B O 1
ATOM 5850 N N . PRO B 1 310 ? 25.438 11.539 -8.469 1 31.77 310 PRO B N 1
ATOM 5851 C CA . PRO B 1 310 ? 26.859 11.312 -8.164 1 31.77 310 PRO B CA 1
ATOM 5852 C C . PRO B 1 310 ? 27.188 11.609 -6.703 1 31.77 310 PRO B C 1
ATOM 5854 O O . PRO B 1 310 ? 27.859 10.805 -6.043 1 31.77 310 PRO B O 1
ATOM 5857 N N . THR B 1 311 ? 27.656 12.883 -6.188 1 34.94 311 THR B N 1
ATOM 5858 C CA . THR B 1 311 ? 28.406 13.164 -4.969 1 34.94 311 THR B CA 1
ATOM 5859 C C . THR B 1 311 ? 27.578 12.852 -3.732 1 34.94 311 THR B C 1
ATOM 5861 O O . THR B 1 311 ? 28.109 12.719 -2.631 1 34.94 311 THR B O 1
ATOM 5864 N N . GLN B 1 312 ? 26.5 13.703 -3.363 1 37.28 312 GLN B N 1
ATOM 5865 C CA . GLN B 1 312 ? 25.453 13.656 -2.336 1 37.28 312 GLN B CA 1
ATOM 5866 C C . GLN B 1 312 ? 24.75 12.297 -2.324 1 37.28 312 GLN B C 1
ATOM 5868 O O . GLN B 1 312 ? 23.875 12.039 -3.154 1 37.28 312 GLN B O 1
ATOM 5873 N N . GLN B 1 313 ? 25.156 11.211 -2.227 1 38.31 313 GLN B N 1
ATOM 5874 C CA . GLN B 1 313 ? 24.953 9.773 -2.115 1 38.31 313 GLN B CA 1
ATOM 5875 C C . GLN B 1 313 ? 24.047 9.438 -0.934 1 38.31 313 GLN B C 1
ATOM 5877 O O . GLN B 1 313 ? 23.141 8.602 -1.053 1 38.31 313 GLN B O 1
ATOM 5882 N N . ALA B 1 314 ? 24.578 9.883 0.243 1 38.78 314 ALA B N 1
ATOM 5883 C CA . ALA B 1 314 ? 23.859 9.555 1.473 1 38.78 314 ALA B CA 1
ATOM 5884 C C . ALA B 1 314 ? 22.406 9.984 1.391 1 38.78 314 ALA B C 1
ATOM 5886 O O . ALA B 1 314 ? 21.531 9.352 1.979 1 38.78 314 ALA B O 1
ATOM 5887 N N . ARG B 1 315 ? 22.234 11.203 0.927 1 39.25 315 ARG B N 1
ATOM 5888 C CA . ARG B 1 315 ? 20.875 11.742 0.817 1 39.25 315 ARG B CA 1
ATOM 5889 C C . ARG B 1 315 ? 19.984 10.828 -0.02 1 39.25 315 ARG B C 1
ATOM 5891 O O . ARG B 1 315 ? 18.797 10.703 0.243 1 39.25 315 ARG B O 1
ATOM 5898 N N . LEU B 1 316 ? 20.547 10.297 -1.08 1 43.25 316 LEU B N 1
ATOM 5899 C CA . LEU B 1 316 ? 19.859 9.438 -2.037 1 43.25 316 LEU B CA 1
ATOM 5900 C C . LEU B 1 316 ? 19.359 8.164 -1.365 1 43.25 316 LEU B C 1
ATOM 5902 O O . LEU B 1 316 ? 18.297 7.641 -1.714 1 43.25 316 LEU B O 1
ATOM 5906 N N . ASP B 1 317 ? 20.266 7.828 -0.406 1 45.22 317 ASP B N 1
ATOM 5907 C CA . ASP B 1 317 ? 19.953 6.562 0.251 1 45.22 317 ASP B CA 1
ATOM 5908 C C . ASP B 1 317 ? 18.719 6.699 1.134 1 45.22 317 ASP B C 1
ATOM 5910 O O . ASP B 1 317 ? 17.938 5.754 1.267 1 45.22 317 ASP B O 1
ATOM 5914 N N . ALA B 1 318 ? 18.719 7.867 1.786 1 44.34 318 ALA B N 1
ATOM 5915 C CA . ALA B 1 318 ? 17.547 8.078 2.627 1 44.34 318 ALA B CA 1
ATOM 5916 C C . ALA B 1 318 ? 16.266 7.969 1.812 1 44.34 318 ALA B C 1
ATOM 5918 O O . ALA B 1 318 ? 15.242 7.48 2.305 1 44.34 318 ALA B O 1
ATOM 5919 N N . LEU B 1 319 ? 16.234 8.57 0.559 1 46 319 LEU B N 1
ATOM 5920 C CA . LEU B 1 319 ? 15.062 8.633 -0.308 1 46 319 LEU B CA 1
ATOM 5921 C C . LEU B 1 319 ? 14.633 7.238 -0.744 1 46 319 LEU B C 1
ATOM 5923 O O . LEU B 1 319 ? 13.523 7.059 -1.253 1 46 319 LEU B O 1
ATOM 5927 N N . LYS B 1 320 ? 15.633 6.371 -0.475 1 51.28 320 LYS B N 1
ATOM 5928 C CA . LYS B 1 320 ? 15.258 5.047 -0.968 1 51.28 320 LYS B CA 1
ATOM 5929 C C . LYS B 1 320 ? 14.422 4.293 0.057 1 51.28 320 LYS B C 1
ATOM 5931 O O . LYS B 1 320 ? 14.039 3.143 -0.167 1 51.28 320 LYS B O 1
ATOM 5936 N N . GLU B 1 321 ? 14.156 5.254 1.135 1 60.97 321 GLU B N 1
ATOM 5937 C CA . GLU B 1 321 ? 13.609 4.41 2.193 1 60.97 321 GLU B CA 1
ATOM 5938 C C . GLU B 1 321 ? 12.102 4.211 2.018 1 60.97 321 GLU B C 1
ATOM 5940 O O . GLU B 1 321 ? 11.344 5.184 1.955 1 60.97 321 GLU B O 1
ATOM 5945 N N . LYS B 1 322 ? 11.82 3.049 1.943 1 79 322 LYS B N 1
ATOM 5946 C CA . LYS B 1 322 ? 10.477 2.566 1.64 1 79 322 LYS B CA 1
ATOM 5947 C C . LYS B 1 322 ? 9.57 2.666 2.861 1 79 322 LYS B C 1
ATOM 5949 O O . LYS B 1 322 ? 8.344 2.617 2.736 1 79 322 LYS B O 1
ATOM 5954 N N . PHE B 1 323 ? 10.375 3.068 4.117 1 90.69 323 PHE B N 1
ATOM 5955 C CA . PHE B 1 323 ? 9.523 2.969 5.301 1 90.69 323 PHE B CA 1
ATOM 5956 C C . PHE B 1 323 ? 9.688 4.195 6.188 1 90.69 323 PHE B C 1
ATOM 5958 O O . PHE B 1 323 ? 10.797 4.676 6.395 1 90.69 323 PHE B O 1
ATOM 5965 N N . GLY B 1 324 ? 8.562 4.773 6.645 1 94.25 324 GLY B N 1
ATOM 5966 C CA . GLY B 1 324 ? 8.578 5.613 7.832 1 94.25 324 GLY B CA 1
ATOM 5967 C C . GLY B 1 324 ? 8.688 4.824 9.125 1 94.25 324 GLY B C 1
ATOM 5968 O O . GLY B 1 324 ? 8.305 3.654 9.172 1 94.25 324 GLY B O 1
ATOM 5969 N N . ILE B 1 325 ? 9.281 5.441 10.164 1 96.25 325 ILE B N 1
ATOM 5970 C CA . ILE B 1 325 ? 9.469 4.75 11.438 1 96.25 325 ILE B CA 1
ATOM 5971 C C . ILE B 1 325 ? 8.617 5.41 12.516 1 96.25 325 ILE B C 1
ATOM 5973 O O . ILE B 1 325 ? 8.664 6.629 12.695 1 96.25 325 ILE B O 1
ATOM 5977 N N . VAL B 1 326 ? 7.816 4.625 13.156 1 97.75 326 VAL B N 1
ATOM 5978 C CA . VAL B 1 326 ? 7.047 5.062 14.32 1 97.75 326 VAL B CA 1
ATOM 5979 C C . VAL B 1 326 ? 7.922 5.008 15.57 1 97.75 326 VAL B C 1
ATOM 5981 O O . VAL B 1 326 ? 7.922 4.008 16.297 1 97.75 326 VAL B O 1
ATOM 5984 N N . GLU B 1 327 ? 8.516 6.078 15.875 1 96.88 327 GLU B N 1
ATOM 5985 C CA . GLU B 1 327 ? 9.484 6.133 16.969 1 96.88 327 GLU B CA 1
ATOM 5986 C C . GLU B 1 327 ? 8.836 5.797 18.312 1 96.88 327 GLU B C 1
ATOM 5988 O O . GLU B 1 327 ? 9.43 5.109 19.141 1 96.88 327 GLU B O 1
ATOM 5993 N N . SER B 1 328 ? 7.652 6.234 18.484 1 96 328 SER B N 1
ATOM 5994 C CA . SER B 1 328 ? 6.961 6.062 19.75 1 96 328 SER B CA 1
ATOM 5995 C C . SER B 1 328 ? 6.68 4.59 20.031 1 96 328 SER B C 1
ATOM 5997 O O . SER B 1 328 ? 6.469 4.199 21.188 1 96 328 SER B O 1
ATOM 5999 N N . ALA B 1 329 ? 6.727 3.793 19.016 1 97.06 329 ALA B N 1
ATOM 6000 C CA . ALA B 1 329 ? 6.43 2.371 19.172 1 97.06 329 ALA B CA 1
ATOM 6001 C C . ALA B 1 329 ? 7.684 1.589 19.547 1 97.06 329 ALA B C 1
ATOM 6003 O O . ALA B 1 329 ? 7.59 0.463 20.047 1 97.06 329 ALA B O 1
ATOM 6004 N N . ILE B 1 330 ? 8.93 2.24 19.359 1 97.62 330 ILE B N 1
ATOM 6005 C CA . ILE B 1 330 ? 10.094 1.368 19.484 1 97.62 330 ILE B CA 1
ATOM 6006 C C . ILE B 1 330 ? 11.125 2.014 20.406 1 97.62 330 ILE B C 1
ATOM 6008 O O . ILE B 1 330 ? 12.094 1.364 20.812 1 97.62 330 ILE B O 1
ATOM 6012 N N . ARG B 1 331 ? 11.008 3.338 20.703 1 97.25 331 ARG B N 1
ATOM 6013 C CA . ARG B 1 331 ? 12.023 4.043 21.469 1 97.25 331 ARG B CA 1
ATOM 6014 C C . ARG B 1 331 ? 12.242 3.381 22.828 1 97.25 331 ARG B C 1
ATOM 6016 O O . ARG B 1 331 ? 11.281 3.156 23.578 1 97.25 331 ARG B O 1
ATOM 6023 N N . GLY B 1 332 ? 13.477 3.006 23.109 1 98.19 332 GLY B N 1
ATOM 6024 C CA . GLY B 1 332 ? 13.859 2.418 24.375 1 98.19 332 GLY B CA 1
ATOM 6025 C C . GLY B 1 332 ? 13.5 0.949 24.5 1 98.19 332 GLY B C 1
ATOM 6026 O O . GLY B 1 332 ? 13.648 0.348 25.562 1 98.19 332 GLY B O 1
ATOM 6027 N N . LYS B 1 333 ? 13.078 0.331 23.438 1 98.5 333 LYS B N 1
ATOM 6028 C CA . LYS B 1 333 ? 12.57 -1.037 23.516 1 98.5 333 LYS B CA 1
ATOM 6029 C C . LYS B 1 333 ? 13.5 -2.006 22.781 1 98.5 333 LYS B C 1
ATOM 6031 O O . LYS B 1 333 ? 14.234 -1.61 21.875 1 98.5 333 LYS B O 1
ATOM 6036 N N . SER B 1 334 ? 13.516 -3.223 23.266 1 98.69 334 SER B N 1
ATOM 6037 C CA . SER B 1 334 ? 14.07 -4.344 22.516 1 98.69 334 SER B CA 1
ATOM 6038 C C . SER B 1 334 ? 13.062 -4.887 21.516 1 98.69 334 SER B C 1
ATOM 6040 O O . SER B 1 334 ? 11.977 -5.328 21.891 1 98.69 334 SER B O 1
ATOM 6042 N N . ILE B 1 335 ? 13.461 -4.859 20.281 1 98.5 335 ILE B N 1
ATOM 6043 C CA . ILE B 1 335 ? 12.5 -5.164 19.219 1 98.5 335 ILE B CA 1
ATOM 6044 C C . ILE B 1 335 ? 12.852 -6.508 18.578 1 98.5 335 ILE B C 1
ATOM 6046 O O . ILE B 1 335 ? 14.023 -6.836 18.406 1 98.5 335 ILE B O 1
ATOM 6050 N N . ILE B 1 336 ? 11.852 -7.309 18.344 1 98.88 336 ILE B N 1
ATOM 6051 C CA . ILE B 1 336 ? 11.953 -8.477 17.469 1 98.88 336 ILE B CA 1
ATOM 6052 C C . ILE B 1 336 ? 11.445 -8.133 16.078 1 98.88 336 ILE B C 1
ATOM 6054 O O . ILE B 1 336 ? 10.234 -8 15.867 1 98.88 336 ILE B O 1
ATOM 6058 N N . LEU B 1 337 ? 12.336 -7.957 15.148 1 98.81 337 LEU B N 1
ATOM 6059 C CA . LEU B 1 337 ? 12.039 -7.547 13.781 1 98.81 337 LEU B CA 1
ATOM 6060 C C . LEU B 1 337 ? 11.812 -8.758 12.891 1 98.81 337 LEU B C 1
ATOM 6062 O O . LEU B 1 337 ? 12.727 -9.57 12.703 1 98.81 337 LEU B O 1
ATOM 6066 N N . ILE B 1 338 ? 10.602 -8.883 12.312 1 98.88 338 ILE B N 1
ATOM 6067 C CA . ILE B 1 338 ? 10.227 -10.047 11.523 1 98.88 338 ILE B CA 1
ATOM 6068 C C . ILE B 1 338 ? 10.281 -9.711 10.039 1 98.88 338 ILE B C 1
ATOM 6070 O O . ILE B 1 338 ? 9.641 -8.758 9.586 1 98.88 338 ILE B O 1
ATOM 6074 N N . ASP B 1 339 ? 10.992 -10.367 9.273 1 98 339 ASP B N 1
ATOM 6075 C CA . ASP B 1 339 ? 11.016 -10.273 7.82 1 98 339 ASP B CA 1
ATOM 6076 C C . ASP B 1 339 ? 10.703 -11.625 7.176 1 98 339 ASP B C 1
ATOM 6078 O O . ASP B 1 339 ? 10.734 -12.656 7.848 1 98 339 ASP B O 1
ATOM 6082 N N . ASP B 1 340 ? 10.359 -11.578 5.957 1 97.69 340 ASP B N 1
ATOM 6083 C CA . ASP B 1 340 ? 10.008 -12.828 5.289 1 97.69 340 ASP B CA 1
ATOM 6084 C C . ASP B 1 340 ? 11.258 -13.555 4.793 1 97.69 340 ASP B C 1
ATOM 6086 O O . ASP B 1 340 ? 11.312 -14.781 4.805 1 97.69 340 ASP B O 1
ATOM 6090 N N . SER B 1 341 ? 12.242 -12.797 4.277 1 97.31 341 SER B N 1
ATOM 6091 C CA . SER B 1 341 ? 13.477 -13.367 3.754 1 97.31 341 SER B CA 1
ATOM 6092 C C . SER B 1 341 ? 14.594 -12.32 3.703 1 97.31 341 SER B C 1
ATOM 6094 O O . SER B 1 341 ? 14.32 -11.117 3.764 1 97.31 341 SER B O 1
ATOM 6096 N N . ILE B 1 342 ? 15.812 -12.758 3.682 1 97 342 ILE B N 1
ATOM 6097 C CA . ILE B 1 342 ? 16.969 -11.898 3.479 1 97 342 ILE B CA 1
ATOM 6098 C C . ILE B 1 342 ? 17.812 -12.43 2.324 1 97 342 ILE B C 1
ATOM 6100 O O . ILE B 1 342 ? 18.281 -13.578 2.363 1 97 342 ILE B O 1
ATOM 6104 N N . VAL B 1 343 ? 18 -11.625 1.281 1 94.88 343 VAL B N 1
ATOM 6105 C CA . VAL B 1 343 ? 18.766 -12.031 0.107 1 94.88 343 VAL B CA 1
ATOM 6106 C C . VAL B 1 343 ? 20.172 -11.469 0.194 1 94.88 343 VAL B C 1
ATOM 6108 O O . VAL B 1 343 ? 21.078 -12.133 0.712 1 94.88 343 VAL B O 1
ATOM 6111 N N . ARG B 1 344 ? 20.344 -10.141 0.02 1 94.19 344 ARG B N 1
ATOM 6112 C CA . ARG B 1 344 ? 21.656 -9.508 0.089 1 94.19 344 ARG B CA 1
ATOM 6113 C C . ARG B 1 344 ? 21.906 -8.914 1.472 1 94.19 344 ARG B C 1
ATOM 6115 O O . ARG B 1 344 ? 23.062 -8.734 1.877 1 94.19 344 ARG B O 1
ATOM 6122 N N . GLY B 1 345 ? 20.891 -8.531 2.104 1 94.06 345 GLY B N 1
ATOM 6123 C CA . GLY B 1 345 ? 21.016 -8 3.451 1 94.06 345 GLY B CA 1
ATOM 6124 C C . GLY B 1 345 ? 21.188 -6.496 3.488 1 94.06 345 GLY B C 1
ATOM 6125 O O . GLY B 1 345 ? 21.109 -5.883 4.555 1 94.06 345 GLY B O 1
ATOM 6126 N N . ASN B 1 346 ? 21.344 -5.824 2.367 1 91.94 346 ASN B N 1
ATOM 6127 C CA . ASN B 1 346 ? 21.594 -4.387 2.322 1 91.94 346 ASN B CA 1
ATOM 6128 C C . ASN B 1 346 ? 20.391 -3.594 2.855 1 91.94 346 ASN B C 1
ATOM 6130 O O . ASN B 1 346 ? 20.578 -2.65 3.631 1 91.94 346 ASN B O 1
ATOM 6134 N N . THR B 1 347 ? 19.219 -3.965 2.434 1 89.5 347 THR B N 1
ATOM 6135 C CA . THR B 1 347 ? 18.016 -3.279 2.895 1 89.5 347 THR B CA 1
ATOM 6136 C C . THR B 1 347 ? 17.844 -3.445 4.402 1 89.5 347 THR B C 1
ATOM 6138 O O . THR B 1 347 ? 17.516 -2.486 5.105 1 89.5 347 THR B O 1
ATOM 6141 N N . MET B 1 348 ? 18.078 -4.598 4.859 1 95.12 348 MET B N 1
ATOM 6142 C CA . MET B 1 348 ? 17.953 -4.871 6.289 1 95.12 348 MET B CA 1
ATOM 6143 C C . MET B 1 348 ? 18.984 -4.074 7.086 1 95.12 348 MET B C 1
ATOM 6145 O O . MET B 1 348 ? 18.656 -3.521 8.141 1 95.12 348 MET B O 1
ATOM 6149 N N . LYS B 1 349 ? 20.188 -4.047 6.574 1 96.25 349 LYS B N 1
ATOM 6150 C CA . LYS B 1 349 ? 21.25 -3.291 7.234 1 96.25 349 LYS B CA 1
ATOM 6151 C C . LYS B 1 349 ? 20.859 -1.826 7.406 1 96.25 349 LYS B C 1
ATOM 6153 O O . LYS B 1 349 ? 21.016 -1.261 8.492 1 96.25 349 LYS B O 1
ATOM 6158 N N . ARG B 1 350 ? 20.375 -1.246 6.363 1 92.38 350 ARG B N 1
ATOM 6159 C CA . ARG B 1 350 ? 19.953 0.149 6.398 1 92.38 350 ARG B CA 1
ATOM 6160 C C . ARG B 1 350 ? 18.781 0.342 7.363 1 92.38 350 ARG B C 1
ATOM 6162 O O . ARG B 1 350 ? 18.75 1.317 8.117 1 92.38 350 ARG B O 1
ATOM 6169 N N . LEU B 1 351 ? 17.828 -0.556 7.289 1 94.56 351 LEU B N 1
ATOM 6170 C CA . LEU B 1 351 ? 16.656 -0.474 8.148 1 94.56 351 LEU B CA 1
ATOM 6171 C C . LEU B 1 351 ? 17.047 -0.544 9.625 1 94.56 351 LEU B C 1
ATOM 6173 O O . LEU B 1 351 ? 16.547 0.232 10.445 1 94.56 351 LEU B O 1
ATOM 6177 N N . ILE B 1 352 ? 17.953 -1.409 9.961 1 97.44 352 ILE B N 1
ATOM 6178 C CA . ILE B 1 352 ? 18.406 -1.586 11.344 1 97.44 352 ILE B CA 1
ATOM 6179 C C . ILE B 1 352 ? 19.078 -0.31 11.828 1 97.44 352 ILE B C 1
ATOM 6181 O O . ILE B 1 352 ? 18.844 0.138 12.953 1 97.44 352 ILE B O 1
ATOM 6185 N N . SER B 1 353 ? 19.922 0.226 11 1 95.69 353 SER B N 1
ATOM 6186 C CA . SER B 1 353 ? 20.578 1.477 11.352 1 95.69 353 SER B CA 1
ATOM 6187 C C . SER B 1 353 ? 19.562 2.57 11.672 1 95.69 353 SER B C 1
ATOM 6189 O O . SER B 1 353 ? 19.703 3.285 12.664 1 95.69 353 SER B O 1
ATOM 6191 N N . ARG B 1 354 ? 18.547 2.684 10.891 1 93.69 354 ARG B N 1
ATOM 6192 C CA . ARG B 1 354 ? 17.531 3.709 11.086 1 93.69 354 ARG B CA 1
ATOM 6193 C C . ARG B 1 354 ? 16.719 3.443 12.359 1 93.69 354 ARG B C 1
ATOM 6195 O O . ARG B 1 354 ? 16.344 4.379 13.062 1 93.69 354 ARG B O 1
ATOM 6202 N N . LEU B 1 355 ? 16.422 2.174 12.609 1 96.81 355 LEU B N 1
ATOM 6203 C CA . LEU B 1 355 ? 15.688 1.808 13.82 1 96.81 355 LEU B CA 1
ATOM 6204 C C . LEU B 1 355 ? 16.5 2.154 15.062 1 96.81 355 LEU B C 1
ATOM 6206 O O . LEU B 1 355 ? 15.938 2.645 16.047 1 96.81 355 LEU B O 1
ATOM 6210 N N . ARG B 1 356 ? 17.766 1.94 14.992 1 97.19 356 ARG B N 1
ATOM 6211 C CA . ARG B 1 356 ? 18.641 2.309 16.109 1 97.19 356 ARG B CA 1
ATOM 6212 C C . ARG B 1 356 ? 18.672 3.82 16.297 1 97.19 356 ARG B C 1
ATOM 6214 O O . ARG B 1 356 ? 18.594 4.312 17.422 1 97.19 356 ARG B O 1
ATOM 6221 N N . ASP B 1 357 ? 18.781 4.52 15.188 1 93.88 357 ASP B N 1
ATOM 6222 C CA . ASP B 1 357 ? 18.75 5.98 15.242 1 93.88 357 ASP B CA 1
ATOM 6223 C C . ASP B 1 357 ? 17.453 6.488 15.852 1 93.88 357 ASP B C 1
ATOM 6225 O O . ASP B 1 357 ? 17.438 7.531 16.516 1 93.88 357 ASP B O 1
ATOM 6229 N N . ALA B 1 358 ? 16.422 5.711 15.641 1 94.81 358 ALA B N 1
ATOM 6230 C CA . ALA B 1 358 ? 15.094 6.102 16.125 1 94.81 358 ALA B CA 1
ATOM 6231 C C . ALA B 1 358 ? 14.93 5.742 17.594 1 94.81 358 ALA B C 1
ATOM 6233 O O . ALA B 1 358 ? 13.906 6.062 18.219 1 94.81 358 ALA B O 1
ATOM 6234 N N . GLY B 1 359 ? 15.906 5.02 18.172 1 96.75 359 GLY B N 1
ATOM 6235 C CA . GLY B 1 359 ? 15.914 4.844 19.625 1 96.75 359 GLY B CA 1
ATOM 6236 C C . GLY B 1 359 ? 15.711 3.404 20.047 1 96.75 359 GLY B C 1
ATOM 6237 O O . GLY B 1 359 ? 15.57 3.117 21.234 1 96.75 359 GLY B O 1
ATOM 6238 N N . ALA B 1 360 ? 15.688 2.438 19.125 1 98.25 360 ALA B N 1
ATOM 6239 C CA . ALA B 1 360 ? 15.578 1.032 19.516 1 98.25 360 ALA B CA 1
ATOM 6240 C C . ALA B 1 360 ? 16.781 0.599 20.344 1 98.25 360 ALA B C 1
ATOM 6242 O O . ALA B 1 360 ? 17.938 0.892 19.984 1 98.25 360 ALA B O 1
ATOM 6243 N N . LYS B 1 361 ? 16.562 -0.08 21.422 1 98.31 361 LYS B N 1
ATOM 6244 C CA . LYS B 1 361 ? 17.625 -0.504 22.328 1 98.31 361 LYS B CA 1
ATOM 6245 C C . LYS B 1 361 ? 18.328 -1.744 21.797 1 98.31 361 LYS B C 1
ATOM 6247 O O . LYS B 1 361 ? 19.562 -1.786 21.734 1 98.31 361 LYS B O 1
ATOM 6252 N N . GLU B 1 362 ? 17.578 -2.75 21.5 1 98.69 362 GLU B N 1
ATOM 6253 C CA . GLU B 1 362 ? 18.047 -3.99 20.875 1 98.69 362 GLU B CA 1
ATOM 6254 C C . GLU B 1 362 ? 17.188 -4.375 19.688 1 98.69 362 GLU B C 1
ATOM 6256 O O . GLU B 1 362 ? 16 -4.051 19.625 1 98.69 362 GLU B O 1
ATOM 6261 N N . ILE B 1 363 ? 17.859 -4.98 18.766 1 98.81 363 ILE B N 1
ATOM 6262 C CA . ILE B 1 363 ? 17.141 -5.43 17.578 1 98.81 363 ILE B CA 1
ATOM 6263 C C . ILE B 1 363 ? 17.5 -6.887 17.281 1 98.81 363 ILE B C 1
ATOM 6265 O O . ILE B 1 363 ? 18.641 -7.207 16.969 1 98.81 363 ILE B O 1
ATOM 6269 N N . HIS B 1 364 ? 16.562 -7.77 17.406 1 98.88 364 HIS B N 1
ATOM 6270 C CA . HIS B 1 364 ? 16.672 -9.188 17.078 1 98.88 364 HIS B CA 1
ATOM 6271 C C . HIS B 1 364 ? 15.883 -9.523 15.828 1 98.88 364 HIS B C 1
ATOM 6273 O O . HIS B 1 364 ? 14.648 -9.484 15.836 1 98.88 364 HIS B O 1
ATOM 6279 N N . VAL B 1 365 ? 16.547 -9.906 14.758 1 98.88 365 VAL B N 1
ATOM 6280 C CA . VAL B 1 365 ? 15.906 -10.211 13.492 1 98.88 365 VAL B CA 1
ATOM 6281 C C . VAL B 1 365 ? 15.516 -11.688 13.445 1 98.88 365 VAL B C 1
ATOM 6283 O O . VAL B 1 365 ? 16.312 -12.555 13.797 1 98.88 365 VAL B O 1
ATOM 6286 N N . ARG B 1 366 ? 14.328 -11.961 13.18 1 98.88 366 ARG B N 1
ATOM 6287 C CA . ARG B 1 366 ? 13.812 -13.305 12.945 1 98.88 366 ARG B CA 1
ATOM 6288 C C . ARG B 1 366 ? 13.203 -13.422 11.555 1 98.88 366 ARG B C 1
ATOM 6290 O O . ARG B 1 366 ? 12.352 -12.617 11.172 1 98.88 366 ARG B O 1
ATOM 6297 N N . VAL B 1 367 ? 13.641 -14.414 10.781 1 98.81 367 VAL B N 1
ATOM 6298 C CA . VAL B 1 367 ? 13.336 -14.5 9.359 1 98.81 367 VAL B CA 1
ATOM 6299 C C . VAL B 1 367 ? 12.43 -15.695 9.094 1 98.81 367 VAL B C 1
ATOM 6301 O O . VAL B 1 367 ? 12.75 -16.828 9.469 1 98.81 367 VAL B O 1
ATOM 6304 N N . GLY B 1 368 ? 11.312 -15.438 8.375 1 98.44 368 GLY B N 1
ATOM 6305 C CA . GLY B 1 368 ? 10.289 -16.438 8.133 1 98.44 368 GLY B CA 1
ATOM 6306 C C . GLY B 1 368 ? 10.633 -17.375 6.992 1 98.44 368 GLY B C 1
ATOM 6307 O O . GLY B 1 368 ? 9.75 -17.859 6.281 1 98.44 368 GLY B O 1
ATOM 6308 N N . SER B 1 369 ? 11.875 -17.578 6.691 1 98.56 369 SER B N 1
ATOM 6309 C CA . SER B 1 369 ? 12.359 -18.531 5.703 1 98.56 369 SER B CA 1
ATOM 6310 C C . SER B 1 369 ? 13.742 -19.062 6.07 1 98.56 369 SER B C 1
ATOM 6312 O O . SER B 1 369 ? 14.43 -18.469 6.914 1 98.56 369 SER B O 1
ATOM 6314 N N . PRO B 1 370 ? 14.156 -20.234 5.512 1 98.69 370 PRO B N 1
ATOM 6315 C CA . PRO B 1 370 ? 15.562 -20.641 5.637 1 98.69 370 PRO B CA 1
ATOM 6316 C C . PRO B 1 370 ? 16.516 -19.703 4.918 1 98.69 370 PRO B C 1
ATOM 6318 O O . PRO B 1 370 ? 16.078 -18.797 4.199 1 98.69 370 PRO B O 1
ATOM 6321 N N . MET B 1 371 ? 17.797 -19.875 5.207 1 98.44 371 MET B N 1
ATOM 6322 C CA . MET B 1 371 ? 18.828 -19.062 4.566 1 98.44 371 MET B CA 1
ATOM 6323 C C . MET B 1 371 ? 18.875 -19.344 3.07 1 98.44 371 MET B C 1
ATOM 6325 O O . MET B 1 371 ? 18.938 -20.5 2.652 1 98.44 371 MET B O 1
ATOM 6329 N N . ILE B 1 372 ? 18.812 -18.297 2.26 1 97.69 372 ILE B N 1
ATOM 6330 C CA . ILE B 1 372 ? 18.969 -18.422 0.815 1 97.69 372 ILE B CA 1
ATOM 6331 C C . ILE B 1 372 ? 20.453 -18.531 0.46 1 97.69 372 ILE B C 1
ATOM 6333 O O . ILE B 1 372 ? 21.188 -17.547 0.577 1 97.69 372 ILE B O 1
ATOM 6337 N N . LYS B 1 373 ? 20.844 -19.641 -0.025 1 96.81 373 LYS B N 1
ATOM 6338 C CA . LYS B 1 373 ? 22.281 -19.891 -0.217 1 96.81 373 LYS B CA 1
ATOM 6339 C C . LYS B 1 373 ? 22.594 -20.203 -1.679 1 96.81 373 LYS B C 1
ATOM 6341 O O . LYS B 1 373 ? 23.75 -20.203 -2.082 1 96.81 373 LYS B O 1
ATOM 6346 N N . PHE B 1 374 ? 21.562 -20.406 -2.52 1 94.75 374 PHE B N 1
ATOM 6347 C CA . PHE B 1 374 ? 21.766 -20.875 -3.883 1 94.75 374 PHE B CA 1
ATOM 6348 C C . PHE B 1 374 ? 20.906 -20.094 -4.867 1 94.75 374 PHE B C 1
ATOM 6350 O O . PHE B 1 374 ? 19.859 -19.578 -4.5 1 94.75 374 PHE B O 1
ATOM 6357 N N . PRO B 1 375 ? 21.359 -19.953 -6.066 1 92.81 375 PRO B N 1
ATOM 6358 C CA . PRO B 1 375 ? 20.547 -19.297 -7.09 1 92.81 375 PRO B CA 1
ATOM 6359 C C . PRO B 1 375 ? 19.344 -20.141 -7.512 1 92.81 375 PRO B C 1
ATOM 6361 O O . PRO B 1 375 ? 19.234 -21.312 -7.129 1 92.81 375 PRO B O 1
ATOM 6364 N N . CYS B 1 376 ? 18.422 -19.5 -8.156 1 92.81 376 CYS B N 1
ATOM 6365 C CA . CYS B 1 376 ? 17.281 -20.203 -8.742 1 92.81 376 CYS B CA 1
ATOM 6366 C C . CYS B 1 376 ? 17.375 -20.219 -10.258 1 92.81 376 CYS B C 1
ATOM 6368 O O . CYS B 1 376 ? 17.719 -19.219 -10.875 1 92.81 376 CYS B O 1
ATOM 6370 N N . TYR B 1 377 ? 17.047 -21.359 -10.883 1 91.44 377 TYR B N 1
ATOM 6371 C CA . TYR B 1 377 ? 17.047 -21.484 -12.336 1 91.44 377 TYR B CA 1
ATOM 6372 C C . TYR B 1 377 ? 15.648 -21.75 -12.867 1 91.44 377 TYR B C 1
ATOM 6374 O O . TYR B 1 377 ? 15.477 -22.109 -14.039 1 91.44 377 TYR B O 1
ATOM 6382 N N . MET B 1 378 ? 14.703 -21.656 -11.992 1 90.88 378 MET B N 1
ATOM 6383 C CA . MET B 1 378 ? 13.328 -22 -12.352 1 90.88 378 MET B CA 1
ATOM 6384 C C . MET B 1 378 ? 12.414 -20.781 -12.242 1 90.88 378 MET B C 1
ATOM 6386 O O . MET B 1 378 ? 11.195 -20.922 -12.148 1 90.88 378 MET B O 1
ATOM 6390 N N . GLY B 1 379 ? 12.977 -19.578 -12.156 1 88.25 379 GLY B N 1
ATOM 6391 C CA . GLY B 1 379 ? 12.047 -18.484 -12.344 1 88.25 379 GLY B CA 1
ATOM 6392 C C . GLY B 1 379 ? 12.234 -17.359 -11.344 1 88.25 379 GLY B C 1
ATOM 6393 O O . GLY B 1 379 ? 11.609 -16.312 -11.453 1 88.25 379 GLY B O 1
ATOM 6394 N N . ILE B 1 380 ? 13.055 -17.5 -10.266 1 90.25 380 ILE B N 1
ATOM 6395 C CA . ILE B 1 380 ? 13.297 -16.406 -9.328 1 90.25 380 ILE B CA 1
ATOM 6396 C C . ILE B 1 380 ? 14.609 -15.711 -9.68 1 90.25 380 ILE B C 1
ATOM 6398 O O . ILE B 1 380 ? 15.625 -16.359 -9.914 1 90.25 380 ILE B O 1
ATOM 6402 N N . ASP B 1 381 ? 14.57 -14.383 -9.695 1 85 381 ASP B N 1
ATOM 6403 C CA . ASP B 1 381 ? 15.742 -13.602 -10.078 1 85 381 ASP B CA 1
ATOM 6404 C C . ASP B 1 381 ? 16.547 -13.195 -8.844 1 85 381 ASP B C 1
ATOM 6406 O O . ASP B 1 381 ? 16.609 -12.016 -8.492 1 85 381 ASP B O 1
ATOM 6410 N N . PHE B 1 382 ? 17.234 -14.133 -8.328 1 88.06 382 PHE B N 1
ATOM 6411 C CA . PHE B 1 382 ? 18.188 -13.82 -7.277 1 88.06 382 PHE B CA 1
ATOM 6412 C C . PHE B 1 382 ? 19.453 -13.211 -7.859 1 88.06 382 PHE B C 1
ATOM 6414 O O . PHE B 1 382 ? 19.797 -13.469 -9.016 1 88.06 382 PHE B O 1
ATOM 6421 N N . PRO B 1 383 ? 20.125 -12.406 -7.086 1 86.88 383 PRO B N 1
ATOM 6422 C CA . PRO B 1 383 ? 21.422 -11.93 -7.547 1 86.88 383 PRO B CA 1
ATOM 6423 C C . PRO B 1 383 ? 22.453 -13.055 -7.664 1 86.88 383 PRO B C 1
ATOM 6425 O O . PRO B 1 383 ? 22.125 -14.227 -7.48 1 86.88 383 PRO B O 1
ATOM 6428 N N . SER B 1 384 ? 23.625 -12.648 -8.062 1 87.44 384 SER B N 1
ATOM 6429 C CA . SER B 1 384 ? 24.703 -13.633 -8.164 1 87.44 384 SER B CA 1
ATOM 6430 C C . SER B 1 384 ? 24.953 -14.32 -6.828 1 87.44 384 SER B C 1
ATOM 6432 O O . SER B 1 384 ? 24.656 -13.766 -5.77 1 87.44 384 SER B O 1
ATOM 6434 N N . VAL B 1 385 ? 25.469 -15.461 -6.918 1 87.62 385 VAL B N 1
ATOM 6435 C CA . VAL B 1 385 ? 25.672 -16.312 -5.746 1 87.62 385 VAL B CA 1
ATOM 6436 C C . VAL B 1 385 ? 26.547 -15.57 -4.723 1 87.62 385 VAL B C 1
ATOM 6438 O O . VAL B 1 385 ? 26.312 -15.68 -3.516 1 87.62 385 VAL B O 1
ATOM 6441 N N . ASN B 1 386 ? 27.422 -14.812 -5.207 1 89.38 386 ASN B N 1
ATOM 6442 C CA . ASN B 1 386 ? 28.359 -14.117 -4.316 1 89.38 386 ASN B CA 1
ATOM 6443 C C . ASN B 1 386 ? 27.672 -12.953 -3.602 1 89.38 386 ASN B C 1
ATOM 6445 O O . ASN B 1 386 ? 28.203 -12.438 -2.613 1 89.38 386 ASN B O 1
ATOM 6449 N N . GLU B 1 387 ? 26.5 -12.594 -4.055 1 92.19 387 GLU B N 1
ATOM 6450 C CA . GLU B 1 387 ? 25.781 -11.469 -3.467 1 92.19 387 GLU B CA 1
ATOM 6451 C C . GLU B 1 387 ? 24.781 -11.938 -2.416 1 92.19 387 GLU B C 1
ATOM 6453 O O . GLU B 1 387 ? 24.203 -11.125 -1.689 1 92.19 387 GLU B O 1
ATOM 6458 N N . LEU B 1 388 ? 24.594 -13.234 -2.32 1 94.62 388 LEU B N 1
ATOM 6459 C CA . LEU B 1 388 ? 23.719 -13.789 -1.29 1 94.62 388 LEU B CA 1
ATOM 6460 C C . LEU B 1 388 ? 24.406 -13.758 0.074 1 94.62 388 LEU B C 1
ATOM 6462 O O . LEU B 1 388 ? 25.453 -14.375 0.261 1 94.62 388 LEU B O 1
ATOM 6466 N N . ILE B 1 389 ? 23.812 -13.133 1.006 1 95.94 389 ILE B N 1
ATOM 6467 C CA . ILE B 1 389 ? 24.469 -12.867 2.283 1 95.94 389 ILE B CA 1
ATOM 6468 C C . ILE B 1 389 ? 24.688 -14.188 3.027 1 95.94 389 ILE B C 1
ATOM 6470 O O . ILE B 1 389 ? 25.656 -14.328 3.779 1 95.94 389 ILE B O 1
ATOM 6474 N N . ALA B 1 390 ? 23.859 -15.188 2.801 1 96.88 390 ALA B N 1
ATOM 6475 C CA . ALA B 1 390 ? 23.891 -16.422 3.58 1 96.88 390 ALA B CA 1
ATOM 6476 C C . ALA B 1 390 ? 24.719 -17.5 2.865 1 96.88 390 ALA B C 1
ATOM 6478 O O . ALA B 1 390 ? 24.812 -18.625 3.332 1 96.88 390 ALA B O 1
ATOM 6479 N N . ARG B 1 391 ? 25.297 -17.125 1.699 1 94.5 391 ARG B N 1
ATOM 6480 C CA . ARG B 1 391 ? 26.047 -18.109 0.934 1 94.5 391 ARG B CA 1
ATOM 6481 C C . ARG B 1 391 ? 27.188 -18.672 1.756 1 94.5 391 ARG B C 1
ATOM 6483 O O . ARG B 1 391 ? 27.391 -19.891 1.794 1 94.5 391 ARG B O 1
ATOM 6490 N N . SER B 1 392 ? 27.969 -17.766 2.439 1 93.75 392 SER B N 1
ATOM 6491 C CA . SER B 1 392 ? 29.156 -18.188 3.145 1 93.75 392 SER B CA 1
ATOM 6492 C C . SER B 1 392 ? 29.141 -17.734 4.598 1 93.75 392 SER B C 1
ATOM 6494 O O . SER B 1 392 ? 30.188 -17.703 5.258 1 93.75 392 SER B O 1
ATOM 6496 N N . LYS B 1 393 ? 28.031 -17.266 5.02 1 97.19 393 LYS B N 1
ATOM 6497 C CA . LYS B 1 393 ? 27.969 -16.719 6.371 1 97.19 393 LYS B CA 1
ATOM 6498 C C . LYS B 1 393 ? 26.922 -17.453 7.215 1 97.19 393 LYS B C 1
ATOM 6500 O O . LYS B 1 393 ? 25.891 -17.875 6.695 1 97.19 393 LYS B O 1
ATOM 6505 N N . ASN B 1 394 ? 27.281 -17.625 8.461 1 97.44 394 ASN B N 1
ATOM 6506 C CA . ASN B 1 394 ? 26.312 -18.156 9.414 1 97.44 394 ASN B CA 1
ATOM 6507 C C . ASN B 1 394 ? 25.5 -17.047 10.078 1 97.44 394 ASN B C 1
ATOM 6509 O O . ASN B 1 394 ? 25.703 -15.867 9.766 1 97.44 394 ASN B O 1
ATOM 6513 N N . GLU B 1 395 ? 24.625 -17.391 10.953 1 98.25 395 GLU B N 1
ATOM 6514 C CA . GLU B 1 395 ? 23.703 -16.438 11.57 1 98.25 395 GLU B CA 1
ATOM 6515 C C . GLU B 1 395 ? 24.469 -15.367 12.344 1 98.25 395 GLU B C 1
ATOM 6517 O O . GLU B 1 395 ? 24.109 -14.188 12.289 1 98.25 395 GLU B O 1
ATOM 6522 N N . GLU B 1 396 ? 25.484 -15.734 13.07 1 98.25 396 GLU B N 1
ATOM 6523 C CA . GLU B 1 396 ? 26.266 -14.781 13.852 1 98.25 396 GLU B CA 1
ATOM 6524 C C . GLU B 1 396 ? 26.969 -13.773 12.938 1 98.25 396 GLU B C 1
ATOM 6526 O O . GLU B 1 396 ? 26.969 -12.57 13.219 1 98.25 396 GLU B O 1
ATOM 6531 N N . GLU B 1 397 ? 27.531 -14.266 11.859 1 98.31 397 GLU B N 1
ATOM 6532 C CA . GLU B 1 397 ? 28.219 -13.398 10.906 1 98.31 397 GLU B CA 1
ATOM 6533 C C . GLU B 1 397 ? 27.234 -12.453 10.211 1 98.31 397 GLU B C 1
ATOM 6535 O O . GLU B 1 397 ? 27.562 -11.281 9.984 1 98.31 397 GLU B O 1
ATOM 6540 N N . ILE B 1 398 ? 26.078 -12.984 9.883 1 98.56 398 ILE B N 1
ATOM 6541 C CA . ILE B 1 398 ? 25.062 -12.164 9.234 1 98.56 398 ILE B CA 1
ATOM 6542 C C . ILE B 1 398 ? 24.594 -11.07 10.195 1 98.56 398 ILE B C 1
ATOM 6544 O O . ILE B 1 398 ? 24.438 -9.914 9.789 1 98.56 398 ILE B O 1
ATOM 6548 N N . SER B 1 399 ? 24.359 -11.422 11.484 1 98.31 399 SER B N 1
ATOM 6549 C CA . SER B 1 399 ? 23.938 -10.445 12.484 1 98.31 399 SER B CA 1
ATOM 6550 C C . SER B 1 399 ? 24.938 -9.297 12.578 1 98.31 399 SER B C 1
ATOM 6552 O O . SER B 1 399 ? 24.531 -8.125 12.625 1 98.31 399 SER B O 1
ATOM 6554 N N . LYS B 1 400 ? 26.203 -9.602 12.586 1 98.06 400 LYS B N 1
ATOM 6555 C CA . LYS B 1 400 ? 27.234 -8.578 12.648 1 98.06 400 LYS B CA 1
ATOM 6556 C C . LYS B 1 400 ? 27.234 -7.707 11.398 1 98.06 400 LYS B C 1
ATOM 6558 O O . LYS B 1 400 ? 27.359 -6.484 11.484 1 98.06 400 LYS B O 1
ATOM 6563 N N . GLU B 1 401 ? 27.094 -8.359 10.305 1 97.56 401 GLU B N 1
ATOM 6564 C CA . GLU B 1 401 ? 27.141 -7.633 9.031 1 97.56 401 GLU B CA 1
ATOM 6565 C C . GLU B 1 401 ? 25.969 -6.656 8.914 1 97.56 401 GLU B C 1
ATOM 6567 O O . GLU B 1 401 ? 26.141 -5.535 8.438 1 97.56 401 GLU B O 1
ATOM 6572 N N . ILE B 1 402 ? 24.781 -7.066 9.336 1 97.62 402 ILE B N 1
ATOM 6573 C CA . ILE B 1 402 ? 23.609 -6.215 9.156 1 97.62 402 ILE B CA 1
ATOM 6574 C C . ILE B 1 402 ? 23.438 -5.309 10.367 1 97.62 402 ILE B C 1
ATOM 6576 O O . ILE B 1 402 ? 22.578 -4.434 10.383 1 97.62 402 ILE B O 1
ATOM 6580 N N . GLY B 1 403 ? 24.188 -5.523 11.453 1 98.12 403 GLY B N 1
ATOM 6581 C CA . GLY B 1 403 ? 24.188 -4.648 12.617 1 98.12 403 GLY B CA 1
ATOM 6582 C C . GLY B 1 403 ? 23.094 -4.988 13.609 1 98.12 403 GLY B C 1
ATOM 6583 O O . GLY B 1 403 ? 22.625 -4.121 14.352 1 98.12 403 GLY B O 1
ATOM 6584 N N . ALA B 1 404 ? 22.594 -6.215 13.625 1 98.62 404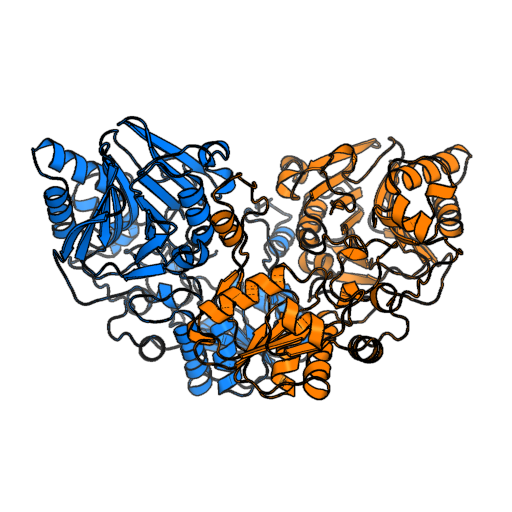 ALA B N 1
ATOM 6585 C CA . ALA B 1 404 ? 21.562 -6.656 14.562 1 98.62 404 ALA B CA 1
ATOM 6586 C C . ALA B 1 404 ? 22.203 -7.277 15.805 1 98.62 404 ALA B C 1
ATOM 6588 O O . ALA B 1 404 ? 23.375 -7.645 15.797 1 98.62 404 ALA B O 1
ATOM 6589 N N . ASP B 1 405 ? 21.453 -7.312 16.844 1 98.69 405 ASP B N 1
ATOM 6590 C CA . ASP B 1 405 ? 21.922 -7.984 18.047 1 98.69 405 ASP B CA 1
ATOM 6591 C C . ASP B 1 405 ? 21.875 -9.5 17.875 1 98.69 405 ASP B C 1
ATOM 6593 O O . ASP B 1 405 ? 22.688 -10.219 18.469 1 98.69 405 ASP B O 1
ATOM 6597 N N . SER B 1 406 ? 20.953 -9.961 17.109 1 98.69 406 SER B N 1
ATOM 6598 C CA . SER B 1 406 ? 20.906 -11.367 16.719 1 98.69 406 SER B CA 1
ATOM 6599 C C . SER B 1 406 ? 20.031 -11.562 15.477 1 98.69 406 SER B C 1
ATOM 6601 O O . SER B 1 406 ? 19.188 -10.727 15.172 1 98.69 406 SER B O 1
ATOM 6603 N N . VAL B 1 407 ? 20.312 -12.641 14.742 1 98.69 407 VAL B N 1
ATOM 6604 C CA . VAL B 1 407 ? 19.5 -13.047 13.602 1 98.69 407 VAL B CA 1
ATOM 6605 C C . VAL B 1 407 ? 19.328 -14.562 13.602 1 98.69 407 VAL B C 1
ATOM 6607 O O . VAL B 1 407 ? 20.281 -15.305 13.875 1 98.69 407 VAL B O 1
ATOM 6610 N N . GLN B 1 408 ? 18.125 -15.008 13.422 1 98.81 408 GLN B N 1
ATOM 6611 C CA . GLN B 1 408 ? 17.875 -16.438 13.281 1 98.81 408 GLN B CA 1
ATOM 6612 C C . GLN B 1 408 ? 16.875 -16.703 12.156 1 98.81 408 GLN B C 1
ATOM 6614 O O . GLN B 1 408 ? 16.031 -15.867 11.852 1 98.81 408 GLN B O 1
ATOM 6619 N N . PHE B 1 409 ? 17.047 -17.859 11.547 1 98.75 409 PHE B N 1
ATOM 6620 C CA . PHE B 1 409 ? 16.25 -18.297 10.406 1 98.75 409 PHE B CA 1
ATOM 6621 C C . PHE B 1 409 ? 15.516 -19.594 10.727 1 98.75 409 PHE B C 1
ATOM 6623 O O . PHE B 1 409 ? 15.938 -20.344 11.602 1 98.75 409 PHE B O 1
ATOM 6630 N N . LEU B 1 410 ? 14.43 -19.781 10.031 1 98.81 410 LEU B N 1
ATOM 6631 C CA . LEU B 1 410 ? 13.828 -21.094 10.039 1 98.81 410 LEU B CA 1
ATOM 6632 C C . LEU B 1 410 ? 14.719 -22.109 9.32 1 98.81 410 LEU B C 1
ATOM 6634 O O . LEU B 1 410 ? 15.453 -21.75 8.406 1 98.81 410 LEU B O 1
ATOM 6638 N N . THR B 1 411 ? 14.625 -23.359 9.742 1 98.56 411 THR B N 1
ATOM 6639 C CA . THR B 1 411 ? 15.211 -24.438 8.953 1 98.56 411 THR B CA 1
ATOM 6640 C C . THR B 1 411 ? 14.273 -24.859 7.824 1 98.56 411 THR B C 1
ATOM 6642 O O . THR B 1 411 ? 13.102 -24.484 7.816 1 98.56 411 THR B O 1
ATOM 6645 N N . VAL B 1 412 ? 14.789 -25.625 6.898 1 98.5 412 VAL B N 1
ATOM 6646 C CA . VAL B 1 412 ? 13.984 -26.109 5.781 1 98.5 412 VAL B CA 1
ATOM 6647 C C . VAL B 1 412 ? 12.844 -26.984 6.301 1 98.5 412 VAL B C 1
ATOM 6649 O O . VAL B 1 412 ? 11.695 -26.828 5.875 1 98.5 412 VAL B O 1
ATOM 6652 N N . ASP B 1 413 ? 13.109 -27.828 7.266 1 98.56 413 ASP B N 1
ATOM 6653 C CA . ASP B 1 413 ? 12.094 -28.703 7.824 1 98.56 413 ASP B CA 1
ATOM 6654 C C . ASP B 1 413 ? 10.984 -27.906 8.508 1 98.56 413 ASP B C 1
ATOM 6656 O O . ASP B 1 413 ? 9.805 -28.25 8.383 1 98.56 413 ASP B O 1
ATOM 6660 N N . GLU B 1 414 ? 11.352 -26.938 9.203 1 98.69 414 GLU B N 1
ATOM 6661 C CA . GLU B 1 414 ? 10.383 -26.078 9.891 1 98.69 414 GLU B CA 1
ATOM 6662 C C . GLU B 1 414 ? 9.484 -25.359 8.891 1 98.69 414 GLU B C 1
ATOM 6664 O O . GLU B 1 414 ? 8.273 -25.25 9.102 1 98.69 414 GLU B O 1
ATOM 6669 N N . MET B 1 415 ? 10.07 -24.844 7.797 1 98.62 415 MET B N 1
ATOM 6670 C CA . MET B 1 415 ? 9.297 -24.203 6.742 1 98.62 415 MET B CA 1
ATOM 6671 C C . MET B 1 415 ? 8.297 -25.172 6.121 1 98.62 415 MET B C 1
ATOM 6673 O O . MET B 1 415 ? 7.125 -24.844 5.953 1 98.62 415 MET B O 1
ATOM 6677 N N . ILE B 1 416 ? 8.773 -26.391 5.82 1 98.19 416 ILE B N 1
ATOM 6678 C CA . ILE B 1 416 ? 7.93 -27.422 5.219 1 98.19 416 ILE B CA 1
ATOM 6679 C C . ILE B 1 416 ? 6.77 -27.75 6.156 1 98.19 416 ILE B C 1
ATOM 6681 O O . ILE B 1 416 ? 5.625 -27.875 5.719 1 98.19 416 ILE B O 1
ATOM 6685 N N . SER B 1 417 ? 7.059 -27.828 7.426 1 98.12 417 SER B N 1
ATOM 6686 C CA . SER B 1 417 ? 6.031 -28.125 8.414 1 98.12 417 SER B CA 1
ATOM 6687 C C . SER B 1 417 ? 4.988 -27.016 8.477 1 98.12 417 SER B C 1
ATOM 6689 O O . SER B 1 417 ? 3.791 -27.281 8.609 1 98.12 417 SER B O 1
ATOM 6691 N N . ALA B 1 418 ? 5.398 -25.797 8.383 1 98.19 418 ALA B N 1
ATOM 6692 C CA . ALA B 1 418 ? 4.496 -24.656 8.445 1 98.19 418 ALA B CA 1
ATOM 6693 C C . ALA B 1 418 ? 3.572 -24.609 7.234 1 98.19 418 ALA B C 1
ATOM 6695 O O . ALA B 1 418 ? 2.371 -24.375 7.367 1 98.19 418 ALA B O 1
ATOM 6696 N N . VAL B 1 419 ? 4.113 -24.828 6.043 1 97.5 419 VAL B N 1
ATOM 6697 C CA . VAL B 1 419 ? 3.348 -24.734 4.805 1 97.5 419 VAL B CA 1
ATOM 6698 C C . VAL B 1 419 ? 2.441 -25.953 4.668 1 97.5 419 VAL B C 1
ATOM 6700 O O . VAL B 1 419 ? 1.327 -25.859 4.148 1 97.5 419 VAL B O 1
ATOM 6703 N N . GLY B 1 420 ? 2.955 -27.094 5.113 1 95.94 420 GLY B N 1
ATOM 6704 C CA . GLY B 1 420 ? 2.146 -28.312 5.117 1 95.94 420 GLY B CA 1
ATOM 6705 C C . GLY B 1 420 ? 2.252 -29.109 3.83 1 95.94 420 GLY B C 1
ATOM 6706 O O . GLY B 1 420 ? 1.385 -29.922 3.531 1 95.94 420 GLY B O 1
ATOM 6707 N N . ILE B 1 421 ? 3.26 -28.828 3 1 95.25 421 ILE B N 1
ATOM 6708 C CA . ILE B 1 421 ? 3.537 -29.562 1.774 1 95.25 421 ILE B CA 1
ATOM 6709 C C . ILE B 1 421 ? 4.938 -30.172 1.841 1 95.25 421 ILE B C 1
ATOM 6711 O O . ILE B 1 421 ? 5.934 -29.453 1.776 1 95.25 421 ILE B O 1
ATOM 6715 N N . SER B 1 422 ? 5.07 -31.438 1.882 1 94.44 422 SER B N 1
ATOM 6716 C CA . SER B 1 422 ? 6.332 -32.125 2.113 1 94.44 422 SER B CA 1
ATOM 6717 C C . SER B 1 422 ? 7.246 -32.031 0.896 1 94.44 422 SER B C 1
ATOM 6719 O O . SER B 1 422 ? 8.469 -32.125 1.024 1 94.44 422 SER B O 1
ATOM 6721 N N . THR B 1 423 ? 6.684 -31.781 -0.287 1 94.31 423 THR B N 1
ATOM 6722 C CA . THR B 1 423 ? 7.477 -31.828 -1.511 1 94.31 423 THR B CA 1
ATOM 6723 C C . THR B 1 423 ? 7.754 -30.422 -2.031 1 94.31 423 THR B C 1
ATOM 6725 O O . THR B 1 423 ? 7.977 -30.234 -3.229 1 94.31 423 THR B O 1
ATOM 6728 N N . LEU B 1 424 ? 7.734 -29.438 -1.206 1 96.62 424 LEU B N 1
ATOM 6729 C CA . LEU B 1 424 ? 8.031 -28.062 -1.599 1 96.62 424 LEU B CA 1
ATOM 6730 C C . LEU B 1 424 ? 9.414 -27.969 -2.219 1 96.62 424 LEU B C 1
ATOM 6732 O O . LEU B 1 424 ? 10.352 -28.641 -1.772 1 96.62 424 LEU B O 1
ATOM 6736 N N . CYS B 1 425 ? 9.492 -27.125 -3.215 1 97.06 425 CYS B N 1
ATOM 6737 C CA . CYS B 1 425 ? 10.82 -26.812 -3.732 1 97.06 425 CYS B CA 1
ATOM 6738 C C . CYS B 1 425 ? 11.641 -26.031 -2.713 1 97.06 425 CYS B C 1
ATOM 6740 O O . CYS B 1 425 ? 11.164 -25.047 -2.162 1 97.06 425 CYS B O 1
ATOM 6742 N N . HIS B 1 426 ? 12.789 -26.469 -2.391 1 97.19 426 HIS B N 1
ATOM 6743 C CA . HIS B 1 426 ? 13.664 -25.781 -1.453 1 97.19 426 HIS B CA 1
ATOM 6744 C C . HIS B 1 426 ? 15.07 -25.625 -2.027 1 97.19 426 HIS B C 1
ATOM 6746 O O . HIS B 1 426 ? 16.047 -25.609 -1.28 1 97.19 426 HIS B O 1
ATOM 6752 N N . ALA B 1 427 ? 15.133 -25.578 -3.385 1 95.69 427 ALA B N 1
ATOM 6753 C CA . ALA B 1 427 ? 16.406 -25.547 -4.109 1 95.69 427 ALA B CA 1
ATOM 6754 C C . ALA B 1 427 ? 17.234 -24.328 -3.693 1 95.69 427 ALA B C 1
ATOM 6756 O O . ALA B 1 427 ? 18.438 -24.422 -3.521 1 95.69 427 ALA B O 1
ATOM 6757 N N . CYS B 1 428 ? 16.609 -23.234 -3.463 1 95.69 428 CYS B N 1
ATOM 6758 C CA . CYS B 1 428 ? 17.344 -22 -3.18 1 95.69 428 CYS B CA 1
ATOM 6759 C C . CYS B 1 428 ? 17.969 -22.047 -1.794 1 95.69 428 CYS B C 1
ATOM 6761 O O . CYS B 1 428 ? 18.875 -21.266 -1.492 1 95.69 428 CYS B O 1
ATOM 6763 N N . PHE B 1 429 ? 17.531 -23.016 -0.946 1 97.69 429 PHE B N 1
ATOM 6764 C CA . PHE B 1 429 ? 18.047 -23.141 0.416 1 97.69 429 PHE B CA 1
ATOM 6765 C C . PHE B 1 429 ? 19.047 -24.266 0.524 1 97.69 429 PHE B C 1
ATOM 6767 O O . PHE B 1 429 ? 19.984 -24.203 1.336 1 97.69 429 PHE B O 1
ATOM 6774 N N . THR B 1 430 ? 18.938 -25.328 -0.337 1 96.94 430 THR B N 1
ATOM 6775 C CA . THR B 1 430 ? 19.688 -26.547 -0.122 1 96.94 430 THR B CA 1
ATOM 6776 C C . THR B 1 430 ? 20.609 -26.828 -1.312 1 96.94 430 THR B C 1
ATOM 6778 O O . THR B 1 430 ? 21.516 -27.656 -1.221 1 96.94 430 THR B O 1
ATOM 6781 N N . GLY B 1 431 ? 20.281 -26.234 -2.432 1 94.31 431 GLY B N 1
ATOM 6782 C CA . GLY B 1 431 ? 21.031 -26.516 -3.641 1 94.31 431 GLY B CA 1
ATOM 6783 C C . GLY B 1 431 ? 20.562 -27.766 -4.359 1 94.31 431 GLY B C 1
ATOM 6784 O O . GLY B 1 431 ? 21.172 -28.172 -5.355 1 94.31 431 GLY B O 1
ATOM 6785 N N . ARG B 1 432 ? 19.5 -28.328 -3.881 1 94 432 ARG B N 1
ATOM 6786 C CA . ARG B 1 432 ? 18.906 -29.5 -4.535 1 94 432 ARG B CA 1
ATOM 6787 C C . ARG B 1 432 ? 17.812 -29.094 -5.5 1 94 432 ARG B C 1
ATOM 6789 O O . ARG B 1 432 ? 16.672 -28.875 -5.09 1 94 432 ARG B O 1
ATOM 6796 N N . TYR B 1 433 ? 18.141 -29.141 -6.758 1 93 433 TYR B N 1
ATOM 6797 C CA . TYR B 1 433 ? 17.219 -28.672 -7.785 1 93 433 TYR B CA 1
ATOM 6798 C C . TYR B 1 433 ? 16.359 -29.812 -8.32 1 93 433 TYR B C 1
ATOM 6800 O O . TYR B 1 433 ? 16.891 -30.828 -8.797 1 93 433 TYR B O 1
ATOM 6808 N N . PRO B 1 434 ? 15.047 -29.641 -8.281 1 91.56 434 PRO B N 1
ATOM 6809 C CA . PRO B 1 434 ? 14.164 -30.688 -8.812 1 91.56 434 PRO B CA 1
ATOM 6810 C C . PRO B 1 434 ? 14.047 -30.656 -10.336 1 91.56 434 PRO B C 1
ATOM 6812 O O . PRO B 1 434 ? 12.945 -30.688 -10.875 1 91.56 434 PRO B O 1
ATOM 6815 N N . LEU B 1 435 ? 15.109 -30.625 -10.992 1 90.81 435 LEU B N 1
ATOM 6816 C CA . LEU B 1 435 ? 15.18 -30.609 -12.453 1 90.81 435 LEU B CA 1
ATOM 6817 C C . LEU B 1 435 ? 15.414 -32.031 -12.992 1 90.81 435 LEU B C 1
ATOM 6819 O O . LEU B 1 435 ? 15.938 -32.875 -12.281 1 90.81 435 LEU B O 1
ATOM 6823 N N . GLU B 1 436 ? 15 -32.188 -14.117 1 86 436 GLU B N 1
ATOM 6824 C CA . GLU B 1 436 ? 15.039 -33.531 -14.711 1 86 436 GLU B CA 1
ATOM 6825 C C . GLU B 1 436 ? 16.422 -33.844 -15.273 1 86 436 GLU B C 1
ATOM 6827 O O . GLU B 1 436 ? 16.906 -34.969 -15.148 1 86 436 GLU B O 1
ATOM 6832 N N . ASP B 1 437 ? 17.016 -32.875 -15.828 1 85.88 437 ASP B N 1
ATOM 6833 C CA . ASP B 1 437 ? 18.312 -33.094 -16.469 1 85.88 437 ASP B CA 1
ATOM 6834 C C . ASP B 1 437 ? 19.453 -32.812 -15.484 1 85.88 437 ASP B C 1
ATOM 6836 O O . ASP B 1 437 ? 19.234 -32.188 -14.438 1 85.88 437 ASP B O 1
ATOM 6840 N N . ASN B 1 438 ? 20.531 -33.375 -15.844 1 84.19 438 ASN B N 1
ATOM 6841 C CA . ASN B 1 438 ? 21.75 -33 -15.141 1 84.19 438 ASN B CA 1
ATOM 6842 C C . ASN B 1 438 ? 22.422 -31.797 -15.766 1 84.19 438 ASN B C 1
ATOM 6844 O O . ASN B 1 438 ? 22.734 -31.797 -16.953 1 84.19 438 ASN B O 1
ATOM 6848 N N . TYR B 1 439 ? 22.5 -30.844 -14.898 1 88.69 439 TYR B N 1
ATOM 6849 C CA . TYR B 1 439 ? 23.031 -29.594 -15.43 1 88.69 439 TYR B CA 1
ATOM 6850 C C . TYR B 1 439 ? 24.375 -29.266 -14.781 1 88.69 439 TYR B C 1
ATOM 6852 O O . TYR B 1 439 ? 24.625 -29.625 -13.625 1 88.69 439 TYR B O 1
ATOM 6860 N N . ASN B 1 440 ? 25.25 -28.688 -15.625 1 87.44 440 ASN B N 1
ATOM 6861 C CA . ASN B 1 440 ? 26.406 -27.984 -15.07 1 87.44 440 ASN B CA 1
ATOM 6862 C C . ASN B 1 440 ? 26.016 -26.609 -14.531 1 87.44 440 ASN B C 1
ATOM 6864 O O . ASN B 1 440 ? 25.75 -25.688 -15.297 1 87.44 440 ASN B O 1
ATOM 6868 N N . PHE B 1 441 ? 26.125 -26.531 -13.297 1 85.38 441 PHE B N 1
ATOM 6869 C CA . PHE B 1 441 ? 25.594 -25.328 -12.648 1 85.38 441 PHE B CA 1
ATOM 6870 C C . PHE B 1 441 ? 26.438 -24.109 -13 1 85.38 441 PHE B C 1
ATOM 6872 O O . PHE B 1 441 ? 25.922 -22.984 -13.062 1 85.38 441 PHE B O 1
ATOM 6879 N N . SER B 1 442 ? 27.656 -24.344 -13.266 1 84 442 SER B N 1
ATOM 6880 C CA . SER B 1 442 ? 28.484 -23.219 -13.719 1 84 442 SER B CA 1
ATOM 6881 C C . SER B 1 442 ? 27.984 -22.672 -15.047 1 84 442 SER B C 1
ATOM 6883 O O . SER B 1 442 ? 28 -21.453 -15.25 1 84 442 SER B O 1
ATOM 6885 N N . SER B 1 443 ? 27.562 -23.609 -15.875 1 85.06 443 SER B N 1
ATOM 6886 C CA . SER B 1 443 ? 27.016 -23.188 -17.156 1 85.06 443 SER B CA 1
ATOM 6887 C C . SER B 1 443 ? 25.688 -22.469 -16.984 1 85.06 443 SER B C 1
ATOM 6889 O O . SER B 1 443 ? 25.438 -21.453 -17.656 1 85.06 443 SER B O 1
ATOM 6891 N N . LEU B 1 444 ? 24.891 -22.969 -16.078 1 87.56 444 LEU B N 1
ATOM 6892 C CA . LEU B 1 444 ? 23.609 -22.328 -15.828 1 87.56 444 LEU B CA 1
ATOM 6893 C C . LEU B 1 444 ? 23.797 -20.938 -15.266 1 87.56 444 LEU B C 1
ATOM 6895 O O . LEU B 1 444 ? 23.047 -20.016 -15.617 1 87.56 444 LEU B O 1
ATOM 6899 N N . ASP B 1 445 ? 24.797 -20.828 -14.445 1 86.56 445 ASP B N 1
ATOM 6900 C CA . ASP B 1 445 ? 25.094 -19.516 -13.859 1 86.56 445 ASP B CA 1
ATOM 6901 C C . ASP B 1 445 ? 25.375 -18.484 -14.945 1 86.56 445 ASP B C 1
ATOM 6903 O O . ASP B 1 445 ? 24.938 -17.344 -14.852 1 86.56 445 ASP B O 1
ATOM 6907 N N . LYS B 1 446 ? 26.094 -18.875 -15.938 1 83.31 446 LYS B N 1
ATOM 6908 C CA . LYS B 1 446 ? 26.438 -17.969 -17.031 1 83.31 446 LYS B CA 1
ATOM 6909 C C . LYS B 1 446 ? 25.219 -17.641 -17.875 1 83.31 446 LYS B C 1
ATOM 6911 O O . LYS B 1 446 ? 25 -16.484 -18.234 1 83.31 446 LYS B O 1
ATOM 6916 N N . ILE B 1 447 ? 24.438 -18.641 -18.141 1 81.31 447 ILE B N 1
ATOM 6917 C CA . ILE B 1 447 ? 23.281 -18.5 -19 1 81.31 447 ILE B CA 1
ATOM 6918 C C . ILE B 1 447 ? 22.234 -17.594 -18.328 1 81.31 447 ILE B C 1
ATOM 6920 O O . ILE B 1 447 ? 21.609 -16.766 -18.984 1 81.31 447 ILE B O 1
ATOM 6924 N N . PHE B 1 448 ? 22.125 -17.703 -17.016 1 81.56 448 PHE B N 1
ATOM 6925 C CA . PHE B 1 448 ? 21.062 -17 -16.312 1 81.56 448 PHE B CA 1
ATOM 6926 C C . PHE B 1 448 ? 21.625 -15.797 -15.555 1 81.56 448 PHE B C 1
ATOM 6928 O O . PHE B 1 448 ? 20.938 -15.219 -14.711 1 81.56 448 PHE B O 1
ATOM 6935 N N . GLY B 1 449 ? 22.891 -15.406 -15.758 1 73.25 449 GLY B N 1
ATOM 6936 C CA . GLY B 1 449 ? 23.5 -14.195 -15.234 1 73.25 449 GLY B CA 1
ATOM 6937 C C . GLY B 1 449 ? 23.688 -14.234 -13.727 1 73.25 449 GLY B C 1
ATOM 6938 O O . GLY B 1 449 ? 23.438 -13.234 -13.047 1 73.25 449 GLY B O 1
ATOM 6939 N N . LYS B 1 450 ? 24.031 -15.328 -13.188 1 72 450 LYS B N 1
ATOM 6940 C CA . LYS B 1 450 ? 24.219 -15.5 -11.75 1 72 450 LYS B CA 1
ATOM 6941 C C . LYS B 1 450 ? 25.703 -15.461 -11.383 1 72 450 LYS B C 1
ATOM 6943 O O . LYS B 1 450 ? 26.125 -16.031 -10.375 1 72 450 LYS B O 1
ATOM 6948 N N . VAL B 1 451 ? 26.594 -14.82 -12.312 1 71.31 451 VAL B N 1
ATOM 6949 C CA . VAL B 1 451 ? 28.016 -14.703 -12.062 1 71.31 451 VAL B CA 1
ATOM 6950 C C . VAL B 1 451 ? 28.359 -13.281 -11.609 1 71.31 451 VAL B C 1
ATOM 6952 O O . VAL B 1 451 ? 27.672 -12.328 -12 1 71.31 451 VAL B O 1
#

pLDDT: mean 91.41, std 14.15, range [28.22, 98.88]

Organism: NCBI:txid1294262

Secondary structure (DSSP, 8-state):
---B---EEEEEEEEEEEETHHHHHHHHHTGGG--SEEEEEEEETTEEEEEEEESSHHHHS-GGGGG-EEEEEEEEEE--SSSS--GGGPSPEE-SSEEEEEEEEETTGGGG---SSHHHHHHHHHHHHHHTT--HHHHHHHHHHH--EEEEEEEEETT--EEEEE-TT--S--EEEEETTEEEEES-HHHHHHTT-EEEEEPPTTEEEEEETTEEEEEEE--------BHHIIIIIS-TT-EETTEEHHHHHHHHHHHHHHHS----SEEEE-TTTTHHHHHHHHHHHTPPB---EEE----S-----SS--HHHHHTT--EEE-HHHHTT-EEEEEES--SSSHHHHHHHHHHHHTT-SEEEEEESS----S--SSS-B---GGG-TTSS--HHHHHHHHT-SEEEE--HHHHHHHHT-TT-B-HHHH-----SS---HHHHHHHTT--/---B---EEEEEEEEEEEETHHHHHHHHHTGGG--SEEEEEEEETTEEEEEEEESSHHHHS-GGGGG-EEEEEEEEEE--SSSS--GGGPSPEE-SSEEEEEEEEETTGGGG---SSHHHHHHHHHHHHHHTT--HHHHHHHHHHH--EEEEEEEEETT--EEEEE-TT--S--EEEEETTEEEEES-HHHHHHTT-EEEEEPPTTEEEEEETTEEEEEEE--------BHHIIIIIS-TT-EETTEEHHHHHHHHHHHHHHHS----SEEEE-TTTTHHHHHHHHHHHTPPB---EEE----S-----SS--HHHHHTT--EEE-HHHHTT-EEEEEES--SSSHHHHHHHHHHHHTT-SEEEEEESS----S--SSS-B---GGG-TTSS--HHHHHHHHT-SEEEE--HHHHHHHHT-TT-B-HHHH-----SS---HHHHHHHTT--

Solvent-accessible surface area (backbone atoms only — not comparable to full-atom values): 44862 Å² total; per-residue (Å²): 125,72,77,46,45,42,35,25,42,36,35,41,21,18,68,53,69,37,48,37,38,60,54,53,52,40,47,44,63,33,35,87,23,12,55,41,14,9,16,41,31,34,37,56,94,63,33,63,43,80,45,58,21,52,30,41,55,82,68,12,35,66,71,75,52,33,70,41,59,29,34,21,38,40,27,23,24,28,36,64,71,82,71,79,86,48,62,87,71,28,33,46,44,68,81,72,58,43,35,39,27,73,29,57,23,50,58,53,47,69,81,76,47,93,57,99,44,50,67,60,42,51,51,51,54,42,51,54,35,42,73,69,73,38,51,71,67,54,26,50,52,52,46,61,72,69,59,36,56,22,28,28,36,39,38,33,39,36,87,33,42,35,35,39,36,27,25,35,34,29,34,41,60,38,27,36,24,37,40,91,74,21,32,32,36,26,41,41,46,38,38,39,40,42,54,59,25,44,75,73,45,64,60,47,38,15,19,41,36,28,34,34,58,35,38,78,81,42,79,45,72,78,42,72,50,76,60,28,35,43,47,51,45,50,38,53,66,48,56,54,42,23,54,55,89,86,38,49,23,39,60,22,25,21,36,31,12,29,50,38,29,74,76,57,56,75,90,51,62,33,29,29,29,49,71,69,63,10,40,45,21,30,48,21,20,18,64,65,62,68,32,49,70,45,83,33,50,41,81,45,82,44,72,82,79,72,73,85,55,85,94,66,39,70,60,49,53,28,54,61,45,44,51,37,60,23,41,90,75,35,50,74,27,31,33,33,37,24,33,32,70,63,56,57,42,61,63,56,24,54,50,43,52,51,43,42,74,49,35,33,67,40,41,33,39,38,31,53,31,45,59,39,42,37,58,53,66,45,43,48,41,57,64,24,46,88,49,26,48,40,48,87,37,54,50,69,55,44,13,59,72,32,65,38,76,34,42,47,60,35,48,66,67,57,48,32,60,30,57,68,45,90,47,46,39,51,24,34,53,69,63,58,67,96,56,85,69,90,73,59,62,70,58,49,26,62,76,71,62,33,108,123,70,78,44,46,43,34,26,41,36,34,40,20,18,69,52,67,38,46,38,37,60,54,52,52,40,47,46,61,33,36,88,25,12,56,41,14,8,15,41,32,35,35,56,95,62,32,64,43,79,43,58,21,53,31,40,55,80,69,13,34,64,70,74,51,33,71,41,59,29,35,20,37,41,27,22,24,27,32,64,69,82,71,80,86,46,63,86,71,29,33,46,44,67,81,72,58,44,35,40,27,72,30,56,23,49,58,52,49,69,79,78,47,93,57,99,44,50,66,60,42,51,52,50,54,42,51,54,35,42,73,69,73,38,51,71,67,55,27,50,52,53,45,63,71,67,60,36,55,21,28,28,36,38,38,33,41,36,87,33,42,36,34,42,35,28,25,34,32,28,34,42,61,37,27,34,24,37,39,93,75,18,32,32,38,27,40,42,48,38,37,39,41,42,53,59,26,43,73,72,46,62,58,46,36,15,20,41,36,29,34,36,58,36,38,78,82,42,79,47,72,77,41,72,50,76,59,27,34,43,47,53,45,49,40,54,66,48,56,54,41,23,56,55,89,85,38,50,25,38,60,23,25,21,37,31,11,29,49,37,30,74,77,57,56,76,90,51,60,32,30,29,28,49,72,69,64,9,39,44,21,31,48,20,20,19,65,64,60,68,31,50,69,44,83,33,50,41,82,44,83,45,72,82,76,73,76,83,62,84,88,72,44,70,60,54,53,28,56,61,46,44,52,37,59,23,41,90,75,35,51,73,28,30,34,34,38,22,33,32,70,64,55,56,43,61,64,56,25,55,50,43,52,51,44,44,72,50,35,33,66,40,41,33,38,37,30,52,32,46,57,37,42,39,60,51,67,44,44,50,39,58,64,24,46,87,50,26,47,40,48,87,37,55,49,71,54,45,13,60,73,32,63,38,78,34,42,46,59,36,47,66,68,54,49,32,61,29,57,67,44,91,48,47,39,51,23,33,54,71,63,58,65,95,56,86,68,89,73,60,63,70,57,49,26,61,74,70,60,33,109

Sequence (902 aa):
MFLKEHCGVIGVSSPFPVPLKLTYDGLKLLQHRGEESAGISYVDSGNLKLNRGLGLVEEAIDRSLTYFSSTSSVGHVRYSTSGVPDVSEAQPLSDGRIVVAFNGTITNFFKFGKYPNDTTFILDFLSKDLKEDSSMVDAIKHFIDVADGAYSLLVMNSDGEIYAVRDPHGYRPLVVGTVGGSLIISSEDSAVKQLGGKKIKDVEPGEVLGIKDGGIFYDEVVKSKPKTICSFEFIYFSRADTTIDGNPVYLSRVRLGEILARRHGAEGDVVVPVPDSSRPIAIGFSRESKIPLEEALVRTISSKRSFIMPTQQARLDALKEKFGIVESAIRGKSIILIDDSIVRGNTMKRLISRLRDAGAKEIHVRVGSPMIKFPCYMGIDFPSVNELIARSKNEEEISKEIGADSVQFLTVDEMISAVGISTLCHACFTGRYPLEDNYNFSSLDKIFGKVMFLKEHCGVIGVSSPFPVPLKLTYDGLKLLQHRGEESAGISYVDSGNLKLNRGLGLVEEAIDRSLTYFSSTSSVGHVRYSTSGVPDVSEAQPLSDGRIVVAFNGTITNFFKFGKYPNDTTFILDFLSKDLKEDSSMVDAIKHFIDVADGAYSLLVMNSDGEIYAVRDPHGYRPLVVGTVGGSLIISSEDSAVKQLGGKKIKDVEPGEVLGIKDGGIFYDEVVKSKPKTICSFEFIYFSRADTTIDGNPVYLSRVRLGEILARRHGAEGDVVVPVPDSSRPIAIGFSRESKIPLEEALVRTISSKRSFIMPTQQARLDALKEKFGIVESAIRGKSIILIDDSIVRGNTMKRLISRLRDAGAKEIHVRVGSPMIKFPCYMGIDFPSVNELIARSKNEEEISKEIGADSVQFLTVDEMISAVGISTLCHACFTGRYPLEDNYNFSSLDKIFGKV

InterPro domains:
  IPR000836 Phosphoribosyltransferase domain [PF00156] (265-365)
  IPR000836 Phosphoribosyltransferase domain [cd06223] (256-367)
  IPR005854 Amidophosphoribosyltransferase [MF_01931] (6-433)
  IPR005854 Amidophosphoribosyltransferase [PIRSF000485] (3-439)
  IPR005854 Amidophosphoribosyltransferase [TIGR01134] (7-434)
  IPR017932 Glutamine amidotransferase type 2 domain [PS51278] (7-214)
  IPR029055 Nucleophile aminohydrolases, N-terminal [G3DSA:3.60.20.10] (7-434)
  IPR029055 Nucleophile aminohydrolases, N-terminal [SSF56235] (7-236)
  IPR029057 Phosphoribosyltransferase-like [G3DSA:3.40.50.2020] (254-418)
  IPR029057 Phosphoribosyltransferase-like [SSF53271] (230-437)

Nearest PDB structures (foldseek):
  1ao0-assembly1_A  TM=9.096E-01  e=2.287E-45  Bacillus subtilis
  1gph-assembly1_1  TM=9.173E-01  e=2.576E-44  Bacillus subtilis
  6lbp-assembly1_A  TM=9.166E-01  e=1.624E-44  Arabidopsis thaliana
  1ecb-assembly1_A  TM=9.014E-01  e=2.901E-43  Escherichia coli
  1ecf-assembly1_B  TM=9.059E-01  e=1.835E-42  Escherichia coli